Protein 1BIH (pdb70)

Structure (mmCIF, N/CA/C/O backbone):
data_1BIH
#
_entry.id   1BIH
#
_cell.length_a   85.000
_cell.length_b   90.300
_cell.length_c   143.100
_cell.angle_alpha   90.00
_cell.angle_beta   90.00
_cell.angle_gamma   90.00
#
_symmetry.space_group_name_H-M   'P 21 21 21'
#
loop_
_entity.id
_entity.type
_entity.pdbx_description
1 polymer HEMOLIN
2 non-polymer 'PHOSPHATE ION'
#
loop_
_atom_site.group_PDB
_atom_site.id
_atom_site.type_symbol
_atom_site.label_atom_id
_atom_site.label_alt_id
_atom_site.label_comp_id
_atom_site.label_asym_id
_atom_site.label_entity_id
_atom_site.label_seq_id
_atom_site.pdbx_PDB_ins_code
_atom_site.Cartn_x
_atom_site.Cartn_y
_atom_site.Cartn_z
_atom_site.occupancy
_atom_site.B_iso_or_equiv
_atom_site.auth_seq_id
_atom_site.auth_comp_id
_atom_site.auth_asym_id
_atom_site.auth_atom_id
_atom_site.pdbx_PDB_model_num
ATOM 1 N N . LYS A 1 5 ? 27.816 71.789 80.737 1.00 55.14 5 LYS A N 1
ATOM 2 C CA . LYS A 1 5 ? 28.426 73.032 81.306 1.00 55.14 5 LYS A CA 1
ATOM 3 C C . LYS A 1 5 ? 29.427 73.654 80.319 1.00 55.14 5 LYS A C 1
ATOM 4 O O . LYS A 1 5 ? 29.059 74.397 79.398 1.00 29.25 5 LYS A O 1
ATOM 10 N N . TYR A 1 6 ? 30.699 73.335 80.524 1.00 46.41 6 TYR A N 1
ATOM 11 C CA . TYR A 1 6 ? 31.783 73.840 79.685 1.00 46.41 6 TYR A CA 1
ATOM 12 C C . TYR A 1 6 ? 32.490 72.638 79.076 1.00 46.41 6 TYR A C 1
ATOM 13 O O . TYR A 1 6 ? 32.232 71.500 79.482 1.00 67.99 6 TYR A O 1
ATOM 22 N N . PRO A 1 7 ? 33.396 72.864 78.105 1.00 60.40 7 PRO A N 1
ATOM 23 C CA . PRO A 1 7 ? 34.090 71.711 77.516 1.00 60.40 7 PRO A CA 1
ATOM 24 C C . PRO A 1 7 ? 35.199 71.266 78.482 1.00 60.40 7 PRO A C 1
ATOM 25 O O . PRO A 1 7 ? 36.202 71.969 78.667 1.00 22.13 7 PRO A O 1
ATOM 29 N N . VAL A 1 8 ? 34.993 70.108 79.109 1.00 28.56 8 VAL A N 1
ATOM 30 C CA . VAL A 1 8 ? 35.945 69.548 80.064 1.00 28.56 8 VAL A CA 1
ATOM 31 C C . VAL A 1 8 ? 35.989 68.035 79.877 1.00 28.56 8 VAL A C 1
ATOM 32 O O . VAL A 1 8 ? 34.963 67.416 79.584 1.00 19.20 8 VAL A O 1
ATOM 36 N N . LEU A 1 9 ? 37.168 67.437 80.035 1.00 17.20 9 LEU A N 1
ATOM 37 C CA . LEU A 1 9 ? 37.308 65.987 79.874 1.00 17.20 9 LEU A CA 1
ATOM 38 C C . LEU A 1 9 ? 36.810 65.203 81.091 1.00 17.20 9 LEU A C 1
ATOM 39 O O . LEU A 1 9 ? 36.978 65.632 82.230 1.00 18.37 9 LEU A O 1
ATOM 44 N N . LYS A 1 10 ? 36.188 64.057 80.844 1.00 7.52 10 LYS A N 1
ATOM 45 C CA . LYS A 1 10 ? 35.700 63.198 81.921 1.00 7.52 10 LYS A CA 1
ATOM 46 C C . LYS A 1 10 ? 36.938 62.475 82.441 1.00 7.52 10 LYS A C 1
ATOM 47 O O . LYS A 1 10 ? 37.869 62.246 81.678 1.00 49.34 10 LYS A O 1
ATOM 53 N N . ASP A 1 11 ? 36.961 62.114 83.720 1.00 20.95 11 ASP A N 1
ATOM 54 C CA . ASP A 1 11 ? 38.122 61.417 84.285 1.00 20.95 11 ASP A CA 1
ATOM 55 C C . ASP A 1 11 ? 38.311 60.043 83.646 1.00 20.95 11 ASP A C 1
ATOM 56 O O . ASP A 1 11 ? 37.385 59.489 83.067 1.00 44.00 11 ASP A O 1
ATOM 61 N N . GLN A 1 12 ? 39.509 59.486 83.756 1.00 5.90 12 GLN A N 1
ATOM 62 C CA . GLN A 1 12 ? 39.779 58.192 83.149 1.00 5.90 12 GLN A CA 1
ATOM 63 C C . GLN A 1 12 ? 40.705 57.358 84.027 1.00 5.90 12 GLN A C 1
ATOM 64 O O . GLN A 1 12 ? 41.463 57.898 84.829 1.00 23.71 12 GLN A O 1
ATOM 70 N N . PRO A 1 13 ? 40.663 56.024 83.870 1.00 3.03 13 PRO A N 1
ATOM 71 C CA . PRO A 1 13 ? 41.448 55.034 84.607 1.00 3.03 13 PRO A CA 1
ATOM 72 C C . PRO A 1 13 ? 42.940 55.093 84.369 1.00 3.03 13 PRO A C 1
ATOM 73 O O . PRO A 1 13 ? 43.389 55.431 83.278 1.00 13.15 13 PRO A O 1
ATOM 77 N N . ALA A 1 14 ? 43.695 54.719 85.397 1.00 3.62 14 ALA A N 1
ATOM 78 C CA . ALA A 1 14 ? 45.148 54.708 85.357 1.00 3.62 14 ALA A CA 1
ATOM 79 C C . ALA A 1 14 ? 45.736 53.694 84.375 1.00 3.62 14 ALA A C 1
ATOM 80 O O . ALA A 1 14 ? 46.777 53.936 83.769 1.00 14.77 14 ALA A O 1
ATOM 82 N N . GLU A 1 15 ? 45.083 52.548 84.230 1.00 7.71 15 GLU A N 1
ATOM 83 C CA . GLU A 1 15 ? 45.567 51.520 83.325 1.00 7.71 15 GLU A CA 1
ATOM 84 C C . GLU A 1 15 ? 44.401 50.766 82.738 1.00 7.71 15 GLU A C 1
ATOM 85 O O . GLU A 1 15 ? 43.391 50.559 83.395 1.00 5.50 15 GLU A O 1
ATOM 91 N N . VAL A 1 16 ? 44.549 50.379 81.482 1.00 9.96 16 VAL A N 1
ATOM 92 C CA . VAL A 1 16 ? 43.521 49.654 80.758 1.00 9.96 16 VAL A CA 1
ATOM 93 C C . VAL A 1 16 ? 44.167 48.401 80.167 1.00 9.96 16 VAL A C 1
ATOM 94 O O . VAL A 1 16 ? 45.076 48.507 79.347 1.00 3.03 16 VAL A O 1
ATOM 98 N N . LEU A 1 17 ? 43.711 47.221 80.590 1.00 13.38 17 LEU A N 1
ATOM 99 C CA . LEU A 1 17 ? 44.265 45.966 80.090 1.00 13.38 17 LEU A CA 1
ATOM 100 C C . LEU A 1 17 ? 43.508 45.490 78.856 1.00 13.38 17 LEU A C 1
ATOM 101 O O . LEU A 1 17 ? 42.359 45.866 78.654 1.00 6.75 17 LEU A O 1
ATOM 106 N N . PHE A 1 18 ? 44.154 44.677 78.024 1.00 3.15 18 PHE A N 1
ATOM 107 C CA . PHE A 1 18 ? 43.510 44.152 76.833 1.00 3.15 18 PHE A CA 1
ATOM 108 C C . PHE A 1 18 ? 43.935 42.733 76.581 1.00 3.15 18 PHE A C 1
ATOM 109 O O . PHE A 1 18 ? 45.064 42.374 76.861 1.00 3.18 18 PHE A O 1
ATOM 117 N N . ARG A 1 19 ? 43.015 41.913 76.091 1.00 3.43 19 ARG A N 1
ATOM 118 C CA . ARG A 1 19 ? 43.323 40.519 75.785 1.00 3.43 19 ARG A CA 1
ATOM 119 C C . ARG A 1 19 ? 43.708 40.530 74.335 1.00 3.43 19 ARG A C 1
ATOM 120 O O . ARG A 1 19 ? 42.938 40.992 73.514 1.00 16.55 19 ARG A O 1
ATOM 128 N N . GLU A 1 20 ? 44.882 40.013 74.008 1.00 8.72 20 GLU A N 1
ATOM 129 C CA . GLU A 1 20 ? 45.330 40.028 72.620 1.00 8.72 20 GLU A CA 1
ATOM 130 C C . GLU A 1 20 ? 44.227 39.745 71.597 1.00 8.72 20 GLU A C 1
ATOM 131 O O . GLU A 1 20 ? 43.408 38.852 71.782 1.00 22.77 20 GLU A O 1
ATOM 137 N N . ASN A 1 21 ? 44.209 40.537 70.528 1.00 4.17 21 ASN A N 1
ATOM 138 C CA . ASN A 1 21 ? 43.250 40.392 69.442 1.00 4.17 21 ASN A CA 1
ATOM 139 C C . ASN A 1 21 ? 41.808 40.797 69.744 1.00 4.17 21 ASN A C 1
ATOM 140 O O . ASN A 1 21 ? 40.987 40.896 68.838 1.00 27.43 21 ASN A O 1
ATOM 145 N N . ASN A 1 22 ? 41.500 41.050 71.006 1.00 4.30 22 ASN A N 1
ATOM 146 C CA . ASN A 1 22 ? 40.153 41.433 71.414 1.00 4.30 22 ASN A CA 1
ATOM 147 C C . ASN A 1 22 ? 39.932 42.951 71.392 1.00 4.30 22 ASN A C 1
ATOM 148 O O . ASN A 1 22 ? 40.731 43.712 71.918 1.00 23.14 22 ASN A O 1
ATOM 153 N N . PRO A 1 23 ? 38.836 43.413 70.778 1.00 12.50 23 PRO A N 1
ATOM 154 C CA . PRO A 1 23 ? 38.572 44.858 70.725 1.00 12.50 23 PRO A CA 1
ATOM 155 C C . PRO A 1 23 ? 38.471 45.522 72.090 1.00 12.50 23 PRO A C 1
ATOM 156 O O . PRO A 1 23 ? 37.684 45.110 72.937 1.00 22.75 23 PRO A O 1
ATOM 160 N N . THR A 1 24 ? 39.279 46.548 72.315 1.00 13.22 24 THR A N 1
ATOM 161 C CA . THR A 1 24 ? 39.215 47.254 73.581 1.00 13.22 24 THR A CA 1
ATOM 162 C C . THR A 1 24 ? 39.316 48.747 73.332 1.00 13.22 24 THR A C 1
ATOM 163 O O . THR A 1 24 ? 39.946 49.186 72.374 1.00 5.84 24 THR A O 1
ATOM 167 N N . VAL A 1 25 ? 38.677 49.524 74.193 1.00 3.42 25 VAL A N 1
ATOM 168 C CA . VAL A 1 25 ? 38.661 50.962 74.032 1.00 3.42 25 VAL A CA 1
ATOM 169 C C . VAL A 1 25 ? 39.368 51.723 75.144 1.00 3.42 25 VAL A C 1
ATOM 170 O O . VAL A 1 25 ? 39.339 51.333 76.308 1.00 3.21 25 VAL A O 1
ATOM 174 N N . LEU A 1 26 ? 40.019 52.809 74.740 1.00 4.25 26 LEU A N 1
ATOM 175 C CA . LEU A 1 26 ? 40.730 53.729 75.618 1.00 4.25 26 LEU A CA 1
ATOM 176 C C . LEU A 1 26 ? 39.851 54.980 75.612 1.00 4.25 26 LEU A C 1
ATOM 177 O O . LEU A 1 26 ? 39.923 55.791 74.690 1.00 10.27 26 LEU A O 1
ATOM 182 N N . GLU A 1 27 ? 39.013 55.112 76.634 1.00 5.87 27 GLU A N 1
ATOM 183 C CA . GLU A 1 27 ? 38.074 56.225 76.793 1.00 5.87 27 GLU A CA 1
ATOM 184 C C . GLU A 1 27 ? 38.622 57.632 76.606 1.00 5.87 27 GLU A C 1
ATOM 185 O O . GLU A 1 27 ? 39.806 57.887 76.773 1.00 22.99 27 GLU A O 1
ATOM 191 N N . CYS A 1 28 ? 37.721 58.549 76.283 1.00 5.31 28 CYS A N 1
ATOM 192 C CA . CYS A 1 28 ? 38.050 59.959 76.116 1.00 5.31 28 CYS A CA 1
ATOM 193 C C . CYS A 1 28 ? 36.819 60.751 75.701 1.00 5.31 28 CYS A C 1
ATOM 194 O O . CYS A 1 28 ? 36.612 61.042 74.520 1.00 5.45 28 CYS A O 1
ATOM 197 N N . ILE A 1 29 ? 36.009 61.100 76.695 1.00 15.17 29 ILE A N 1
ATOM 198 C CA . ILE A 1 29 ? 34.779 61.838 76.475 1.00 15.17 29 ILE A CA 1
ATOM 199 C C . ILE A 1 29 ? 34.873 63.265 76.970 1.00 15.17 29 ILE A C 1
ATOM 200 O O . ILE A 1 29 ? 35.513 63.544 77.978 1.00 13.09 29 ILE A O 1
ATOM 205 N N . ILE A 1 30 ? 34.224 64.167 76.250 1.00 30.87 30 ILE A N 1
ATOM 206 C CA . ILE A 1 30 ? 34.217 65.577 76.611 1.00 30.87 30 ILE A CA 1
ATOM 207 C C . ILE A 1 30 ? 32.882 65.943 77.259 1.00 30.87 30 ILE A C 1
ATOM 208 O O . ILE A 1 30 ? 31.860 66.006 76.575 1.00 18.14 30 ILE A O 1
ATOM 213 N N . GLU A 1 31 ? 32.898 66.173 78.570 1.00 21.04 31 GLU A N 1
ATOM 214 C CA . GLU A 1 31 ? 31.705 66.555 79.328 1.00 21.04 31 GLU A CA 1
ATOM 215 C C . GLU A 1 31 ? 31.262 67.951 78.881 1.00 21.04 31 GLU A C 1
ATOM 216 O O . GLU A 1 31 ? 32.093 68.751 78.439 1.00 62.00 31 GLU A O 1
ATOM 222 N N . GLY A 1 32 ? 29.965 68.245 78.987 1.00 49.31 32 GLY A N 1
ATOM 223 C CA . GLY A 1 32 ? 29.481 69.563 78.602 1.00 49.31 32 GLY A CA 1
ATOM 224 C C . GLY A 1 32 ? 29.401 69.850 77.108 1.00 49.31 32 GLY A C 1
ATOM 225 O O . GLY A 1 32 ? 29.276 68.930 76.287 1.00 30.91 32 GLY A O 1
ATOM 226 N N . ASN A 1 33 ? 29.469 71.139 76.767 1.00 55.31 33 ASN A N 1
ATOM 227 C CA . ASN A 1 33 ? 29.395 71.628 75.382 1.00 55.31 33 ASN A CA 1
ATOM 228 C C . ASN A 1 33 ? 30.553 71.155 74.489 1.00 55.31 33 ASN A C 1
ATOM 229 O O . ASN A 1 33 ? 31.581 71.845 74.411 1.00 64.13 33 ASN A O 1
ATOM 234 N N . ASP A 1 34 ? 30.377 70.015 73.804 1.00 55.09 34 ASP A N 1
ATOM 235 C CA . ASP A 1 34 ? 31.429 69.453 72.937 1.00 55.09 34 ASP A CA 1
ATOM 236 C C . ASP A 1 34 ? 31.301 69.822 71.464 1.00 55.09 34 ASP A C 1
ATOM 237 O O . ASP A 1 34 ? 31.315 68.951 70.588 1.00 66.39 34 ASP A O 1
ATOM 242 N N . GLN A 1 35 ? 31.186 71.114 71.183 1.00 60.56 35 GLN A N 1
ATOM 243 C CA . GLN A 1 35 ? 31.060 71.545 69.793 1.00 60.56 35 GLN A CA 1
ATOM 244 C C . GLN A 1 35 ? 32.416 71.935 69.205 1.00 60.56 35 GLN A C 1
ATOM 245 O O . GLN A 1 35 ? 33.196 72.671 69.832 1.00 60.31 35 GLN A O 1
ATOM 251 N N . GLY A 1 36 ? 32.690 71.420 68.004 1.00 71.11 36 GLY A N 1
ATOM 252 C CA . GLY A 1 36 ? 33.935 71.729 67.309 1.00 71.11 36 GLY A CA 1
ATOM 253 C C . GLY A 1 36 ? 35.259 71.356 67.976 1.00 71.11 36 GLY A C 1
ATOM 254 O O . GLY A 1 36 ? 36.286 71.992 67.730 1.00 24.53 36 GLY A O 1
ATOM 255 N N . VAL A 1 37 ? 35.251 70.329 68.820 1.00 40.04 37 VAL A N 1
ATOM 256 C CA . VAL A 1 37 ? 36.474 69.900 69.477 1.00 40.04 37 VAL A CA 1
ATOM 257 C C . VAL A 1 37 ? 37.129 68.810 68.611 1.00 40.04 37 VAL A C 1
ATOM 258 O O . VAL A 1 37 ? 36.441 67.970 68.040 1.00 21.87 37 VAL A O 1
ATOM 262 N N . LYS A 1 38 ? 38.451 68.852 68.485 1.00 14.43 38 LYS A N 1
ATOM 263 C CA . LYS A 1 38 ? 39.176 67.855 67.706 1.00 14.43 38 LYS A CA 1
ATOM 264 C C . LYS A 1 38 ? 40.069 67.060 68.658 1.00 14.43 38 LYS A C 1
ATOM 265 O O . LYS A 1 38 ? 40.869 67.628 69.413 1.00 52.23 38 LYS A O 1
ATOM 271 N N . TYR A 1 39 ? 39.925 65.738 68.621 1.00 22.08 39 TYR A N 1
ATOM 272 C CA . TYR A 1 39 ? 40.699 64.862 69.495 1.00 22.08 39 TYR A CA 1
ATOM 273 C C . TYR A 1 39 ? 41.942 64.291 68.816 1.00 22.08 39 TYR A C 1
ATOM 274 O O . TYR A 1 39 ? 41.923 63.981 67.635 1.00 22.67 39 TYR A O 1
ATOM 283 N N . SER A 1 40 ? 43.026 64.156 69.565 1.00 3.03 40 SER A N 1
ATOM 284 C CA . SER A 1 40 ? 44.260 63.605 69.021 1.00 3.03 40 SER A CA 1
ATOM 285 C C . SER A 1 40 ? 44.958 62.811 70.098 1.00 3.03 40 SER A C 1
ATOM 286 O O . SER A 1 40 ? 45.009 63.240 71.249 1.00 38.25 40 SER A O 1
ATOM 289 N N . TRP A 1 41 ? 45.500 61.655 69.727 1.00 3.19 41 TRP A N 1
ATOM 290 C CA . TRP A 1 41 ? 46.191 60.800 70.682 1.00 3.19 41 TRP A CA 1
ATOM 291 C C . TRP A 1 41 ? 47.681 60.843 70.465 1.00 3.19 41 TRP A C 1
ATOM 292 O O . TRP A 1 41 ? 48.148 61.073 69.361 1.00 4.11 41 TRP A O 1
ATOM 303 N N . LYS A 1 42 ? 48.421 60.616 71.537 1.00 3.03 42 LYS A N 1
ATOM 304 C CA . LYS A 1 42 ? 49.874 60.587 71.488 1.00 3.03 42 LYS A CA 1
ATOM 305 C C . LYS A 1 42 ? 50.251 59.323 72.227 1.00 3.03 42 LYS A C 1
ATOM 306 O O . LYS A 1 42 ? 49.759 59.099 73.320 1.00 30.48 42 LYS A O 1
ATOM 312 N N . LYS A 1 43 ? 51.096 58.485 71.642 1.00 7.52 43 LYS A N 1
ATOM 313 C CA . LYS A 1 43 ? 51.506 57.261 72.325 1.00 7.52 43 LYS A CA 1
ATOM 314 C C . LYS A 1 43 ? 52.990 57.320 72.651 1.00 7.52 43 LYS A C 1
ATOM 315 O O . LYS A 1 43 ? 53.799 57.722 71.821 1.00 23.40 43 LYS A O 1
ATOM 321 N N . ASP A 1 44 ? 53.344 56.916 73.862 1.00 5.28 44 ASP A N 1
ATOM 322 C CA . ASP A 1 44 ? 54.733 56.924 74.274 1.00 5.28 44 ASP A CA 1
ATOM 323 C C . ASP A 1 44 ? 55.417 58.239 73.927 1.00 5.28 44 ASP A C 1
ATOM 324 O O . ASP A 1 44 ? 56.614 58.256 73.674 1.00 14.20 44 ASP A O 1
ATOM 329 N N . GLY A 1 45 ? 54.668 59.338 73.901 1.00 6.93 45 GLY A N 1
ATOM 330 C CA . GLY A 1 45 ? 55.280 60.616 73.587 1.00 6.93 45 GLY A CA 1
ATOM 331 C C . GLY A 1 45 ? 55.087 61.041 72.152 1.00 6.93 45 GLY A C 1
ATOM 332 O O . GLY A 1 45 ? 54.448 62.048 71.886 1.00 31.89 45 GLY A O 1
ATOM 333 N N . LYS A 1 46 ? 55.638 60.290 71.211 1.00 24.87 46 LYS A N 1
ATOM 334 C CA . LYS A 1 46 ? 55.468 60.664 69.818 1.00 24.87 46 LYS A CA 1
ATOM 335 C C . LYS A 1 46 ? 53.987 60.580 69.434 1.00 24.87 46 LYS A C 1
ATOM 336 O O . LYS A 1 46 ? 53.192 59.925 70.114 1.00 37.50 46 LYS A O 1
ATOM 342 N N . SER A 1 47 ? 53.612 61.267 68.359 1.00 19.00 47 SER A N 1
ATOM 343 C CA . SER A 1 47 ? 52.213 61.303 67.933 1.00 19.00 47 SER A CA 1
ATOM 344 C C . SER A 1 47 ? 51.630 60.012 67.342 1.00 19.00 47 SER A C 1
ATOM 345 O O . SER A 1 47 ? 52.260 59.337 66.529 1.00 25.58 47 SER A O 1
ATOM 348 N N . TYR A 1 48 ? 50.408 59.682 67.748 1.00 19.42 48 TYR A N 1
ATOM 349 C CA . TYR A 1 48 ? 49.742 58.478 67.261 1.00 19.42 48 TYR A CA 1
ATOM 350 C C . TYR A 1 48 ? 48.779 58.767 66.114 1.00 19.42 48 TYR A C 1
ATOM 351 O O . TYR A 1 48 ? 47.866 59.600 66.231 1.00 19.53 48 TYR A O 1
ATOM 360 N N . ASN A 1 49 ? 49.021 58.091 65.015 1.00 31.39 49 ASN A N 1
ATOM 361 C CA . ASN A 1 49 ? 48.165 58.178 63.823 1.00 31.39 49 ASN A CA 1
ATOM 362 C C . ASN A 1 49 ? 47.245 56.957 63.749 1.00 31.39 49 ASN A C 1
ATOM 363 O O . ASN A 1 49 ? 47.632 55.951 63.171 1.00 64.83 49 ASN A O 1
ATOM 368 N N . TRP A 1 50 ? 46.120 57.037 64.440 1.00 17.04 50 TRP A N 1
ATOM 369 C CA . TRP A 1 50 ? 45.222 55.886 64.481 1.00 17.04 50 TRP A CA 1
ATOM 370 C C . TRP A 1 50 ? 44.701 55.495 63.102 1.00 17.04 50 TRP A C 1
ATOM 371 O O . TRP A 1 50 ? 44.653 54.313 62.771 1.00 34.39 50 TRP A O 1
ATOM 382 N N . GLN A 1 51 ? 44.323 56.492 62.305 1.00 44.95 51 GLN A N 1
ATOM 383 C CA . GLN A 1 51 ? 43.820 56.261 60.949 1.00 44.95 51 GLN A CA 1
ATOM 384 C C . GLN A 1 51 ? 44.694 55.216 60.230 1.00 44.95 51 GLN A C 1
ATOM 385 O O . GLN A 1 51 ? 44.173 54.296 59.585 1.00 47.27 51 GLN A O 1
ATOM 391 N N . GLU A 1 52 ? 46.015 55.365 60.347 1.00 19.32 52 GLU A N 1
ATOM 392 C CA . GLU A 1 52 ? 46.978 54.447 59.721 1.00 19.32 52 GLU A CA 1
ATOM 393 C C . GLU A 1 52 ? 46.961 53.045 60.323 1.00 19.32 52 GLU A C 1
ATOM 394 O O . GLU A 1 52 ? 47.132 52.057 59.611 1.00 70.76 52 GLU A O 1
ATOM 400 N N . HIS A 1 53 ? 46.800 52.961 61.640 1.00 37.66 53 HIS A N 1
ATOM 401 C CA . HIS A 1 53 ? 46.775 51.668 62.309 1.00 37.66 53 HIS A CA 1
ATOM 402 C C . HIS A 1 53 ? 45.426 50.984 62.176 1.00 37.66 53 HIS A C 1
ATOM 403 O O . HIS A 1 53 ? 44.541 51.432 61.431 1.00 35.03 53 HIS A O 1
ATOM 410 N N . ASN A 1 54 ? 45.279 49.902 62.931 1.00 12.07 54 ASN A N 1
ATOM 411 C CA . ASN A 1 54 ? 44.062 49.115 62.936 1.00 12.07 54 ASN A CA 1
ATOM 412 C C . ASN A 1 54 ? 43.136 49.568 64.068 1.00 12.07 54 ASN A C 1
ATOM 413 O O . ASN A 1 54 ? 42.663 48.759 64.864 1.00 12.58 54 ASN A O 1
ATOM 418 N N . ALA A 1 55 ? 42.879 50.870 64.127 1.00 3.90 55 ALA A N 1
ATOM 419 C CA . ALA A 1 55 ? 42.032 51.452 65.163 1.00 3.90 55 ALA A CA 1
ATOM 420 C C . ALA A 1 55 ? 41.026 52.444 64.600 1.00 3.90 55 ALA A C 1
ATOM 421 O O . ALA A 1 55 ? 41.108 52.849 63.448 1.00 24.05 55 ALA A O 1
ATOM 423 N N . ALA A 1 56 ? 40.082 52.846 65.434 1.00 3.03 56 ALA A N 1
ATOM 424 C CA . ALA A 1 56 ? 39.059 53.784 65.022 1.00 3.03 56 ALA A CA 1
ATOM 425 C C . ALA A 1 56 ? 38.628 54.590 66.225 1.00 3.03 56 ALA A C 1
ATOM 426 O O . ALA A 1 56 ? 38.694 54.104 67.347 1.00 31.10 56 ALA A O 1
ATOM 428 N N . LEU A 1 57 ? 38.184 55.820 65.999 1.00 17.85 57 LEU A N 1
ATOM 429 C CA . LEU A 1 57 ? 37.748 56.660 67.096 1.00 17.85 57 LEU A CA 1
ATOM 430 C C . LEU A 1 57 ? 36.239 56.528 67.260 1.00 17.85 57 LEU A C 1
ATOM 431 O O . LEU A 1 57 ? 35.498 56.510 66.276 1.00 10.10 57 LEU A O 1
ATOM 436 N N . ARG A 1 58 ? 35.791 56.398 68.506 1.00 13.78 58 ARG A N 1
ATOM 437 C CA . ARG A 1 58 ? 34.368 56.283 68.789 1.00 13.78 58 ARG A CA 1
ATOM 438 C C . ARG A 1 58 ? 33.738 57.522 68.180 1.00 13.78 58 ARG A C 1
ATOM 439 O O . ARG A 1 58 ? 34.418 58.538 68.008 1.00 27.00 58 ARG A O 1
ATOM 447 N N . LYS A 1 59 ? 32.448 57.458 67.870 1.00 32.08 59 LYS A N 1
ATOM 448 C CA . LYS A 1 59 ? 31.756 58.586 67.235 1.00 32.08 59 LYS A CA 1
ATOM 449 C C . LYS A 1 59 ? 31.842 59.980 67.858 1.00 32.08 59 LYS A C 1
ATOM 450 O O . LYS A 1 59 ? 32.744 60.763 67.536 1.00 46.38 59 LYS A O 1
ATOM 456 N N . ASP A 1 60 ? 30.902 60.301 68.735 1.00 21.33 60 ASP A N 1
ATOM 457 C CA . ASP A 1 60 ? 30.888 61.625 69.345 1.00 21.33 60 ASP A CA 1
ATOM 458 C C . ASP A 1 60 ? 31.908 61.860 70.472 1.00 21.33 60 ASP A C 1
ATOM 459 O O . ASP A 1 60 ? 31.725 62.768 71.293 1.00 61.06 60 ASP A O 1
ATOM 464 N N . GLU A 1 61 ? 32.976 61.063 70.520 1.00 19.39 61 GLU A N 1
ATOM 465 C CA . GLU A 1 61 ? 33.995 61.236 71.554 1.00 19.39 61 GLU A CA 1
ATOM 466 C C . GLU A 1 61 ? 35.403 61.109 70.975 1.00 19.39 61 GLU A C 1
ATOM 467 O O . GLU A 1 61 ? 35.582 61.037 69.761 1.00 17.59 61 GLU A O 1
ATOM 473 N N . GLY A 1 62 ? 36.405 61.097 71.846 1.00 6.44 62 GLY A N 1
ATOM 474 C CA . GLY A 1 62 ? 37.773 60.969 71.384 1.00 6.44 62 GLY A CA 1
ATOM 475 C C . GLY A 1 62 ? 38.298 59.572 71.655 1.00 6.44 62 GLY A C 1
ATOM 476 O O . GLY A 1 62 ? 39.419 59.224 71.283 1.00 8.13 62 GLY A O 1
ATOM 477 N N . SER A 1 63 ? 37.473 58.768 72.320 1.00 7.31 63 SER A N 1
ATOM 478 C CA . SER A 1 63 ? 37.811 57.389 72.657 1.00 7.31 63 SER A CA 1
ATOM 479 C C . SER A 1 63 ? 38.385 56.646 71.473 1.00 7.31 63 SER A C 1
ATOM 480 O O . SER A 1 63 ? 37.768 56.571 70.415 1.00 17.01 63 SER A O 1
ATOM 483 N N . LEU A 1 64 ? 39.563 56.078 71.671 1.00 3.28 64 LEU A N 1
ATOM 484 C CA . LEU A 1 64 ? 40.233 55.328 70.628 1.00 3.28 64 LEU A CA 1
ATOM 485 C C . LEU A 1 64 ? 39.992 53.837 70.843 1.00 3.28 64 LEU A C 1
ATOM 486 O O . LEU A 1 64 ? 40.343 53.283 71.877 1.00 13.57 64 LEU A O 1
ATOM 491 N N . VAL A 1 65 ? 39.371 53.195 69.861 1.00 7.27 65 VAL A N 1
ATOM 492 C CA . VAL A 1 65 ? 39.077 51.772 69.943 1.00 7.27 65 VAL A CA 1
ATOM 493 C C . VAL A 1 65 ? 40.044 50.986 69.090 1.00 7.27 65 VAL A C 1
ATOM 494 O O . VAL A 1 65 ? 40.194 51.268 67.908 1.00 11.00 65 VAL A O 1
ATOM 498 N N . PHE A 1 66 ? 40.696 50.001 69.699 1.00 13.31 66 PHE A N 1
ATOM 499 C CA . PHE A 1 66 ? 41.629 49.138 68.991 1.00 13.31 66 PHE A CA 1
ATOM 500 C C . PHE A 1 66 ? 40.784 47.977 68.462 1.00 13.31 66 PHE A C 1
ATOM 501 O O . PHE A 1 66 ? 40.161 47.265 69.248 1.00 10.28 66 PHE A O 1
ATOM 509 N N . LEU A 1 67 ? 40.755 47.805 67.139 1.00 20.63 67 LEU A N 1
ATOM 510 C CA . LEU A 1 67 ? 39.971 46.757 66.492 1.00 20.63 67 LEU A CA 1
ATOM 511 C C . LEU A 1 67 ? 40.583 45.366 66.622 1.00 20.63 67 LEU A C 1
ATOM 512 O O . LEU A 1 67 ? 39.931 44.359 66.367 1.00 9.22 67 LEU A O 1
ATOM 517 N N . ARG A 1 68 ? 41.846 45.319 67.014 1.00 5.80 68 ARG A N 1
ATOM 518 C CA . ARG A 1 68 ? 42.548 44.065 67.209 1.00 5.80 68 ARG A CA 1
ATOM 519 C C . ARG A 1 68 ? 43.917 44.424 67.738 1.00 5.80 68 ARG A C 1
ATOM 520 O O . ARG A 1 68 ? 44.888 44.489 66.988 1.00 28.84 68 ARG A O 1
ATOM 528 N N . PRO A 1 69 ? 44.006 44.685 69.046 1.00 4.35 69 PRO A N 1
ATOM 529 C CA . PRO A 1 69 ? 45.270 45.049 69.679 1.00 4.35 69 PRO A CA 1
ATOM 530 C C . PRO A 1 69 ? 46.251 43.913 69.644 1.00 4.35 69 PRO A C 1
ATOM 531 O O . PRO A 1 69 ? 45.866 42.758 69.765 1.00 3.11 69 PRO A O 1
ATOM 535 N N . GLN A 1 70 ? 47.521 44.250 69.465 1.00 3.69 70 GLN A N 1
ATOM 536 C CA . GLN A 1 70 ? 48.584 43.261 69.428 1.00 3.69 70 GLN A CA 1
ATOM 537 C C . GLN A 1 70 ? 49.467 43.539 70.624 1.00 3.69 70 GLN A C 1
ATOM 538 O O . GLN A 1 70 ? 49.278 44.529 71.316 1.00 24.88 70 GLN A O 1
ATOM 544 N N . ALA A 1 71 ? 50.432 42.672 70.878 1.00 10.94 71 ALA A N 1
ATOM 545 C CA . ALA A 1 71 ? 51.320 42.895 72.004 1.00 10.94 71 ALA A CA 1
ATOM 546 C C . ALA A 1 71 ? 52.090 44.188 71.763 1.00 10.94 71 ALA A C 1
ATOM 547 O O . ALA A 1 71 ? 52.412 44.914 72.696 1.00 19.23 71 ALA A O 1
ATOM 549 N N . SER A 1 72 ? 52.365 44.476 70.496 1.00 11.75 72 SER A N 1
ATOM 550 C CA . SER A 1 72 ? 53.110 45.668 70.120 1.00 11.75 72 SER A CA 1
ATOM 551 C C . SER A 1 72 ? 52.306 46.958 70.268 1.00 11.75 72 SER A C 1
ATOM 552 O O . SER A 1 72 ? 52.793 48.038 69.941 1.00 45.50 72 SER A O 1
ATOM 555 N N . ASP A 1 73 ? 51.079 46.846 70.760 1.00 4.81 73 ASP A N 1
ATOM 556 C CA . ASP A 1 73 ? 50.214 48.009 70.932 1.00 4.81 73 ASP A CA 1
ATOM 557 C C . ASP A 1 73 ? 50.311 48.544 72.344 1.00 4.81 73 ASP A C 1
ATOM 558 O O . ASP A 1 73 ? 49.798 49.614 72.652 1.00 13.61 73 ASP A O 1
ATOM 563 N N . GLU A 1 74 ? 50.963 47.776 73.207 1.00 13.77 74 GLU A N 1
ATOM 564 C CA . GLU A 1 74 ? 51.146 48.160 74.600 1.00 13.77 74 GLU A CA 1
ATOM 565 C C . GLU A 1 74 ? 51.772 49.533 74.624 1.00 13.77 74 GLU A C 1
ATOM 566 O O . GLU A 1 74 ? 52.420 49.943 73.669 1.00 20.69 74 GLU A O 1
ATOM 572 N N . GLY A 1 75 ? 51.590 50.250 75.718 1.00 25.73 75 GLY A N 1
ATOM 573 C CA . GLY A 1 75 ? 52.192 51.561 75.790 1.00 25.73 75 GLY A CA 1
ATOM 574 C C . GLY A 1 75 ? 51.478 52.590 76.634 1.00 25.73 75 GLY A C 1
ATOM 575 O O . GLY A 1 75 ? 50.468 52.308 77.279 1.00 19.09 75 GLY A O 1
ATOM 576 N N . HIS A 1 76 ? 52.029 53.798 76.624 1.00 3.58 76 HIS A N 1
ATOM 577 C CA . HIS A 1 76 ? 51.476 54.909 77.362 1.00 3.58 76 HIS A CA 1
ATOM 578 C C . HIS A 1 76 ? 50.765 55.826 76.388 1.00 3.58 76 HIS A C 1
ATOM 579 O O . HIS A 1 76 ? 51.384 56.403 75.508 1.00 24.98 76 HIS A O 1
ATOM 586 N N . TYR A 1 77 ? 49.456 55.949 76.547 1.00 7.34 77 TYR A N 1
ATOM 587 C CA . TYR A 1 77 ? 48.662 56.781 75.663 1.00 7.34 77 TYR A CA 1
ATOM 588 C C . TYR A 1 77 ? 48.098 58.006 76.379 1.00 7.34 77 TYR A C 1
ATOM 589 O O . TYR A 1 77 ? 47.649 57.922 77.521 1.00 9.67 77 TYR A O 1
ATOM 598 N N . GLN A 1 78 ? 48.143 59.149 75.706 1.00 21.55 78 GLN A N 1
ATOM 599 C CA . GLN A 1 78 ? 47.599 60.376 76.261 1.00 21.55 78 GLN A CA 1
ATOM 600 C C . GLN A 1 78 ? 46.708 60.980 75.199 1.00 21.55 78 GLN A C 1
ATOM 601 O O . GLN A 1 78 ? 46.987 60.896 73.997 1.00 13.69 78 GLN A O 1
ATOM 607 N N . CYS A 1 79 ? 45.629 61.590 75.654 1.00 3.87 79 CYS A N 1
ATOM 608 C CA . CYS A 1 79 ? 44.667 62.179 74.755 1.00 3.87 79 CYS A CA 1
ATOM 609 C C . CYS A 1 79 ? 44.621 63.691 74.909 1.00 3.87 79 CYS A C 1
ATOM 610 O O . CYS A 1 79 ? 44.835 64.206 76.007 1.00 7.33 79 CYS A O 1
ATOM 613 N N . PHE A 1 80 ? 44.342 64.394 73.811 1.00 5.79 80 PHE A N 1
ATOM 614 C CA . PHE A 1 80 ? 44.255 65.850 73.820 1.00 5.79 80 PHE A CA 1
ATOM 615 C C . PHE A 1 80 ? 43.042 66.320 73.026 1.00 5.79 80 PHE A C 1
ATOM 616 O O . PHE A 1 80 ? 42.921 66.023 71.839 1.00 11.52 80 PHE A O 1
ATOM 624 N N . ALA A 1 81 ? 42.143 67.048 73.676 1.00 5.48 81 ALA A N 1
ATOM 625 C CA . ALA A 1 81 ? 40.966 67.544 72.994 1.00 5.48 81 ALA A CA 1
ATOM 626 C C . ALA A 1 81 ? 41.162 69.024 72.767 1.00 5.48 81 ALA A C 1
ATOM 627 O O . ALA A 1 81 ? 41.310 69.777 73.726 1.00 18.82 81 ALA A O 1
ATOM 629 N N . GLU A 1 82 ? 41.193 69.437 71.497 1.00 32.70 82 GLU A N 1
ATOM 630 C CA . GLU A 1 82 ? 41.347 70.857 71.167 1.00 32.70 82 GLU A CA 1
ATOM 631 C C . GLU A 1 82 ? 39.986 71.498 71.123 1.00 32.70 82 GLU A C 1
ATOM 632 O O . GLU A 1 82 ? 39.139 71.151 70.307 1.00 46.83 82 GLU A O 1
ATOM 638 N N . THR A 1 83 ? 39.774 72.446 72.014 1.00 20.66 83 THR A N 1
ATOM 639 C CA . THR A 1 83 ? 38.486 73.102 72.087 1.00 20.66 83 THR A CA 1
ATOM 640 C C . THR A 1 83 ? 38.614 74.619 71.990 1.00 20.66 83 THR A C 1
ATOM 641 O O . THR A 1 83 ? 39.722 75.164 72.018 1.00 20.28 83 THR A O 1
ATOM 645 N N . PRO A 1 84 ? 37.478 75.322 71.839 1.00 36.90 84 PRO A N 1
ATOM 646 C CA . PRO A 1 84 ? 37.533 76.783 71.743 1.00 36.90 84 PRO A CA 1
ATOM 647 C C . PRO A 1 84 ? 38.315 77.432 72.883 1.00 36.90 84 PRO A C 1
ATOM 648 O O . PRO A 1 84 ? 38.968 78.464 72.682 1.00 24.88 84 PRO A O 1
ATOM 652 N N . ALA A 1 85 ? 38.250 76.815 74.068 1.00 11.56 85 ALA A N 1
ATOM 653 C CA . ALA A 1 85 ? 38.918 77.324 75.267 1.00 11.56 85 ALA A CA 1
ATOM 654 C C . ALA A 1 85 ? 40.427 77.083 75.303 1.00 11.56 85 ALA A C 1
ATOM 655 O O . ALA A 1 85 ? 41.181 77.860 75.901 1.00 19.28 85 ALA A O 1
ATOM 657 N N . GLY A 1 86 ? 40.859 75.996 74.673 1.00 7.64 86 GLY A N 1
ATOM 658 C CA . GLY A 1 86 ? 42.270 75.658 74.650 1.00 7.64 86 GLY A CA 1
ATOM 659 C C . GLY A 1 86 ? 42.435 74.176 74.392 1.00 7.64 86 GLY A C 1
ATOM 660 O O . GLY A 1 86 ? 41.701 73.607 73.589 1.00 34.84 86 GLY A O 1
ATOM 661 N N . VAL A 1 87 ? 43.390 73.542 75.062 1.00 34.41 87 VAL A N 1
ATOM 662 C CA . VAL A 1 87 ? 43.598 72.113 74.870 1.00 34.41 87 VAL A CA 1
ATOM 663 C C . VAL A 1 87 ? 43.564 71.287 76.154 1.00 34.41 87 VAL A C 1
ATOM 664 O O . VAL A 1 87 ? 44.484 71.342 76.986 1.00 27.48 87 VAL A O 1
ATOM 668 N N . ALA A 1 88 ? 42.486 70.523 76.298 1.00 9.85 88 ALA A N 1
ATOM 669 C CA . ALA A 1 88 ? 42.300 69.660 77.445 1.00 9.85 88 ALA A CA 1
ATOM 670 C C . ALA A 1 88 ? 43.218 68.467 77.243 1.00 9.85 88 ALA A C 1
ATOM 671 O O . ALA A 1 88 ? 43.587 68.144 76.115 1.00 8.09 88 ALA A O 1
ATOM 673 N N . SER A 1 89 ? 43.587 67.817 78.335 1.00 5.67 89 SER A N 1
ATOM 674 C CA . SER A 1 89 ? 44.453 66.660 78.271 1.00 5.67 89 SER A CA 1
ATOM 675 C C . SER A 1 89 ? 43.978 65.598 79.253 1.00 5.67 89 SER A C 1
ATOM 676 O O . SER A 1 89 ? 43.4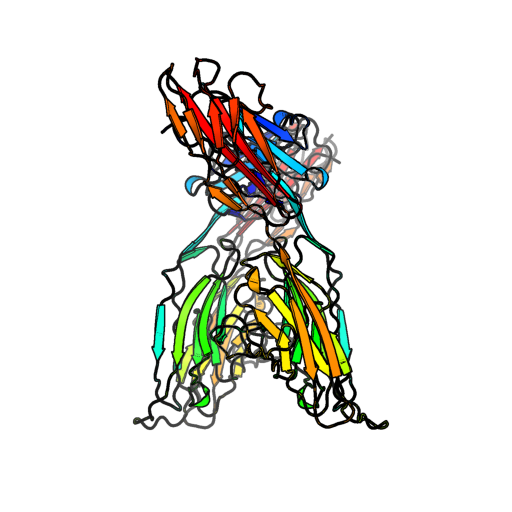27 65.897 80.309 1.00 9.02 89 SER A O 1
ATOM 679 N N . SER A 1 90 ? 44.170 64.346 78.883 1.00 19.98 90 SER A N 1
ATOM 680 C CA . SER A 1 90 ? 43.780 63.248 79.745 1.00 19.98 90 SER A CA 1
ATOM 681 C C . SER A 1 90 ? 45.038 62.886 80.508 1.00 19.98 90 SER A C 1
ATOM 682 O O . SER A 1 90 ? 46.124 63.358 80.182 1.00 3.03 90 SER A O 1
ATOM 685 N N . ARG A 1 91 ? 44.892 62.082 81.547 1.00 3.03 91 ARG A N 1
ATOM 686 C CA . ARG A 1 91 ? 46.056 61.658 82.287 1.00 3.03 91 ARG A CA 1
ATOM 687 C C . ARG A 1 91 ? 46.737 60.723 81.309 1.00 3.03 91 ARG A C 1
ATOM 688 O O . ARG A 1 91 ? 46.173 60.389 80.267 1.00 12.45 91 ARG A O 1
ATOM 696 N N . VAL A 1 92 ? 47.950 60.306 81.611 1.00 3.03 92 VAL A N 1
ATOM 697 C CA . VAL A 1 92 ? 48.601 59.383 80.716 1.00 3.03 92 VAL A CA 1
ATOM 698 C C . VAL A 1 92 ? 48.064 58.006 81.072 1.00 3.03 92 VAL A C 1
ATOM 699 O O . VAL A 1 92 ? 48.216 57.551 82.202 1.00 11.28 92 VAL A O 1
ATOM 703 N N . ILE A 1 93 ? 47.433 57.348 80.107 1.00 3.03 93 ILE A N 1
ATOM 704 C CA . ILE A 1 93 ? 46.852 56.036 80.330 1.00 3.03 93 ILE A CA 1
ATOM 705 C C . ILE A 1 93 ? 47.752 54.899 79.895 1.00 3.03 93 ILE A C 1
ATOM 706 O O . ILE A 1 93 ? 48.230 54.878 78.778 1.00 3.03 93 ILE A O 1
ATOM 711 N N . SER A 1 94 ? 47.967 53.953 80.800 1.00 3.03 94 SER A N 1
ATOM 712 C CA . SER A 1 94 ? 48.813 52.794 80.563 1.00 3.03 94 SER A CA 1
ATOM 713 C C . SER A 1 94 ? 48.025 51.662 79.913 1.00 3.03 94 SER A C 1
ATOM 714 O O . SER A 1 94 ? 47.106 51.124 80.511 1.00 16.22 94 SER A O 1
ATOM 717 N N . PHE A 1 95 ? 48.394 51.303 78.692 1.00 7.15 95 PHE A N 1
ATOM 718 C CA . PHE A 1 95 ? 47.732 50.236 77.942 1.00 7.15 95 PHE A CA 1
ATOM 719 C C . PHE A 1 95 ? 48.596 48.974 78.001 1.00 7.15 95 PHE A C 1
ATOM 720 O O . PHE A 1 95 ? 49.679 48.929 77.415 1.00 13.01 95 PHE A O 1
ATOM 728 N N . ARG A 1 96 ? 48.123 47.945 78.698 1.00 10.76 96 ARG A N 1
ATOM 729 C CA . ARG A 1 96 ? 48.884 46.710 78.832 1.00 10.76 96 ARG A CA 1
ATOM 730 C C . ARG A 1 96 ? 48.127 45.476 78.386 1.00 10.76 96 ARG A C 1
ATOM 731 O O . ARG A 1 96 ? 46.903 45.479 78.337 1.00 17.65 96 ARG A O 1
ATOM 739 N N . LYS A 1 97 ? 48.870 44.418 78.069 1.00 26.77 97 LYS A N 1
ATOM 740 C CA . LYS A 1 97 ? 48.274 43.165 77.613 1.00 26.77 97 LYS A CA 1
ATOM 741 C C . LYS A 1 97 ? 48.114 42.222 78.780 1.00 26.77 97 LYS A C 1
ATOM 742 O O . LYS A 1 97 ? 49.074 41.964 79.509 1.00 8.52 97 LYS A O 1
ATOM 748 N N . THR A 1 98 ? 46.888 41.731 78.961 1.00 10.16 98 THR A N 1
ATOM 749 C CA . THR A 1 98 ? 46.581 40.795 80.035 1.00 10.16 98 THR A CA 1
ATOM 750 C C . THR A 1 98 ? 46.619 39.371 79.491 1.00 10.16 98 THR A C 1
ATOM 751 O O . THR A 1 98 ? 46.190 39.118 78.362 1.00 6.61 98 THR A O 1
ATOM 755 N N . TYR A 1 99 ? 47.137 38.445 80.291 1.00 8.05 99 TYR A N 1
ATOM 756 C CA . TYR A 1 99 ? 47.220 37.054 79.880 1.00 8.05 99 TYR A CA 1
ATOM 757 C C . TYR A 1 99 ? 47.538 36.177 81.067 1.00 8.05 99 TYR A C 1
ATOM 758 O O . TYR A 1 99 ? 47.929 36.664 82.123 1.00 3.46 99 TYR A O 1
ATOM 767 N N . LEU A 1 100 ? 47.360 34.878 80.877 1.00 4.39 100 LEU A N 1
ATOM 768 C CA . LEU A 1 100 ? 47.666 33.883 81.894 1.00 4.39 100 LEU A CA 1
ATOM 769 C C . LEU A 1 100 ? 48.154 32.648 81.160 1.00 4.39 100 LEU A C 1
ATOM 770 O O . LEU A 1 100 ? 47.387 31.939 80.516 1.00 15.66 100 LEU A O 1
ATOM 775 N N . ILE A 1 101 ? 49.448 32.405 81.254 1.00 3.03 101 ILE A N 1
ATOM 776 C CA . ILE A 1 101 ? 50.056 31.277 80.586 1.00 3.03 101 ILE A CA 1
ATOM 777 C C . ILE A 1 101 ? 50.457 30.217 81.580 1.00 3.03 101 ILE A C 1
ATOM 778 O O . ILE A 1 101 ? 51.277 30.476 82.456 1.00 9.95 101 ILE A O 1
ATOM 783 N N . ALA A 1 102 ? 49.890 29.021 81.431 1.00 9.13 102 ALA A N 1
ATOM 784 C CA . ALA A 1 102 ? 50.194 27.911 82.324 1.00 9.13 102 ALA A CA 1
ATOM 785 C C . ALA A 1 102 ? 50.298 26.592 81.573 1.00 9.13 102 ALA A C 1
ATOM 786 O O . ALA A 1 102 ? 49.570 26.361 80.614 1.00 30.86 102 ALA A O 1
ATOM 788 N N . SER A 1 103 ? 51.215 25.730 82.007 1.00 17.46 103 SER A N 1
ATOM 789 C CA . SER A 1 103 ? 51.367 24.423 81.380 1.00 17.46 103 SER A CA 1
ATOM 790 C C . SER A 1 103 ? 50.167 23.600 81.842 1.00 17.46 103 SER A C 1
ATOM 791 O O . SER A 1 103 ? 49.640 23.831 82.937 1.00 9.79 103 SER A O 1
ATOM 794 N N . PRO A 1 104 ? 49.707 22.645 81.013 1.00 16.11 104 PRO A N 1
ATOM 795 C CA . PRO A 1 104 ? 48.565 21.776 81.337 1.00 16.11 104 PRO A CA 1
ATOM 796 C C . PRO A 1 104 ? 48.672 21.114 82.712 1.00 16.11 104 PRO A C 1
ATOM 797 O O . PRO A 1 104 ? 49.710 20.562 83.083 1.00 15.17 104 PRO A O 1
ATOM 801 N N . ALA A 1 105 ? 47.575 21.178 83.455 1.00 3.38 105 ALA A N 1
ATOM 802 C CA . ALA A 1 105 ? 47.501 20.632 84.792 1.00 3.38 105 ALA A CA 1
ATOM 803 C C . ALA A 1 105 ? 47.970 19.195 84.869 1.00 3.38 105 ALA A C 1
ATOM 804 O O . ALA A 1 105 ? 47.444 18.333 84.167 1.00 18.50 105 ALA A O 1
ATOM 806 N N . LYS A 1 106 ? 48.959 18.936 85.721 1.00 17.21 106 LYS A N 1
ATOM 807 C CA . LYS A 1 106 ? 49.463 17.577 85.907 1.00 17.21 106 LYS A CA 1
ATOM 808 C C . LYS A 1 106 ? 49.035 17.080 87.293 1.00 17.21 106 LYS A C 1
ATOM 809 O O . LYS A 1 106 ? 49.180 17.793 88.286 1.00 58.84 106 LYS A O 1
ATOM 815 N N . THR A 1 107 ? 48.477 15.875 87.363 1.00 29.22 107 THR A N 1
ATOM 816 C CA . THR A 1 107 ? 48.052 15.313 88.641 1.00 29.22 107 THR A CA 1
ATOM 817 C C . THR A 1 107 ? 49.187 14.492 89.260 1.00 29.22 107 THR A C 1
ATOM 818 O O . THR A 1 107 ? 49.742 13.615 88.596 1.00 8.28 107 THR A O 1
ATOM 822 N N . HIS A 1 108 ? 49.516 14.778 90.528 1.00 15.06 108 HIS A N 1
ATOM 823 C CA . HIS A 1 108 ? 50.592 14.101 91.268 1.00 15.06 108 HIS A CA 1
ATOM 824 C C . HIS A 1 108 ? 50.111 13.395 92.524 1.00 15.06 108 HIS A C 1
ATOM 825 O O . HIS A 1 108 ? 49.264 13.911 93.236 1.00 25.77 108 HIS A O 1
ATOM 832 N N . GLU A 1 109 ? 50.670 12.223 92.804 1.00 6.12 109 GLU A N 1
ATOM 833 C CA . GLU A 1 109 ? 50.304 11.457 93.989 1.00 6.12 109 GLU A CA 1
ATOM 834 C C . GLU A 1 109 ? 51.333 11.715 95.088 1.00 6.12 109 GLU A C 1
ATOM 835 O O . GLU A 1 109 ? 52.518 11.883 94.809 1.00 38.32 109 GLU A O 1
ATOM 841 N N . LYS A 1 110 ? 50.882 11.751 96.338 1.00 20.67 110 LYS A N 1
ATOM 842 C CA . LYS A 1 110 ? 51.782 11.989 97.457 1.00 20.67 110 LYS A CA 1
ATOM 843 C C . LYS A 1 110 ? 51.450 11.170 98.701 1.00 20.67 110 LYS A C 1
ATOM 844 O O . LYS A 1 110 ? 50.292 11.036 99.100 1.00 6.47 110 LYS A O 1
ATOM 850 N N . THR A 1 111 ? 52.494 10.600 99.288 1.00 18.96 111 THR A N 1
ATOM 851 C CA . THR A 1 111 ? 52.386 9.795 100.499 1.00 18.96 111 THR A CA 1
ATOM 852 C C . THR A 1 111 ? 53.380 10.398 101.482 1.00 18.96 111 THR A C 1
ATOM 853 O O . THR A 1 111 ? 54.524 9.954 101.564 1.00 20.65 111 THR A O 1
ATOM 857 N N . PRO A 1 112 ? 52.964 11.433 102.222 1.00 7.11 112 PRO A N 1
ATOM 858 C CA . PRO A 1 112 ? 53.830 12.090 103.193 1.00 7.11 112 PRO A CA 1
ATOM 859 C C . PRO A 1 112 ? 53.929 11.354 104.522 1.00 7.11 112 PRO A C 1
ATOM 860 O O . PRO A 1 112 ? 53.095 10.515 104.839 1.00 6.16 112 PRO A O 1
ATOM 864 N N . ILE A 1 113 ? 54.966 11.677 105.283 1.00 8.23 113 ILE A N 1
ATOM 865 C CA . ILE A 1 113 ? 55.195 11.089 106.590 1.00 8.23 113 ILE A CA 1
ATOM 866 C C . ILE A 1 113 ? 54.197 11.743 107.545 1.00 8.23 113 ILE A C 1
ATOM 867 O O . ILE A 1 113 ? 54.013 12.957 107.523 1.00 25.85 113 ILE A O 1
ATOM 872 N N . GLU A 1 114 ? 53.544 10.931 108.367 1.00 18.87 114 GLU A N 1
ATOM 873 C CA . GLU A 1 114 ? 52.565 11.418 109.332 1.00 18.87 114 GLU A CA 1
ATOM 874 C C . GLU A 1 114 ? 53.201 12.363 110.349 1.00 18.87 114 GLU A C 1
ATOM 875 O O . GLU A 1 114 ? 54.429 12.466 110.448 1.00 21.91 114 GLU A O 1
ATOM 881 N N . GLY A 1 115 ? 52.339 13.040 111.102 1.00 12.13 115 GLY A N 1
ATOM 882 C CA . GLY A 1 115 ? 52.753 13.969 112.144 1.00 12.13 115 GLY A CA 1
ATOM 883 C C . GLY A 1 115 ? 53.950 14.859 111.900 1.00 12.13 115 GLY A C 1
ATOM 884 O O . GLY A 1 115 ? 54.686 15.186 112.829 1.00 21.80 115 GLY A O 1
ATOM 885 N N . ARG A 1 116 ? 54.135 15.274 110.657 1.00 11.46 116 ARG A N 1
ATOM 886 C CA . ARG A 1 116 ? 55.257 16.113 110.310 1.00 11.46 116 ARG A CA 1
ATOM 887 C C . ARG A 1 116 ? 54.839 17.136 109.274 1.00 11.46 116 ARG A C 1
ATOM 888 O O . ARG A 1 116 ? 54.071 16.821 108.369 1.00 16.45 116 ARG A O 1
ATOM 896 N N . PRO A 1 117 ? 55.354 18.375 109.383 1.00 34.04 117 PRO A N 1
ATOM 897 C CA . PRO A 1 117 ? 55.031 19.458 108.446 1.00 34.04 117 PRO A CA 1
ATOM 898 C C . PRO A 1 117 ? 55.031 18.988 106.985 1.00 34.04 117 PRO A C 1
ATOM 899 O O . PRO A 1 117 ? 55.821 18.127 106.600 1.00 9.41 117 PRO A O 1
ATOM 903 N N . PHE A 1 118 ? 54.133 19.554 106.184 1.00 3.88 118 PHE A N 1
ATOM 904 C CA . PHE A 1 118 ? 54.013 19.195 104.778 1.00 3.88 118 PHE A CA 1
ATOM 905 C C . PHE A 1 118 ? 53.689 20.446 103.990 1.00 3.88 118 PHE A C 1
ATOM 906 O O . PHE A 1 118 ? 53.502 21.511 104.554 1.00 15.34 118 PHE A O 1
ATOM 914 N N . GLN A 1 119 ? 53.625 20.313 102.678 1.00 5.63 119 GLN A N 1
ATOM 915 C CA . GLN A 1 119 ? 53.323 21.442 101.826 1.00 5.63 119 GLN A CA 1
ATOM 916 C C . GLN A 1 119 ? 53.182 20.998 100.376 1.00 5.63 119 GLN A C 1
ATOM 917 O O . GLN A 1 119 ? 54.020 20.270 99.871 1.00 14.89 119 GLN A O 1
ATOM 923 N N . LEU A 1 120 ? 52.111 21.419 99.715 1.00 3.03 120 LEU A N 1
ATOM 924 C CA . LEU A 1 120 ? 51.907 21.069 98.323 1.00 3.03 120 LEU A CA 1
ATOM 925 C C . LEU A 1 120 ? 52.366 22.285 97.538 1.00 3.03 120 LEU A C 1
ATOM 926 O O . LEU A 1 120 ? 51.996 23.402 97.859 1.00 3.28 120 LEU A O 1
ATOM 931 N N . ASP A 1 121 ? 53.191 22.068 96.523 1.00 3.38 121 ASP A N 1
ATOM 932 C CA . ASP A 1 121 ? 53.715 23.163 95.718 1.00 3.38 121 ASP A CA 1
ATOM 933 C C . ASP A 1 121 ? 52.817 23.507 94.546 1.00 3.38 121 ASP A C 1
ATOM 934 O O . ASP A 1 121 ? 52.226 22.627 93.935 1.00 13.90 121 ASP A O 1
ATOM 939 N N . CYS A 1 122 ? 52.731 24.786 94.216 1.00 3.24 122 CYS A N 1
ATOM 940 C CA . CYS A 1 122 ? 51.908 25.196 93.097 1.00 3.24 122 CYS A CA 1
ATOM 941 C C . CYS A 1 122 ? 52.732 25.914 92.064 1.00 3.24 122 CYS A C 1
ATOM 942 O O . CYS A 1 122 ? 53.484 26.829 92.383 1.00 3.03 122 CYS A O 1
ATOM 945 N N . VAL A 1 123 ? 52.567 25.507 90.813 1.00 9.18 123 VAL A N 1
ATOM 946 C CA . VAL A 1 123 ? 53.319 26.109 89.725 1.00 9.18 123 VAL A CA 1
ATOM 947 C C . VAL A 1 123 ? 52.689 27.410 89.264 1.00 9.18 123 VAL A C 1
ATOM 948 O O . VAL A 1 123 ? 51.725 27.429 88.508 1.00 36.26 123 VAL A O 1
ATOM 952 N N . LEU A 1 124 ? 53.236 28.511 89.755 1.00 4.83 124 LEU A N 1
ATOM 953 C CA . LEU A 1 124 ? 52.724 29.824 89.397 1.00 4.83 124 LEU A CA 1
ATOM 954 C C . LEU A 1 124 ? 52.863 30.041 87.906 1.00 4.83 124 LEU A C 1
ATOM 955 O O . LEU A 1 124 ? 53.924 29.803 87.340 1.00 22.41 124 LEU A O 1
ATOM 960 N N . PRO A 1 125 ? 51.793 30.511 87.250 1.00 27.01 125 PRO A N 1
ATOM 961 C CA . PRO A 1 125 ? 51.796 30.756 85.807 1.00 27.01 125 PRO A CA 1
ATOM 962 C C . PRO A 1 125 ? 52.450 32.091 85.427 1.00 27.01 125 PRO A C 1
ATOM 963 O O . PRO A 1 125 ? 52.707 32.928 86.296 1.00 4.70 125 PRO A O 1
ATOM 967 N N . ASN A 1 126 ? 52.735 32.271 84.133 1.00 11.91 126 ASN A N 1
ATOM 968 C CA . ASN A 1 126 ? 53.307 33.526 83.627 1.00 11.91 126 ASN A CA 1
ATOM 969 C C . ASN A 1 126 ? 52.080 34.354 83.299 1.00 11.91 126 ASN A C 1
ATOM 970 O O . ASN A 1 126 ? 51.305 33.997 82.417 1.00 22.80 126 ASN A O 1
ATOM 975 N N . ALA A 1 127 ? 51.891 35.456 84.005 1.00 8.42 127 ALA A N 1
ATOM 976 C CA . ALA A 1 127 ? 50.717 36.270 83.756 1.00 8.42 127 ALA A CA 1
ATOM 977 C C . ALA A 1 127 ? 50.795 37.684 84.294 1.00 8.42 127 ALA A C 1
ATOM 978 O O . ALA A 1 127 ? 51.664 38.022 85.096 1.00 7.06 127 ALA A O 1
ATOM 980 N N . TYR A 1 128 ? 49.862 38.499 83.820 1.00 12.34 128 TYR A N 1
ATOM 981 C CA . TYR A 1 128 ? 49.724 39.883 84.234 1.00 12.34 128 TYR A CA 1
ATOM 982 C C . TYR A 1 128 ? 48.261 40.242 84.048 1.00 12.34 128 TYR A C 1
ATOM 983 O O . TYR A 1 128 ? 47.673 39.934 83.011 1.00 4.32 128 TYR A O 1
ATOM 992 N N . PRO A 1 129 ? 47.647 40.881 85.065 1.00 33.07 129 PRO A N 1
ATOM 993 C CA . PRO A 1 129 ? 48.338 41.224 86.313 1.00 33.07 129 PRO A CA 1
ATOM 994 C C . PRO A 1 129 ? 48.550 39.957 87.140 1.00 33.07 129 PRO A C 1
ATOM 995 O O . PRO A 1 129 ? 48.168 38.869 86.701 1.00 10.88 129 PRO A O 1
ATOM 999 N N . LYS A 1 130 ? 49.174 40.092 88.311 1.00 8.34 130 LYS A N 1
ATOM 1000 C CA . LYS A 1 130 ? 49.408 38.953 89.190 1.00 8.34 130 LYS A CA 1
ATOM 1001 C C . LYS A 1 130 ? 48.067 38.251 89.394 1.00 8.34 130 LYS A C 1
ATOM 1002 O O . LYS A 1 130 ? 47.087 38.889 89.772 1.00 18.89 130 LYS A O 1
ATOM 1008 N N . PRO A 1 131 ? 48.010 36.927 89.148 1.00 12.03 131 PRO A N 1
ATOM 1009 C CA . PRO A 1 131 ? 46.777 36.162 89.303 1.00 12.03 131 PRO A CA 1
ATOM 1010 C C . PRO A 1 131 ? 46.401 35.898 90.741 1.00 12.03 131 PRO A C 1
ATOM 1011 O O . PRO A 1 131 ? 47.169 36.165 91.665 1.00 15.17 131 PRO A O 1
ATOM 1015 N N . LEU A 1 132 ? 45.205 35.358 90.911 1.00 3.32 132 LEU A N 1
ATOM 1016 C CA . LEU A 1 132 ? 44.685 35.024 92.213 1.00 3.32 132 LEU A CA 1
ATOM 1017 C C . LEU A 1 132 ? 44.849 33.512 92.419 1.00 3.32 132 LEU A C 1
ATOM 1018 O O . LEU A 1 132 ? 44.209 32.727 91.716 1.00 23.98 132 LEU A O 1
ATOM 1023 N N . ILE A 1 133 ? 45.699 33.089 93.352 1.00 3.03 133 ILE A N 1
ATOM 1024 C CA . ILE A 1 133 ? 45.848 31.663 93.575 1.00 3.03 133 ILE A CA 1
ATOM 1025 C C . ILE A 1 133 ? 44.867 31.214 94.649 1.00 3.03 133 ILE A C 1
ATOM 1026 O O . ILE A 1 133 ? 44.777 31.807 95.721 1.00 5.93 133 ILE A O 1
ATOM 1031 N N . THR A 1 134 ? 44.115 30.170 94.330 1.00 6.67 134 THR A N 1
ATOM 1032 C CA . THR A 1 134 ? 43.136 29.595 95.231 1.00 6.67 134 THR A CA 1
ATOM 1033 C C . THR A 1 134 ? 43.434 28.115 95.324 1.00 6.67 134 THR A C 1
ATOM 1034 O O . THR A 1 134 ? 43.892 27.498 94.360 1.00 8.16 134 THR A O 1
ATOM 1038 N N . TRP A 1 135 ? 43.191 27.550 96.495 1.00 3.13 135 TRP A N 1
ATOM 1039 C CA . TRP A 1 135 ? 43.420 26.140 96.702 1.00 3.13 135 TRP A CA 1
ATOM 1040 C C . TRP A 1 135 ? 42.099 25.572 97.158 1.00 3.13 135 TRP A C 1
ATOM 1041 O O . TRP A 1 135 ? 41.411 26.203 97.946 1.00 3.03 135 TRP A O 1
ATOM 1052 N N . LYS A 1 136 ? 41.730 24.398 96.660 1.00 3.03 136 LYS A N 1
ATOM 1053 C CA . LYS A 1 136 ? 40.474 23.793 97.074 1.00 3.03 136 LYS A CA 1
ATOM 1054 C C . LYS A 1 136 ? 40.497 22.277 97.162 1.00 3.03 136 LYS A C 1
ATOM 1055 O O . LYS A 1 136 ? 41.261 21.618 96.475 1.00 8.47 136 LYS A O 1
ATOM 1061 N N . LYS A 1 137 ? 39.664 21.733 98.043 1.00 3.23 137 LYS A N 1
ATOM 1062 C CA . LYS A 1 137 ? 39.532 20.293 98.183 1.00 3.23 137 LYS A CA 1
ATOM 1063 C C . LYS A 1 137 ? 38.462 19.989 97.142 1.00 3.23 137 LYS A C 1
ATOM 1064 O O . LYS A 1 137 ? 37.285 20.314 97.328 1.00 20.04 137 LYS A O 1
ATOM 1070 N N . ARG A 1 138 ? 38.874 19.380 96.035 1.00 25.72 138 ARG A N 1
ATOM 1071 C CA . ARG A 1 138 ? 37.953 19.094 94.944 1.00 25.72 138 ARG A CA 1
ATOM 1072 C C . ARG A 1 138 ? 37.414 17.675 94.880 1.00 25.72 138 ARG A C 1
ATOM 1073 O O . ARG A 1 138 ? 38.149 16.728 94.592 1.00 33.53 138 ARG A O 1
ATOM 1081 N N . LEU A 1 139 ? 36.120 17.545 95.146 1.00 3.22 139 LEU A N 1
ATOM 1082 C CA . LEU A 1 139 ? 35.434 16.268 95.087 1.00 3.22 139 LEU A CA 1
ATOM 1083 C C . LEU A 1 139 ? 35.470 15.846 93.615 1.00 3.22 139 LEU A C 1
ATOM 1084 O O . LEU A 1 139 ? 35.126 16.643 92.747 1.00 3.17 139 LEU A O 1
ATOM 1089 N N . SER A 1 140 ? 35.883 14.612 93.327 1.00 4.31 140 SER A N 1
ATOM 1090 C CA . SER A 1 140 ? 35.977 14.148 91.944 1.00 4.31 140 SER A CA 1
ATOM 1091 C C . SER A 1 140 ? 34.670 13.746 91.324 1.00 4.31 140 SER A C 1
ATOM 1092 O O . SER A 1 140 ? 33.819 13.151 91.978 1.00 22.15 140 SER A O 1
ATOM 1095 N N . GLY A 1 141 ? 34.529 14.068 90.046 1.00 7.68 141 GLY A N 1
ATOM 1096 C CA . GLY A 1 141 ? 33.319 13.724 89.331 1.00 7.68 141 GLY A CA 1
ATOM 1097 C C . GLY A 1 141 ? 32.094 14.537 89.689 1.00 7.68 141 GLY A C 1
ATOM 1098 O O . GLY A 1 141 ? 31.001 14.233 89.231 1.00 10.92 141 GLY A O 1
ATOM 1099 N N . ALA A 1 142 ? 32.262 15.562 90.511 1.00 18.77 142 ALA A N 1
ATOM 1100 C CA . ALA A 1 142 ? 31.140 16.407 90.899 1.00 18.77 142 ALA A CA 1
ATOM 1101 C C . ALA A 1 142 ? 31.135 17.592 89.949 1.00 18.77 142 ALA A C 1
ATOM 1102 O O . ALA A 1 142 ? 32.050 17.741 89.145 1.00 13.54 142 ALA A O 1
ATOM 1104 N N . ASP A 1 143 ? 30.108 18.429 90.026 1.00 10.30 143 ASP A N 1
ATOM 1105 C CA . ASP A 1 143 ? 30.033 19.595 89.154 1.00 10.30 143 ASP A CA 1
ATOM 1106 C C . ASP A 1 143 ? 30.955 20.681 89.669 1.00 10.30 143 ASP A C 1
ATOM 1107 O O . ASP A 1 143 ? 31.116 20.845 90.870 1.00 16.93 143 ASP A O 1
ATOM 1112 N N . PRO A 1 144 ? 31.569 21.442 88.761 1.00 6.87 144 PRO A N 1
ATOM 1113 C CA . PRO A 1 144 ? 32.491 22.526 89.119 1.00 6.87 144 PRO A CA 1
ATOM 1114 C C . PRO A 1 144 ? 31.977 23.534 90.142 1.00 6.87 144 PRO A C 1
ATOM 1115 O O . PRO A 1 144 ? 32.754 24.044 90.947 1.00 27.82 144 PRO A O 1
ATOM 1119 N N . ASN A 1 145 ? 30.677 23.806 90.113 1.00 3.03 145 ASN A N 1
ATOM 1120 C CA . ASN A 1 145 ? 30.053 24.768 91.012 1.00 3.03 145 ASN A CA 1
ATOM 1121 C C . ASN A 1 145 ? 29.524 24.144 92.275 1.00 3.03 145 ASN A C 1
ATOM 1122 O O . ASN A 1 145 ? 28.712 24.741 92.968 1.00 16.67 145 ASN A O 1
ATOM 1127 N N . ALA A 1 146 ? 29.973 22.938 92.570 1.00 12.49 146 ALA A N 1
ATOM 1128 C CA . ALA A 1 146 ? 29.513 22.231 93.752 1.00 12.49 146 ALA A CA 1
ATOM 1129 C C . ALA A 1 146 ? 30.522 21.158 94.141 1.00 12.49 146 ALA A C 1
ATOM 1130 O O . ALA A 1 146 ? 30.146 20.019 94.405 1.00 3.03 146 ALA A O 1
ATOM 1132 N N . ASP A 1 147 ? 31.799 21.525 94.190 1.00 3.03 147 ASP A N 1
ATOM 1133 C CA . ASP A 1 147 ? 32.836 20.564 94.515 1.00 3.03 147 ASP A CA 1
ATOM 1134 C C . ASP A 1 147 ? 33.808 20.963 95.603 1.00 3.03 147 ASP A C 1
ATOM 1135 O O . ASP A 1 147 ? 34.586 20.128 96.056 1.00 14.57 147 ASP A O 1
ATOM 1140 N N . VAL A 1 148 ? 33.768 22.225 96.028 1.00 16.78 148 VAL A N 1
ATOM 1141 C CA . VAL A 1 148 ? 34.689 22.727 97.060 1.00 16.78 148 VAL A CA 1
ATOM 1142 C C . VAL A 1 148 ? 34.294 22.439 98.503 1.00 16.78 148 VAL A C 1
ATOM 1143 O O . VAL A 1 148 ? 33.125 22.346 98.837 1.00 4.14 148 VAL A O 1
ATOM 1147 N N . THR A 1 149 ? 35.285 22.294 99.362 1.00 3.03 149 THR A N 1
ATOM 1148 C CA . THR A 1 149 ? 35.015 22.038 100.757 1.00 3.03 149 THR A CA 1
ATOM 1149 C C . THR A 1 149 ? 36.077 22.741 101.591 1.00 3.03 149 THR A C 1
ATOM 1150 O O . THR A 1 149 ? 36.968 23.408 101.045 1.00 8.78 149 THR A O 1
ATOM 1154 N N . ASP A 1 150 ? 35.983 22.608 102.908 1.00 34.75 150 ASP A N 1
ATOM 1155 C CA . ASP A 1 150 ? 36.930 23.277 103.802 1.00 34.75 150 ASP A CA 1
ATOM 1156 C C . ASP A 1 150 ? 38.168 22.505 104.272 1.00 34.75 150 ASP A C 1
ATOM 1157 O O . ASP A 1 150 ? 38.167 21.272 104.406 1.00 35.39 150 ASP A O 1
ATOM 1162 N N . PHE A 1 151 ? 39.221 23.286 104.520 1.00 29.55 151 PHE A N 1
ATOM 1163 C CA . PHE A 1 151 ? 40.510 22.805 104.990 1.00 29.55 151 PHE A CA 1
ATOM 1164 C C . PHE A 1 151 ? 40.509 22.917 106.521 1.00 29.55 151 PHE A C 1
ATOM 1165 O O . PHE A 1 151 ? 39.834 23.775 107.102 1.00 9.07 151 PHE A O 1
ATOM 1173 N N . ASP A 1 152 ? 41.275 22.054 107.168 1.00 19.33 152 ASP A N 1
ATOM 1174 C CA . ASP A 1 152 ? 41.400 22.070 108.615 1.00 19.33 152 ASP A CA 1
ATOM 1175 C C . ASP A 1 152 ? 42.102 23.370 109.017 1.00 19.33 152 ASP A C 1
ATOM 1176 O O . ASP A 1 152 ? 42.435 24.188 108.159 1.00 21.41 152 ASP A O 1
ATOM 1181 N N . ARG A 1 153 ? 42.329 23.579 110.307 1.00 3.52 153 ARG A N 1
ATOM 1182 C CA . ARG A 1 153 ? 43.007 24.800 110.696 1.00 3.52 153 ARG A CA 1
ATOM 1183 C C . ARG A 1 153 ? 44.498 24.576 110.504 1.00 3.52 153 ARG A C 1
ATOM 1184 O O . ARG A 1 153 ? 45.283 25.516 110.449 1.00 25.20 153 ARG A O 1
ATOM 1192 N N . ARG A 1 154 ? 44.871 23.312 110.353 1.00 8.85 154 ARG A N 1
ATOM 1193 C CA . ARG A 1 154 ? 46.258 22.937 110.133 1.00 8.85 154 ARG A CA 1
ATOM 1194 C C . ARG A 1 154 ? 46.721 23.350 108.751 1.00 8.85 154 ARG A C 1
ATOM 1195 O O . ARG A 1 154 ? 47.910 23.463 108.501 1.00 3.40 154 ARG A O 1
ATOM 1203 N N . ILE A 1 155 ? 45.775 23.552 107.845 1.00 20.33 155 ILE A N 1
ATOM 1204 C CA . ILE A 1 155 ? 46.120 23.924 106.478 1.00 20.33 155 ILE A CA 1
ATOM 1205 C C . ILE A 1 155 ? 45.803 25.370 106.100 1.00 20.33 155 ILE A C 1
ATOM 1206 O O . ILE A 1 155 ? 44.688 25.844 106.299 1.00 13.41 155 ILE A O 1
ATOM 1211 N N . THR A 1 156 ? 46.806 26.060 105.561 1.00 3.03 156 THR A N 1
ATOM 1212 C CA . THR A 1 156 ? 46.679 27.452 105.131 1.00 3.03 156 THR A CA 1
ATOM 1213 C C . THR A 1 156 ? 47.575 27.706 103.940 1.00 3.03 156 THR A C 1
ATOM 1214 O O . THR A 1 156 ? 48.676 27.172 103.867 1.00 10.33 156 THR A O 1
ATOM 1218 N N . ALA A 1 157 ? 47.112 28.541 103.022 1.00 3.03 157 ALA A N 1
ATOM 1219 C CA . ALA A 1 157 ? 47.886 28.866 101.843 1.00 3.03 157 ALA A CA 1
ATOM 1220 C C . ALA A 1 157 ? 48.735 30.087 102.133 1.00 3.03 157 ALA A C 1
ATOM 1221 O O . ALA A 1 157 ? 48.257 31.037 102.731 1.00 3.03 157 ALA A O 1
ATOM 1223 N N . GLY A 1 158 ? 49.994 30.054 101.708 1.00 3.79 158 GLY A N 1
ATOM 1224 C CA . GLY A 1 158 ? 50.897 31.176 101.922 1.00 3.79 158 GLY A CA 1
ATOM 1225 C C . GLY A 1 158 ? 50.828 32.163 100.770 1.00 3.79 158 GLY A C 1
ATOM 1226 O O . GLY A 1 158 ? 50.231 31.849 99.745 1.00 22.18 158 GLY A O 1
ATOM 1227 N N . PRO A 1 159 ? 51.409 33.369 100.896 1.00 13.48 159 PRO A N 1
ATOM 1228 C CA . PRO A 1 159 ? 51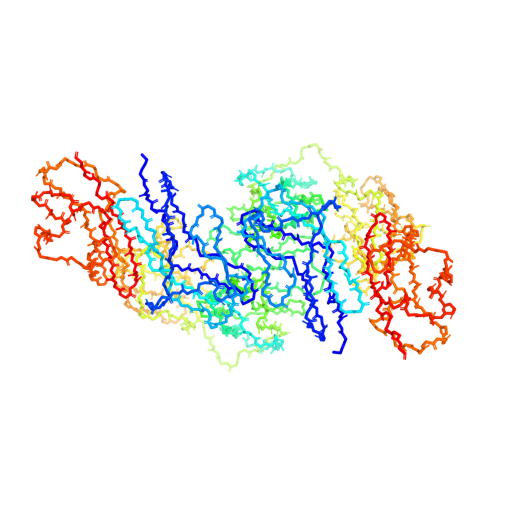.328 34.303 99.771 1.00 13.48 159 PRO A CA 1
ATOM 1229 C C . PRO A 1 159 ? 52.154 33.895 98.553 1.00 13.48 159 PRO A C 1
ATOM 1230 O O . PRO A 1 159 ? 52.158 34.593 97.543 1.00 12.60 159 PRO A O 1
ATOM 1234 N N . ASP A 1 160 ? 52.840 32.759 98.646 1.00 3.03 160 ASP A N 1
ATOM 1235 C CA . ASP A 1 160 ? 53.656 32.271 97.551 1.00 3.03 160 ASP A CA 1
ATOM 1236 C C . ASP A 1 160 ? 52.845 31.323 96.694 1.00 3.03 160 ASP A C 1
ATOM 1237 O O . ASP A 1 160 ? 53.294 30.896 95.633 1.00 9.11 160 ASP A O 1
ATOM 1242 N N . GLY A 1 161 ? 51.650 30.987 97.164 1.00 3.03 161 GLY A N 1
ATOM 1243 C CA . GLY A 1 161 ? 50.789 30.105 96.403 1.00 3.03 161 GLY A CA 1
ATOM 1244 C C . GLY A 1 161 ? 50.857 28.635 96.770 1.00 3.03 161 GLY A C 1
ATOM 1245 O O . GLY A 1 161 ? 50.295 27.802 96.068 1.00 57.85 161 GLY A O 1
ATOM 1246 N N . ASN A 1 162 ? 51.527 28.294 97.861 1.00 9.56 162 ASN A N 1
ATOM 1247 C CA . ASN A 1 162 ? 51.614 26.897 98.244 1.00 9.56 162 ASN A CA 1
ATOM 1248 C C . ASN A 1 162 ? 50.722 26.602 99.438 1.00 9.56 162 ASN A C 1
ATOM 1249 O O . ASN A 1 162 ? 50.428 27.484 100.227 1.00 19.03 162 ASN A O 1
ATOM 1254 N N . LEU A 1 163 ? 50.273 25.364 99.549 1.00 3.03 163 LEU A N 1
ATOM 1255 C CA . LEU A 1 163 ? 49.418 24.979 100.640 1.00 3.03 163 LEU A CA 1
ATOM 1256 C C . LEU A 1 163 ? 50.288 24.401 101.742 1.00 3.03 163 LEU A C 1
ATOM 1257 O O . LEU A 1 163 ? 51.078 23.506 101.497 1.00 3.54 163 LEU A O 1
ATOM 1262 N N . TYR A 1 164 ? 50.141 24.911 102.960 1.00 18.71 164 TYR A N 1
ATOM 1263 C CA . TYR A 1 164 ? 50.946 24.440 104.071 1.00 18.71 164 TYR A CA 1
ATOM 1264 C C . TYR A 1 164 ? 50.182 23.725 105.167 1.00 18.71 164 TYR A C 1
ATOM 1265 O O . TYR A 1 164 ? 49.250 24.264 105.761 1.00 3.72 164 TYR A O 1
ATOM 1274 N N . PHE A 1 165 ? 50.600 22.495 105.428 1.00 6.00 165 PHE A N 1
ATOM 1275 C CA . PHE A 1 165 ? 50.018 21.699 106.478 1.00 6.00 165 PHE A CA 1
ATOM 1276 C C . PHE A 1 165 ? 51.010 21.850 107.624 1.00 6.00 165 PHE A C 1
ATOM 1277 O O . PHE A 1 165 ? 52.192 21.578 107.449 1.00 6.62 165 PHE A O 1
ATOM 1285 N N . THR A 1 166 ? 50.546 22.306 108.783 1.00 10.91 166 THR A N 1
ATOM 1286 C CA . THR A 1 166 ? 51.419 22.460 109.941 1.00 10.91 166 THR A CA 1
ATOM 1287 C C . THR A 1 166 ? 51.979 21.077 110.240 1.00 10.91 166 THR A C 1
ATOM 1288 O O . THR A 1 166 ? 53.159 20.906 110.532 1.00 15.10 166 THR A O 1
ATOM 1292 N N . ILE A 1 167 ? 51.098 20.091 110.160 1.00 9.75 167 ILE A N 1
ATOM 1293 C CA . ILE A 1 167 ? 51.431 18.690 110.367 1.00 9.75 167 ILE A CA 1
ATOM 1294 C C . ILE A 1 167 ? 50.415 17.977 109.508 1.00 9.75 167 ILE A C 1
ATOM 1295 O O . ILE A 1 167 ? 49.245 18.361 109.496 1.00 11.81 167 ILE A O 1
ATOM 1300 N N . VAL A 1 168 ? 50.851 16.958 108.779 1.00 24.12 168 VAL A N 1
ATOM 1301 C CA . VAL A 1 168 ? 49.934 16.194 107.937 1.00 24.12 168 VAL A CA 1
ATOM 1302 C C . VAL A 1 168 ? 49.496 14.930 108.691 1.00 24.12 168 VAL A C 1
ATOM 1303 O O . VAL A 1 168 ? 50.330 14.206 109.215 1.00 11.25 168 VAL A O 1
ATOM 1307 N N . THR A 1 169 ? 48.192 14.674 108.755 1.00 3.75 169 THR A N 1
ATOM 1308 C CA . THR A 1 169 ? 47.685 13.502 109.458 1.00 3.75 169 THR A CA 1
ATOM 1309 C C . THR A 1 169 ? 46.984 12.541 108.528 1.00 3.75 169 THR A C 1
ATOM 1310 O O . THR A 1 169 ? 46.908 12.784 107.330 1.00 9.79 169 THR A O 1
ATOM 1314 N N . LYS A 1 170 ? 46.468 11.444 109.068 1.00 6.14 170 LYS A N 1
ATOM 1315 C CA . LYS A 1 170 ? 45.781 10.496 108.208 1.00 6.14 170 LYS A CA 1
ATOM 1316 C C . LYS A 1 170 ? 44.410 11.013 107.808 1.00 6.14 170 LYS A C 1
ATOM 1317 O O . LYS A 1 170 ? 43.776 10.455 106.920 1.00 52.52 170 LYS A O 1
ATOM 1323 N N . GLU A 1 171 ? 43.947 12.081 108.449 1.00 4.25 171 GLU A N 1
ATOM 1324 C CA . GLU A 1 171 ? 42.652 12.630 108.084 1.00 4.25 171 GLU A CA 1
ATOM 1325 C C . GLU A 1 171 ? 42.806 13.457 106.824 1.00 4.25 171 GLU A C 1
ATOM 1326 O O . GLU A 1 171 ? 41.820 13.869 106.227 1.00 64.15 171 GLU A O 1
ATOM 1332 N N . ASP A 1 172 ? 44.053 13.683 106.421 1.00 13.53 172 ASP A N 1
ATOM 1333 C CA . ASP A 1 172 ? 44.362 14.453 105.222 1.00 13.53 172 ASP A CA 1
ATOM 1334 C C . ASP A 1 172 ? 44.382 13.548 103.985 1.00 13.53 172 ASP A C 1
ATOM 1335 O O . ASP A 1 172 ? 44.676 13.995 102.875 1.00 15.40 172 ASP A O 1
ATOM 1340 N N . VAL A 1 173 ? 44.068 12.275 104.200 1.00 7.72 173 VAL A N 1
ATOM 1341 C CA . VAL A 1 173 ? 44.035 11.258 103.149 1.00 7.72 173 VAL A CA 1
ATOM 1342 C C . VAL A 1 173 ? 42.634 11.203 102.561 1.00 7.72 173 VAL A C 1
ATOM 1343 O O . VAL A 1 173 ? 41.664 11.488 103.246 1.00 3.10 173 VAL A O 1
ATOM 1347 N N . SER A 1 174 ? 42.526 10.829 101.295 1.00 17.83 174 SER A N 1
ATOM 1348 C CA . SER A 1 174 ? 41.225 10.727 100.645 1.00 17.83 174 SER A CA 1
ATOM 1349 C C . SER A 1 174 ? 41.405 10.101 99.270 1.00 17.83 174 SER A C 1
ATOM 1350 O O . SER A 1 174 ? 42.392 10.376 98.586 1.00 22.43 174 SER A O 1
ATOM 1353 N N . ASP A 1 175 ? 40.459 9.260 98.872 1.00 23.15 175 ASP A N 1
ATOM 1354 C CA . ASP A 1 175 ? 40.526 8.601 97.575 1.00 23.15 175 ASP A CA 1
ATOM 1355 C C . ASP A 1 175 ? 39.585 9.290 96.600 1.00 23.15 175 ASP A C 1
ATOM 1356 O O . ASP A 1 175 ? 39.502 8.898 95.440 1.00 22.85 175 ASP A O 1
ATOM 1361 N N . ILE A 1 176 ? 38.860 10.300 97.065 1.00 3.03 176 ILE A N 1
ATOM 1362 C CA . ILE A 1 176 ? 37.926 10.984 96.182 1.00 3.03 176 ILE A CA 1
ATOM 1363 C C . ILE A 1 176 ? 38.114 12.496 96.093 1.00 3.03 176 ILE A C 1
ATOM 1364 O O . ILE A 1 176 ? 37.613 13.130 95.167 1.00 3.03 176 ILE A O 1
ATOM 1369 N N . TYR A 1 177 ? 38.849 13.069 97.040 1.00 3.07 177 TYR A N 1
ATOM 1370 C CA . TYR A 1 177 ? 39.125 14.501 97.034 1.00 3.07 177 TYR A CA 1
ATOM 1371 C C . TYR A 1 177 ? 40.512 14.749 96.458 1.00 3.07 177 TYR A C 1
ATOM 1372 O O . TYR A 1 177 ? 41.433 13.977 96.700 1.00 3.05 177 TYR A O 1
ATOM 1381 N N . LYS A 1 178 ? 40.654 15.822 95.688 1.00 10.79 178 LYS A N 1
ATOM 1382 C CA . LYS A 1 178 ? 41.927 16.176 95.070 1.00 10.79 178 LYS A CA 1
ATOM 1383 C C . LYS A 1 178 ? 42.281 17.553 95.605 1.00 10.79 178 LYS A C 1
ATOM 1384 O O . LYS A 1 178 ? 41.400 18.385 95.787 1.00 14.33 178 LYS A O 1
ATOM 1390 N N . TYR A 1 179 ? 43.557 17.790 95.886 1.00 3.26 179 TYR A N 1
ATOM 1391 C CA . TYR A 1 179 ? 43.992 19.095 96.366 1.00 3.26 179 TYR A CA 1
ATOM 1392 C C . TYR A 1 179 ? 44.373 19.847 95.107 1.00 3.26 179 TYR A C 1
ATOM 1393 O O . TYR A 1 179 ? 45.439 19.637 94.541 1.00 12.64 179 TYR A O 1
ATOM 1402 N N . VAL A 1 180 ? 43.480 20.717 94.665 1.00 3.03 180 VAL A N 1
ATOM 1403 C CA . VAL A 1 180 ? 43.688 21.467 93.450 1.00 3.03 180 VAL A CA 1
ATOM 1404 C C . VAL A 1 180 ? 44.100 22.917 93.646 1.00 3.03 180 VAL A C 1
ATOM 1405 O O . VAL A 1 180 ? 43.626 23.588 94.551 1.00 22.46 180 VAL A O 1
ATOM 1409 N N . CYS A 1 181 ? 45.001 23.385 92.785 1.00 11.19 181 CYS A N 1
ATOM 1410 C CA . CYS A 1 181 ? 45.472 24.760 92.822 1.00 11.19 181 CYS A CA 1
ATOM 1411 C C . CYS A 1 181 ? 45.067 25.434 91.531 1.00 11.19 181 CYS A C 1
ATOM 1412 O O . CYS A 1 181 ? 45.458 24.998 90.454 1.00 3.16 181 CYS A O 1
ATOM 1415 N N . THR A 1 182 ? 44.288 26.502 91.640 1.00 3.03 182 THR A N 1
ATOM 1416 C CA . THR A 1 182 ? 43.821 27.214 90.463 1.00 3.03 182 THR A CA 1
ATOM 1417 C C . THR A 1 182 ? 44.202 28.681 90.479 1.00 3.03 182 THR A C 1
ATOM 1418 O O . THR A 1 182 ? 44.468 29.250 91.519 1.00 3.12 182 THR A O 1
ATOM 1422 N N . ALA A 1 183 ? 44.222 29.290 89.306 1.00 7.73 183 ALA A N 1
ATOM 1423 C CA . ALA A 1 183 ? 44.579 30.687 89.194 1.00 7.73 183 ALA A CA 1
ATOM 1424 C C . ALA A 1 183 ? 43.671 31.362 88.199 1.00 7.73 183 ALA A C 1
ATOM 1425 O O . ALA A 1 183 ? 43.275 30.769 87.207 1.00 10.93 183 ALA A O 1
ATOM 1427 N N . LYS A 1 184 ? 43.344 32.613 88.470 1.00 4.80 184 LYS A N 1
ATOM 1428 C CA . LYS A 1 184 ? 42.500 33.369 87.578 1.00 4.80 184 LYS A CA 1
ATOM 1429 C C . LYS A 1 184 ? 42.924 34.823 87.612 1.00 4.80 184 LYS A C 1
ATOM 1430 O O . LYS A 1 184 ? 43.531 35.287 88.570 1.00 9.65 184 LYS A O 1
ATOM 1436 N N . ASN A 1 185 ? 42.633 35.526 86.533 1.00 16.48 185 ASN A N 1
ATOM 1437 C CA . ASN A 1 185 ? 42.950 36.928 86.438 1.00 16.48 185 ASN A CA 1
ATOM 1438 C C . ASN A 1 185 ? 42.117 37.518 85.322 1.00 16.48 185 ASN A C 1
ATOM 1439 O O . ASN A 1 185 ? 41.277 36.828 84.754 1.00 3.04 185 ASN A O 1
ATOM 1444 N N . ALA A 1 186 ? 42.348 38.789 85.018 1.00 10.97 186 ALA A N 1
ATOM 1445 C CA . ALA A 1 186 ? 41.587 39.498 84.000 1.00 10.97 186 ALA A CA 1
ATOM 1446 C C . ALA A 1 186 ? 41.642 38.940 82.584 1.00 10.97 186 ALA A C 1
ATOM 1447 O O . ALA A 1 186 ? 40.866 39.352 81.727 1.00 10.61 186 ALA A O 1
ATOM 1449 N N . ALA A 1 187 ? 42.544 37.998 82.337 1.00 10.80 187 ALA A N 1
ATOM 1450 C CA . ALA A 1 187 ? 42.694 37.415 81.007 1.00 10.80 187 ALA A CA 1
ATOM 1451 C C . ALA A 1 187 ? 41.798 36.215 80.716 1.00 10.80 187 ALA A C 1
ATOM 1452 O O . ALA A 1 187 ? 41.636 35.822 79.565 1.00 3.03 187 ALA A O 1
ATOM 1454 N N . VAL A 1 188 ? 41.221 35.625 81.754 1.00 3.03 188 VAL A N 1
ATOM 1455 C CA . VAL A 1 188 ? 40.361 34.464 81.584 1.00 3.03 188 VAL A CA 1
ATOM 1456 C C . VAL A 1 188 ? 39.015 34.681 82.278 1.00 3.03 188 VAL A C 1
ATOM 1457 O O . VAL A 1 188 ? 38.924 35.475 83.215 1.00 15.62 188 VAL A O 1
ATOM 1461 N N . ASP A 1 189 ? 37.975 33.978 81.828 1.00 9.32 189 ASP A N 1
ATOM 1462 C CA . ASP A 1 189 ? 36.632 34.134 82.406 1.00 9.32 189 ASP A CA 1
ATOM 1463 C C . ASP A 1 189 ? 36.306 33.220 83.573 1.00 9.32 189 ASP A C 1
ATOM 1464 O O . ASP A 1 189 ? 35.433 33.535 84.387 1.00 45.04 189 ASP A O 1
ATOM 1469 N N . GLU A 1 190 ? 36.976 32.075 83.633 1.00 6.32 190 GLU A N 1
ATOM 1470 C CA . GLU A 1 190 ? 36.800 31.152 84.743 1.00 6.32 190 GLU A CA 1
ATOM 1471 C C . GLU A 1 190 ? 38.186 30.654 85.085 1.00 6.32 190 GLU A C 1
ATOM 1472 O O . GLU A 1 190 ? 39.027 30.516 84.208 1.00 53.33 190 GLU A O 1
ATOM 1478 N N . GLU A 1 191 ? 38.430 30.398 86.365 1.00 21.39 191 GLU A N 1
ATOM 1479 C CA . GLU A 1 191 ? 39.750 29.971 86.789 1.00 21.39 191 GLU A CA 1
ATOM 1480 C C . GLU A 1 191 ? 40.352 28.809 86.013 1.00 21.39 191 GLU A C 1
ATOM 1481 O O . GLU A 1 191 ? 39.651 27.957 85.484 1.00 39.24 191 GLU A O 1
ATOM 1487 N N . VAL A 1 192 ? 41.677 28.819 85.943 1.00 3.62 192 VAL A N 1
ATOM 1488 C CA . VAL A 1 192 ? 42.469 27.818 85.243 1.00 3.62 192 VAL A CA 1
ATOM 1489 C C . VAL A 1 192 ? 43.110 26.934 86.301 1.00 3.62 192 VAL A C 1
ATOM 1490 O O . VAL A 1 192 ? 43.507 27.444 87.346 1.00 10.38 192 VAL A O 1
ATOM 1494 N N . VAL A 1 193 ? 43.212 25.626 86.052 1.00 3.03 193 VAL A N 1
ATOM 1495 C CA . VAL A 1 193 ? 43.833 24.723 87.024 1.00 3.03 193 VAL A CA 1
ATOM 1496 C C . VAL A 1 193 ? 45.308 24.517 86.721 1.00 3.03 193 VAL A C 1
ATOM 1497 O O . VAL A 1 193 ? 45.673 24.105 85.627 1.00 3.03 193 VAL A O 1
ATOM 1501 N N . LEU A 1 194 ? 46.146 24.803 87.713 1.00 3.03 194 LEU A N 1
ATOM 1502 C CA . LEU A 1 194 ? 47.596 24.707 87.584 1.00 3.03 194 LEU A CA 1
ATOM 1503 C C . LEU A 1 194 ? 48.220 23.353 87.891 1.00 3.03 194 LEU A C 1
ATOM 1504 O O . LEU A 1 194 ? 49.192 22.953 87.258 1.00 16.29 194 LEU A O 1
ATOM 1509 N N . VAL A 1 195 ? 47.674 22.662 88.880 1.00 10.26 195 VAL A N 1
ATOM 1510 C CA . VAL A 1 195 ? 48.207 21.374 89.291 1.00 10.26 195 VAL A CA 1
ATOM 1511 C C . VAL A 1 195 ? 47.242 20.713 90.264 1.00 10.26 195 VAL A C 1
ATOM 1512 O O . VAL A 1 195 ? 46.551 21.398 91.009 1.00 3.03 195 VAL A O 1
ATOM 1516 N N . GLU A 1 196 ? 47.194 19.384 90.254 1.00 3.03 196 GLU A N 1
ATOM 1517 C CA . GLU A 1 196 ? 46.313 18.651 91.151 1.00 3.03 196 GLU A CA 1
ATOM 1518 C C . GLU A 1 196 ? 47.117 17.677 91.955 1.00 3.03 196 GLU A C 1
ATOM 1519 O O . GLU A 1 196 ? 48.101 17.146 91.461 1.00 15.41 196 GLU A O 1
ATOM 1525 N N . TYR A 1 197 ? 46.689 17.434 93.190 1.00 9.43 197 TYR A N 1
ATOM 1526 C CA . TYR A 1 197 ? 47.374 16.499 94.075 1.00 9.43 197 TYR A CA 1
ATOM 1527 C C . TYR A 1 197 ? 46.409 15.533 94.724 1.00 9.43 197 TYR A C 1
ATOM 1528 O O . TYR A 1 197 ? 45.252 15.853 94.957 1.00 3.03 197 TYR A O 1
ATOM 1537 N N . GLU A 1 198 ? 46.907 14.342 95.020 1.00 15.79 198 GLU A N 1
ATOM 1538 C CA . GLU A 1 198 ? 46.115 13.319 95.685 1.00 15.79 198 GLU A CA 1
ATOM 1539 C C . GLU A 1 198 ? 46.937 12.706 96.816 1.00 15.79 198 GLU A C 1
ATOM 1540 O O . GLU A 1 198 ? 47.981 12.100 96.586 1.00 19.99 198 GLU A O 1
ATOM 1546 N N . ILE A 1 199 ? 46.487 12.887 98.048 1.00 10.35 199 ILE A N 1
ATOM 1547 C CA . ILE A 1 199 ? 47.188 12.278 99.158 1.00 10.35 199 ILE A CA 1
ATOM 1548 C C . ILE A 1 199 ? 46.481 10.940 99.280 1.00 10.35 199 ILE A C 1
ATOM 1549 O O . ILE A 1 199 ? 45.307 10.891 99.636 1.00 7.11 199 ILE A O 1
ATOM 1554 N N . LYS A 1 200 ? 47.182 9.858 98.954 1.00 28.98 200 LYS A N 1
ATOM 1555 C CA . LYS A 1 200 ? 46.594 8.515 99.008 1.00 28.98 200 LYS A CA 1
ATOM 1556 C C . LYS A 1 200 ? 46.888 7.723 100.295 1.00 28.98 200 LYS A C 1
ATOM 1557 O O . LYS A 1 200 ? 46.192 6.755 100.599 1.00 21.50 200 LYS A O 1
ATOM 1563 N N . GLY A 1 201 ? 47.911 8.141 101.041 1.00 13.30 201 GLY A N 1
ATOM 1564 C CA . GLY A 1 201 ? 48.274 7.470 102.278 1.00 13.30 201 GLY A CA 1
ATOM 1565 C C . GLY A 1 201 ? 49.351 8.242 103.014 1.00 13.30 201 GLY A C 1
ATOM 1566 O O . GLY A 1 201 ? 49.784 9.290 102.542 1.00 20.88 201 GLY A O 1
ATOM 1567 N N . VAL A 1 202 ? 49.789 7.727 104.160 1.00 19.37 202 VAL A N 1
ATOM 1568 C CA . VAL A 1 202 ? 50.819 8.385 104.962 1.00 19.37 202 VAL A CA 1
ATOM 1569 C C . VAL A 1 202 ? 51.790 7.386 105.598 1.00 19.37 202 VAL A C 1
ATOM 1570 O O . VAL A 1 202 ? 51.360 6.418 106.217 1.00 9.32 202 VAL A O 1
ATOM 1574 N N . THR A 1 203 ? 53.092 7.634 105.447 1.00 24.69 203 THR A N 1
ATOM 1575 C CA . THR A 1 203 ? 54.144 6.785 106.030 1.00 24.69 203 THR A CA 1
ATOM 1576 C C . THR A 1 203 ? 54.329 7.112 107.508 1.00 24.69 203 THR A C 1
ATOM 1577 O O . THR A 1 203 ? 54.052 8.234 107.938 1.00 32.16 203 THR A O 1
ATOM 1581 N N . LYS A 1 204 ? 54.803 6.133 108.276 1.00 27.95 204 LYS A N 1
ATOM 1582 C CA . LYS A 1 204 ? 55.047 6.336 109.704 1.00 27.95 204 LYS A CA 1
ATOM 1583 C C . LYS A 1 204 ? 56.444 6.955 109.834 1.00 27.95 204 LYS A C 1
ATOM 1584 O O . LYS A 1 204 ? 57.322 6.713 108.989 1.00 51.55 204 LYS A O 1
ATOM 1590 N N . ASP A 1 205 ? 56.651 7.758 110.875 1.00 36.30 205 ASP A N 1
ATOM 1591 C CA . ASP A 1 205 ? 57.949 8.392 111.065 1.00 36.30 205 ASP A CA 1
ATOM 1592 C C . ASP A 1 205 ? 58.878 7.571 111.956 1.00 36.30 205 ASP A C 1
ATOM 1593 O O . ASP A 1 205 ? 58.609 7.359 113.151 1.00 40.96 205 ASP A O 1
ATOM 1598 N N . ASN A 1 206 ? 59.977 7.110 111.353 1.00 58.35 206 ASN A N 1
ATOM 1599 C CA . ASN A 1 206 ? 60.983 6.307 112.054 1.00 58.35 206 ASN A CA 1
ATOM 1600 C C . ASN A 1 206 ? 61.938 7.234 112.806 1.00 58.35 206 ASN A C 1
ATOM 1601 O O . ASN A 1 206 ? 62.173 7.046 113.998 1.00 62.27 206 ASN A O 1
ATOM 1606 N N . SER A 1 207 ? 62.458 8.243 112.101 1.00 50.95 207 SER A N 1
ATOM 1607 C CA . SER A 1 207 ? 63.400 9.222 112.668 1.00 50.95 207 SER A CA 1
ATOM 1608 C C . SER A 1 207 ? 62.731 10.332 113.486 1.00 50.95 207 SER A C 1
ATOM 1609 O O . SER A 1 207 ? 62.965 11.530 113.252 1.00 56.11 207 SER A O 1
ATOM 1612 N N . GLY A 1 208 ? 61.915 9.881 114.446 1.00 55.87 208 GLY A N 1
ATOM 1613 C CA . GLY A 1 208 ? 61.163 10.719 115.373 1.00 55.87 208 GLY A CA 1
ATOM 1614 C C . GLY A 1 208 ? 61.288 12.234 115.341 1.00 55.87 208 GLY A C 1
ATOM 1615 O O . GLY A 1 208 ? 62.109 12.833 116.046 1.00 65.10 208 GLY A O 1
ATOM 1616 N N . TYR A 1 209 ? 60.461 12.865 114.518 1.00 42.36 209 TYR A N 1
ATOM 1617 C CA . TYR A 1 209 ? 60.458 14.311 114.424 1.00 42.36 209 TYR A CA 1
ATOM 1618 C C . TYR A 1 209 ? 60.012 14.733 115.815 1.00 42.36 209 TYR A C 1
ATOM 1619 O O . TYR A 1 209 ? 58.982 14.258 116.304 1.00 24.67 209 TYR A O 1
ATOM 1628 N N . LYS A 1 210 ? 60.783 15.598 116.466 1.00 37.37 210 LYS A N 1
ATOM 1629 C CA . LYS A 1 210 ? 60.433 16.061 117.816 1.00 37.37 210 LYS A CA 1
ATOM 1630 C C . LYS A 1 210 ? 59.103 16.842 117.864 1.00 37.37 210 LYS A C 1
ATOM 1631 O O . LYS A 1 210 ? 58.188 16.531 118.648 1.00 54.36 210 LYS A O 1
ATOM 1637 N N . GLY A 1 211 ? 58.998 17.843 116.997 1.00 25.68 211 GLY A N 1
ATOM 1638 C CA . GLY A 1 211 ? 57.821 18.684 116.979 1.00 25.68 211 GLY A CA 1
ATOM 1639 C C . GLY A 1 211 ? 58.226 20.147 117.029 1.00 25.68 211 GLY A C 1
ATOM 1640 O O . GLY A 1 211 ? 57.366 21.021 116.979 1.00 21.28 211 GLY A O 1
ATOM 1641 N N . GLU A 1 212 ? 59.528 20.418 117.121 1.00 5.14 212 GLU A N 1
ATOM 1642 C CA . GLU A 1 212 ? 60.022 21.792 117.174 1.00 5.14 212 GLU A CA 1
ATOM 1643 C C . GLU A 1 212 ? 59.576 22.587 115.962 1.00 5.14 212 GLU A C 1
ATOM 1644 O O . GLU A 1 212 ? 59.755 22.157 114.819 1.00 60.29 212 GLU A O 1
ATOM 1650 N N . PRO A 1 213 ? 59.019 23.784 116.194 1.00 40.54 213 PRO A N 1
ATOM 1651 C CA . PRO A 1 213 ? 58.548 24.628 115.094 1.00 40.54 213 PRO A CA 1
ATOM 1652 C C . PRO A 1 213 ? 59.651 24.952 114.095 1.00 40.54 213 PRO A C 1
ATOM 1653 O O . PRO A 1 213 ? 60.715 25.444 114.474 1.00 12.68 213 PRO A O 1
ATOM 1657 N N . V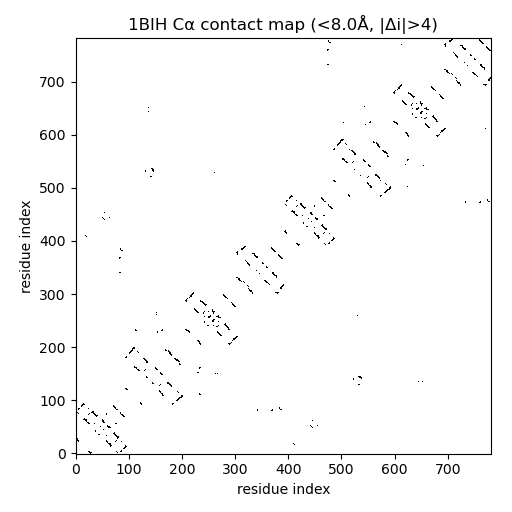AL A 1 214 ? 59.393 24.664 112.823 1.00 28.14 214 VAL A N 1
ATOM 1658 C CA . VAL A 1 214 ? 60.363 24.937 111.767 1.00 28.14 214 VAL A CA 1
ATOM 1659 C C . VAL A 1 214 ? 59.744 25.858 110.721 1.00 28.14 214 VAL A C 1
ATOM 1660 O O . VAL A 1 214 ? 58.616 25.640 110.293 1.00 37.31 214 VAL A O 1
ATOM 1664 N N . PRO A 1 215 ? 60.469 26.906 110.304 1.00 13.59 215 PRO A N 1
ATOM 1665 C CA . PRO A 1 215 ? 59.923 27.825 109.297 1.00 13.59 215 PRO A CA 1
ATOM 1666 C C . PRO A 1 215 ? 59.432 27.126 108.033 1.00 13.59 215 PRO A C 1
ATOM 1667 O O . PRO A 1 215 ? 60.164 26.366 107.420 1.00 11.63 215 PRO A O 1
ATOM 1671 N N . GLN A 1 216 ? 58.187 27.376 107.655 1.00 13.33 216 GLN A N 1
ATOM 1672 C CA . GLN A 1 216 ? 57.628 26.802 106.438 1.00 13.33 216 GLN A CA 1
ATOM 1673 C C . GLN A 1 216 ? 57.565 27.991 105.479 1.00 13.33 216 GLN A C 1
ATOM 1674 O O . GLN A 1 216 ? 57.927 27.896 104.305 1.00 3.03 216 GLN A O 1
ATOM 1680 N N . TYR A 1 217 ? 57.090 29.112 106.012 1.00 3.10 217 TYR A N 1
ATOM 1681 C CA . TYR A 1 217 ? 57.006 30.358 105.283 1.00 3.10 217 TYR A CA 1
ATOM 1682 C C . TYR A 1 217 ? 56.930 31.464 106.294 1.00 3.10 217 TYR A C 1
ATOM 1683 O O . TYR A 1 217 ? 56.258 31.350 107.310 1.00 11.07 217 TYR A O 1
ATOM 1692 N N . VAL A 1 218 ? 57.622 32.548 105.994 1.00 7.96 218 VAL A N 1
ATOM 1693 C CA . VAL A 1 218 ? 57.670 33.695 106.870 1.00 7.96 218 VAL A CA 1
ATOM 1694 C C . VAL A 1 218 ? 57.850 34.951 105.989 1.00 7.96 218 VAL A C 1
ATOM 1695 O O . VAL A 1 218 ? 58.701 34.979 105.104 1.00 10.65 218 VAL A O 1
ATOM 1699 N N . SER A 1 219 ? 57.020 35.967 106.199 1.00 3.03 219 SER A N 1
ATOM 1700 C CA . SER A 1 219 ? 57.107 37.184 105.405 1.00 3.03 219 SER A CA 1
ATOM 1701 C C . SER A 1 219 ? 58.420 37.895 105.669 1.00 3.03 219 SER A C 1
ATOM 1702 O O . SER A 1 219 ? 58.912 37.889 106.801 1.00 11.27 219 SER A O 1
ATOM 1705 N N . LYS A 1 220 ? 58.986 38.502 104.625 1.00 8.61 220 LYS A N 1
ATOM 1706 C CA . LYS A 1 220 ? 60.240 39.260 104.734 1.00 8.61 220 LYS A CA 1
ATOM 1707 C C . LYS A 1 220 ? 59.874 40.743 104.801 1.00 8.61 220 LYS A C 1
ATOM 1708 O O . LYS A 1 220 ? 58.694 41.090 104.853 1.00 41.42 220 LYS A O 1
ATOM 1714 N N . ASP A 1 221 ? 60.874 41.617 104.807 1.00 9.38 221 ASP A N 1
ATOM 1715 C CA . ASP A 1 221 ? 60.611 43.051 104.839 1.00 9.38 221 ASP A CA 1
ATOM 1716 C C . ASP A 1 221 ? 59.642 43.348 103.714 1.00 9.38 221 ASP A C 1
ATOM 1717 O O . ASP A 1 221 ? 59.677 42.682 102.690 1.00 24.75 221 ASP A O 1
ATOM 1722 N N . MET A 1 222 ? 58.771 44.330 103.883 1.00 3.44 222 MET A N 1
ATOM 1723 C CA . MET A 1 222 ? 57.857 44.628 102.805 1.00 3.44 222 MET A CA 1
ATOM 1724 C C . MET A 1 222 ? 57.372 46.056 102.776 1.00 3.44 222 MET A C 1
ATOM 1725 O O . MET A 1 222 ? 57.542 46.807 103.733 1.00 13.96 222 MET A O 1
ATOM 1730 N N . MET A 1 223 ? 56.801 46.426 101.636 1.00 4.43 223 MET A N 1
ATOM 1731 C CA . MET A 1 223 ? 56.257 47.747 101.413 1.00 4.43 223 MET A CA 1
ATOM 1732 C C . MET A 1 223 ? 54.764 47.542 101.460 1.00 4.43 223 MET A C 1
ATOM 1733 O O . MET A 1 223 ? 54.298 46.424 101.277 1.00 40.28 223 MET A O 1
ATOM 1738 N N . ALA A 1 224 ? 54.012 48.607 101.706 1.00 4.08 224 ALA A N 1
ATOM 1739 C CA . ALA A 1 224 ? 52.561 48.514 101.756 1.00 4.08 224 ALA A CA 1
ATOM 1740 C C . ALA A 1 224 ? 52.008 49.880 101.459 1.00 4.08 224 ALA A C 1
ATOM 1741 O O . ALA A 1 224 ? 52.577 50.881 101.880 1.00 3.03 224 ALA A O 1
ATOM 1743 N N . LYS A 1 225 ? 50.909 49.922 100.718 1.00 8.77 225 LYS A N 1
ATOM 1744 C CA . LYS A 1 225 ? 50.274 51.187 100.380 1.00 8.77 225 LYS A CA 1
ATOM 1745 C C . LYS A 1 225 ? 49.258 51.526 101.460 1.00 8.77 225 LYS A C 1
ATOM 1746 O O . LYS A 1 225 ? 48.498 50.672 101.897 1.00 32.39 225 LYS A O 1
ATOM 1752 N N . ALA A 1 226 ? 49.260 52.772 101.902 1.00 3.42 226 ALA A N 1
ATOM 1753 C CA . ALA A 1 226 ? 48.325 53.205 102.924 1.00 3.42 226 ALA A CA 1
ATOM 1754 C C . ALA A 1 226 ? 46.884 53.061 102.420 1.00 3.42 226 ALA A C 1
ATOM 1755 O O . ALA A 1 226 ? 46.566 53.523 1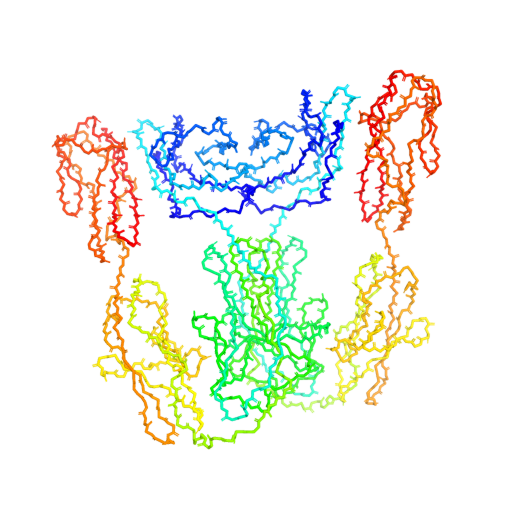01.332 1.00 29.43 226 ALA A O 1
ATOM 1757 N N . GLY A 1 227 ? 46.016 52.428 103.209 1.00 19.88 227 GLY A N 1
ATOM 1758 C CA . GLY A 1 227 ? 44.630 52.252 102.805 1.00 19.88 227 GLY A CA 1
ATOM 1759 C C . GLY A 1 227 ? 44.353 50.860 102.266 1.00 19.88 227 GLY A C 1
ATOM 1760 O O . GLY A 1 227 ? 43.200 50.430 102.170 1.00 13.34 227 GLY A O 1
ATOM 1761 N N . ASP A 1 228 ? 45.435 50.168 101.918 1.00 11.40 228 ASP A N 1
ATOM 1762 C CA . ASP A 1 228 ? 45.423 48.808 101.380 1.00 11.40 228 ASP A CA 1
ATOM 1763 C C . ASP A 1 228 ? 45.307 47.823 102.523 1.00 11.40 228 ASP A C 1
ATOM 1764 O O . ASP A 1 228 ? 45.298 48.208 103.682 1.00 37.06 228 ASP A O 1
ATOM 1769 N N . VAL A 1 229 ? 45.255 46.543 102.191 1.00 9.10 229 VAL A N 1
ATOM 1770 C CA . VAL A 1 229 ? 45.195 45.508 103.207 1.00 9.10 229 VAL A CA 1
ATOM 1771 C C . VAL A 1 229 ? 46.534 44.788 103.218 1.00 9.10 229 VAL A C 1
ATOM 1772 O O . VAL A 1 229 ? 46.982 44.296 102.189 1.00 11.52 229 VAL A O 1
ATOM 1776 N N . THR A 1 230 ? 47.176 44.731 104.376 1.00 9.81 230 THR A N 1
ATOM 1777 C CA . THR A 1 230 ? 48.455 44.052 104.483 1.00 9.81 230 THR A CA 1
ATOM 1778 C C . THR A 1 230 ? 48.335 42.774 105.284 1.00 9.81 230 THR A C 1
ATOM 1779 O O . THR A 1 230 ? 47.491 42.665 106.156 1.00 17.98 230 THR A O 1
ATOM 1783 N N . MET A 1 231 ? 49.188 41.809 104.976 1.00 6.97 231 MET A N 1
ATOM 1784 C CA . MET A 1 231 ? 49.174 40.542 105.669 1.00 6.97 231 MET A CA 1
ATOM 1785 C C . MET A 1 231 ? 50.599 40.108 105.928 1.00 6.97 231 MET A C 1
ATOM 1786 O O . MET A 1 231 ? 51.401 40.021 105.004 1.00 9.99 231 MET A O 1
ATOM 1791 N N . ILE A 1 232 ? 50.924 39.866 107.189 1.00 3.03 232 ILE A N 1
ATOM 1792 C CA . ILE A 1 232 ? 52.256 39.415 107.527 1.00 3.03 232 ILE A CA 1
ATOM 1793 C C . ILE A 1 232 ? 52.081 37.957 107.910 1.00 3.03 232 ILE A C 1
ATOM 1794 O O . ILE A 1 232 ? 51.257 37.628 108.745 1.00 3.16 232 ILE A O 1
ATOM 1799 N N . TYR A 1 233 ? 52.847 37.077 107.288 1.00 3.03 233 TYR A N 1
ATOM 1800 C CA . TYR A 1 233 ? 52.710 35.659 107.559 1.00 3.03 233 TYR A CA 1
ATOM 1801 C C . TYR A 1 233 ? 53.802 35.044 108.406 1.00 3.03 233 TYR A C 1
ATOM 1802 O O . TYR A 1 233 ? 54.965 35.396 108.269 1.00 4.91 233 TYR A O 1
ATOM 1811 N N . CYS A 1 234 ? 53.419 34.109 109.271 1.00 25.53 234 CYS A N 1
ATOM 1812 C CA . CYS A 1 234 ? 54.365 33.401 110.124 1.00 25.53 234 CYS A CA 1
ATOM 1813 C C . CYS A 1 234 ? 53.920 31.957 110.262 1.00 25.53 234 CYS A C 1
ATOM 1814 O O . CYS A 1 234 ? 53.385 31.544 111.301 1.00 20.66 234 CYS A O 1
ATOM 1817 N N . MET A 1 235 ? 54.156 31.200 109.194 1.00 9.38 235 MET A N 1
ATOM 1818 C CA . MET A 1 235 ? 53.792 29.803 109.137 1.00 9.38 235 MET A CA 1
ATOM 1819 C C . MET A 1 235 ? 54.921 28.850 109.485 1.00 9.38 235 MET A C 1
ATOM 1820 O O . MET A 1 235 ? 55.872 28.689 108.729 1.00 18.50 235 MET A O 1
ATOM 1825 N N . TYR A 1 236 ? 54.780 28.211 110.640 1.00 20.23 236 TYR A N 1
ATOM 1826 C CA . TYR A 1 236 ? 55.755 27.264 111.151 1.00 20.23 236 TYR A CA 1
ATOM 1827 C C . TYR A 1 236 ? 55.158 25.853 111.240 1.00 20.23 236 TYR A C 1
ATOM 1828 O O . TYR A 1 236 ? 53.966 25.693 111.490 1.00 4.81 236 TYR A O 1
ATOM 1837 N N . GLY A 1 237 ? 55.994 24.840 111.035 1.00 23.15 237 GLY A N 1
ATOM 1838 C CA . GLY A 1 237 ? 55.540 23.466 111.130 1.00 23.15 237 GLY A CA 1
ATOM 1839 C C . GLY A 1 237 ? 55.906 22.971 112.515 1.00 23.15 237 GLY A C 1
ATOM 1840 O O . GLY A 1 237 ? 57.090 22.798 112.814 1.00 36.64 237 GLY A O 1
ATOM 1841 N N . SER A 1 238 ? 54.901 22.750 113.359 1.00 15.28 238 SER A N 1
ATOM 1842 C CA . SER A 1 238 ? 55.130 22.307 114.732 1.00 15.28 238 SER A CA 1
ATOM 1843 C C . SER A 1 238 ? 54.180 21.212 115.211 1.00 15.28 238 SER A C 1
ATOM 1844 O O . SER A 1 238 ? 53.084 21.036 114.672 1.00 43.29 238 SER A O 1
ATOM 1847 N N . ASN A 1 239 ? 54.607 20.492 116.244 1.00 39.56 239 ASN A N 1
ATOM 1848 C CA . ASN A 1 239 ? 53.816 19.413 116.846 1.00 39.56 239 ASN A CA 1
ATOM 1849 C C . ASN A 1 239 ? 54.020 19.488 118.355 1.00 39.56 239 ASN A C 1
ATOM 1850 O O . ASN A 1 239 ? 55.107 19.156 118.851 1.00 32.90 239 ASN A O 1
ATOM 1855 N N . PRO A 1 240 ? 52.977 19.903 119.105 1.00 17.13 240 PRO A N 1
ATOM 1856 C CA . PRO A 1 240 ? 51.672 20.274 118.552 1.00 17.13 240 PRO A CA 1
ATOM 1857 C C . PRO A 1 240 ? 51.635 21.661 117.937 1.00 17.13 240 PRO A C 1
ATOM 1858 O O . PRO A 1 240 ? 52.544 22.480 118.123 1.00 41.09 240 PRO A O 1
ATOM 1862 N N . MET A 1 241 ? 50.553 21.903 117.204 1.00 40.24 241 MET A N 1
ATOM 1863 C CA . MET A 1 241 ? 50.300 23.172 116.522 1.00 40.24 241 MET A CA 1
ATOM 1864 C C . MET A 1 241 ? 50.425 24.329 117.489 1.00 40.24 241 MET A C 1
ATOM 1865 O O . MET A 1 241 ? 49.762 24.328 118.522 1.00 29.58 241 MET A O 1
ATOM 1870 N N . GLY A 1 242 ? 51.256 25.311 117.140 1.00 39.11 242 GLY A N 1
ATOM 1871 C CA . GLY A 1 242 ? 51.445 26.482 117.986 1.00 39.11 242 GLY A CA 1
ATOM 1872 C C . GLY A 1 242 ? 50.740 27.737 117.483 1.00 39.11 242 GLY A C 1
ATOM 1873 O O . GLY A 1 242 ? 50.417 27.843 116.303 1.00 19.73 242 GLY A O 1
ATOM 1874 N N . TYR A 1 243 ? 50.500 28.685 118.383 1.00 5.16 243 TYR A N 1
ATOM 1875 C CA . TYR A 1 243 ? 49.841 29.945 118.040 1.00 5.16 243 TYR A CA 1
ATOM 1876 C C . TYR A 1 243 ? 50.866 31.084 118.101 1.00 5.16 243 TYR A C 1
ATOM 1877 O O . TYR A 1 243 ? 51.277 31.493 119.182 1.00 35.28 243 TYR A O 1
ATOM 1886 N N . PRO A 1 244 ? 51.298 31.606 116.943 1.00 3.65 244 PRO A N 1
ATOM 1887 C CA . PRO A 1 244 ? 52.273 32.688 116.981 1.00 3.65 244 PRO A CA 1
ATOM 1888 C C . PRO A 1 244 ? 51.780 33.925 117.722 1.00 3.65 244 PRO A C 1
ATOM 1889 O O . PRO A 1 244 ? 50.586 34.205 117.761 1.00 3.43 244 PRO A O 1
ATOM 1893 N N . ASN A 1 245 ? 52.721 34.649 118.318 1.00 10.52 245 ASN A N 1
ATOM 1894 C CA . ASN A 1 245 ? 52.438 35.881 119.037 1.00 10.52 245 ASN A CA 1
ATOM 1895 C C . ASN A 1 245 ? 53.025 36.980 118.198 1.00 10.52 245 ASN A C 1
ATOM 1896 O O . ASN A 1 245 ? 54.097 36.809 117.636 1.00 28.46 245 ASN A O 1
ATOM 1901 N N . TYR A 1 246 ? 52.353 38.116 118.115 1.00 23.00 246 TYR A N 1
ATOM 1902 C CA . TYR A 1 246 ? 52.891 39.189 117.298 1.00 23.00 246 TYR A CA 1
ATOM 1903 C C . TYR A 1 246 ? 53.185 40.432 118.106 1.00 23.00 246 TYR A C 1
ATOM 1904 O O . TYR A 1 246 ? 52.386 40.832 118.951 1.00 7.17 246 TYR A O 1
ATOM 1913 N N . PHE A 1 247 ? 54.344 41.032 117.837 1.00 4.73 247 PHE A N 1
ATOM 1914 C CA . PHE A 1 247 ? 54.789 42.253 118.513 1.00 4.73 247 PHE A CA 1
ATOM 1915 C C . PHE A 1 247 ? 55.223 43.336 117.516 1.00 4.73 247 PHE A C 1
ATOM 1916 O O . PHE A 1 247 ? 55.922 43.048 116.546 1.00 17.15 247 PHE A O 1
ATOM 1924 N N . LYS A 1 248 ? 54.809 44.579 117.758 1.00 3.49 248 LYS A N 1
ATOM 1925 C CA . LYS A 1 248 ? 55.211 45.699 116.906 1.00 3.49 248 LYS A CA 1
ATOM 1926 C C . LYS A 1 248 ? 56.197 46.527 117.721 1.00 3.49 248 LYS A C 1
ATOM 1927 O O . LYS A 1 248 ? 55.805 47.244 118.634 1.00 8.85 248 LYS A O 1
ATOM 1933 N N . ASN A 1 249 ? 57.479 46.410 117.394 1.00 10.10 249 ASN A N 1
ATOM 1934 C CA . ASN A 1 249 ? 58.537 47.139 118.090 1.00 10.10 249 ASN A CA 1
ATOM 1935 C C . ASN A 1 249 ? 58.610 46.748 119.550 1.00 10.10 249 ASN A C 1
ATOM 1936 O O . ASN A 1 249 ? 59.117 47.504 120.365 1.00 11.47 249 ASN A O 1
ATOM 1941 N N . GLY A 1 250 ? 58.100 45.570 119.881 1.00 3.03 250 GLY A N 1
ATOM 1942 C CA . GLY A 1 250 ? 58.124 45.120 121.259 1.00 3.03 250 GLY A CA 1
ATOM 1943 C C . GLY A 1 250 ? 56.768 45.017 121.936 1.00 3.03 250 GLY A C 1
ATOM 1944 O O . GLY A 1 250 ? 56.572 44.140 122.766 1.00 15.70 250 GLY A O 1
ATOM 1945 N N . LYS A 1 251 ? 55.836 45.904 121.599 1.00 3.11 251 LYS A N 1
ATOM 1946 C CA . LYS A 1 251 ? 54.513 45.883 122.205 1.00 3.11 251 LYS A CA 1
ATOM 1947 C C . LYS A 1 251 ? 53.642 44.740 121.620 1.00 3.11 251 LYS A C 1
ATOM 1948 O O . LYS A 1 251 ? 53.837 44.333 120.482 1.00 24.34 251 LYS A O 1
ATOM 1954 N N . ASP A 1 252 ? 52.700 44.220 122.407 1.00 3.63 252 ASP A N 1
ATOM 1955 C CA . ASP A 1 252 ? 51.796 43.153 121.971 1.00 3.63 252 ASP A CA 1
ATOM 1956 C C . ASP A 1 252 ? 50.917 43.675 120.851 1.00 3.63 252 ASP A C 1
ATOM 1957 O O . ASP A 1 252 ? 50.544 44.841 120.862 1.00 49.63 252 ASP A O 1
ATOM 1962 N N . VAL A 1 253 ? 50.559 42.818 119.899 1.00 17.95 253 VAL A N 1
ATOM 1963 C CA . VAL A 1 253 ? 49.725 43.258 118.787 1.00 17.95 253 VAL A CA 1
ATOM 1964 C C . VAL A 1 253 ? 48.667 42.286 118.283 1.00 17.95 253 VAL A C 1
ATOM 1965 O O . VAL A 1 253 ? 48.067 42.534 117.241 1.00 16.33 253 VAL A O 1
ATOM 1969 N N . ASN A 1 254 ? 48.427 41.198 119.010 1.00 26.59 254 ASN A N 1
ATOM 1970 C CA . ASN A 1 254 ? 47.427 40.192 118.604 1.00 26.59 254 ASN A CA 1
ATOM 1971 C C . ASN A 1 254 ? 45.973 40.712 118.504 1.00 26.59 254 ASN A C 1
ATOM 1972 O O . ASN A 1 254 ? 45.190 40.223 117.680 1.00 32.22 254 ASN A O 1
ATOM 1977 N N . GLY A 1 255 ? 45.615 41.701 119.331 1.00 44.50 255 GLY A N 1
ATOM 1978 C CA . GLY A 1 255 ? 44.268 42.258 119.300 1.00 44.50 255 GLY A CA 1
ATOM 1979 C C . GLY A 1 255 ? 43.144 41.227 119.428 1.00 44.50 255 GLY A C 1
ATOM 1980 O O . GLY A 1 255 ? 43.303 40.192 120.092 1.00 39.26 255 GLY A O 1
ATOM 1981 N N . ASN A 1 256 ? 42.001 41.521 118.801 1.00 33.15 256 ASN A N 1
ATOM 1982 C CA . ASN A 1 256 ? 40.813 40.647 118.812 1.00 33.15 256 ASN A CA 1
ATOM 1983 C C . ASN A 1 256 ? 40.325 40.358 117.408 1.00 33.15 256 ASN A C 1
ATOM 1984 O O . ASN A 1 256 ? 40.769 40.976 116.449 1.00 77.37 256 ASN A O 1
ATOM 1989 N N . PRO A 1 257 ? 39.362 39.436 117.277 1.00 18.57 257 PRO A N 1
ATOM 1990 C CA . PRO A 1 257 ? 38.834 39.090 115.960 1.00 18.57 257 PRO A CA 1
ATOM 1991 C C . PRO A 1 257 ? 38.254 40.250 115.178 1.00 18.57 257 PRO A C 1
ATOM 1992 O O . PRO A 1 257 ? 37.951 40.104 113.996 1.00 31.65 257 PRO A O 1
ATOM 1996 N N . GLU A 1 258 ? 38.095 41.406 115.810 1.00 7.49 258 GLU A N 1
ATOM 1997 C CA . GLU A 1 258 ? 37.536 42.525 115.068 1.00 7.49 258 GLU A CA 1
ATOM 1998 C C . GLU A 1 258 ? 38.181 43.882 115.240 1.00 7.49 258 GLU A C 1
ATOM 1999 O O . GLU A 1 258 ? 37.514 44.904 115.164 1.00 55.91 258 GLU A O 1
ATOM 2005 N N . ASP A 1 259 ? 39.481 43.901 115.468 1.00 8.77 259 ASP A N 1
ATOM 2006 C CA . ASP A 1 259 ? 40.169 45.165 115.594 1.00 8.77 259 ASP A CA 1
ATOM 2007 C C . ASP A 1 259 ? 40.729 45.450 114.214 1.00 8.77 259 ASP A C 1
ATOM 2008 O O . ASP A 1 259 ? 40.535 44.660 113.300 1.00 34.73 259 ASP A O 1
ATOM 2013 N N . ARG A 1 260 ? 41.381 46.585 114.032 1.00 14.73 260 ARG A N 1
ATOM 2014 C CA . ARG A 1 260 ? 41.932 46.902 112.722 1.00 14.73 260 ARG A CA 1
ATOM 2015 C C . ARG A 1 260 ? 43.044 45.891 112.397 1.00 14.73 260 ARG A C 1
ATOM 2016 O O . ARG A 1 260 ? 43.071 45.312 111.313 1.00 6.27 260 ARG A O 1
ATOM 2024 N N . ILE A 1 261 ? 43.949 45.680 113.350 1.00 3.03 261 ILE A N 1
ATOM 2025 C CA . ILE A 1 261 ? 45.060 44.751 113.199 1.00 3.03 261 ILE A CA 1
ATOM 2026 C C . ILE A 1 261 ? 44.837 43.598 114.163 1.00 3.03 261 ILE A C 1
ATOM 2027 O O . ILE A 1 261 ? 44.663 43.826 115.361 1.00 3.03 261 ILE A O 1
ATOM 2032 N N . THR A 1 262 ? 44.846 42.367 113.644 1.00 4.09 262 THR A N 1
ATOM 2033 C CA . THR A 1 262 ? 44.646 41.168 114.468 1.00 4.09 262 THR A CA 1
ATOM 2034 C C . THR A 1 262 ? 45.161 39.870 113.867 1.00 4.09 262 THR A C 1
ATOM 2035 O O . THR A 1 262 ? 45.194 39.719 112.655 1.00 3.04 262 THR A O 1
ATOM 2039 N N . ARG A 1 263 ? 45.547 38.933 114.734 1.00 8.61 263 ARG A N 1
ATOM 2040 C CA . ARG A 1 263 ? 46.042 37.612 114.317 1.00 8.61 263 ARG A CA 1
ATOM 2041 C C . ARG A 1 263 ? 44.876 36.632 114.310 1.00 8.61 263 ARG A C 1
ATOM 2042 O O . ARG A 1 263 ? 45.034 35.463 113.966 1.00 12.48 263 ARG A O 1
ATOM 2050 N N . HIS A 1 264 ? 43.700 37.123 114.691 1.00 3.03 264 HIS A N 1
ATOM 2051 C CA . HIS A 1 264 ? 42.507 36.297 114.727 1.00 3.03 264 HIS A CA 1
ATOM 2052 C C . HIS A 1 264 ? 41.701 36.532 113.462 1.00 3.03 264 HIS A C 1
ATOM 2053 O O . HIS A 1 264 ? 40.787 37.346 113.439 1.00 9.08 264 HIS A O 1
ATOM 2060 N N . ASN A 1 265 ? 42.075 35.815 112.403 1.00 14.80 265 ASN A N 1
ATOM 2061 C CA . ASN A 1 265 ? 41.409 35.910 111.103 1.00 14.80 265 ASN A CA 1
ATOM 2062 C C . ASN A 1 265 ? 41.152 34.536 110.477 1.00 14.80 265 ASN A C 1
ATOM 2063 O O . ASN A 1 265 ? 41.174 34.389 109.250 1.00 6.09 265 ASN A O 1
ATOM 2068 N N . ARG A 1 266 ? 40.901 33.540 111.326 1.00 34.72 266 ARG A N 1
ATOM 2069 C CA . ARG A 1 266 ? 40.628 32.164 110.896 1.00 34.72 266 ARG A CA 1
ATOM 2070 C C . ARG A 1 266 ? 41.831 31.506 110.249 1.00 34.72 266 ARG A C 1
ATOM 2071 O O . ARG A 1 266 ? 41.667 30.750 109.301 1.00 17.04 266 ARG A O 1
ATOM 2079 N N . THR A 1 267 ? 43.031 31.792 110.742 1.00 3.03 267 THR A N 1
ATOM 2080 C CA . THR A 1 267 ? 44.234 31.207 110.169 1.00 3.03 267 THR A CA 1
ATOM 2081 C C . THR A 1 267 ? 45.095 30.666 111.275 1.00 3.03 267 THR A C 1
ATOM 2082 O O . THR A 1 267 ? 46.263 30.347 111.056 1.00 4.31 267 THR A O 1
ATOM 2086 N N . SER A 1 268 ? 44.511 30.587 112.468 1.00 16.82 268 SER A N 1
ATOM 2087 C CA . SER A 1 268 ? 45.198 30.083 113.653 1.00 16.82 268 SER A CA 1
ATOM 2088 C C . SER A 1 268 ? 46.471 30.833 113.992 1.00 16.82 268 SER A C 1
ATOM 2089 O O . SER A 1 268 ? 47.462 30.227 114.389 1.00 4.15 268 SER A O 1
ATOM 2092 N N . GLY A 1 269 ? 46.440 32.150 113.828 1.00 8.73 269 GLY A N 1
ATOM 2093 C CA . GLY A 1 269 ? 47.600 32.961 114.145 1.00 8.73 269 GLY A CA 1
ATOM 2094 C C . GLY A 1 269 ? 48.750 32.861 113.169 1.00 8.73 269 GLY A C 1
ATOM 2095 O O . GLY A 1 269 ? 49.853 33.339 113.452 1.00 27.62 269 GLY A O 1
ATOM 2096 N N . LYS A 1 270 ? 48.500 32.241 112.020 1.00 17.78 270 LYS A N 1
ATOM 2097 C CA . LYS A 1 270 ? 49.522 32.081 110.993 1.00 17.78 270 LYS A CA 1
ATOM 2098 C C . LYS A 1 270 ? 49.641 33.378 110.199 1.00 17.78 270 LYS A C 1
ATOM 2099 O O . LYS A 1 270 ? 50.530 33.536 109.374 1.00 3.64 270 LYS A O 1
ATOM 2105 N N . ARG A 1 271 ? 48.738 34.312 110.469 1.00 5.05 271 ARG A N 1
ATOM 2106 C CA . ARG A 1 271 ? 48.733 35.578 109.764 1.00 5.05 271 ARG A CA 1
ATOM 2107 C C . ARG A 1 271 ? 48.241 36.752 110.609 1.00 5.05 271 ARG A C 1
ATOM 2108 O O . ARG A 1 271 ? 47.244 36.652 111.317 1.00 3.23 271 ARG A O 1
ATOM 2116 N N . LEU A 1 272 ? 48.968 37.862 110.533 1.00 5.11 272 LEU A N 1
ATOM 2117 C CA . LEU A 1 272 ? 48.616 39.093 111.236 1.00 5.11 272 LEU A CA 1
ATOM 2118 C C . LEU A 1 272 ? 47.991 39.931 110.143 1.00 5.11 272 LEU A C 1
ATOM 2119 O O . LEU A 1 272 ? 48.668 40.302 109.191 1.00 3.03 272 LEU A O 1
ATOM 2124 N N . LEU A 1 273 ? 46.706 40.233 110.274 1.00 3.03 273 LEU A N 1
ATOM 2125 C CA . LEU A 1 273 ? 46.014 40.988 109.249 1.00 3.03 273 LEU A CA 1
ATOM 2126 C C . LEU A 1 273 ? 45.649 42.406 109.599 1.00 3.03 273 LEU A C 1
ATOM 2127 O O . LEU A 1 273 ? 45.087 42.662 110.648 1.00 3.35 273 LEU A O 1
ATOM 2132 N N . PHE A 1 274 ? 45.980 43.325 108.700 1.00 3.03 274 PHE A N 1
ATOM 2133 C CA . PHE A 1 274 ? 45.647 44.733 108.855 1.00 3.03 274 PHE A CA 1
ATOM 2134 C C . PHE A 1 274 ? 44.447 44.936 107.944 1.00 3.03 274 PHE A C 1
ATOM 2135 O O . PHE A 1 274 ? 44.613 44.998 106.734 1.00 5.07 274 PHE A O 1
ATOM 2143 N N . LYS A 1 275 ? 43.246 45.028 108.503 1.00 3.03 275 LYS A N 1
ATOM 2144 C CA . LYS A 1 275 ? 42.054 45.231 107.687 1.00 3.03 275 LYS A CA 1
ATOM 2145 C C . LYS A 1 275 ? 42.214 46.464 106.800 1.00 3.03 275 LYS A C 1
ATOM 2146 O O . LYS A 1 275 ? 41.582 46.566 105.757 1.00 17.27 275 LYS A O 1
ATOM 2152 N N . THR A 1 276 ? 43.060 47.393 107.227 1.00 3.03 276 THR A N 1
ATOM 2153 C CA . THR A 1 276 ? 43.335 48.616 106.488 1.00 3.03 276 THR A CA 1
ATOM 2154 C C . THR A 1 276 ? 44.639 49.175 107.050 1.00 3.03 276 THR A C 1
ATOM 2155 O O . THR A 1 276 ? 44.750 49.404 108.244 1.00 3.94 276 THR A O 1
ATOM 2159 N N . THR A 1 277 ? 45.628 49.373 106.185 1.00 11.83 277 THR A N 1
ATOM 2160 C CA . THR A 1 277 ? 46.942 49.884 106.583 1.00 11.83 277 THR A CA 1
ATOM 2161 C C . THR A 1 277 ? 47.008 51.415 106.686 1.00 11.83 277 THR A C 1
ATOM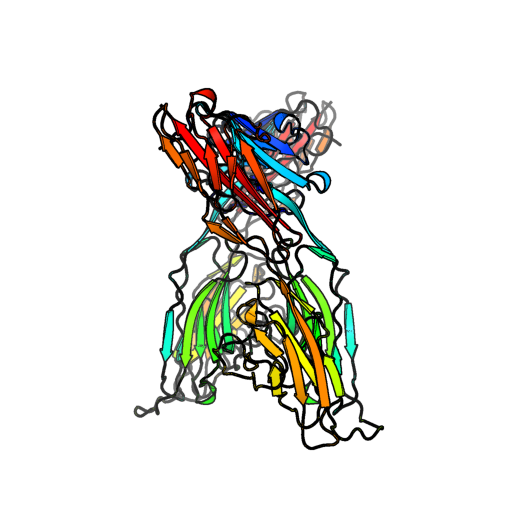 2162 O O . THR A 1 277 ? 46.473 52.127 105.842 1.00 22.18 277 THR A O 1
ATOM 2166 N N . LEU A 1 278 ? 47.667 51.911 107.730 1.00 6.77 278 LEU A N 1
ATOM 2167 C CA . LEU A 1 278 ? 47.834 53.343 107.953 1.00 6.77 278 LEU A CA 1
ATOM 2168 C C . LEU A 1 278 ? 49.313 53.619 108.131 1.00 6.77 278 LEU A C 1
ATOM 2169 O O . LEU A 1 278 ? 50.084 52.726 108.459 1.00 10.28 278 LEU A O 1
ATOM 2174 N N . PRO A 1 279 ? 49.734 54.862 107.908 1.00 9.28 279 PRO A N 1
ATOM 2175 C CA . PRO A 1 279 ? 51.140 55.253 108.047 1.00 9.28 279 PRO A CA 1
ATOM 2176 C C . PRO A 1 279 ? 51.735 54.914 109.409 1.00 9.28 279 PRO A C 1
ATOM 2177 O O . PRO A 1 279 ? 52.927 54.629 109.522 1.00 7.53 279 PRO A O 1
ATOM 2181 N N . GLU A 1 280 ? 50.896 54.957 110.439 1.00 20.63 280 GLU A N 1
ATOM 2182 C CA . GLU A 1 280 ? 51.329 54.671 111.802 1.00 20.63 280 GLU A CA 1
ATOM 2183 C C . GLU A 1 280 ? 51.676 53.204 112.042 1.00 20.63 280 GLU A C 1
ATOM 2184 O O . GLU A 1 280 ? 52.190 52.844 113.094 1.00 11.39 280 GLU A O 1
ATOM 2190 N N . ASP A 1 281 ? 51.407 52.356 111.062 1.00 3.03 281 ASP A N 1
ATOM 2191 C CA . ASP A 1 281 ? 51.694 50.947 111.220 1.00 3.03 281 ASP A CA 1
ATOM 2192 C C . ASP A 1 281 ? 53.133 50.626 110.879 1.00 3.03 281 ASP A C 1
ATOM 2193 O O . ASP A 1 281 ? 53.580 49.500 111.050 1.00 15.67 281 ASP A O 1
ATOM 2198 N N . GLU A 1 282 ? 53.867 51.625 110.410 1.00 3.03 282 GLU A N 1
ATOM 2199 C CA . GLU A 1 282 ? 55.271 51.428 110.088 1.00 3.03 282 GLU A CA 1
ATOM 2200 C C . GLU A 1 282 ? 55.997 50.994 111.353 1.00 3.03 282 GLU A C 1
ATOM 2201 O O . GLU A 1 282 ? 55.741 51.519 112.421 1.00 30.91 282 GLU A O 1
ATOM 2207 N N . GLY A 1 283 ? 56.898 50.031 111.245 1.00 9.73 283 GLY A N 1
ATOM 2208 C CA . GLY A 1 283 ? 57.623 49.589 112.420 1.00 9.73 283 GLY A CA 1
ATOM 2209 C C . GLY A 1 283 ? 58.185 48.206 112.194 1.00 9.73 283 GLY A C 1
ATOM 2210 O O . GLY A 1 283 ? 58.001 47.644 111.121 1.00 14.08 283 GLY A O 1
ATOM 2211 N N . VAL A 1 284 ? 58.878 47.659 113.188 1.00 8.68 284 VAL A N 1
ATOM 2212 C CA . VAL A 1 284 ? 59.432 46.319 113.055 1.00 8.68 284 VAL A CA 1
ATOM 2213 C C . VAL A 1 284 ? 58.538 45.335 113.767 1.00 8.68 284 VAL A C 1
ATOM 2214 O O . VAL A 1 284 ? 58.370 45.393 114.984 1.00 4.98 284 VAL A O 1
ATOM 2218 N N . TYR A 1 285 ? 57.961 44.423 113.003 1.00 11.95 285 TYR A N 1
ATOM 2219 C CA . TYR A 1 285 ? 57.072 43.432 113.573 1.00 11.95 285 TYR A CA 1
ATOM 2220 C C . TYR A 1 285 ? 57.834 42.157 113.860 1.00 11.95 285 TYR A C 1
ATOM 2221 O O . TYR A 1 285 ? 58.660 41.717 113.071 1.00 3.03 285 TYR A O 1
ATOM 2230 N N . THR A 1 286 ? 57.575 41.591 115.027 1.00 7.26 286 THR A N 1
ATOM 2231 C CA . THR A 1 286 ? 58.231 40.364 115.423 1.00 7.26 286 THR A CA 1
ATOM 2232 C C . THR A 1 286 ? 57.178 39.329 115.758 1.00 7.26 286 THR A C 1
ATOM 2233 O O . THR A 1 286 ? 56.085 39.659 116.208 1.00 18.10 286 THR A O 1
ATOM 2237 N N . CYS A 1 287 ? 57.501 38.070 115.508 1.00 10.40 287 CYS A N 1
ATOM 2238 C CA . CYS A 1 287 ? 56.575 36.981 115.792 1.00 10.40 287 CYS A CA 1
ATOM 2239 C C . CYS A 1 287 ? 57.353 35.847 116.448 1.00 10.40 287 CYS A C 1
ATOM 2240 O O . CYS A 1 287 ? 58.497 35.583 116.087 1.00 22.52 287 CYS A O 1
ATOM 2243 N N . GLU A 1 288 ? 56.715 35.184 117.406 1.00 4.47 288 GLU A N 1
ATOM 2244 C CA . GLU A 1 288 ? 57.324 34.096 118.166 1.00 4.47 288 GLU A CA 1
ATOM 2245 C C . GLU A 1 288 ? 56.428 32.866 118.187 1.00 4.47 288 GLU A C 1
ATOM 2246 O O . GLU A 1 288 ? 55.238 32.962 118.484 1.00 50.11 288 GLU A O 1
ATOM 2252 N N . VAL A 1 289 ? 57.003 31.705 117.916 1.00 11.27 289 VAL A N 1
ATOM 2253 C CA . VAL A 1 289 ? 56.238 30.477 117.935 1.00 11.27 289 VAL A CA 1
ATOM 2254 C C . VAL A 1 289 ? 56.823 29.544 118.989 1.00 11.27 289 VAL A C 1
ATOM 2255 O O . VAL A 1 289 ? 57.978 29.113 118.883 1.00 35.08 289 VAL A O 1
ATOM 2259 N N . ASP A 1 290 ? 56.038 29.259 120.023 1.00 32.45 290 ASP A N 1
ATOM 2260 C CA . ASP A 1 290 ? 56.481 28.350 121.070 1.00 32.45 290 ASP A CA 1
ATOM 2261 C C . ASP A 1 290 ? 55.441 27.256 121.252 1.00 32.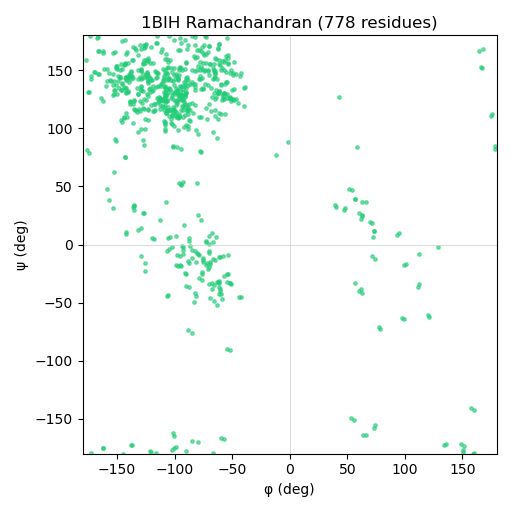45 290 ASP A C 1
ATOM 2262 O O . ASP A 1 290 ? 54.260 27.537 121.472 1.00 46.91 290 ASP A O 1
ATOM 2267 N N . ASN A 1 291 ? 55.886 26.008 121.156 1.00 16.25 291 ASN A N 1
ATOM 2268 C CA . ASN A 1 291 ? 54.994 24.860 121.289 1.00 16.25 291 ASN A CA 1
ATOM 2269 C C . ASN A 1 291 ? 55.547 23.910 122.325 1.00 16.25 291 ASN A C 1
ATOM 2270 O O . ASN A 1 291 ? 55.294 22.711 122.253 1.00 41.09 291 ASN A O 1
ATOM 2275 N N . GLY A 1 292 ? 56.311 24.428 123.277 1.00 20.02 292 GLY A N 1
ATOM 2276 C CA . GLY A 1 292 ? 56.893 23.555 124.278 1.00 20.02 292 GLY A CA 1
ATOM 2277 C C . GLY A 1 292 ? 58.096 22.834 123.692 1.00 20.02 292 GLY A C 1
ATOM 2278 O O . GLY A 1 292 ? 59.232 23.117 124.048 1.00 28.78 292 GLY A O 1
ATOM 2279 N N . VAL A 1 293 ? 57.849 21.906 122.780 1.00 5.94 293 VAL A N 1
ATOM 2280 C CA . VAL A 1 293 ? 58.917 21.152 122.136 1.00 5.94 293 VAL A CA 1
ATOM 2281 C C . VAL A 1 293 ? 60.059 22.025 121.613 1.00 5.94 293 VAL A C 1
ATOM 2282 O O . VAL A 1 293 ? 59.839 22.943 120.834 1.00 27.35 293 VAL A O 1
ATOM 2286 N N . GLY A 1 294 ? 61.280 21.733 122.042 1.00 27.57 294 GLY A N 1
ATOM 2287 C CA . GLY A 1 294 ? 62.434 22.483 121.571 1.00 27.57 294 GLY A CA 1
ATOM 2288 C C . GLY A 1 294 ? 62.519 23.963 121.903 1.00 27.57 294 GLY A C 1
ATOM 2289 O O . GLY A 1 294 ? 61.820 24.459 122.787 1.00 23.06 294 GLY A O 1
ATOM 2290 N N . LYS A 1 295 ? 63.398 24.664 121.185 1.00 40.03 295 LYS A N 1
ATOM 2291 C CA . LYS A 1 295 ? 63.615 26.102 121.366 1.00 40.03 295 LYS A CA 1
ATOM 2292 C C . LYS A 1 295 ? 62.558 26.917 120.609 1.00 40.03 295 LYS A C 1
ATOM 2293 O O . LYS A 1 295 ? 62.232 26.609 119.455 1.00 25.73 295 LYS A O 1
ATOM 2295 N N . PRO A 1 296 ? 62.037 27.993 121.234 1.00 32.52 296 PRO A N 1
ATOM 2296 C CA . PRO A 1 296 ? 61.016 28.809 120.567 1.00 32.52 296 PRO A CA 1
ATOM 2297 C C . PRO A 1 296 ? 61.664 29.574 119.437 1.00 32.52 296 PRO A C 1
ATOM 2298 O O . PRO A 1 296 ? 62.850 29.898 119.521 1.00 29.11 296 PRO A O 1
ATOM 2302 N N . GLN A 1 297 ? 60.890 29.854 118.388 1.00 16.50 297 GLN A N 1
ATOM 2303 C CA . GLN A 1 297 ? 61.401 30.578 117.227 1.00 16.50 297 GLN A CA 1
ATOM 2304 C C . GLN A 1 297 ? 60.906 32.017 117.132 1.00 16.50 297 GLN A C 1
ATOM 2305 O O . GLN A 1 297 ? 59.788 32.319 117.530 1.00 30.47 297 GLN A O 1
ATOM 2311 N N . LYS A 1 298 ? 61.751 32.892 116.591 1.00 9.70 298 LYS A N 1
ATOM 2312 C CA . LYS A 1 298 ? 61.449 34.321 116.448 1.00 9.70 298 LYS A CA 1
ATOM 2313 C C . LYS A 1 298 ? 61.712 34.803 115.020 1.00 9.70 298 LYS A C 1
ATOM 2314 O O . LYS A 1 298 ? 62.578 34.258 114.341 1.00 64.91 298 LYS A O 1
ATOM 2320 N N . HIS A 1 299 ? 60.982 35.820 114.562 1.00 10.35 299 HIS A N 1
ATOM 2321 C CA . HIS A 1 299 ? 61.200 36.366 113.216 1.00 10.35 299 HIS A CA 1
ATOM 2322 C C . HIS A 1 299 ? 60.867 37.846 113.180 1.00 10.35 299 HIS A C 1
ATOM 2323 O O . HIS A 1 299 ? 59.898 38.295 113.793 1.00 14.89 299 HIS A O 1
ATOM 2330 N N . SER A 1 300 ? 61.685 38.594 112.449 1.00 6.45 300 SER A N 1
ATOM 2331 C CA . SER A 1 300 ? 61.529 40.021 112.348 1.00 6.45 300 SER A CA 1
ATOM 2332 C C . SER A 1 300 ? 61.213 40.494 110.963 1.00 6.45 300 SER A C 1
ATOM 2333 O O . SER A 1 300 ? 61.762 40.012 109.949 1.00 32.37 300 SER A O 1
ATOM 2336 N N . LEU A 1 301 ? 60.240 41.405 110.959 1.00 31.13 301 LEU A N 1
ATOM 2337 C CA . LEU A 1 301 ? 59.830 41.970 109.712 1.00 31.13 301 LEU A CA 1
ATOM 2338 C C . LEU A 1 301 ? 59.575 43.464 109.887 1.00 31.13 301 LEU A C 1
ATOM 2339 O O . LEU A 1 301 ? 59.047 43.907 110.912 1.00 12.71 301 LEU A O 1
ATOM 2344 N N . LYS A 1 302 ? 59.982 44.242 108.893 1.00 3.32 302 LYS A N 1
ATOM 2345 C CA . LYS A 1 302 ? 59.750 45.675 108.918 1.00 3.32 302 LYS A CA 1
ATOM 2346 C C . LYS A 1 302 ? 58.684 46.041 107.882 1.00 3.32 302 LYS A C 1
ATOM 2347 O O . LYS A 1 302 ? 58.897 45.865 106.686 1.00 21.43 302 LYS A O 1
ATOM 2353 N N . LEU A 1 303 ? 57.542 46.543 108.352 1.00 15.30 303 LEU A N 1
ATOM 2354 C CA . LEU A 1 303 ? 56.448 46.951 107.479 1.00 15.30 303 LEU A CA 1
ATOM 2355 C C . LEU A 1 303 ? 56.615 48.428 107.189 1.00 15.30 303 LEU A C 1
ATOM 2356 O O . LEU A 1 303 ? 56.599 49.248 108.097 1.00 3.53 303 LEU A O 1
ATOM 2361 N N . THR A 1 304 ? 56.784 48.763 105.919 1.00 22.41 304 THR A N 1
ATOM 2362 C CA . THR A 1 304 ? 56.952 50.147 105.512 1.00 22.41 304 THR A CA 1
ATOM 2363 C C . THR A 1 304 ? 55.733 50.546 104.693 1.00 22.41 304 THR A C 1
ATOM 2364 O O . THR A 1 304 ? 55.410 49.901 103.708 1.00 11.28 304 THR A O 1
ATOM 2368 N N . VAL A 1 305 ? 55.055 51.602 105.113 1.00 15.67 305 VAL A N 1
ATOM 2369 C CA . VAL A 1 305 ? 53.878 52.082 104.417 1.00 15.67 305 VAL A CA 1
ATOM 2370 C C . VAL A 1 305 ? 54.271 53.220 103.483 1.00 15.67 305 VAL A C 1
ATOM 2371 O O . VAL A 1 305 ? 54.887 54.194 103.922 1.00 9.53 305 VAL A O 1
ATOM 2375 N N . VAL A 1 306 ? 53.931 53.093 102.203 1.00 6.44 306 VAL A N 1
ATOM 2376 C CA . VAL A 1 306 ? 54.224 54.120 101.204 1.00 6.44 306 VAL A CA 1
ATOM 2377 C C . VAL A 1 306 ? 52.886 54.530 100.630 1.00 6.44 306 VAL A C 1
ATOM 2378 O O . VAL A 1 306 ? 51.865 54.023 101.067 1.00 14.72 306 VAL A O 1
ATOM 2382 N N . SER A 1 307 ? 52.868 55.424 99.649 1.00 11.80 307 SER A N 1
ATOM 2383 C CA . SER A 1 307 ? 51.591 55.851 99.069 1.00 11.80 307 SER A CA 1
ATOM 2384 C C . SER A 1 307 ? 51.721 56.609 97.757 1.00 11.80 307 SER A C 1
ATOM 2385 O O . SER A 1 307 ? 52.688 57.340 97.550 1.00 40.40 307 SER A O 1
ATOM 2388 N N . ALA A 1 308 ? 50.737 56.440 96.877 1.00 24.41 308 ALA A N 1
ATOM 2389 C CA . ALA A 1 308 ? 50.732 57.133 95.587 1.00 24.41 308 ALA A CA 1
ATOM 2390 C C . ALA A 1 308 ? 50.340 58.575 95.862 1.00 24.41 308 ALA A C 1
ATOM 2391 O O . ALA A 1 308 ? 49.847 58.882 96.944 1.00 32.23 308 ALA A O 1
ATOM 2393 N N . PRO A 1 309 ? 50.562 59.486 94.900 1.00 13.96 309 PRO A N 1
ATOM 2394 C CA . PRO A 1 309 ? 50.172 60.867 95.184 1.00 13.96 309 PRO A CA 1
ATOM 2395 C C . PRO A 1 309 ? 48.700 60.951 95.577 1.00 13.96 309 PRO A C 1
ATOM 2396 O O . PRO A 1 309 ? 47.850 60.249 95.025 1.00 10.53 309 PRO A O 1
ATOM 2400 N N . LYS A 1 310 ? 48.415 61.795 96.558 1.00 17.00 310 LYS A N 1
ATOM 2401 C CA . LYS A 1 310 ? 47.050 61.998 97.019 1.00 17.00 310 LYS A CA 1
ATOM 2402 C C . LYS A 1 310 ? 46.763 63.496 96.898 1.00 17.00 310 LYS A C 1
ATOM 2403 O O . LYS A 1 310 ? 47.552 64.327 97.360 1.00 64.88 310 LYS A O 1
ATOM 2409 N N . TYR A 1 311 ? 45.645 63.839 96.264 1.00 14.40 311 TYR A N 1
ATOM 2410 C CA . TYR A 1 311 ? 45.279 65.241 96.080 1.00 14.40 311 TYR A CA 1
ATOM 2411 C C . TYR A 1 311 ? 44.476 65.792 97.243 1.00 14.40 311 TYR A C 1
ATOM 2412 O O . TYR A 1 311 ? 43.271 65.575 97.326 1.00 26.68 311 TYR A O 1
ATOM 2421 N N . GLU A 1 312 ? 45.143 66.515 98.134 1.00 17.39 312 GLU A N 1
ATOM 2422 C CA . GLU A 1 312 ? 44.472 67.110 99.278 1.00 17.39 312 GLU A CA 1
ATOM 2423 C C . GLU A 1 312 ? 43.554 68.226 98.785 1.00 17.39 312 GLU A C 1
ATOM 2424 O O . GLU A 1 312 ? 42.670 68.683 99.504 1.00 43.62 312 GLU A O 1
ATOM 2430 N N . GLN A 1 313 ? 43.768 68.650 97.542 1.00 42.84 313 GLN A N 1
ATOM 2431 C CA . GLN A 1 313 ? 42.984 69.718 96.930 1.00 42.84 313 GLN A CA 1
ATOM 2432 C C . GLN A 1 313 ? 42.929 69.534 95.422 1.00 42.84 313 GLN A C 1
ATOM 2433 O O . GLN A 1 313 ? 43.799 70.028 94.696 1.00 51.98 313 GLN A O 1
ATOM 2439 N N . LYS A 1 314 ? 41.908 68.815 94.962 1.00 31.58 314 LYS A N 1
ATOM 2440 C CA . LYS A 1 314 ? 41.707 68.534 93.536 1.00 31.58 314 LYS A CA 1
ATOM 2441 C C . LYS A 1 314 ? 41.429 69.827 92.764 1.00 31.58 314 LYS A C 1
ATOM 2442 O O . LYS A 1 314 ? 40.504 70.556 93.101 1.00 34.60 314 LYS A O 1
ATOM 2448 N N . PRO A 1 315 ? 42.213 70.118 91.712 1.00 19.84 315 PRO A N 1
ATOM 2449 C CA . PRO A 1 315 ? 42.006 71.341 90.925 1.00 19.84 315 PRO A CA 1
ATOM 2450 C C . PRO A 1 315 ? 40.541 71.446 90.570 1.00 19.84 315 PRO A C 1
ATOM 2451 O O . PRO A 1 315 ? 39.891 70.419 90.381 1.00 28.35 315 PRO A O 1
ATOM 2455 N N . GLU A 1 316 ? 40.015 72.666 90.480 1.00 15.79 316 GLU A N 1
ATOM 2456 C CA . GLU A 1 316 ? 38.605 72.828 90.148 1.00 15.79 316 GLU A CA 1
ATOM 2457 C C . GLU A 1 316 ? 38.335 72.449 88.689 1.00 15.79 316 GLU A C 1
ATOM 2458 O O . GLU A 1 316 ? 39.176 72.657 87.813 1.00 36.46 316 GLU A O 1
ATOM 2464 N N . LYS A 1 317 ? 37.162 71.889 88.426 1.00 32.93 317 LYS A N 1
ATOM 2465 C CA . LYS A 1 317 ? 36.828 71.490 87.068 1.00 32.93 317 LYS A CA 1
ATOM 2466 C C . LYS A 1 317 ? 36.838 72.700 86.152 1.00 32.93 317 LYS A C 1
ATOM 2467 O O . LYS A 1 317 ? 37.267 72.620 84.999 1.00 49.98 317 LYS A O 1
ATOM 2473 N N . VAL A 1 318 ? 36.362 73.824 86.680 1.00 44.61 318 VAL A N 1
ATOM 2474 C CA . VAL A 1 318 ? 36.301 75.079 85.925 1.00 44.61 318 VAL A CA 1
ATOM 2475 C C . VAL A 1 318 ? 36.348 76.310 86.841 1.00 44.61 318 VAL A C 1
ATOM 2476 O O . VAL A 1 318 ? 35.846 76.294 87.971 1.00 16.26 318 VAL A O 1
ATOM 2480 N N . ILE A 1 319 ? 36.965 77.370 86.329 1.00 31.51 319 ILE A N 1
ATOM 2481 C CA . ILE A 1 319 ? 37.093 78.640 87.031 1.00 31.51 319 ILE A CA 1
ATOM 2482 C C . ILE A 1 319 ? 36.853 79.739 85.998 1.00 31.51 319 ILE A C 1
ATOM 2483 O O . ILE A 1 319 ? 37.557 79.810 84.986 1.00 9.53 319 ILE A O 1
ATOM 2488 N N . VAL A 1 320 ? 35.846 80.572 86.248 1.00 25.56 320 VAL A N 1
ATOM 2489 C CA . VAL A 1 320 ? 35.523 81.687 85.365 1.00 25.56 320 VAL A CA 1
ATOM 2490 C C . VAL A 1 320 ? 35.938 82.981 86.067 1.00 25.56 320 VAL A C 1
ATOM 2491 O O . VAL A 1 320 ? 35.493 83.271 87.183 1.00 41.07 320 VAL A O 1
ATOM 2495 N N . VAL A 1 321 ? 36.788 83.756 85.409 1.00 33.43 321 VAL A N 1
ATOM 2496 C CA . VAL A 1 321 ? 37.270 84.995 85.982 1.00 33.43 321 VAL A CA 1
ATOM 2497 C C . VAL A 1 321 ? 37.138 86.122 84.968 1.00 33.43 321 VAL A C 1
ATOM 2498 O O . VAL A 1 321 ? 36.969 85.873 83.771 1.00 17.90 321 VAL A O 1
ATOM 2502 N N . LYS A 1 322 ? 37.216 87.358 85.451 1.00 28.18 322 LYS A N 1
ATOM 2503 C CA . LYS A 1 322 ? 37.110 88.520 84.581 1.00 28.18 322 LYS A CA 1
ATOM 2504 C C . LYS A 1 322 ? 38.494 89.080 84.297 1.00 28.18 322 LYS A C 1
ATOM 2505 O O . LYS A 1 322 ? 39.336 89.166 85.199 1.00 31.90 322 LYS A O 1
ATOM 2507 N N . GLN A 1 323 ? 38.727 89.440 83.035 1.00 34.78 323 GLN A N 1
ATOM 2508 C CA . GLN A 1 323 ? 40.004 90.023 82.629 1.00 34.78 323 GLN A CA 1
ATOM 2509 C C . GLN A 1 323 ? 40.368 91.063 83.683 1.00 34.78 323 GLN A C 1
ATOM 2510 O O . GLN A 1 323 ? 39.607 92.003 83.939 1.00 45.36 323 GLN A O 1
ATOM 2516 N N . GLY A 1 324 ? 41.523 90.885 84.308 1.00 36.53 324 GLY A N 1
ATOM 2517 C CA . GLY A 1 324 ? 41.931 91.818 85.339 1.00 36.53 324 GLY A CA 1
ATOM 2518 C C . GLY A 1 324 ? 42.116 91.132 86.679 1.00 36.53 324 GLY A C 1
ATOM 2519 O O . GLY A 1 324 ? 43.219 91.150 87.224 1.00 32.52 324 GLY A O 1
ATOM 2520 N N . GLN A 1 325 ? 41.055 90.521 87.212 1.00 56.37 325 GLN A N 1
ATOM 2521 C CA . GLN A 1 325 ? 41.163 89.839 88.501 1.00 56.37 325 GLN A CA 1
ATOM 2522 C C . GLN A 1 325 ? 42.322 88.835 88.465 1.00 56.37 325 GLN A C 1
ATOM 2523 O O . GLN A 1 325 ? 42.786 88.448 87.382 1.00 44.73 325 GLN A O 1
ATOM 2529 N N . ASP A 1 326 ? 42.807 88.435 89.644 1.00 37.34 326 ASP A N 1
ATOM 2530 C CA . ASP A 1 326 ? 43.885 87.449 89.717 1.00 37.34 326 ASP A CA 1
ATOM 2531 C C . ASP A 1 326 ? 43.240 86.122 90.092 1.00 37.34 326 ASP A C 1
ATOM 2532 O O . ASP A 1 326 ? 42.436 86.042 91.030 1.00 34.59 326 ASP A O 1
ATOM 2537 N N . VAL A 1 327 ? 43.587 85.084 89.342 1.00 19.77 327 VAL A N 1
ATOM 2538 C CA . VAL A 1 327 ? 43.036 83.766 89.583 1.00 19.77 327 VAL A CA 1
ATOM 2539 C C . VAL A 1 327 ? 44.056 82.899 90.305 1.00 19.77 327 VAL A C 1
ATOM 2540 O O . VAL A 1 327 ? 45.268 83.064 90.138 1.00 8.70 327 VAL A O 1
ATOM 2544 N N . THR A 1 328 ? 43.549 81.995 91.138 1.00 33.17 328 THR A N 1
ATOM 2545 C CA . THR A 1 328 ? 44.403 81.081 91.883 1.00 33.17 328 THR A CA 1
ATOM 2546 C C . THR A 1 328 ? 43.888 79.671 91.661 1.00 33.17 328 THR A C 1
ATOM 2547 O O . THR A 1 328 ? 42.910 79.262 92.285 1.00 30.07 328 THR A O 1
ATOM 2551 N N . ILE A 1 329 ? 44.517 78.933 90.752 1.00 30.49 329 ILE A N 1
ATOM 2552 C CA . ILE A 1 329 ? 44.094 77.561 90.522 1.00 30.49 329 ILE A CA 1
ATOM 2553 C C . ILE A 1 329 ? 44.665 76.763 91.687 1.00 30.49 329 ILE A C 1
ATOM 2554 O O . ILE A 1 329 ? 45.887 76.579 91.808 1.00 27.44 329 ILE A O 1
ATOM 2559 N N . PRO A 1 330 ? 43.780 76.296 92.585 1.00 55.96 330 PRO A N 1
ATOM 2560 C CA . PRO A 1 330 ? 44.236 75.530 93.744 1.00 55.96 330 PRO A CA 1
ATOM 2561 C C . PRO A 1 330 ? 44.779 74.143 93.397 1.00 55.96 330 PRO A C 1
ATOM 2562 O O . PRO A 1 330 ? 44.422 73.559 92.364 1.00 13.06 330 PRO A O 1
ATOM 2566 N N . CYS A 1 331 ? 45.649 73.632 94.266 1.00 8.53 331 CYS A N 1
ATOM 2567 C CA . CYS A 1 331 ? 46.230 72.317 94.068 1.00 8.53 331 CYS A CA 1
ATOM 2568 C C . CYS A 1 331 ? 47.285 71.956 95.097 1.00 8.53 331 CYS A C 1
ATOM 2569 O O . CYS A 1 331 ? 48.373 72.530 95.107 1.00 27.13 331 CYS A O 1
ATOM 2572 N N . LYS A 1 332 ? 46.958 71.000 95.960 1.00 32.16 332 LYS A N 1
ATOM 2573 C CA . LYS A 1 332 ? 47.885 70.546 96.991 1.00 32.16 332 LYS A CA 1
ATOM 2574 C C . LYS A 1 332 ? 47.966 69.039 96.869 1.00 32.16 332 LYS A C 1
ATOM 2575 O O . LYS A 1 332 ? 46.933 68.372 96.777 1.00 48.28 332 LYS A O 1
ATOM 2581 N N . VAL A 1 333 ? 49.183 68.499 96.854 1.00 44.92 333 VAL A N 1
ATOM 2582 C CA . VAL A 1 333 ? 49.355 67.047 96.743 1.00 44.92 333 VAL A CA 1
ATOM 2583 C C . VAL A 1 333 ? 50.293 66.529 97.832 1.00 44.92 333 VAL A C 1
ATOM 2584 O O . VAL A 1 333 ? 51.253 67.204 98.207 1.00 37.26 333 VAL A O 1
ATOM 2588 N N . THR A 1 334 ? 49.999 65.347 98.362 1.00 11.83 334 THR A N 1
ATOM 2589 C CA . THR A 1 334 ? 50.843 64.755 99.386 1.00 11.83 334 THR A CA 1
ATOM 2590 C C . THR A 1 334 ? 51.234 63.373 98.873 1.00 11.83 334 THR A C 1
ATOM 2591 O O . THR A 1 334 ? 50.729 62.931 97.841 1.00 28.29 334 THR A O 1
ATOM 2595 N N . GLY A 1 335 ? 52.140 62.698 99.572 1.00 13.73 335 GLY A N 1
ATOM 2596 C CA . GLY A 1 335 ? 52.557 61.378 99.139 1.00 13.73 335 GLY A CA 1
ATOM 2597 C C . GLY A 1 335 ? 53.836 60.938 99.816 1.00 13.73 335 GLY A C 1
ATOM 2598 O O . GLY A 1 335 ? 54.522 61.750 100.444 1.00 31.72 335 GLY A O 1
ATOM 2599 N N . LEU A 1 336 ? 54.158 59.652 99.699 1.00 32.25 336 LEU A N 1
ATOM 2600 C CA . LEU A 1 336 ? 55.375 59.119 100.299 1.00 32.25 336 LEU A CA 1
ATOM 2601 C C . LEU A 1 336 ? 56.012 58.072 99.397 1.00 32.25 336 LEU A C 1
ATOM 2602 O O . LEU A 1 336 ? 55.421 57.020 99.162 1.00 52.59 336 LEU A O 1
ATOM 2607 N N . PRO A 1 337 ? 57.208 58.360 98.845 1.00 3.34 337 PRO A N 1
ATOM 2608 C CA . PRO A 1 337 ? 57.963 59.605 99.022 1.00 3.34 337 PRO A CA 1
ATOM 2609 C C . PRO A 1 337 ? 57.139 60.764 98.495 1.00 3.34 337 PRO A C 1
ATOM 2610 O O . PRO A 1 337 ? 56.090 60.546 97.899 1.00 37.33 337 PRO A O 1
ATOM 2614 N N . ALA A 1 338 ? 57.605 61.990 98.704 1.00 19.45 338 ALA A N 1
ATOM 2615 C CA . ALA A 1 338 ? 56.869 63.166 98.237 1.00 19.45 338 ALA A CA 1
ATOM 2616 C C . ALA A 1 338 ? 56.699 63.178 96.723 1.00 19.45 338 ALA A C 1
ATOM 2617 O O . ALA A 1 338 ? 57.656 62.998 95.966 1.00 32.65 338 ALA A O 1
ATOM 2619 N N . PRO A 1 339 ? 55.474 63.424 96.256 1.00 8.79 339 PRO A N 1
ATOM 2620 C CA . PRO A 1 339 ? 55.281 63.436 94.807 1.00 8.79 339 PRO A CA 1
ATOM 2621 C C . PRO A 1 339 ? 55.904 64.698 94.255 1.00 8.79 339 PRO A C 1
ATOM 2622 O O . PRO A 1 339 ? 56.208 65.618 95.012 1.00 14.13 339 PRO A O 1
ATOM 2626 N N . ASN A 1 340 ? 56.122 64.749 92.949 1.00 19.66 340 ASN A N 1
ATOM 2627 C CA . ASN A 1 340 ? 56.669 65.962 92.381 1.00 19.66 340 ASN A CA 1
ATOM 2628 C C . ASN A 1 340 ? 55.686 66.505 91.350 1.00 19.66 340 ASN A C 1
ATOM 2629 O O . ASN A 1 340 ? 55.306 65.832 90.388 1.00 46.68 340 ASN A O 1
ATOM 2634 N N . VAL A 1 341 ? 55.232 67.727 91.617 1.00 20.72 341 VAL A N 1
ATOM 2635 C CA . VAL A 1 341 ? 54.253 68.408 90.781 1.00 20.72 341 VAL A CA 1
ATOM 2636 C C . VAL A 1 341 ? 54.845 69.100 89.565 1.00 20.72 341 VAL A C 1
ATOM 2637 O O . VAL A 1 341 ? 55.870 69.766 89.653 1.00 5.85 341 VAL A O 1
ATOM 2641 N N . VAL A 1 342 ? 54.184 68.920 88.427 1.00 23.62 342 VAL A N 1
ATOM 2642 C CA . VAL A 1 342 ? 54.594 69.534 87.170 1.00 23.62 342 VAL A CA 1
ATOM 2643 C C . VAL A 1 342 ? 53.343 70.201 86.590 1.00 23.62 342 VAL A C 1
ATOM 2644 O O . VAL A 1 342 ? 52.307 69.557 86.392 1.00 16.60 342 VAL A O 1
ATOM 2648 N N . TRP A 1 343 ? 53.436 71.504 86.341 1.00 28.88 343 TRP A N 1
ATOM 2649 C CA . TRP A 1 343 ? 52.306 72.271 85.815 1.00 28.88 343 TRP A CA 1
ATOM 2650 C C . TRP A 1 343 ? 52.334 72.428 84.306 1.00 28.88 343 TRP A C 1
ATOM 2651 O O . TRP A 1 343 ? 53.394 72.440 83.681 1.00 18.11 343 TRP A O 1
ATOM 2662 N N . SER A 1 344 ? 51.151 72.562 83.727 1.00 16.03 344 SER A N 1
ATOM 2663 C CA . SER A 1 344 ? 51.033 72.717 82.295 1.00 16.03 344 SER A CA 1
ATOM 2664 C C . SER A 1 344 ? 49.904 73.683 81.988 1.00 16.03 344 SER A C 1
ATOM 2665 O O . SER A 1 344 ? 48.988 73.877 82.792 1.00 32.83 344 SER A O 1
ATOM 2668 N N . HIS A 1 345 ? 49.991 74.304 80.822 1.00 31.44 345 HIS A N 1
ATOM 2669 C CA . HIS A 1 345 ? 48.974 75.229 80.370 1.00 31.44 345 HIS A CA 1
ATOM 2670 C C . HIS A 1 345 ? 48.732 74.864 78.920 1.00 31.44 345 HIS A C 1
ATOM 2671 O O . HIS A 1 345 ? 49.626 74.952 78.083 1.00 20.84 345 HIS A O 1
ATOM 2678 N N . ASN A 1 346 ? 47.523 74.422 78.623 1.00 27.50 346 ASN A N 1
ATOM 2679 C CA . ASN A 1 346 ? 47.207 74.020 77.266 1.00 27.50 346 ASN A CA 1
ATOM 2680 C C . ASN A 1 346 ? 48.194 72.986 76.729 1.00 27.50 346 ASN A C 1
ATOM 2681 O O . ASN A 1 346 ? 48.697 73.110 75.611 1.00 20.92 346 ASN A O 1
ATOM 2686 N N . ALA A 1 347 ? 48.467 71.978 77.558 1.00 11.30 347 ALA A N 1
ATOM 2687 C CA . ALA A 1 347 ? 49.359 70.867 77.234 1.00 11.30 347 ALA A CA 1
ATOM 2688 C C . ALA A 1 347 ? 50.858 71.156 77.129 1.00 11.30 347 ALA A C 1
ATOM 2689 O O . ALA A 1 347 ? 51.589 70.367 76.538 1.00 26.65 347 ALA A O 1
ATOM 2691 N N . LYS A 1 348 ? 51.322 72.264 77.698 1.00 8.69 348 LYS A N 1
ATOM 2692 C CA . LYS A 1 348 ? 52.746 72.595 77.644 1.00 8.69 348 LYS A CA 1
ATOM 2693 C C . LYS A 1 348 ? 53.214 73.227 78.946 1.00 8.69 348 LYS A C 1
ATOM 2694 O O . LYS A 1 348 ? 52.405 73.661 79.768 1.00 49.23 348 LYS A O 1
ATOM 2700 N N . PRO A 1 349 ? 54.533 73.269 79.163 1.00 22.74 349 PRO A N 1
ATOM 2701 C CA . PRO A 1 349 ? 55.122 73.853 80.377 1.00 22.74 349 PRO A CA 1
ATOM 2702 C C . PRO A 1 349 ? 54.822 75.350 80.560 1.00 22.74 349 PRO A C 1
ATOM 2703 O O . PRO A 1 349 ? 54.570 76.060 79.582 1.00 26.98 349 PRO A O 1
ATOM 2707 N N . LEU A 1 350 ? 54.853 75.825 81.807 1.00 50.65 350 LEU A N 1
ATOM 2708 C CA . LEU A 1 350 ? 54.574 77.237 82.100 1.00 50.65 350 LEU A CA 1
ATOM 2709 C C . LEU A 1 350 ? 55.564 78.179 81.390 1.00 50.65 350 LEU A C 1
ATOM 2710 O O . LEU A 1 350 ? 56.274 77.746 80.478 1.00 32.10 350 LEU A O 1
ATOM 2715 N N . SER A 1 351 ? 55.604 79.461 81.772 1.00 92.37 351 SER A N 1
ATOM 2716 C CA . SER A 1 351 ? 56.544 80.399 81.132 1.00 92.37 351 SER A CA 1
ATOM 2717 C C . SER A 1 351 ? 56.948 81.674 81.923 1.00 92.37 351 SER A C 1
ATOM 2718 O O . SER A 1 351 ? 57.116 82.764 81.339 1.00 74.89 351 SER A O 1
ATOM 2721 N N . GLY A 1 352 ? 57.125 81.530 83.242 1.00 73.49 352 GLY A N 1
ATOM 2722 C CA . GLY A 1 352 ? 57.556 82.647 84.075 1.00 73.49 352 GLY A CA 1
ATOM 2723 C C . GLY A 1 352 ? 56.645 83.856 84.104 1.00 73.49 352 GLY A C 1
ATOM 2724 O O . GLY A 1 352 ? 56.454 84.466 85.164 1.00 27.37 352 GLY A O 1
ATOM 2725 N N . GLY A 1 353 ? 56.094 84.209 82.946 1.00 72.79 353 GLY A N 1
ATOM 2726 C CA . GLY A 1 353 ? 55.197 85.346 82.860 1.00 72.79 353 GLY A CA 1
ATOM 2727 C C . GLY A 1 353 ? 53.956 85.201 83.739 1.00 72.79 353 GLY A C 1
ATOM 2728 O O . GLY A 1 353 ? 53.091 84.340 83.487 1.00 65.67 353 GLY A O 1
ATOM 2729 N N . ARG A 1 354 ? 53.887 86.055 84.766 1.00 47.25 354 ARG A N 1
ATOM 2730 C CA . ARG A 1 354 ? 52.791 86.127 85.748 1.00 47.25 354 ARG A CA 1
ATOM 2731 C C . ARG A 1 354 ? 52.428 84.873 86.549 1.00 47.25 354 ARG A C 1
ATOM 2732 O O . ARG A 1 354 ? 52.000 84.983 87.699 1.00 50.60 354 ARG A O 1
ATOM 2740 N N . ALA A 1 355 ? 52.574 83.692 85.960 1.00 74.29 355 ALA A N 1
ATOM 2741 C CA . ALA A 1 355 ? 52.247 82.470 86.686 1.00 74.29 355 ALA A CA 1
ATOM 2742 C C . ALA A 1 355 ? 53.255 82.251 87.828 1.00 74.29 355 ALA A C 1
ATOM 2743 O O . ALA A 1 355 ? 54.458 82.052 87.599 1.00 44.60 355 ALA A O 1
ATOM 2745 N N . THR A 1 356 ? 52.747 82.322 89.059 1.00 77.87 356 THR A N 1
ATOM 2746 C CA . THR A 1 356 ? 53.553 82.111 90.270 1.00 77.87 356 THR A CA 1
ATOM 2747 C C . THR A 1 356 ? 53.132 80.768 90.893 1.00 77.87 356 THR A C 1
ATOM 2748 O O . THR A 1 356 ? 51.945 80.536 91.178 1.00 44.15 356 THR A O 1
ATOM 2752 N N . VAL A 1 357 ? 54.106 79.885 91.101 1.00 40.18 357 VAL A N 1
ATOM 2753 C CA . VAL A 1 357 ? 53.810 78.573 91.661 1.00 40.18 357 VAL A CA 1
ATOM 2754 C C . VAL A 1 357 ? 54.014 78.462 93.168 1.00 40.18 357 VAL A C 1
ATOM 2755 O O . VAL A 1 357 ? 55.139 78.479 93.662 1.00 20.14 357 VAL A O 1
ATOM 2759 N N . THR A 1 358 ? 52.902 78.349 93.888 1.00 54.71 358 THR A N 1
ATOM 2760 C CA . THR A 1 358 ? 52.905 78.190 95.342 1.00 54.71 358 THR A CA 1
ATOM 2761 C C . THR A 1 358 ? 52.678 76.698 95.592 1.00 54.71 358 THR A C 1
ATOM 2762 O O . THR A 1 358 ? 52.453 75.931 94.640 1.00 20.29 358 THR A O 1
ATOM 2766 N N . ASP A 1 359 ? 52.718 76.269 96.852 1.00 61.32 359 ASP A N 1
ATOM 2767 C CA . ASP A 1 359 ? 52.493 74.849 97.117 1.00 61.32 359 ASP A CA 1
ATOM 2768 C C . ASP A 1 359 ? 51.016 74.469 97.238 1.00 61.32 359 ASP A C 1
ATOM 2769 O O . ASP A 1 359 ? 50.669 73.289 97.206 1.00 58.89 359 ASP A O 1
ATOM 2774 N N . SER A 1 360 ? 50.149 75.476 97.329 1.00 40.14 360 SER A N 1
ATOM 2775 C CA . SER A 1 360 ? 48.706 75.256 97.422 1.00 40.14 360 SER A CA 1
ATOM 2776 C C . SER A 1 360 ? 48.013 75.564 96.083 1.00 40.14 360 SER A C 1
ATOM 2777 O O . SER A 1 360 ? 46.779 75.555 95.990 1.00 74.04 360 SER A O 1
ATOM 2780 N N . GLY A 1 361 ? 48.805 75.837 95.047 1.00 33.78 361 GLY A N 1
ATOM 2781 C CA . GLY A 1 361 ? 48.227 76.146 93.751 1.00 33.78 361 GLY A CA 1
ATOM 2782 C C . GLY A 1 361 ? 49.065 77.067 92.879 1.00 33.78 361 GLY A C 1
ATOM 2783 O O . GLY A 1 361 ? 50.204 77.412 93.207 1.00 17.93 361 GLY A O 1
ATOM 2784 N N . LEU A 1 362 ? 48.479 77.462 91.753 1.00 29.91 362 LEU A N 1
ATOM 2785 C CA . LEU A 1 362 ? 49.116 78.334 90.771 1.00 29.91 362 LEU A CA 1
ATOM 2786 C C . LEU A 1 362 ? 48.448 79.693 90.836 1.00 29.91 362 LEU A C 1
ATOM 2787 O O . LEU A 1 362 ? 47.221 79.784 90.885 1.00 9.58 362 LEU A O 1
ATOM 2792 N N . VAL A 1 363 ? 49.246 80.754 90.823 1.00 22.53 363 VAL A N 1
ATOM 2793 C CA . VAL A 1 363 ? 48.675 82.091 90.894 1.00 22.53 363 VAL A CA 1
ATOM 2794 C C . VAL A 1 363 ? 49.065 83.006 89.729 1.00 22.53 363 VAL A C 1
ATOM 2795 O O . VAL A 1 363 ? 50.226 83.326 89.516 1.00 11.47 363 VAL A O 1
ATOM 2799 N N . ILE A 1 364 ? 48.067 83.392 88.951 1.00 22.84 364 ILE A N 1
ATOM 2800 C CA . ILE A 1 364 ? 48.273 84.295 87.827 1.00 22.84 364 ILE A CA 1
ATOM 2801 C C . ILE A 1 364 ? 47.687 85.629 88.295 1.00 22.84 364 ILE A C 1
ATOM 2802 O O . ILE A 1 364 ? 46.514 85.704 88.685 1.00 33.42 364 ILE A O 1
ATOM 2807 N N . LYS A 1 365 ? 48.506 86.677 88.271 1.00 32.55 365 LYS A N 1
ATOM 2808 C CA . LYS A 1 365 ? 48.062 87.987 88.733 1.00 32.55 365 LYS A CA 1
ATOM 2809 C C . LYS A 1 365 ? 47.319 88.816 87.675 1.00 32.55 365 LYS A C 1
ATOM 2810 O O . LYS A 1 365 ? 46.082 88.931 87.717 1.00 45.42 365 LYS A O 1
ATOM 2816 N N . GLY A 1 366 ? 48.059 89.388 86.728 1.00 34.84 366 GLY A N 1
ATOM 2817 C CA . GLY A 1 366 ? 47.411 90.183 85.700 1.00 34.84 366 GLY A CA 1
ATOM 2818 C C . GLY A 1 366 ? 46.738 89.315 84.650 1.00 34.84 366 GLY A C 1
ATOM 2819 O O . GLY A 1 366 ? 47.287 89.128 83.561 1.00 35.58 366 GLY A O 1
ATOM 2820 N N . VAL A 1 367 ? 45.550 88.790 84.949 1.00 50.06 367 VAL A N 1
ATOM 2821 C CA . VAL A 1 367 ? 44.889 87.923 83.980 1.00 50.06 367 VAL A CA 1
ATOM 2822 C C . VAL A 1 367 ? 44.488 88.639 82.692 1.00 50.06 367 VAL A C 1
ATOM 2823 O O . VAL A 1 367 ? 43.602 89.508 82.668 1.00 52.43 367 VAL A O 1
ATOM 2827 N N . LYS A 1 368 ? 45.191 88.270 81.624 1.00 62.56 368 LYS A N 1
ATOM 2828 C CA . LYS A 1 368 ? 44.938 88.799 80.287 1.00 62.56 368 LYS A CA 1
ATOM 2829 C C . LYS A 1 368 ? 44.120 87.735 79.521 1.00 62.56 368 LYS A C 1
ATOM 2830 O O . LYS A 1 368 ? 43.564 86.801 80.121 1.00 39.11 368 LYS A O 1
ATOM 2832 N N . ASN A 1 369 ? 44.051 87.861 78.201 1.00 28.45 369 ASN A N 1
ATOM 2833 C CA . ASN A 1 369 ? 43.288 86.901 77.423 1.00 28.45 369 ASN A CA 1
ATOM 2834 C C . ASN A 1 369 ? 44.065 85.626 77.131 1.00 28.45 369 ASN A C 1
ATOM 2835 O O . ASN A 1 369 ? 43.519 84.522 77.213 1.00 47.27 369 ASN A O 1
ATOM 2840 N N . GLY A 1 370 ? 45.341 85.781 76.789 1.00 45.60 370 GLY A N 1
ATOM 2841 C CA . GLY A 1 370 ? 46.167 84.625 76.473 1.00 45.60 370 GLY A CA 1
ATOM 2842 C C . GLY A 1 370 ? 46.446 83.728 77.662 1.00 45.60 370 GLY A C 1
ATOM 2843 O O . GLY A 1 370 ? 47.281 82.826 77.574 1.00 43.20 370 GLY A O 1
ATOM 2844 N N . ASP A 1 371 ? 45.750 83.974 78.774 1.00 40.28 371 ASP A N 1
ATOM 2845 C CA . ASP A 1 371 ? 45.929 83.186 79.987 1.00 40.28 371 ASP A CA 1
ATOM 2846 C C . ASP A 1 371 ? 44.841 82.133 80.080 1.00 40.28 371 ASP A C 1
ATOM 2847 O O . ASP A 1 371 ? 44.972 81.157 80.810 1.00 29.11 371 ASP A O 1
ATOM 2852 N N . LYS A 1 372 ? 43.771 82.325 79.320 1.00 20.43 372 LYS A N 1
ATOM 2853 C CA . LYS A 1 372 ? 42.677 81.371 79.330 1.00 20.43 372 LYS A CA 1
ATOM 2854 C C . LYS A 1 372 ? 43.193 80.014 78.870 1.00 20.43 372 LYS A C 1
ATOM 2855 O O . LYS A 1 372 ? 44.202 79.934 78.157 1.00 37.01 372 LYS A O 1
ATOM 2861 N N . GLY A 1 373 ? 42.506 78.956 79.301 1.00 39.83 373 GLY A N 1
ATOM 2862 C CA . GLY A 1 373 ? 42.900 77.606 78.935 1.00 39.83 373 GLY A CA 1
ATOM 2863 C C . GLY A 1 373 ? 42.917 76.604 80.081 1.00 39.83 373 GLY A C 1
ATOM 2864 O O . GLY A 1 373 ? 42.485 76.901 81.200 1.00 43.28 373 GLY A O 1
ATOM 2865 N N . TYR A 1 374 ? 43.431 75.410 79.795 1.00 10.58 374 TYR A N 1
ATOM 2866 C CA . TYR A 1 374 ? 43.495 74.345 80.781 1.00 10.58 374 TYR A CA 1
ATOM 2867 C C . TYR A 1 374 ? 44.840 74.308 81.487 1.00 10.58 374 TYR A C 1
ATOM 2868 O O . TYR A 1 374 ? 45.895 74.307 80.842 1.00 9.30 374 TYR A O 1
ATOM 2877 N N . TYR A 1 375 ? 44.796 74.294 82.817 1.00 22.83 375 TYR A N 1
ATOM 2878 C CA . TYR A 1 375 ? 46.007 74.238 83.629 1.00 22.83 375 TYR A CA 1
ATOM 2879 C C . TYR A 1 375 ? 46.054 72.870 84.304 1.00 22.83 375 TYR A C 1
ATOM 2880 O O . TYR A 1 375 ? 45.154 72.514 85.070 1.00 4.47 375 TYR A O 1
ATOM 2889 N N . GLY A 1 376 ? 47.100 72.103 84.013 1.00 9.67 376 GLY A N 1
ATOM 2890 C CA . GLY A 1 376 ? 47.207 70.769 84.571 1.00 9.67 376 GLY A CA 1
ATOM 2891 C C . GLY A 1 376 ? 48.241 70.567 85.656 1.00 9.67 376 GLY A C 1
ATOM 2892 O O . GLY A 1 376 ? 49.392 70.993 85.541 1.00 24.40 376 GLY A O 1
ATOM 2893 N N . CYS A 1 377 ? 47.812 69.894 86.718 1.00 25.66 377 CYS A N 1
ATOM 2894 C CA . CYS A 1 377 ? 48.661 69.589 87.859 1.00 25.66 377 CYS A CA 1
ATOM 2895 C C . CYS A 1 377 ? 48.980 68.096 87.818 1.00 25.66 377 CYS A C 1
ATOM 2896 O O . CYS A 1 377 ? 48.093 67.262 87.978 1.00 14.16 377 CYS A O 1
ATOM 2899 N N . ARG A 1 378 ? 50.247 67.762 87.595 1.00 8.43 378 ARG A N 1
ATOM 2900 C CA . ARG A 1 378 ? 50.667 66.371 87.535 1.00 8.43 378 ARG A CA 1
ATOM 2901 C C . ARG A 1 378 ? 51.443 66.003 88.776 1.00 8.43 378 ARG A C 1
ATOM 2902 O O . ARG A 1 378 ? 52.509 66.543 89.016 1.00 22.64 378 ARG A O 1
ATOM 2910 N N . ALA A 1 379 ? 50.902 65.086 89.564 1.00 3.06 379 ALA A N 1
ATOM 2911 C CA . ALA A 1 379 ? 51.568 64.623 90.772 1.00 3.06 379 ALA A CA 1
ATOM 2912 C C . ALA A 1 379 ? 52.150 63.241 90.449 1.00 3.06 379 ALA A C 1
ATOM 2913 O O . ALA A 1 379 ? 51.456 62.411 89.870 1.00 28.47 379 ALA A O 1
ATOM 2915 N N . THR A 1 380 ? 53.407 62.990 90.820 1.00 5.65 380 THR A N 1
ATOM 2916 C CA . THR A 1 380 ? 54.049 61.711 90.520 1.00 5.65 380 THR A CA 1
ATOM 2917 C C . THR A 1 380 ? 55.123 61.259 91.505 1.00 5.65 380 THR A C 1
ATOM 2918 O O . THR A 1 380 ? 55.764 62.065 92.157 1.00 20.37 380 THR A O 1
ATOM 2922 N N . ASN A 1 381 ? 55.294 59.951 91.609 1.00 11.37 381 ASN A N 1
ATOM 2923 C CA . ASN A 1 381 ? 56.322 59.336 92.439 1.00 11.37 381 ASN A CA 1
ATOM 2924 C C . ASN A 1 381 ? 56.352 57.889 91.975 1.00 11.37 381 ASN A C 1
ATOM 2925 O O . ASN A 1 381 ? 55.571 57.525 91.089 1.00 27.27 381 ASN A O 1
ATOM 2930 N N . GLU A 1 382 ? 57.233 57.064 92.541 1.00 28.63 382 GLU A N 1
ATOM 2931 C CA . GLU A 1 382 ? 57.338 55.673 92.088 1.00 28.63 382 GLU A CA 1
ATOM 2932 C C . GLU A 1 382 ? 56.137 54.786 92.370 1.00 28.63 382 GLU A C 1
ATOM 2933 O O . GLU A 1 382 ? 56.153 53.601 92.043 1.00 47.14 382 GLU A O 1
ATOM 2939 N N . HIS A 1 383 ? 55.088 55.349 92.952 1.00 32.02 383 HIS A N 1
ATOM 2940 C CA . HIS A 1 383 ? 53.922 54.548 93.269 1.00 32.02 383 HIS A CA 1
ATOM 2941 C C . HIS A 1 383 ? 52.665 54.994 92.559 1.00 32.02 383 HIS A C 1
ATOM 2942 O O . HIS A 1 383 ? 51.594 54.443 92.796 1.00 9.84 383 HIS A O 1
ATOM 2949 N N . GLY A 1 384 ? 52.796 55.979 91.676 1.00 16.23 384 GLY A N 1
ATOM 2950 C CA . GLY A 1 384 ? 51.635 56.459 90.953 1.00 16.23 384 GLY A CA 1
ATOM 2951 C C . GLY A 1 384 ? 51.809 57.769 90.221 1.00 16.23 384 GLY A C 1
ATOM 2952 O O . GLY A 1 384 ? 52.613 58.608 90.588 1.00 3.03 384 GLY A O 1
ATOM 2953 N N . ASP A 1 385 ? 51.033 57.930 89.164 1.00 3.03 385 ASP A N 1
ATOM 2954 C CA . ASP A 1 385 ? 51.068 59.133 88.371 1.00 3.03 385 ASP A CA 1
ATOM 2955 C C . ASP A 1 385 ? 49.623 59.569 88.202 1.00 3.03 385 ASP A C 1
ATOM 2956 O O . ASP A 1 385 ? 48.808 58.853 87.621 1.00 20.55 385 ASP A O 1
ATOM 2961 N N . LYS A 1 386 ? 49.303 60.736 88.737 1.00 3.03 386 LYS A N 1
ATOM 2962 C CA . LYS A 1 386 ? 47.958 61.253 88.630 1.00 3.03 386 LYS A CA 1
ATOM 2963 C C . LYS A 1 386 ? 47.967 62.610 87.925 1.00 3.03 386 LYS A C 1
ATOM 2964 O O . LYS A 1 386 ? 48.984 63.294 87.906 1.00 18.35 386 LYS A O 1
ATOM 2970 N N . TYR A 1 387 ? 46.835 62.975 87.324 1.00 11.48 387 TYR A N 1
ATOM 2971 C CA . TYR A 1 387 ? 46.696 64.249 86.607 1.00 11.48 387 TYR A CA 1
ATOM 2972 C C . TYR A 1 387 ? 45.249 64.756 86.597 1.00 11.48 387 TYR A C 1
ATOM 2973 O O . TYR A 1 387 ? 44.323 64.020 86.250 1.00 7.43 387 TYR A O 1
ATOM 2982 N N . PHE A 1 388 ? 45.080 66.022 86.984 1.00 5.33 388 PHE A N 1
ATOM 2983 C CA . PHE A 1 388 ? 43.784 66.694 87.032 1.00 5.33 388 PHE A CA 1
ATOM 2984 C C . PHE A 1 388 ? 44.004 68.118 86.542 1.00 5.33 388 PHE A C 1
ATOM 2985 O O . PHE A 1 388 ? 44.917 68.793 86.991 1.00 13.28 388 PHE A O 1
ATOM 2993 N N . GLU A 1 389 ? 43.175 68.583 85.622 1.00 4.64 389 GLU A N 1
ATOM 2994 C CA . GLU A 1 389 ? 43.377 69.918 85.100 1.00 4.64 389 GLU A CA 1
ATOM 2995 C C . GLU A 1 389 ? 42.160 70.805 85.194 1.00 4.64 389 GLU A C 1
ATOM 2996 O O . GLU A 1 389 ? 41.022 70.358 85.032 1.00 6.51 389 GLU A O 1
ATOM 3002 N N . THR A 1 390 ? 42.415 72.081 85.445 1.00 16.87 390 THR A N 1
ATOM 3003 C CA . THR A 1 390 ? 41.341 73.037 85.566 1.00 16.87 390 THR A CA 1
ATOM 3004 C C . THR A 1 390 ? 41.330 73.979 84.359 1.00 16.87 390 THR A C 1
ATOM 3005 O O . THR A 1 390 ? 42.378 74.442 83.892 1.00 8.53 390 THR A O 1
ATOM 3009 N N . LEU A 1 391 ? 40.133 74.207 83.828 1.00 8.05 391 LEU A N 1
ATOM 3010 C CA . LEU A 1 391 ? 39.940 75.079 82.678 1.00 8.05 391 LEU A CA 1
ATOM 3011 C C . LEU A 1 391 ? 39.721 76.482 83.203 1.00 8.05 391 LEU A C 1
ATOM 3012 O O . LEU A 1 391 ? 38.738 76.734 83.896 1.00 21.78 391 LEU A O 1
ATOM 3017 N N . VAL A 1 392 ? 40.632 77.394 82.885 1.00 36.04 392 VAL A N 1
ATOM 3018 C CA . VAL A 1 392 ? 40.487 78.777 83.326 1.00 36.04 392 VAL A CA 1
ATOM 3019 C C . VAL A 1 392 ? 39.859 79.591 82.188 1.00 36.04 392 VAL A C 1
ATOM 3020 O O . VAL A 1 392 ? 40.538 79.993 81.235 1.00 24.91 392 VAL A O 1
ATOM 3024 N N . GLN A 1 393 ? 38.549 79.802 82.284 1.00 25.08 393 GLN A N 1
ATOM 3025 C CA . GLN A 1 393 ? 37.819 80.582 81.290 1.00 25.08 393 GLN A CA 1
ATOM 3026 C C . GLN A 1 393 ? 37.683 82.010 81.793 1.00 25.08 393 GLN A C 1
ATOM 3027 O O . GLN A 1 393 ? 37.001 82.281 82.782 1.00 46.49 393 GLN A O 1
ATOM 3033 N N . VAL A 1 394 ? 38.356 82.919 81.108 1.00 44.15 394 VAL A N 1
ATOM 3034 C CA . VAL A 1 394 ? 38.318 84.328 81.454 1.00 44.15 394 VAL A CA 1
ATOM 3035 C C . VAL A 1 394 ? 37.486 85.031 80.378 1.00 44.15 394 VAL A C 1
ATOM 3036 O O . VAL A 1 394 ? 37.242 84.468 79.306 1.00 16.03 394 VAL A O 1
ATOM 3040 N N . ASN A 1 395 ? 37.047 86.251 80.681 1.00 45.26 395 ASN A N 1
ATOM 3041 C CA . ASN A 1 395 ? 36.259 87.069 79.758 1.00 45.26 395 ASN A CA 1
ATOM 3042 C C . ASN A 1 395 ? 35.974 88.406 80.434 1.00 45.26 395 ASN A C 1
ATOM 3043 O O . ASN A 1 395 ? 34.860 88.563 81.012 1.00 38.86 395 ASN A O 1
ATOM 3049 N N . LYS B 1 5 ? 45.427 27.991 46.695 1.00 61.69 5 LYS B N 1
ATOM 3050 C CA . LYS B 1 5 ? 44.937 29.080 47.594 1.00 61.69 5 LYS B CA 1
ATOM 3051 C C . LYS B 1 5 ? 44.067 30.100 46.842 1.00 61.69 5 LYS B C 1
ATOM 3052 O O . LYS B 1 5 ? 44.561 31.045 46.202 1.00 25.83 5 LYS B O 1
ATOM 3058 N N . TYR B 1 6 ? 42.756 29.871 46.921 1.00 67.86 6 TYR B N 1
ATOM 3059 C CA . TYR B 1 6 ? 41.756 30.748 46.310 1.00 67.86 6 TYR B CA 1
ATOM 3060 C C . TYR B 1 6 ? 41.016 31.427 47.468 1.00 67.86 6 TYR B C 1
ATOM 3061 O O . TYR B 1 6 ? 41.151 31.022 48.634 1.00 45.47 6 TYR B O 1
ATOM 3070 N N . PRO B 1 7 ? 40.214 32.459 47.161 1.00 28.55 7 PRO B N 1
ATOM 3071 C CA . PRO B 1 7 ? 39.468 33.158 48.212 1.00 28.55 7 PRO B CA 1
ATOM 3072 C C . PRO B 1 7 ? 38.360 32.259 48.769 1.00 28.55 7 PRO B C 1
ATOM 3073 O O . PRO B 1 7 ? 37.479 31.807 48.033 1.00 19.64 7 PRO B O 1
ATOM 3077 N N . VAL B 1 8 ? 38.418 32.001 50.071 1.00 37.30 8 VAL B N 1
ATOM 3078 C CA . VAL B 1 8 ? 37.444 31.158 50.749 1.00 37.30 8 VAL B CA 1
ATOM 3079 C C . VAL B 1 8 ? 37.221 31.755 52.156 1.00 37.30 8 VAL B C 1
ATOM 3080 O O . VAL B 1 8 ? 38.185 32.138 52.812 1.00 17.24 8 VAL B O 1
ATOM 3084 N N . LEU B 1 9 ? 35.972 31.860 52.613 1.00 10.76 9 LEU B N 1
ATOM 3085 C CA . LEU B 1 9 ? 35.704 32.410 53.947 1.00 10.76 9 LEU B CA 1
ATOM 3086 C C . LEU B 1 9 ? 36.020 31.405 55.057 1.00 10.76 9 LEU B C 1
ATOM 3087 O O . LEU B 1 9 ? 35.796 30.203 54.902 1.00 2.83 9 LEU B O 1
ATOM 3092 N N . LYS B 1 10 ? 36.541 31.896 56.178 1.00 17.80 10 LYS B N 1
ATOM 3093 C CA . LYS B 1 10 ? 36.844 31.031 57.316 1.00 17.80 10 LYS B CA 1
ATOM 3094 C C . LYS B 1 10 ? 35.506 30.821 58.035 1.00 17.80 10 LYS B C 1
ATOM 3095 O O . LYS B 1 10 ? 34.634 31.692 57.984 1.00 20.36 10 LYS B O 1
ATOM 3101 N N . ASP B 1 11 ? 35.335 29.670 58.682 1.00 7.37 11 ASP B N 1
ATOM 3102 C CA . ASP B 1 11 ? 34.084 29.357 59.384 1.00 7.37 11 ASP B CA 1
ATOM 3103 C C . ASP B 1 11 ? 33.819 30.359 60.513 1.00 7.37 11 ASP B C 1
ATOM 3104 O O . ASP B 1 11 ? 34.739 31.021 60.983 1.00 38.84 11 ASP B O 1
ATOM 3109 N N . GLN B 1 12 ? 32.567 30.475 60.947 1.00 3.71 12 GLN B N 1
ATOM 3110 C CA . GLN B 1 12 ? 32.224 31.415 62.004 1.00 3.71 12 GLN B CA 1
ATOM 3111 C C . GLN B 1 12 ? 31.160 30.845 62.935 1.00 3.71 12 GLN B C 1
ATOM 3112 O O . GLN B 1 12 ? 30.389 29.974 62.548 1.00 19.94 12 GLN B O 1
ATOM 3118 N N . PRO B 1 13 ? 31.116 31.331 64.186 1.00 17.79 13 PRO B N 1
ATOM 3119 C CA . PRO B 1 13 ? 30.169 30.914 65.224 1.00 17.79 13 PRO B CA 1
ATOM 3120 C C . PRO B 1 13 ? 28.709 31.266 64.947 1.00 17.79 13 PRO B C 1
ATOM 3121 O O . PRO B 1 13 ? 28.400 32.269 64.298 1.00 6.38 13 PRO B O 1
ATOM 3125 N N . ALA B 1 14 ? 27.818 30.433 65.476 1.00 27.59 14 ALA B N 1
ATOM 3126 C CA . ALA B 1 14 ? 26.381 30.595 65.287 1.00 27.59 14 ALA B CA 1
ATOM 3127 C C . ALA B 1 14 ? 25.786 31.829 65.953 1.00 27.59 14 ALA B C 1
ATOM 3128 O O . ALA B 1 14 ? 24.829 32.415 65.446 1.00 7.04 14 ALA B O 1
ATOM 3130 N N . GLU B 1 15 ? 26.348 32.218 67.090 1.00 2.02 15 GLU B N 1
ATOM 3131 C CA . GLU B 1 15 ? 25.847 33.368 67.817 1.00 2.02 15 GLU B CA 1
ATOM 3132 C C . GLU B 1 15 ? 26.992 34.060 68.504 1.00 2.02 15 GLU B C 1
ATOM 3133 O O . GLU B 1 15 ? 27.910 33.414 68.978 1.00 5.31 15 GLU B O 1
ATOM 3139 N N . VAL B 1 16 ? 26.927 35.383 68.542 1.00 15.94 16 VAL B N 1
ATOM 3140 C CA . VAL B 1 16 ? 27.948 36.217 69.171 1.00 15.94 16 VAL B CA 1
ATOM 3141 C C . VAL B 1 16 ? 27.242 37.140 70.167 1.00 15.94 16 VAL B C 1
ATOM 3142 O O . VAL B 1 16 ? 26.420 37.961 69.767 1.00 12.30 16 VAL B O 1
ATOM 3146 N N . LEU B 1 17 ? 27.550 37.006 71.456 1.00 14.49 17 LEU B N 1
ATOM 3147 C CA . LEU B 1 17 ? 26.922 37.850 72.469 1.00 14.49 17 LEU B CA 1
ATOM 3148 C C . LEU B 1 17 ? 27.738 39.125 72.694 1.00 14.49 17 LEU B C 1
ATOM 3149 O O . LEU B 1 17 ? 28.928 39.165 72.393 1.00 5.26 17 LEU B O 1
ATOM 3154 N N . PHE B 1 18 ? 27.093 40.168 73.209 1.00 2.00 18 PHE B N 1
ATOM 3155 C CA . PHE B 1 18 ? 27.784 41.418 73.470 1.00 2.00 18 PHE B CA 1
ATOM 3156 C C . PHE B 1 18 ? 27.261 42.048 74.733 1.00 2.00 18 PHE B C 1
ATOM 3157 O O . PHE B 1 18 ? 26.079 41.940 75.026 1.00 5.79 18 PHE B O 1
ATOM 3165 N N . ARG B 1 19 ? 28.151 42.681 75.495 1.00 6.46 19 ARG B N 1
ATOM 3166 C CA . ARG B 1 19 ? 27.770 43.351 76.735 1.00 6.46 19 ARG B CA 1
ATOM 3167 C C . ARG B 1 19 ? 27.513 44.766 76.301 1.00 6.46 19 ARG B C 1
ATOM 3168 O O 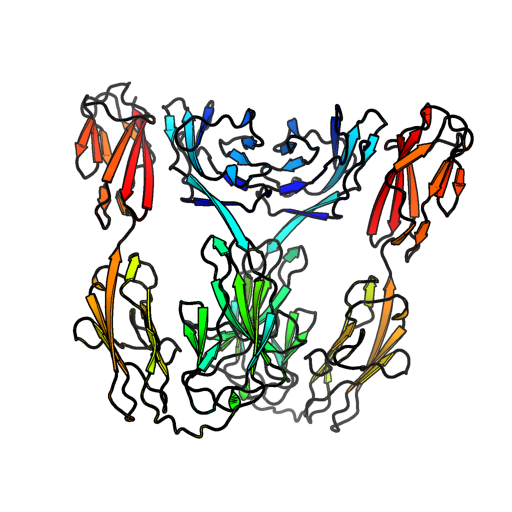. ARG B 1 19 ? 28.382 45.382 75.700 1.00 17.23 19 ARG B O 1
ATOM 3176 N N . GLU B 1 20 ? 26.329 45.289 76.590 1.00 15.72 20 GLU B N 1
ATOM 3177 C CA . GLU B 1 20 ? 25.999 46.649 76.181 1.00 15.72 20 GLU B CA 1
ATOM 3178 C C . GLU B 1 20 ? 27.160 47.641 76.324 1.00 15.72 20 GLU B C 1
ATOM 3179 O O . GLU B 1 20 ? 27.868 47.647 77.336 1.00 26.95 20 GLU B O 1
ATOM 3185 N N . ASN B 1 21 ? 27.356 48.465 75.293 1.00 6.34 21 ASN B N 1
ATOM 3186 C CA . ASN B 1 21 ? 28.409 49.490 75.279 1.00 6.34 21 ASN B CA 1
ATOM 3187 C C . ASN B 1 21 ? 29.836 48.994 75.084 1.00 6.34 21 ASN B C 1
ATOM 3188 O O . ASN B 1 21 ? 30.736 49.788 74.842 1.00 42.12 21 ASN B O 1
ATOM 3193 N N . ASN B 1 22 ? 30.048 47.693 75.197 1.00 3.37 22 ASN B N 1
ATOM 3194 C CA . ASN B 1 22 ? 31.379 47.120 75.083 1.00 3.37 22 ASN B CA 1
ATOM 3195 C C . ASN B 1 22 ? 31.743 46.731 73.653 1.00 3.37 22 ASN B C 1
ATOM 3196 O O . ASN B 1 22 ? 30.958 46.089 72.965 1.00 42.75 22 ASN B O 1
ATOM 3201 N N . PRO B 1 23 ? 32.926 47.142 73.170 1.00 2.00 23 PRO B N 1
ATOM 3202 C CA . PRO B 1 23 ? 33.339 46.794 71.805 1.00 2.00 23 PRO B CA 1
ATOM 3203 C C . PRO B 1 23 ? 33.363 45.290 71.543 1.00 2.00 23 PRO B C 1
ATOM 3204 O O . PRO B 1 23 ? 34.012 44.530 72.248 1.00 3.23 23 PRO B O 1
ATOM 3208 N N . THR B 1 24 ? 32.657 44.876 70.506 1.00 9.65 24 THR B N 1
ATOM 3209 C CA . THR B 1 24 ? 32.550 43.477 70.146 1.00 9.65 24 THR B CA 1
ATOM 3210 C C . THR B 1 24 ? 32.685 43.319 68.644 1.00 9.65 24 THR B C 1
ATOM 3211 O O . THR B 1 24 ? 32.214 44.155 67.895 1.00 8.81 24 THR B O 1
ATOM 3215 N N . VAL B 1 25 ? 33.305 42.237 68.197 1.00 2.00 25 VAL B N 1
ATOM 3216 C CA . VAL B 1 25 ? 33.470 42.027 66.773 1.00 2.00 25 VAL B CA 1
ATOM 3217 C C . VAL B 1 25 ? 32.750 40.803 66.244 1.00 2.00 25 VAL B C 1
ATOM 3218 O O . VAL B 1 25 ? 32.670 39.774 66.905 1.00 2.00 25 VAL B O 1
ATOM 3222 N N . LEU B 1 26 ? 32.218 40.948 65.036 1.00 23.10 26 LEU B N 1
ATOM 3223 C CA . LEU B 1 26 ? 31.535 39.876 64.317 1.00 23.10 26 LEU B CA 1
ATOM 3224 C C . LEU B 1 26 ? 32.529 39.536 63.202 1.00 23.10 26 LEU B C 1
ATOM 3225 O O . LEU B 1 26 ? 32.598 40.235 62.188 1.00 10.17 26 LEU B O 1
ATOM 3230 N N . GLU B 1 27 ? 33.307 38.476 63.404 1.00 11.05 27 GLU B N 1
ATOM 3231 C CA . GLU B 1 27 ? 34.336 38.077 62.451 1.00 11.05 27 GLU B CA 1
ATOM 3232 C C . GLU B 1 27 ? 33.936 37.825 60.999 1.00 11.05 27 GLU B C 1
ATOM 3233 O O . GLU B 1 27 ? 32.765 37.633 60.670 1.00 32.50 27 GLU B O 1
ATOM 3239 N N . CYS B 1 28 ? 34.939 37.839 60.132 1.00 2.00 28 CYS B N 1
ATOM 3240 C CA . CYS B 1 28 ? 34.742 37.614 58.713 1.00 2.00 28 CYS B CA 1
ATOM 3241 C C . CYS B 1 28 ? 36.070 37.748 58.002 1.00 2.00 28 CYS B C 1
ATOM 3242 O O . CYS B 1 28 ? 36.411 38.806 57.478 1.00 14.93 28 CYS B O 1
ATOM 3245 N N . ILE B 1 29 ? 36.808 36.647 57.994 1.00 16.18 29 ILE B N 1
ATOM 3246 C CA . ILE B 1 29 ? 38.136 36.569 57.400 1.00 16.18 29 ILE B CA 1
ATOM 3247 C C . ILE B 1 29 ? 38.135 35.742 56.126 1.00 16.18 29 ILE B C 1
ATOM 3248 O O . ILE B 1 29 ? 37.433 34.742 56.029 1.00 33.32 29 ILE B O 1
ATOM 3253 N N . ILE B 1 30 ? 38.932 36.153 55.152 1.00 18.49 30 ILE B N 1
ATOM 3254 C CA . ILE B 1 30 ? 39.016 35.405 53.913 1.00 18.49 30 ILE B CA 1
ATOM 3255 C C . ILE B 1 30 ? 40.329 34.634 53.874 1.00 18.49 30 ILE B C 1
ATOM 3256 O O . ILE B 1 30 ? 41.403 35.233 53.764 1.00 12.89 30 ILE B O 1
ATOM 3261 N N . GLU B 1 31 ? 40.233 33.307 53.977 1.00 8.29 31 GLU B N 1
ATOM 3262 C CA . GLU B 1 31 ? 41.405 32.424 53.931 1.00 8.29 31 GLU B CA 1
ATOM 3263 C C . GLU B 1 31 ? 41.971 32.457 52.510 1.00 8.29 31 GLU B C 1
ATOM 3264 O O . GLU B 1 31 ? 41.248 32.745 51.550 1.00 55.40 31 GLU B O 1
ATOM 3270 N N . GLY B 1 32 ? 43.260 32.165 52.375 1.00 70.26 32 GLY B N 1
ATOM 3271 C CA . GLY B 1 32 ? 43.877 32.170 51.055 1.00 70.26 32 GLY B CA 1
ATOM 3272 C C . GLY B 1 32 ? 44.117 33.541 50.417 1.00 70.26 32 GLY B C 1
ATOM 3273 O O . GLY B 1 32 ? 44.196 34.572 51.120 1.00 16.52 32 GLY B O 1
ATOM 3274 N N . ASN B 1 33 ? 44.232 33.558 49.082 1.00 19.86 33 ASN B N 1
ATOM 3275 C CA . ASN B 1 33 ? 44.491 34.810 48.373 1.00 19.86 33 ASN B CA 1
ATOM 3276 C C . ASN B 1 33 ? 43.359 35.821 48.425 1.00 19.86 33 ASN B C 1
ATOM 3277 O O . ASN B 1 33 ? 42.419 35.786 47.624 1.00 47.35 33 ASN B O 1
ATOM 3282 N N . ASP B 1 34 ? 43.484 36.748 49.366 1.00 39.40 34 ASP B N 1
ATOM 3283 C CA . ASP B 1 34 ? 42.481 37.784 49.579 1.00 39.40 34 ASP B CA 1
ATOM 3284 C C . ASP B 1 34 ? 42.788 39.095 48.848 1.00 39.40 34 ASP B C 1
ATOM 3285 O O . ASP B 1 34 ? 42.798 40.174 49.460 1.00 45.21 34 ASP B O 1
ATOM 3290 N N . GLN B 1 35 ? 43.040 39.019 47.545 1.00 50.35 35 GLN B N 1
ATOM 3291 C CA . GLN B 1 35 ? 43.319 40.250 46.837 1.00 50.35 35 GLN B CA 1
ATOM 3292 C C . GLN B 1 35 ? 42.083 40.804 46.125 1.00 50.35 35 GLN B C 1
ATOM 3293 O O . GLN B 1 35 ? 41.342 40.053 45.472 1.00 51.85 35 GLN B O 1
ATOM 3299 N N . GLY B 1 36 ? 41.860 42.115 46.316 1.00 52.04 36 GLY B N 1
ATOM 3300 C CA . GLY B 1 36 ? 40.745 42.839 45.709 1.00 52.04 36 GLY B CA 1
ATOM 3301 C C . GLY B 1 36 ? 39.332 42.424 46.090 1.00 52.04 36 GLY B C 1
ATOM 3302 O O . GLY B 1 36 ? 38.390 42.638 45.324 1.00 38.01 36 GLY B O 1
ATOM 3303 N N . VAL B 1 37 ? 39.165 41.829 47.264 1.00 26.44 37 VAL B N 1
ATOM 3304 C CA . VAL B 1 37 ? 37.837 41.403 47.672 1.00 26.44 37 VAL B CA 1
ATOM 3305 C C . VAL B 1 37 ? 37.184 42.545 48.423 1.00 26.44 37 VAL B C 1
ATOM 3306 O O . VAL B 1 37 ? 37.846 43.258 49.159 1.00 14.69 37 VAL B O 1
ATOM 3310 N N . LYS B 1 38 ? 35.888 42.726 48.204 1.00 9.66 38 LYS B N 1
ATOM 3311 C CA . LYS B 1 38 ? 35.120 43.775 48.864 1.00 9.66 38 LYS B CA 1
ATOM 3312 C C . LYS B 1 38 ? 34.096 43.126 49.798 1.00 9.66 38 LYS B C 1
ATOM 3313 O O . LYS B 1 38 ? 33.294 42.285 49.378 1.00 49.28 38 LYS B O 1
ATOM 3319 N N . TYR B 1 39 ? 34.122 43.518 51.065 1.00 13.07 39 TYR B N 1
ATOM 3320 C CA . TYR B 1 39 ? 33.214 42.952 52.049 1.00 13.07 39 TYR B CA 1
ATOM 3321 C C . TYR B 1 39 ? 31.984 43.820 52.280 1.00 13.07 39 TYR B C 1
ATOM 3322 O O . TYR B 1 39 ? 32.073 45.036 52.280 1.00 2.53 39 TYR B O 1
ATOM 3331 N N . SER B 1 40 ? 30.835 43.191 52.479 1.00 2.61 40 SER B N 1
ATOM 3332 C CA . SER B 1 40 ? 29.602 43.924 52.715 1.00 2.61 40 SER B CA 1
ATOM 3333 C C . SER B 1 40 ? 28.735 43.134 53.680 1.00 2.61 40 SER B C 1
ATOM 3334 O O . SER B 1 40 ? 28.633 41.913 53.582 1.00 26.38 40 SER B O 1
ATOM 3337 N N . TRP B 1 41 ? 28.110 43.839 54.612 1.00 19.85 41 TRP B N 1
ATOM 3338 C CA . TRP B 1 41 ? 27.265 43.205 55.608 1.00 19.85 41 TRP B CA 1
ATOM 3339 C C . TRP B 1 41 ? 25.795 43.498 55.365 1.00 19.85 41 TRP B C 1
ATOM 3340 O O . TRP B 1 41 ? 25.442 44.545 54.832 1.00 10.80 41 TRP B O 1
ATOM 3351 N N . LYS B 1 42 ? 24.942 42.563 55.754 1.00 6.03 42 LYS B N 1
ATOM 3352 C CA . LYS B 1 42 ? 23.511 42.745 55.629 1.00 6.03 42 LYS B CA 1
ATOM 3353 C C . LYS B 1 42 ? 22.932 42.347 56.973 1.00 6.03 42 LYS B C 1
ATOM 3354 O O . LYS B 1 42 ? 23.273 41.293 57.500 1.00 25.22 42 LYS B O 1
ATOM 3360 N N . LYS B 1 43 ? 22.087 43.189 57.555 1.00 6.27 43 LYS B N 1
ATOM 3361 C CA . LYS B 1 43 ? 21.484 42.845 58.842 1.00 6.27 43 LYS B CA 1
ATOM 3362 C C . LYS B 1 43 ? 19.994 42.626 58.689 1.00 6.27 43 LYS B C 1
ATOM 3363 O O . LYS B 1 43 ? 19.306 43.396 58.029 1.00 18.47 43 LYS B O 1
ATOM 3369 N N . ASP B 1 44 ? 19.496 41.574 59.319 1.00 24.41 44 ASP B N 1
ATOM 3370 C CA . ASP B 1 44 ? 18.079 41.266 59.257 1.00 24.41 44 ASP B CA 1
ATOM 3371 C C . ASP B 1 44 ? 17.553 41.323 57.838 1.00 24.41 44 ASP B C 1
ATOM 3372 O O . ASP B 1 44 ? 16.395 41.664 57.622 1.00 18.68 44 ASP B O 1
ATOM 3377 N N . GLY B 1 45 ? 18.400 40.997 56.867 1.00 12.72 45 GLY B N 1
ATOM 3378 C CA . GLY B 1 45 ? 17.951 41.015 55.489 1.00 12.72 45 GLY B CA 1
ATOM 3379 C C . GLY B 1 45 ? 18.323 42.285 54.762 1.00 12.72 45 GLY B C 1
ATOM 3380 O O . GLY B 1 45 ? 19.073 42.241 53.801 1.00 44.37 45 GLY B O 1
ATOM 3381 N N . LYS B 1 46 ? 17.793 43.418 55.206 1.00 3.29 46 LYS B N 1
ATOM 3382 C CA . LYS B 1 46 ? 18.105 44.710 54.590 1.00 3.29 46 LYS B CA 1
ATOM 3383 C C . LYS B 1 46 ? 19.622 44.964 54.650 1.00 3.29 46 LYS B C 1
ATOM 3384 O O . LYS B 1 46 ? 20.314 44.395 55.493 1.00 46.55 46 LYS B O 1
ATOM 3390 N N . SER B 1 47 ? 20.140 45.824 53.779 1.00 20.61 47 SER B N 1
ATOM 3391 C CA . SER B 1 47 ? 21.574 46.103 53.773 1.00 20.61 47 SER B CA 1
ATOM 3392 C C . SER B 1 47 ? 22.076 46.972 54.932 1.00 20.61 47 SER B C 1
ATOM 3393 O O . SER B 1 47 ? 21.450 47.966 55.307 1.00 39.12 47 SER B O 1
ATOM 3396 N N . TYR B 1 48 ? 23.228 46.591 55.484 1.00 39.21 48 TYR B N 1
ATOM 3397 C CA . TYR B 1 48 ? 23.832 47.318 56.598 1.00 39.21 48 TYR B CA 1
ATOM 3398 C C . TYR B 1 48 ? 24.914 48.284 56.146 1.00 39.21 48 TYR B C 1
ATOM 3399 O O . TYR B 1 48 ? 25.881 47.896 55.481 1.00 12.86 48 TYR B O 1
ATOM 3408 N N . ASN B 1 49 ? 24.714 49.522 56.511 0.00 12.00 49 ASN B N 1
ATOM 3409 C CA . ASN B 1 49 ? 25.670 50.600 56.222 0.00 12.00 49 ASN B CA 1
ATOM 3410 C C . ASN B 1 49 ? 26.498 50.914 57.472 0.00 12.00 49 ASN B C 1
ATOM 3411 O O . ASN B 1 49 ? 26.103 51.767 58.247 0.00 61.00 49 ASN B O 1
ATOM 3416 N N . TRP B 1 50 ? 27.560 50.152 57.683 1.00 24.33 50 TRP B N 1
ATOM 3417 C CA . TRP B 1 50 ? 28.369 50.358 58.883 1.00 24.33 50 TRP B CA 1
ATOM 3418 C C . TRP B 1 50 ? 28.940 51.763 58.979 1.00 24.33 50 TRP B C 1
ATOM 3419 O O . TRP B 1 50 ? 28.876 52.400 60.033 1.00 36.45 50 TRP B O 1
ATOM 3430 N N . GLN B 1 51 ? 29.510 52.236 57.875 1.00 44.06 51 GLN B N 1
ATOM 3431 C CA . GLN B 1 51 ? 30.095 53.572 57.813 1.00 44.06 51 GLN B CA 1
ATOM 3432 C C . GLN B 1 51 ? 29.196 54.598 58.515 1.00 44.06 51 GLN B C 1
ATOM 3433 O O . GLN B 1 51 ? 29.680 55.414 59.309 1.00 63.86 51 GLN B O 1
ATOM 3439 N N . GLU B 1 52 ? 27.892 54.534 58.246 1.00 24.01 52 GLU B N 1
ATOM 3440 C CA . GLU B 1 52 ? 26.936 55.453 58.856 1.00 24.01 52 GLU B CA 1
ATOM 3441 C C . GLU B 1 52 ? 26.725 55.222 60.359 1.00 24.01 52 GLU B C 1
ATOM 3442 O O . GLU B 1 52 ? 26.511 56.169 61.106 1.00 68.22 52 GLU B O 1
ATOM 3448 N N . HIS B 1 53 ? 26.782 53.978 60.815 1.00 43.67 53 HIS B N 1
ATOM 3449 C CA . HIS B 1 53 ? 26.595 53.740 62.240 1.00 43.67 53 HIS B CA 1
ATOM 3450 C C . HIS B 1 53 ? 27.891 53.906 63.008 1.00 43.67 53 HIS B C 1
ATOM 3451 O O . HIS B 1 53 ? 28.877 54.415 62.468 1.00 50.63 53 HIS B O 1
ATOM 3458 N N . ASN B 1 54 ? 27.876 53.483 64.271 1.00 28.90 54 ASN B N 1
ATOM 3459 C CA . ASN B 1 54 ? 29.045 53.582 65.137 1.00 28.90 54 ASN B CA 1
ATOM 3460 C C . ASN B 1 54 ? 29.874 52.296 65.088 1.00 28.90 54 ASN B C 1
ATOM 3461 O O . ASN B 1 54 ? 30.178 51.689 66.114 1.00 7.09 54 ASN B O 1
ATOM 3466 N N . ALA B 1 55 ? 30.240 51.888 63.884 1.00 2.00 55 ALA B N 1
ATOM 3467 C CA . ALA B 1 55 ? 31.010 50.677 63.704 1.00 2.00 55 ALA B CA 1
ATOM 3468 C C . ALA B 1 55 ? 32.137 50.894 62.709 1.00 2.00 55 ALA B C 1
ATOM 3469 O O . ALA B 1 55 ? 32.202 51.920 62.027 1.00 19.70 55 ALA B O 1
ATOM 3471 N N . ALA B 1 56 ? 33.031 49.917 62.629 1.00 14.55 56 ALA B N 1
ATOM 3472 C CA . ALA B 1 56 ? 34.153 49.987 61.708 1.00 14.55 56 ALA B CA 1
ATOM 3473 C C . ALA B 1 56 ? 34.562 48.572 61.304 1.00 14.55 56 ALA B C 1
ATOM 3474 O O . ALA B 1 56 ? 34.332 47.609 62.036 1.00 24.40 56 ALA B O 1
ATOM 3476 N N . LEU B 1 57 ? 35.151 48.450 60.123 1.00 6.59 57 LEU B N 1
ATOM 3477 C CA . LEU B 1 57 ? 35.587 47.159 59.607 1.00 6.59 57 LEU B CA 1
ATOM 3478 C C . LEU B 1 57 ? 37.041 46.918 59.976 1.00 6.59 57 LEU B C 1
ATOM 3479 O O . LEU B 1 57 ? 37.877 47.809 59.816 1.00 21.58 57 LEU B O 1
ATOM 3484 N N . ARG B 1 58 ? 37.348 45.719 60.466 1.00 10.66 58 ARG B N 1
ATOM 3485 C CA . ARG B 1 58 ? 38.724 45.398 60.821 1.00 10.66 58 ARG B CA 1
ATOM 3486 C C . ARG B 1 58 ? 39.517 45.638 59.547 1.00 10.66 58 ARG B C 1
ATOM 3487 O O . ARG B 1 58 ? 38.944 45.630 58.454 1.00 13.30 58 ARG B O 1
ATOM 3495 N N . LYS B 1 59 ? 40.824 45.842 59.679 1.00 26.99 59 LYS B N 1
ATOM 3496 C CA . LYS B 1 59 ? 41.664 46.142 58.522 1.00 26.99 59 LYS B CA 1
ATOM 3497 C C . LYS B 1 59 ? 41.649 45.190 57.332 1.00 26.99 59 LYS B C 1
ATOM 3498 O O . LYS B 1 59 ? 40.855 45.363 56.395 1.00 46.40 59 LYS B O 1
ATOM 3504 N N . ASP B 1 60 ? 42.531 44.198 57.347 1.00 38.27 60 ASP B N 1
ATOM 3505 C CA . ASP B 1 60 ? 42.614 43.267 56.221 1.00 38.27 60 ASP B CA 1
ATOM 3506 C C . ASP B 1 60 ? 41.549 42.146 56.193 1.00 38.27 60 ASP B C 1
ATOM 3507 O O . ASP B 1 60 ? 41.763 41.081 55.595 1.00 46.95 60 ASP B O 1
ATOM 3512 N N . GLU B 1 61 ? 40.398 42.398 56.818 1.00 11.34 61 GLU B N 1
ATOM 3513 C CA . GLU B 1 61 ? 39.314 41.421 56.847 1.00 11.34 61 GLU B CA 1
ATOM 3514 C C . GLU B 1 61 ? 37.964 42.101 56.626 1.00 11.34 61 GLU B C 1
ATOM 3515 O O . GLU B 1 61 ? 37.907 43.297 56.329 1.00 10.68 61 GLU B O 1
ATOM 3521 N N . GLY B 1 62 ? 36.884 41.337 56.776 1.00 2.09 62 GLY B N 1
ATOM 3522 C CA . GLY B 1 62 ? 35.555 41.888 56.594 1.00 2.09 62 GLY B CA 1
ATOM 3523 C C . GLY B 1 62 ? 34.874 42.034 57.934 1.00 2.09 62 GLY B C 1
ATOM 3524 O O . GLY B 1 62 ? 33.769 42.579 58.052 1.00 22.08 62 GLY B O 1
ATOM 3525 N N . SER B 1 63 ? 35.555 41.543 58.957 1.00 12.48 63 SER B N 1
ATOM 3526 C CA . SER B 1 63 ? 35.038 41.604 60.304 1.00 12.48 63 SER B CA 1
ATOM 3527 C C . SER B 1 63 ? 34.558 43.000 60.701 1.00 12.48 63 SER B C 1
ATOM 3528 O O . SER B 1 63 ? 35.283 43.995 60.611 1.00 7.28 63 SER B O 1
ATOM 3531 N N . LEU B 1 64 ? 33.305 43.036 61.139 1.00 25.41 64 LEU B N 1
ATOM 3532 C CA . LEU B 1 64 ? 32.609 44.248 61.556 1.00 25.41 64 LEU B CA 1
ATOM 3533 C C . LEU B 1 64 ? 32.727 44.445 63.061 1.00 25.41 64 LEU B C 1
ATOM 3534 O O . LEU B 1 64 ? 32.211 43.635 63.823 1.00 5.16 64 LEU B O 1
ATOM 3539 N N . VAL B 1 65 ? 33.392 45.517 63.484 1.00 2.00 65 VAL B N 1
ATOM 3540 C CA . VAL B 1 65 ? 33.550 45.810 64.909 1.00 2.00 65 VAL B CA 1
ATOM 3541 C C . VAL B 1 65 ? 32.573 46.891 65.358 1.00 2.00 65 VAL B C 1
ATOM 3542 O O . VAL B 1 65 ? 32.534 47.964 64.780 1.00 2.00 65 VAL B O 1
ATOM 3546 N N . PHE B 1 66 ? 31.780 46.613 66.381 1.00 2.00 66 PHE B N 1
ATOM 3547 C CA . PHE B 1 66 ? 30.856 47.612 66.891 1.00 2.00 66 PHE B CA 1
ATOM 3548 C C . PHE B 1 66 ? 31.627 48.347 67.979 1.00 2.00 66 PHE B C 1
ATOM 3549 O O . PHE B 1 66 ? 32.082 47.734 68.944 1.00 10.03 66 PHE B O 1
ATOM 3557 N N . LEU B 1 67 ? 31.784 49.660 67.818 1.00 22.06 67 LEU B N 1
ATOM 3558 C CA . LEU B 1 67 ? 32.525 50.471 68.794 1.00 22.06 67 LEU B CA 1
ATOM 3559 C C . LEU B 1 67 ? 31.763 50.748 70.087 1.00 22.06 67 LEU B C 1
ATOM 3560 O O . LEU B 1 67 ? 32.335 51.218 71.075 1.00 12.11 67 LEU B O 1
ATOM 3565 N N . ARG B 1 68 ? 30.466 50.480 70.069 1.00 9.77 68 ARG B N 1
ATOM 3566 C CA . ARG B 1 68 ? 29.630 50.664 71.240 1.00 9.77 68 ARG B CA 1
ATOM 3567 C C . ARG B 1 68 ? 28.254 50.139 70.896 1.00 9.77 68 ARG B C 1
ATOM 3568 O O . ARG B 1 68 ? 27.348 50.907 70.569 1.00 36.58 68 ARG B O 1
ATOM 3576 N N . PRO B 1 69 ? 28.093 48.805 70.928 1.00 4.58 69 PRO B N 1
ATOM 3577 C CA . PRO B 1 69 ? 26.813 48.174 70.618 1.00 4.58 69 PRO B CA 1
ATOM 3578 C C . PRO B 1 69 ? 25.722 48.569 71.597 1.00 4.58 69 PRO B C 1
ATOM 3579 O O . PRO B 1 69 ? 25.975 48.728 72.789 1.00 11.34 69 PRO B O 1
ATOM 3583 N N . GLN B 1 70 ? 24.510 48.744 71.085 1.00 2.00 70 GLN B N 1
ATOM 3584 C CA . GLN B 1 70 ? 23.384 49.098 71.925 1.00 2.00 70 GLN B CA 1
ATOM 3585 C C . GLN B 1 70 ? 22.419 47.947 71.834 1.00 2.00 70 GLN B C 1
ATOM 3586 O O . GLN B 1 70 ? 22.637 47.020 71.060 1.00 29.04 70 GLN B O 1
ATOM 3592 N N . ALA B 1 71 ? 21.357 47.989 72.628 1.00 22.65 71 ALA B N 1
ATOM 3593 C CA . ALA B 1 71 ? 20.378 46.910 72.593 1.00 22.65 71 ALA B CA 1
ATOM 3594 C C . ALA B 1 71 ? 19.755 46.849 71.200 1.00 22.65 71 ALA B C 1
ATOM 3595 O O . ALA B 1 71 ? 19.421 45.773 70.706 1.00 10.25 71 ALA B O 1
ATOM 3597 N N . SER B 1 72 ? 19.635 48.014 70.568 1.00 24.52 72 SER B N 1
ATOM 3598 C CA . SER B 1 72 ? 19.053 48.142 69.230 1.00 24.52 72 SER B CA 1
ATOM 3599 C C . SER B 1 72 ? 19.953 47.612 68.121 1.00 24.52 72 SER B C 1
ATOM 3600 O O . SER B 1 72 ? 19.610 47.701 66.945 1.00 31.01 72 SER B O 1
ATOM 3603 N N . ASP B 1 73 ? 21.104 47.065 68.494 1.00 14.73 73 ASP B N 1
ATOM 3604 C CA . ASP B 1 73 ? 22.030 46.536 67.504 1.00 14.73 73 ASP B CA 1
ATOM 3605 C C . ASP B 1 73 ? 21.879 45.036 67.366 1.00 14.73 73 ASP B C 1
ATOM 3606 O O . ASP B 1 73 ? 22.443 44.424 66.460 1.00 22.37 73 ASP B O 1
ATOM 3611 N N . GLU B 1 74 ? 21.098 44.454 68.270 1.00 10.48 74 GLU B N 1
ATOM 3612 C CA . GLU B 1 74 ? 20.833 43.024 68.257 1.00 10.48 74 GLU B CA 1
ATOM 3613 C C . GLU B 1 74 ? 20.325 42.674 66.860 1.00 10.48 74 GLU B C 1
ATOM 3614 O O . GLU B 1 74 ? 19.799 43.544 66.161 1.00 27.08 74 GLU B O 1
ATOM 3620 N N . GLY B 1 75 ? 20.483 41.421 66.442 1.00 8.19 75 GLY B N 1
ATOM 3621 C CA . GLY B 1 75 ? 19.996 41.054 65.126 1.00 8.19 75 GLY B CA 1
ATOM 3622 C C . GLY B 1 75 ? 20.727 39.941 64.419 1.00 8.19 75 GLY B C 1
ATOM 3623 O O . GLY B 1 75 ? 21.665 39.358 64.953 1.00 2.00 75 GLY B O 1
ATOM 3624 N N . HIS B 1 76 ? 20.278 39.650 63.202 1.00 15.44 76 HIS B N 1
ATOM 3625 C CA . HIS B 1 76 ? 20.875 38.602 62.391 1.00 15.44 76 HIS B CA 1
ATOM 3626 C C . HIS B 1 76 ? 21.739 39.256 61.324 1.00 15.44 76 HIS B C 1
ATOM 3627 O O . HIS B 1 76 ? 21.247 39.995 60.476 1.00 29.83 76 HIS B O 1
ATOM 3634 N N . TYR B 1 77 ? 23.040 39.001 61.394 1.00 16.45 77 TYR B N 1
ATOM 3635 C CA . TYR B 1 77 ? 23.991 39.583 60.453 1.00 16.45 77 TYR B CA 1
ATOM 3636 C C . TYR B 1 77 ? 24.581 38.543 59.519 1.00 16.45 77 TYR B C 1
ATOM 3637 O O . TYR B 1 77 ? 24.901 37.431 59.928 1.00 6.03 77 TYR B O 1
ATOM 3646 N N . GLN B 1 78 ? 24.721 38.920 58.257 1.00 2.54 78 GLN B N 1
ATOM 3647 C CA . GLN B 1 78 ? 25.277 38.040 57.256 1.00 2.54 78 GLN B CA 1
ATOM 3648 C C . GLN B 1 78 ? 26.327 38.834 56.518 1.00 2.54 78 GLN B C 1
ATOM 3649 O O . GLN B 1 78 ? 26.157 40.025 56.269 1.00 2.09 78 GLN B O 1
ATOM 3655 N N . CYS B 1 79 ? 27.416 38.170 56.164 1.00 17.53 79 CYS B N 1
ATOM 3656 C CA . CYS B 1 79 ? 28.487 38.839 55.461 1.00 17.53 79 CYS B CA 1
ATOM 3657 C C . CYS B 1 79 ? 28.691 38.269 54.068 1.00 17.53 79 CYS B C 1
ATOM 3658 O O . CYS B 1 79 ? 28.454 37.082 53.840 1.00 17.83 79 CYS B O 1
ATOM 3661 N N . PHE B 1 80 ? 29.122 39.123 53.140 1.00 3.25 80 PHE B N 1
ATOM 3662 C CA . PHE B 1 80 ? 29.374 38.717 51.753 1.00 3.25 80 PHE B CA 1
ATOM 3663 C C . PHE B 1 80 ? 30.677 39.288 51.254 1.00 3.25 80 PHE B C 1
ATOM 3664 O O . PHE B 1 80 ? 30.876 40.499 51.256 1.00 15.18 80 PHE B O 1
ATOM 3672 N N . ALA B 1 81 ? 31.560 38.410 50.808 1.00 9.67 81 ALA B N 1
ATOM 3673 C CA . ALA B 1 81 ? 32.848 38.829 50.291 1.00 9.67 81 ALA B CA 1
ATOM 3674 C C . ALA B 1 81 ? 32.818 38.696 48.785 1.00 9.67 81 ALA B C 1
ATOM 3675 O O . ALA B 1 81 ? 32.693 37.594 48.256 1.00 2.04 81 ALA B O 1
ATOM 3677 N N . GLU B 1 82 ? 32.923 39.829 48.106 1.00 17.34 82 GLU B N 1
ATOM 3678 C CA . GLU B 1 82 ? 32.926 39.886 46.651 1.00 17.34 82 GLU B CA 1
ATOM 3679 C C . GLU B 1 82 ? 34.347 39.613 46.165 1.00 17.34 82 GLU B C 1
ATOM 3680 O O . GLU B 1 82 ? 35.245 40.415 46.387 1.00 31.61 82 GLU B O 1
ATOM 3686 N N . THR B 1 83 ? 34.556 38.489 45.498 1.00 20.49 83 THR B N 1
ATOM 3687 C CA . THR B 1 83 ? 35.891 38.159 45.038 1.00 20.49 83 THR B CA 1
ATOM 3688 C C . THR B 1 83 ? 35.916 37.866 43.541 1.00 20.49 83 THR B C 1
ATOM 3689 O O . THR B 1 83 ? 34.872 37.780 42.898 1.00 12.56 83 THR B O 1
ATOM 3693 N N . PRO B 1 84 ? 37.116 37.770 42.955 1.00 28.79 84 PRO B N 1
ATOM 3694 C CA . PRO B 1 84 ? 37.224 37.479 41.526 1.00 28.79 84 PRO B CA 1
ATOM 3695 C C . PRO B 1 84 ? 36.413 36.240 41.087 1.00 28.79 84 PRO B C 1
ATOM 3696 O O . PRO B 1 84 ? 35.885 36.203 39.967 1.00 34.15 84 PRO B O 1
ATOM 3700 N N . ALA B 1 85 ? 36.309 35.241 41.967 1.00 18.04 85 ALA B N 1
ATOM 3701 C CA . ALA B 1 85 ? 35.575 34.006 41.660 1.00 18.04 85 ALA B CA 1
ATOM 3702 C C . ALA B 1 85 ? 34.045 34.124 41.770 1.00 18.04 85 ALA B C 1
ATOM 3703 O O . ALA B 1 85 ? 33.303 33.428 41.076 1.00 20.51 85 ALA B O 1
ATOM 3705 N N . GLY B 1 86 ? 33.579 35.010 42.641 1.00 29.75 86 GLY B N 1
ATOM 3706 C CA . GLY B 1 86 ? 32.149 35.197 42.815 1.00 29.75 86 GLY B CA 1
ATOM 3707 C C . GLY B 1 86 ? 31.864 35.870 44.147 1.00 29.75 86 GLY B C 1
ATOM 3708 O O . GLY B 1 86 ? 32.616 36.751 44.572 1.00 29.95 86 GLY B O 1
ATOM 3709 N N . VAL B 1 87 ? 30.784 35.472 44.813 1.00 26.99 87 VAL B N 1
ATOM 3710 C CA . VAL B 1 87 ? 30.451 36.060 46.108 1.00 26.99 87 VAL B CA 1
ATOM 3711 C C . VAL B 1 87 ? 30.327 35.019 47.215 1.00 26.99 87 VAL B C 1
ATOM 3712 O O . VAL B 1 87 ? 29.365 34.245 47.259 1.00 14.59 87 VAL B O 1
ATOM 3716 N N . ALA B 1 88 ? 31.312 34.994 48.104 1.00 23.42 88 ALA B N 1
ATOM 3717 C CA . ALA B 1 88 ? 31.272 34.069 49.220 1.00 23.42 88 ALA B CA 1
ATOM 3718 C C . ALA B 1 88 ? 30.297 34.658 50.244 1.00 23.42 88 ALA B C 1
ATOM 3719 O O . ALA B 1 88 ? 30.021 35.869 50.242 1.00 27.70 88 ALA B O 1
ATOM 3721 N N . SER B 1 89 ? 29.757 33.798 51.101 1.00 31.48 89 SER B N 1
ATOM 3722 C CA . SER B 1 89 ? 28.806 34.223 52.124 1.00 31.48 89 SER B CA 1
ATOM 3723 C C . SER B 1 89 ? 29.109 33.534 53.424 1.00 31.48 89 SER B C 1
ATOM 3724 O O . SER B 1 89 ? 29.593 32.402 53.453 1.00 33.98 89 SER B O 1
ATOM 3727 N N . SER B 1 90 ? 28.825 34.221 54.513 1.00 20.45 90 SER B N 1
ATOM 3728 C CA . SER B 1 90 ? 29.050 33.636 55.815 1.00 20.45 90 SER B CA 1
ATOM 3729 C C . SER B 1 90 ? 27.696 33.093 56.212 1.00 20.45 90 SER B C 1
ATOM 3730 O O . SER B 1 90 ? 26.688 33.382 55.560 1.00 5.41 90 SER B O 1
ATOM 3733 N N . ARG B 1 91 ? 27.667 32.282 57.257 1.00 10.48 91 ARG B N 1
ATOM 3734 C CA . ARG B 1 91 ? 26.392 31.770 57.717 1.00 10.48 91 ARG B CA 1
ATOM 3735 C C . ARG B 1 91 ? 25.724 32.997 58.312 1.00 10.48 91 ARG B C 1
ATOM 3736 O O . ARG B 1 91 ? 26.353 34.045 58.438 1.00 17.90 91 ARG B O 1
ATOM 3744 N N . VAL B 1 92 ? 24.454 32.905 58.662 1.00 7.11 92 VAL B N 1
ATOM 3745 C CA . VAL B 1 92 ? 23.850 34.075 59.249 1.00 7.11 92 VAL B CA 1
ATOM 3746 C C . VAL B 1 92 ? 24.197 34.015 60.726 1.00 7.11 92 VAL B C 1
ATOM 3747 O O . VAL B 1 92 ? 23.906 33.040 61.415 1.00 10.42 92 VAL B O 1
ATOM 3751 N N . ILE B 1 93 ? 24.861 35.065 61.193 1.00 8.33 93 ILE B N 1
ATOM 3752 C CA . ILE B 1 93 ? 25.293 35.157 62.575 1.00 8.33 93 ILE B CA 1
ATOM 3753 C C . ILE B 1 93 ? 24.297 35.913 63.439 1.00 8.33 93 ILE B C 1
ATOM 3754 O O . ILE B 1 93 ? 23.887 37.021 63.105 1.00 12.64 93 ILE B O 1
ATOM 3759 N N . SER B 1 94 ? 23.918 35.305 64.558 1.00 14.01 94 SER B N 1
ATOM 3760 C CA . SER B 1 94 ? 22.980 35.915 65.497 1.00 14.01 94 SER B CA 1
ATOM 3761 C C . SER B 1 94 ? 23.724 36.773 66.526 1.00 14.01 94 SER B C 1
ATOM 3762 O O . SER B 1 94 ? 24.533 36.259 67.292 1.00 17.67 94 SER B O 1
ATOM 3765 N N . PHE B 1 95 ? 23.447 38.076 66.526 1.00 14.36 95 PHE B N 1
ATOM 3766 C CA . PHE B 1 95 ? 24.081 39.034 67.439 1.00 14.36 95 PHE B CA 1
ATOM 3767 C C . PHE B 1 95 ? 23.102 39.374 68.577 1.00 14.36 95 PHE B C 1
ATOM 3768 O O . PHE B 1 95 ? 22.077 40.023 68.350 1.00 2.07 95 PHE B O 1
ATOM 3776 N N . ARG B 1 96 ? 23.407 38.928 69.797 1.00 12.73 96 ARG B N 1
ATOM 3777 C CA . ARG B 1 96 ? 22.528 39.188 70.936 1.00 12.73 96 ARG B CA 1
ATOM 3778 C C . ARG B 1 96 ? 23.221 39.900 72.072 1.00 12.73 96 ARG B C 1
ATOM 3779 O O . ARG B 1 96 ? 24.441 39.877 72.184 1.00 27.86 96 ARG B O 1
ATOM 3787 N N . LYS B 1 97 ? 22.417 40.513 72.931 1.00 13.29 97 LYS B N 1
ATOM 3788 C CA . LYS B 1 97 ? 22.921 41.241 74.077 1.00 13.29 97 LYS B CA 1
ATOM 3789 C C . LYS B 1 97 ? 22.845 40.358 75.307 1.00 13.29 97 LYS B C 1
ATOM 3790 O O . LYS B 1 97 ? 21.826 39.730 75.577 1.00 9.23 97 LYS B O 1
ATOM 3796 N N . THR B 1 98 ? 23.932 40.314 76.057 1.00 3.80 98 THR B N 1
ATOM 3797 C CA . THR B 1 98 ? 23.982 39.520 77.272 1.00 3.80 98 THR B CA 1
ATOM 3798 C C . THR B 1 98 ? 23.773 40.428 78.476 1.00 3.80 98 THR B C 1
ATOM 3799 O O . THR B 1 98 ? 24.184 41.592 78.474 1.00 2.00 98 THR B O 1
ATOM 3803 N N . TYR B 1 99 ? 23.121 39.890 79.498 1.00 14.56 99 TYR B N 1
ATOM 3804 C CA . TYR B 1 99 ? 22.843 40.656 80.702 1.00 14.56 99 TYR B CA 1
ATOM 3805 C C . TYR B 1 99 ? 22.414 39.732 81.814 1.00 14.56 99 TYR B C 1
ATOM 3806 O O . TYR B 1 99 ? 22.091 38.567 81.584 1.00 12.28 99 TYR B O 1
ATOM 3815 N N . LEU B 1 100 ? 22.413 40.282 83.021 1.00 21.66 100 LEU B N 1
ATOM 3816 C CA . LEU B 1 100 ? 21.989 39.569 84.212 1.00 21.66 100 LEU B CA 1
ATOM 3817 C C . LEU B 1 100 ? 21.318 40.594 85.120 1.00 21.66 100 LEU B C 1
ATOM 3818 O O . LEU B 1 100 ? 21.983 41.440 85.725 1.00 4.72 100 LEU B O 1
ATOM 3823 N N . ILE B 1 101 ? 19.994 40.542 85.192 1.00 26.52 101 ILE B N 1
ATOM 3824 C CA . ILE B 1 101 ? 19.287 41.473 86.047 1.00 26.52 101 ILE B CA 1
ATOM 3825 C C . ILE B 1 101 ? 18.688 40.765 87.242 1.00 26.52 101 ILE B C 1
ATOM 3826 O O . ILE B 1 101 ? 17.920 39.811 87.096 1.00 23.89 101 ILE B O 1
ATOM 3831 N N . ALA B 1 102 ? 19.066 41.245 88.426 1.00 27.78 102 ALA B N 1
ATOM 3832 C CA . ALA B 1 102 ? 18.604 40.678 89.682 1.00 27.78 102 ALA B CA 1
ATOM 3833 C C . ALA B 1 102 ? 18.315 41.761 90.706 1.00 27.78 102 ALA B C 1
ATOM 3834 O O . ALA B 1 102 ? 19.007 42.769 90.761 1.00 9.79 102 ALA B O 1
ATOM 3836 N N . SER B 1 103 ? 17.287 41.551 91.516 1.00 31.41 103 SER B N 1
ATOM 3837 C CA . SER B 1 103 ? 16.957 42.514 92.559 1.00 31.41 103 SER B CA 1
ATOM 3838 C C . SER B 1 103 ? 18.007 42.334 93.656 1.00 31.41 103 SER B C 1
ATOM 3839 O O . SER B 1 103 ? 18.540 41.234 93.833 1.00 41.98 103 SER B O 1
ATOM 3842 N N . PRO B 1 104 ? 18.341 43.413 94.383 1.00 23.80 104 PRO B N 1
ATOM 3843 C CA . PRO B 1 104 ? 19.338 43.355 95.465 1.00 23.80 104 PRO B CA 1
ATOM 3844 C C . PRO B 1 104 ? 19.115 42.192 96.433 1.00 23.80 104 PRO B C 1
ATOM 3845 O O . PRO B 1 104 ? 17.990 41.947 96.901 1.00 39.10 104 PRO B O 1
ATOM 3849 N N . ALA B 1 105 ? 20.198 41.485 96.737 1.00 28.32 105 ALA B N 1
ATOM 3850 C CA . ALA B 1 105 ? 20.128 40.331 97.620 1.00 28.32 105 ALA B CA 1
ATOM 3851 C C . ALA B 1 105 ? 19.484 40.643 98.961 1.00 28.32 105 ALA B C 1
ATOM 3852 O O . ALA B 1 105 ? 19.896 41.576 99.666 1.00 45.41 105 ALA B O 1
ATOM 3854 N N . LYS B 1 106 ? 18.465 39.854 99.297 1.00 17.68 106 LYS B N 1
ATOM 3855 C CA . LYS B 1 106 ? 17.742 40.005 100.553 1.00 17.68 106 LYS B CA 1
ATOM 3856 C C . LYS B 1 106 ? 18.108 38.845 101.463 1.00 17.68 106 LYS B C 1
ATOM 3857 O O . LYS B 1 106 ? 18.028 37.700 101.036 1.00 52.45 106 LYS B O 1
ATOM 3863 N N . THR B 1 107 ? 18.507 39.121 102.703 1.00 14.65 107 THR B N 1
ATOM 3864 C CA . THR B 1 107 ? 18.857 38.048 103.634 1.00 14.65 107 THR B CA 1
ATOM 3865 C C . THR B 1 107 ? 17.606 37.636 104.418 1.00 14.65 107 THR B C 1
ATOM 3866 O O . THR B 1 107 ? 16.908 38.489 104.959 1.00 21.65 107 THR B O 1
ATOM 3870 N N . HIS B 1 108 ? 17.319 36.334 104.461 1.00 10.26 108 HIS B N 1
ATOM 3871 C CA . HIS B 1 108 ? 16.146 35.804 105.168 1.00 10.26 108 HIS B CA 1
ATOM 3872 C C . HIS B 1 108 ? 16.521 34.798 106.251 1.00 10.26 108 HIS B C 1
ATOM 3873 O O . HIS B 1 108 ? 17.436 34.001 106.065 1.00 28.16 108 HIS B O 1
ATOM 3880 N N . GLU B 1 109 ? 15.802 34.820 107.370 1.00 16.96 109 GLU B N 1
ATOM 3881 C CA . GLU B 1 109 ? 16.065 33.886 108.461 1.00 16.96 109 GLU B CA 1
ATOM 3882 C C . GLU B 1 109 ? 15.080 32.729 108.375 1.00 16.96 109 GLU B C 1
ATOM 3883 O O . GLU B 1 109 ? 13.938 32.915 107.955 1.00 53.12 109 GLU B O 1
ATOM 3889 N N . LYS B 1 110 ? 15.516 31.535 108.764 1.00 24.96 110 LYS B N 1
ATOM 3890 C CA . LYS B 1 110 ? 14.641 30.374 108.704 1.00 24.96 110 LYS B CA 1
ATOM 3891 C C . LYS B 1 110 ? 14.838 29.400 109.864 1.00 24.96 110 LYS B C 1
ATOM 3892 O O . LYS B 1 110 ? 15.967 29.082 110.254 1.00 20.40 110 LYS B O 1
ATOM 3898 N N . THR B 1 111 ? 13.721 28.960 110.435 1.00 43.00 111 THR B N 1
ATOM 3899 C CA . THR B 1 111 ? 13.733 27.993 111.528 1.00 43.00 111 THR B CA 1
ATOM 3900 C C . THR B 1 111 ? 12.781 26.876 111.093 1.00 43.00 111 THR B C 1
ATOM 3901 O O . THR B 1 111 ? 11.571 26.900 111.366 1.00 27.78 111 THR B O 1
ATOM 3905 N N . PRO B 1 112 ? 13.337 25.873 110.396 1.00 30.69 112 PRO B N 1
ATOM 3906 C CA . PRO B 1 112 ? 12.572 24.733 109.892 1.00 30.69 112 PRO B CA 1
ATOM 3907 C C . PRO B 1 112 ? 12.343 23.650 110.938 1.00 30.69 112 PRO B C 1
ATOM 3908 O O . PRO B 1 112 ? 13.047 23.582 111.952 1.00 17.54 112 PRO B O 1
ATOM 3912 N N . ILE B 1 113 ? 11.349 22.807 110.675 1.00 11.63 113 ILE B N 1
ATOM 3913 C CA . ILE B 1 113 ? 11.019 21.700 111.559 1.00 11.63 113 ILE B CA 1
ATOM 3914 C C . ILE B 1 113 ? 12.090 20.638 111.332 1.00 11.63 113 ILE B C 1
ATOM 3915 O O . ILE B 1 113 ? 12.430 20.330 110.189 1.00 30.64 113 ILE B O 1
ATOM 3920 N N . GLU B 1 114 ? 12.629 20.096 112.418 1.00 9.49 114 GLU B N 1
ATOM 3921 C CA . GLU B 1 114 ? 13.670 19.078 112.333 1.00 9.49 114 GLU B CA 1
ATOM 3922 C C . GLU B 1 114 ? 13.181 17.807 111.634 1.00 9.49 114 GLU B C 1
ATOM 3923 O O . GLU B 1 114 ? 11.987 17.635 111.389 1.00 41.86 114 GLU B O 1
ATOM 3929 N N . GLY B 1 115 ? 14.128 16.933 111.314 1.00 13.71 115 GLY B N 1
ATOM 3930 C CA . GLY B 1 115 ? 13.841 15.666 110.660 1.00 13.71 115 GLY B CA 1
ATOM 3931 C C . GLY B 1 115 ? 12.789 15.637 109.574 1.00 13.71 115 GLY B C 1
ATOM 3932 O O . GLY B 1 115 ? 12.107 14.635 109.398 1.00 19.45 115 GLY B O 1
ATOM 3933 N N . ARG B 1 116 ? 12.663 16.719 108.826 1.00 27.80 116 ARG B N 1
ATOM 3934 C CA . ARG B 1 116 ? 11.666 16.781 107.764 1.00 27.80 116 ARG B CA 1
ATOM 3935 C C . ARG B 1 116 ? 12.235 17.512 106.547 1.00 27.80 116 ARG B C 1
ATOM 3936 O O . ARG B 1 116 ? 12.962 18.503 106.703 1.00 57.27 116 ARG B O 1
ATOM 3944 N N . PRO B 1 117 ? 11.901 17.046 105.321 1.00 27.44 117 PRO B N 1
ATOM 3945 C CA . PRO B 1 117 ? 12.388 17.673 104.092 1.00 27.44 117 PRO B CA 1
ATOM 3946 C C . PRO B 1 117 ? 12.342 19.192 104.169 1.00 27.44 117 PRO B C 1
ATOM 3947 O O . PRO B 1 117 ? 11.470 19.770 104.827 1.00 10.55 117 PRO B O 1
ATOM 3951 N N . PHE B 1 118 ? 13.292 19.831 103.496 1.00 20.70 118 PHE B N 1
ATOM 3952 C CA . PHE B 1 118 ? 13.399 21.282 103.499 1.00 20.70 118 PHE B CA 1
ATOM 3953 C C . PHE B 1 118 ? 13.896 21.715 102.133 1.00 20.70 118 PHE B C 1
ATOM 3954 O O . PHE B 1 118 ? 14.212 20.878 101.290 1.00 9.54 118 PHE B O 1
ATOM 3962 N N . GLN B 1 119 ? 13.962 23.023 101.922 1.00 2.06 119 GLN B N 1
ATOM 3963 C CA . GLN B 1 119 ? 14.426 23.563 100.660 1.00 2.06 119 GLN B CA 1
ATOM 3964 C C . GLN B 1 119 ? 14.509 25.082 100.720 1.00 2.06 119 GLN B C 1
ATOM 3965 O O . GLN B 1 119 ? 13.581 25.741 101.175 1.00 8.46 119 GLN B O 1
ATOM 3971 N N . LEU B 1 120 ? 15.634 25.633 100.282 1.00 3.92 120 LEU B N 1
ATOM 3972 C CA . LEU B 1 120 ? 15.826 27.075 100.268 1.00 3.92 120 LEU B CA 1
ATOM 3973 C C . LEU B 1 120 ? 15.528 27.486 98.837 1.00 3.92 120 LEU B C 1
ATOM 3974 O O . LEU B 1 120 ? 16.036 26.876 97.895 1.00 17.19 120 LEU B O 1
ATOM 3979 N N . ASP B 1 121 ? 14.693 28.506 98.670 1.00 37.18 121 ASP B N 1
ATOM 3980 C CA . ASP B 1 121 ? 14.338 28.973 97.330 1.00 37.18 121 ASP B CA 1
ATOM 3981 C C . ASP B 1 121 ? 15.273 30.045 96.810 1.00 37.18 121 ASP B C 1
ATOM 3982 O O . ASP B 1 121 ? 15.730 30.905 97.562 1.00 24.13 121 ASP B O 1
ATOM 3987 N N . CYS B 1 122 ? 15.550 29.998 95.515 1.00 14.47 122 CYS B N 1
ATOM 3988 C CA . CYS B 1 122 ? 16.428 30.979 94.927 1.00 14.47 122 CYS B CA 1
ATOM 3989 C C . CYS B 1 122 ? 15.705 31.764 93.858 1.00 14.47 122 CYS B C 1
ATOM 3990 O O . CYS B 1 122 ? 15.053 31.191 92.984 1.00 36.36 122 CYS B O 1
ATOM 3993 N N . VAL B 1 123 ? 15.848 33.081 93.936 1.00 22.26 123 VAL B N 1
ATOM 3994 C CA . VAL B 1 123 ? 15.235 34.007 93.002 1.00 22.26 123 VAL B CA 1
ATOM 3995 C C . VAL B 1 123 ? 16.030 34.096 91.701 1.00 22.26 123 VAL B C 1
ATOM 3996 O O . VAL B 1 123 ? 16.984 34.854 91.609 1.00 2.32 123 VAL B O 1
ATOM 4000 N N . LEU B 1 124 ? 15.641 33.317 90.699 1.00 3.91 124 LEU B N 1
ATOM 4001 C CA . LEU B 1 124 ? 16.334 33.327 89.419 1.00 3.91 124 LEU B CA 1
ATOM 4002 C C . LEU B 1 124 ? 16.235 34.701 88.779 1.00 3.91 124 LEU B C 1
ATOM 4003 O O . LEU B 1 124 ? 15.153 35.257 88.699 1.00 16.04 124 LEU B O 1
ATOM 4008 N N . PRO B 1 125 ? 17.370 35.278 88.332 1.00 2.95 125 PRO B N 1
ATOM 4009 C CA . PRO B 1 125 ? 17.318 36.596 87.710 1.00 2.95 125 PRO B CA 1
ATOM 4010 C C . PRO B 1 125 ? 16.917 36.551 86.245 1.00 2.95 125 PRO B C 1
ATOM 4011 O O . PRO B 1 125 ? 16.795 35.480 85.648 1.00 8.73 125 PRO B O 1
ATOM 4015 N N . ASN B 1 126 ? 16.697 37.735 85.686 1.00 6.81 126 ASN B N 1
ATOM 4016 C CA . ASN B 1 126 ? 16.318 37.910 84.292 1.00 6.81 126 ASN B CA 1
ATOM 4017 C C . ASN B 1 126 ? 17.642 38.009 83.553 1.00 6.81 126 ASN B C 1
ATOM 4018 O O . ASN B 1 126 ? 18.366 38.985 83.741 1.00 39.91 126 ASN B O 1
ATOM 4023 N N . ALA B 1 127 ? 17.974 37.017 82.727 1.00 16.57 127 ALA B N 1
ATOM 4024 C CA . ALA B 1 127 ? 19.251 37.066 82.030 1.00 16.57 127 ALA B CA 1
ATOM 4025 C C . ALA B 1 127 ? 19.383 36.165 80.823 1.00 16.57 127 ALA B C 1
ATOM 4026 O O . ALA B 1 127 ? 18.584 35.264 80.607 1.00 16.05 127 ALA B O 1
ATOM 4028 N N . TYR B 1 128 ? 20.412 36.445 80.037 1.00 7.81 128 TYR B N 1
ATOM 4029 C CA . TYR B 1 128 ? 20.735 35.660 78.864 1.00 7.81 128 TYR B CA 1
ATOM 4030 C C . TYR B 1 128 ? 22.238 35.776 78.653 1.00 7.81 128 TYR B C 1
ATOM 4031 O O . TYR B 1 128 ? 22.792 36.875 78.730 1.00 12.52 128 TYR B O 1
ATOM 4040 N N . PRO B 1 129 ? 22.920 34.640 78.414 1.00 2.00 129 PRO B N 1
ATOM 4041 C CA . PRO B 1 129 ? 22.288 33.321 78.353 1.00 2.00 129 PRO B CA 1
ATOM 4042 C C . PRO B 1 129 ? 21.887 32.871 79.747 1.00 2.00 129 PRO B C 1
ATOM 4043 O O . PRO B 1 129 ? 22.124 33.591 80.713 1.00 12.15 129 PRO B O 1
ATOM 4047 N N . LYS B 1 130 ? 21.273 31.695 79.850 1.00 4.05 130 LYS B N 1
ATOM 4048 C CA . LYS B 1 130 ? 20.863 31.179 81.145 1.00 4.05 130 LYS B CA 1
ATOM 4049 C C . LYS B 1 130 ? 22.097 31.187 82.026 1.00 4.05 130 LYS B C 1
ATOM 4050 O O . LYS B 1 130 ? 23.144 30.663 81.642 1.00 41.87 130 LYS B O 1
ATOM 4056 N N . PRO B 1 131 ? 21.984 31.761 83.233 1.00 18.17 131 PRO B N 1
ATOM 4057 C CA . PRO B 1 131 ? 23.101 31.850 84.176 1.00 18.17 131 PRO B CA 1
ATOM 4058 C C . PRO B 1 131 ? 23.410 30.553 84.891 1.00 18.17 131 PRO B C 1
ATOM 4059 O O . PRO B 1 131 ? 22.656 29.583 84.798 1.00 9.38 131 PRO B O 1
ATOM 4063 N N . LEU B 1 132 ? 24.533 30.534 85.599 1.00 7.49 132 LEU B N 1
ATOM 4064 C CA . LEU B 1 132 ? 24.895 29.351 86.355 1.00 7.49 132 LEU B CA 1
ATOM 4065 C C . LEU B 1 132 ? 24.561 29.600 87.816 1.00 7.49 132 LEU B C 1
ATOM 4066 O O . LEU B 1 132 ? 25.090 30.523 88.438 1.00 2.96 132 LEU B O 1
ATOM 4071 N N . ILE B 1 133 ? 23.664 28.791 88.362 1.00 2.91 133 ILE B N 1
ATOM 4072 C CA . ILE B 1 133 ? 23.313 28.946 89.761 1.00 2.91 133 ILE B CA 1
ATOM 4073 C C . ILE B 1 133 ? 24.211 28.077 90.621 1.00 2.91 133 ILE B C 1
ATOM 4074 O O . ILE B 1 133 ? 24.353 26.883 90.391 1.00 2.00 133 ILE B O 1
ATOM 4079 N N . THR B 1 134 ? 24.831 28.704 91.606 1.00 3.91 134 THR B N 1
ATOM 4080 C CA . THR B 1 134 ? 25.708 28.023 92.534 1.00 3.91 134 THR B CA 1
ATOM 4081 C C . THR B 1 134 ? 25.198 28.325 93.934 1.00 3.91 134 THR B C 1
ATOM 4082 O O . THR B 1 134 ? 24.666 29.395 94.203 1.00 9.36 134 THR B O 1
ATOM 4086 N N . TRP B 1 135 ? 25.342 27.363 94.824 1.00 10.56 135 TRP B N 1
ATOM 4087 C CA . TRP B 1 135 ? 24.903 27.541 96.192 1.00 10.56 135 TRP B CA 1
ATOM 4088 C C . TRP B 1 135 ? 26.141 27.297 97.038 1.00 10.56 135 TRP B C 1
ATOM 4089 O O . TRP B 1 135 ? 26.930 26.406 96.735 1.00 6.81 135 TRP B O 1
ATOM 4100 N N . LYS B 1 136 ? 26.321 28.081 98.092 1.00 16.27 136 LYS B N 1
ATOM 4101 C CA . LYS B 1 136 ? 27.498 27.921 98.931 1.00 16.27 136 LYS B CA 1
ATOM 4102 C C . LYS B 1 136 ? 27.267 28.246 100.403 1.00 16.27 136 LYS B C 1
ATOM 4103 O O . LYS B 1 136 ? 26.411 29.056 100.747 1.00 15.67 136 LYS B O 1
ATOM 4109 N N . LYS B 1 137 ? 28.028 27.579 101.266 1.00 17.25 137 LYS B N 1
ATOM 4110 C CA . LYS B 1 137 ? 27.984 27.822 102.704 1.00 17.25 137 LYS B CA 1
ATOM 4111 C C . LYS B 1 137 ? 28.990 28.974 102.830 1.00 17.25 137 LYS B C 1
ATOM 4112 O O . LYS B 1 137 ? 30.198 28.768 102.701 1.00 14.35 137 LYS B O 1
ATOM 4118 N N . ARG B 1 138 ? 28.490 30.183 103.059 1.00 14.79 138 ARG B N 1
ATOM 4119 C CA . ARG B 1 138 ? 29.338 31.373 103.165 1.00 14.79 138 ARG B CA 1
ATOM 4120 C C . ARG B 1 138 ? 29.667 31.811 104.585 1.00 14.79 138 ARG B C 1
ATOM 4121 O O . ARG B 1 138 ? 28.801 32.316 105.312 1.00 60.17 138 ARG B O 1
ATOM 4129 N N . LEU B 1 139 ? 30.926 31.630 104.974 1.00 45.25 139 LEU B N 1
ATOM 4130 C CA . LEU B 1 139 ? 31.364 32.037 106.301 1.00 45.25 139 LEU B CA 1
ATOM 4131 C C . LEU B 1 139 ? 31.314 33.553 106.287 1.00 45.25 139 LEU B C 1
ATOM 4132 O O . LEU B 1 139 ? 31.760 34.179 105.319 1.00 38.21 139 LEU B O 1
ATOM 4137 N N . SER B 1 140 ? 30.758 34.145 107.343 1.00 42.77 140 SER B N 1
ATOM 4138 C CA . SER B 1 140 ? 30.654 35.606 107.415 1.00 42.77 140 SER B CA 1
ATOM 4139 C C . SER B 1 140 ? 31.969 36.302 107.775 1.00 42.77 140 SER B C 1
ATOM 4140 O O . SER B 1 140 ? 32.670 35.872 108.691 1.00 22.50 140 SER B O 1
ATOM 4143 N N . GLY B 1 141 ? 32.299 37.366 107.036 1.00 54.09 141 GLY B N 1
ATOM 4144 C CA . GLY B 1 141 ? 33.509 38.157 107.269 1.00 54.09 141 GLY B CA 1
ATOM 4145 C C . GLY B 1 141 ? 34.848 37.490 107.568 1.00 54.09 141 GLY B C 1
ATOM 4146 O O . GLY B 1 141 ? 34.958 36.679 108.496 1.00 20.52 141 GLY B O 1
ATOM 4147 N N . ALA B 1 142 ? 35.868 37.859 106.786 1.00 34.10 142 ALA B N 1
ATOM 4148 C CA . ALA B 1 142 ? 37.240 37.342 106.928 1.00 34.10 142 ALA B CA 1
ATOM 4149 C C . ALA B 1 142 ? 37.376 35.810 106.799 1.00 34.10 142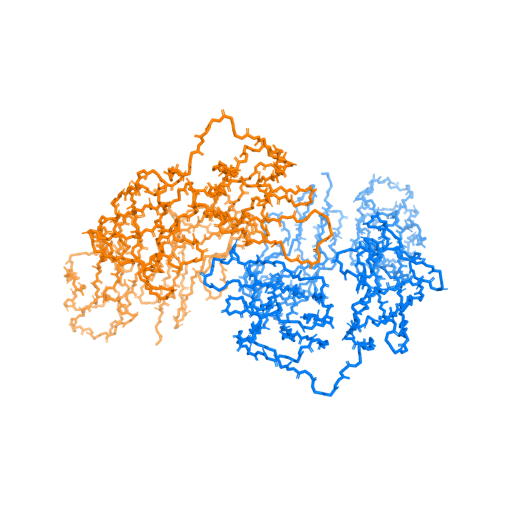 ALA B C 1
ATOM 4150 O O . ALA B 1 142 ? 37.407 35.087 107.802 1.00 19.52 142 ALA B O 1
ATOM 4152 N N . ASP B 1 143 ? 37.465 35.328 105.560 1.00 14.06 143 ASP B N 1
ATOM 4153 C CA . ASP B 1 143 ? 37.589 33.902 105.287 1.00 14.06 143 ASP B CA 1
ATOM 4154 C C . ASP B 1 143 ? 38.652 33.714 104.228 1.00 14.06 143 ASP B C 1
ATOM 4155 O O . ASP B 1 143 ? 38.426 33.982 103.048 1.00 18.23 143 ASP B O 1
ATOM 4160 N N . PRO B 1 144 ? 39.838 33.251 104.648 1.00 26.52 144 PRO B N 1
ATOM 4161 C CA . PRO B 1 144 ? 41.010 32.989 103.801 1.00 26.52 144 PRO B CA 1
ATOM 4162 C C . PRO B 1 144 ? 40.812 31.875 102.773 1.00 26.52 144 PRO B C 1
ATOM 4163 O O . PRO B 1 144 ? 41.614 31.729 101.852 1.00 35.00 144 PRO B O 1
ATOM 4167 N N . ASN B 1 145 ? 39.748 31.094 102.930 1.00 21.67 145 ASN B N 1
ATOM 4168 C CA . ASN B 1 145 ? 39.485 29.983 102.024 1.00 21.67 145 ASN B CA 1
ATOM 4169 C C . ASN B 1 145 ? 38.415 30.286 100.995 1.00 21.67 145 ASN B C 1
ATOM 4170 O O . ASN B 1 145 ? 37.892 31.400 100.923 1.00 45.29 145 ASN B O 1
ATOM 4175 N N . ALA B 1 146 ? 38.108 29.265 100.201 1.00 27.99 146 ALA B N 1
ATOM 4176 C CA . ALA B 1 146 ? 37.091 29.347 99.167 1.00 27.99 146 ALA B CA 1
ATOM 4177 C C . ALA B 1 146 ? 35.772 28.962 99.827 1.00 27.99 146 ALA B C 1
ATOM 4178 O O . ALA B 1 146 ? 35.745 28.064 100.670 1.00 33.88 146 ALA B O 1
ATOM 4180 N N . ASP B 1 147 ? 34.686 29.639 99.458 1.00 3.66 147 ASP B N 1
ATOM 4181 C CA . ASP B 1 147 ? 33.379 29.339 100.029 1.00 3.66 147 ASP B CA 1
ATOM 4182 C C . ASP B 1 147 ? 33.080 27.870 99.786 1.00 3.66 147 ASP B C 1
ATOM 4183 O O . ASP B 1 147 ? 33.351 27.357 98.712 1.00 24.54 147 ASP B O 1
ATOM 4188 N N . VAL B 1 148 ? 32.534 27.191 100.784 1.00 2.00 148 VAL B N 1
ATOM 4189 C CA . VAL B 1 148 ? 32.233 25.770 100.665 1.00 2.00 148 VAL B CA 1
ATOM 4190 C C . VAL B 1 148 ? 31.030 25.472 99.763 1.00 2.00 148 VAL B C 1
ATOM 4191 O O . VAL B 1 148 ? 29.918 25.881 100.068 1.00 9.11 148 VAL B O 1
ATOM 4195 N N . THR B 1 149 ? 31.246 24.759 98.657 1.00 2.00 149 THR B N 1
ATOM 4196 C CA . THR B 1 149 ? 30.146 24.418 97.746 1.00 2.00 149 THR B CA 1
ATOM 4197 C C . THR B 1 149 ? 29.830 22.929 97.715 1.00 2.00 149 THR B C 1
ATOM 4198 O O . THR B 1 149 ? 29.224 22.437 96.775 1.00 2.13 149 THR B O 1
ATOM 4202 N N . ASP B 1 150 ? 30.242 22.231 98.766 1.00 2.00 150 ASP B N 1
ATOM 4203 C CA . ASP B 1 150 ? 30.025 20.803 98.925 1.00 2.00 150 ASP B CA 1
ATOM 4204 C C . ASP B 1 150 ? 29.336 20.583 100.279 1.00 2.00 150 ASP B C 1
ATOM 4205 O O . ASP B 1 150 ? 29.988 20.584 101.321 1.00 16.73 150 ASP B O 1
ATOM 4210 N N . PHE B 1 151 ? 28.017 20.401 100.249 1.00 9.34 151 PHE B N 1
ATOM 4211 C CA . PHE B 1 151 ? 27.193 20.204 101.454 1.00 9.34 151 PHE B CA 1
ATOM 4212 C C . PHE B 1 151 ? 27.025 18.726 101.875 1.00 9.34 151 PHE B C 1
ATOM 4213 O O . PHE B 1 151 ? 27.591 17.840 101.242 1.00 10.06 151 PHE B O 1
ATOM 4221 N N . ASP B 1 152 ? 26.257 18.455 102.936 1.00 17.29 152 ASP B N 1
ATOM 4222 C CA . ASP B 1 152 ? 26.048 17.069 103.357 1.00 17.29 152 ASP B CA 1
ATOM 4223 C C . ASP B 1 152 ? 25.528 16.315 102.142 1.00 17.29 152 ASP B C 1
ATOM 4224 O O . ASP B 1 152 ? 25.334 16.905 101.091 1.00 26.78 152 ASP B O 1
ATOM 4229 N N . ARG B 1 153 ? 25.313 15.012 102.279 1.00 2.06 153 ARG B N 1
ATOM 4230 C CA . ARG B 1 153 ? 24.796 14.198 101.182 1.00 2.06 153 ARG B CA 1
ATOM 4231 C C . ARG B 1 153 ? 23.322 14.500 101.090 1.00 2.06 153 ARG B C 1
ATOM 4232 O O . ARG B 1 153 ? 22.697 14.307 100.055 1.00 63.30 153 ARG B O 1
ATOM 4240 N N . ARG B 1 154 ? 22.768 14.957 102.201 1.00 8.93 154 ARG B N 1
ATOM 4241 C CA . ARG B 1 154 ? 21.357 15.267 102.269 1.00 8.93 154 ARG B CA 1
ATOM 4242 C C . ARG B 1 154 ? 20.981 16.496 101.458 1.00 8.93 154 ARG B C 1
ATOM 4243 O O . ARG B 1 154 ? 19.816 16.692 101.099 1.00 16.77 154 ARG B O 1
ATOM 4251 N N . ILE B 1 155 ? 21.966 17.322 101.152 1.00 22.09 155 ILE B N 1
ATOM 4252 C CA . ILE B 1 155 ? 21.700 18.538 100.409 1.00 22.09 155 ILE B CA 1
ATOM 4253 C C . ILE B 1 155 ? 22.195 18.515 98.959 1.00 22.09 155 ILE B C 1
ATOM 4254 O O . ILE B 1 155 ? 23.355 18.206 98.696 1.00 11.83 155 ILE B O 1
ATOM 4259 N N . THR B 1 156 ? 21.304 18.842 98.026 1.00 8.83 156 THR B N 1
ATOM 4260 C CA . THR B 1 156 ? 21.635 18.884 96.607 1.00 8.83 156 THR B CA 1
ATOM 4261 C C . THR B 1 156 ? 20.786 19.950 95.928 1.00 8.83 156 THR B C 1
ATOM 4262 O O . THR B 1 156 ? 19.635 20.163 96.292 1.00 2.29 156 THR B O 1
ATOM 4266 N N . ALA B 1 157 ? 21.360 20.625 94.942 1.00 7.71 157 ALA B N 1
ATOM 4267 C CA . ALA B 1 157 ? 20.635 21.652 94.217 1.00 7.71 157 ALA B CA 1
ATOM 4268 C C . ALA B 1 157 ? 19.961 21.020 93.015 1.00 7.71 157 ALA B C 1
ATOM 4269 O O . ALA B 1 157 ? 20.551 20.184 92.335 1.00 3.24 157 ALA B O 1
ATOM 4271 N N . GLY B 1 158 ? 18.717 21.423 92.773 1.00 19.07 158 GLY B N 1
ATOM 4272 C CA . GLY B 1 158 ? 17.952 20.913 91.648 1.00 19.07 158 GLY B CA 1
ATOM 4273 C C . GLY B 1 158 ? 18.187 21.753 90.406 1.00 19.07 158 GLY B C 1
ATOM 4274 O O . GLY B 1 158 ? 18.793 22.824 90.490 1.00 19.70 158 GLY B O 1
ATOM 4275 N N . PRO B 1 159 ? 17.694 21.317 89.236 1.00 30.42 159 PRO B N 1
ATOM 4276 C CA . PRO B 1 159 ? 17.900 22.087 88.002 1.00 30.42 159 PRO B CA 1
ATOM 4277 C C . PRO B 1 159 ? 17.098 23.389 87.977 1.00 30.42 159 PRO B C 1
ATOM 4278 O O . PRO B 1 159 ? 17.230 24.199 87.066 1.00 7.42 159 PRO B O 1
ATOM 4282 N N . ASP B 1 160 ? 16.267 23.582 88.990 1.00 2.00 160 ASP B N 1
ATOM 4283 C CA . ASP B 1 160 ? 15.441 24.773 89.076 1.00 2.00 160 ASP B CA 1
ATOM 4284 C C . ASP B 1 160 ? 16.128 25.857 89.884 1.00 2.00 160 ASP B C 1
ATOM 4285 O O . ASP B 1 160 ? 15.619 26.969 90.005 1.00 2.12 160 ASP B O 1
ATOM 4290 N N . GLY B 1 161 ? 17.278 25.528 90.454 1.00 2.00 161 GLY B N 1
ATOM 4291 C CA . GLY B 1 161 ? 18.011 26.514 91.217 1.00 2.00 161 GLY B CA 1
ATOM 4292 C C . GLY B 1 161 ? 17.748 26.556 92.705 1.00 2.00 161 GLY B C 1
ATOM 4293 O O . GLY B 1 161 ? 18.227 27.460 93.382 1.00 28.39 161 GLY B O 1
ATOM 4294 N N . ASN B 1 162 ? 17.001 25.590 93.229 1.00 17.97 162 ASN B N 1
ATOM 4295 C CA . ASN B 1 162 ? 16.704 25.553 94.663 1.00 17.97 162 ASN B CA 1
ATOM 4296 C C . ASN B 1 162 ? 17.561 24.514 95.363 1.00 17.97 162 ASN B C 1
ATOM 4297 O O . ASN B 1 162 ? 17.972 23.529 94.754 1.00 13.14 162 ASN B O 1
ATOM 4302 N N . LEU B 1 163 ? 17.836 24.735 96.644 1.00 11.57 163 LEU B N 1
ATOM 4303 C CA . LEU B 1 163 ? 18.635 23.788 97.406 1.00 11.57 163 LEU B CA 1
ATOM 4304 C C . LEU B 1 163 ? 17.676 22.864 98.129 1.00 11.57 163 LEU B C 1
ATOM 4305 O O . LEU B 1 163 ? 16.768 23.329 98.810 1.00 2.12 163 LEU B O 1
ATOM 4310 N N . TYR B 1 164 ? 17.878 21.559 97.979 1.00 2.07 164 TYR B N 1
ATOM 4311 C CA . TYR B 1 164 ? 17.007 20.573 98.597 1.00 2.07 164 TYR B CA 1
ATOM 4312 C C . TYR B 1 164 ? 17.639 19.745 99.690 1.00 2.07 164 TYR B C 1
ATOM 4313 O O . TYR B 1 164 ? 18.603 19.019 99.453 1.00 11.58 164 TYR B O 1
ATOM 4322 N N . PHE B 1 165 ? 17.062 19.838 100.883 1.00 16.67 165 PHE B N 1
ATOM 4323 C CA . PHE B 1 165 ? 17.512 19.063 102.032 1.00 16.67 165 PHE B CA 1
ATOM 4324 C C . PHE B 1 165 ? 16.540 17.876 102.058 1.00 16.67 165 PHE B C 1
ATOM 4325 O O . PHE B 1 165 ? 15.330 18.085 102.131 1.00 6.23 165 PHE B O 1
ATOM 4333 N N . THR B 1 166 ? 17.044 16.646 101.974 1.00 6.28 166 THR B N 1
ATOM 4334 C CA . THR B 1 166 ? 16.153 15.487 101.992 1.00 6.28 166 THR B CA 1
ATOM 4335 C C . THR B 1 166 ? 15.423 15.533 103.319 1.00 6.28 166 THR B C 1
ATOM 4336 O O . THR B 1 166 ? 14.230 15.239 103.402 1.00 15.67 166 THR B O 1
ATOM 4340 N N . ILE B 1 167 ? 16.167 15.902 104.354 1.00 23.46 167 ILE B N 1
ATOM 4341 C CA . ILE B 1 167 ? 15.638 16.072 105.701 1.00 23.46 167 ILE B CA 1
ATOM 4342 C C . ILE B 1 167 ? 16.589 17.089 106.310 1.00 23.46 167 ILE B C 1
ATOM 4343 O O . ILE B 1 167 ? 17.800 17.017 106.098 1.00 7.08 167 ILE B O 1
ATOM 4348 N N . VAL B 1 168 ? 16.035 18.058 107.028 1.00 19.85 168 VAL B N 1
ATOM 4349 C CA . VAL B 1 168 ? 16.837 19.095 107.659 1.00 19.85 168 VAL B CA 1
ATOM 4350 C C . VAL B 1 168 ? 17.091 18.726 109.122 1.00 19.85 168 VAL B C 1
ATOM 4351 O O . VAL B 1 168 ? 16.160 18.406 109.853 1.00 24.92 168 VAL B O 1
ATOM 4355 N N . THR B 1 169 ? 18.354 18.765 109.541 1.00 18.81 169 THR B N 1
ATOM 4356 C CA . THR B 1 169 ? 18.733 18.417 110.912 1.00 18.81 169 THR B CA 1
ATOM 4357 C C . THR B 1 169 ? 19.306 19.601 111.683 1.00 18.81 169 THR B C 1
ATOM 4358 O O . THR B 1 169 ? 19.427 20.698 111.148 1.00 12.22 169 THR B O 1
ATOM 4362 N N . LYS B 1 170 ? 19.665 19.367 112.943 1.00 18.57 170 LYS B N 1
ATOM 4363 C CA . LYS B 1 170 ? 20.222 20.426 113.783 1.00 18.57 170 LYS B CA 1
ATOM 4364 C C . LYS B 1 170 ? 21.619 20.746 113.307 1.00 18.57 170 LYS B C 1
ATOM 4365 O O . LYS B 1 170 ? 22.183 21.775 113.662 1.00 38.51 170 LYS B O 1
ATOM 4371 N N . GLU B 1 171 ? 22.174 19.846 112.507 1.00 10.34 171 GLU B N 1
ATOM 4372 C CA . GLU B 1 171 ? 23.516 20.014 111.967 1.00 10.34 171 GLU B CA 1
ATOM 4373 C C . GLU B 1 171 ? 23.511 21.078 110.891 1.00 10.34 171 GLU B C 1
ATOM 4374 O O . GLU B 1 171 ? 24.557 21.591 110.507 1.00 34.35 171 GLU B O 1
ATOM 4380 N N . ASP B 1 172 ? 22.326 21.380 110.380 1.00 12.18 172 ASP B N 1
ATOM 4381 C CA . ASP B 1 172 ? 22.198 22.361 109.311 1.00 12.18 172 ASP B CA 1
ATOM 4382 C C . ASP B 1 172 ? 22.050 23.767 109.853 1.00 12.18 172 ASP B C 1
ATOM 4383 O O . ASP B 1 172 ? 21.830 24.710 109.098 1.00 9.05 172 ASP B O 1
ATOM 4388 N N . VAL B 1 173 ? 22.173 23.906 111.169 1.00 13.12 173 VAL B N 1
ATOM 4389 C CA . VAL B 1 173 ? 22.059 25.210 111.788 1.00 13.12 173 VAL B CA 1
ATOM 4390 C C . VAL B 1 173 ? 23.443 25.791 111.954 1.00 13.12 173 VAL B C 1
ATOM 4391 O O . VAL B 1 173 ? 24.421 25.055 112.036 1.00 2.59 173 VAL B O 1
ATOM 4395 N N . SER B 1 174 ? 23.525 27.115 111.971 1.00 13.18 174 SER B N 1
ATOM 4396 C CA . SER B 1 174 ? 24.799 27.798 112.140 1.00 13.18 174 SER B CA 1
ATOM 4397 C C . SER B 1 174 ? 24.552 29.272 112.294 1.00 13.18 174 SER B C 1
ATOM 4398 O O . SER B 1 174 ? 23.642 29.811 111.673 1.00 29.74 174 SER B O 1
ATOM 4401 N N . ASP B 1 175 ? 25.358 29.929 113.121 1.00 9.76 175 ASP B N 1
ATOM 4402 C CA . ASP B 1 175 ? 25.195 31.359 113.334 1.00 9.76 175 ASP B CA 1
ATOM 4403 C C . ASP B 1 175 ? 26.287 32.122 112.617 1.00 9.76 175 ASP B C 1
ATOM 4404 O O . ASP B 1 175 ? 26.386 33.330 112.752 1.00 47.67 175 ASP B O 1
ATOM 4409 N N . ILE B 1 176 ? 27.104 31.419 111.845 1.00 18.05 176 ILE B N 1
ATOM 4410 C CA . ILE B 1 176 ? 28.182 32.072 111.123 1.00 18.05 176 ILE B CA 1
ATOM 4411 C C . ILE B 1 176 ? 28.176 31.797 109.603 1.00 18.05 176 ILE B C 1
ATOM 4412 O O . ILE B 1 176 ? 28.719 32.583 108.815 1.00 15.75 176 ILE B O 1
ATOM 4417 N N . TYR B 1 177 ? 27.553 30.692 109.195 1.00 17.16 177 TYR B N 1
ATOM 4418 C CA . TYR B 1 177 ? 27.478 30.332 107.776 1.00 17.16 177 TYR B CA 1
ATOM 4419 C C . TYR B 1 177 ? 26.151 30.830 107.246 1.00 17.16 177 TYR B C 1
ATOM 4420 O O . TYR B 1 177 ? 25.143 30.821 107.964 1.00 35.80 177 TYR B O 1
ATOM 4429 N N . LYS B 1 178 ? 26.146 31.250 105.989 1.00 15.73 178 LYS B N 1
ATOM 4430 C CA . LYS B 1 178 ? 24.920 31.702 105.350 1.00 15.73 178 LYS B CA 1
ATOM 4431 C C . LYS B 1 178 ? 24.745 30.848 104.103 1.00 15.73 178 LYS B C 1
ATOM 4432 O O . LYS B 1 178 ? 25.728 30.515 103.449 1.00 26.95 178 LYS B O 1
ATOM 4438 N N . TYR B 1 179 ? 23.513 30.451 103.795 1.00 10.74 179 TYR B N 1
ATOM 4439 C CA . TYR B 1 179 ? 23.272 29.661 102.594 1.00 10.74 179 TYR B CA 1
ATOM 4440 C C . TYR B 1 179 ? 23.006 30.690 101.508 1.00 10.74 179 TYR B C 1
ATOM 4441 O O . TYR B 1 179 ? 21.937 31.293 101.442 1.00 5.12 179 TYR B O 1
ATOM 4450 N N . VAL B 1 180 ? 24.017 30.903 100.676 1.00 21.93 180 VAL B N 1
ATOM 4451 C CA . VAL B 1 180 ? 23.955 31.870 99.590 1.00 21.93 180 VAL B CA 1
ATOM 4452 C C . VAL B 1 180 ? 23.700 31.269 98.211 1.00 21.93 180 VAL B C 1
ATOM 4453 O O . VAL B 1 180 ? 24.229 30.210 97.863 1.00 17.19 180 VAL B O 1
ATOM 4457 N N . CYS B 1 181 ? 22.891 31.960 97.421 1.00 14.05 181 CYS B N 1
ATOM 4458 C CA . CYS B 1 181 ? 22.587 31.515 96.076 1.00 14.05 181 CYS B CA 1
ATOM 4459 C C . CYS B 1 181 ? 23.106 32.580 95.129 1.00 14.05 181 CYS B C 1
ATOM 4460 O O . CYS B 1 181 ? 22.690 33.728 95.214 1.00 9.99 181 CYS B O 1
ATOM 4463 N N . THR B 1 182 ? 24.016 32.206 94.236 1.00 13.14 182 THR B N 1
ATOM 4464 C CA . THR B 1 182 ? 24.591 33.157 93.291 1.00 13.14 182 THR B CA 1
ATOM 4465 C C . THR B 1 182 ? 24.402 32.739 91.846 1.00 13.14 182 THR B C 1
ATOM 4466 O O . THR B 1 182 ? 24.208 31.571 91.547 1.00 15.20 182 THR B O 1
ATOM 4470 N N . ALA B 1 183 ? 24.474 33.707 90.945 1.00 10.83 183 ALA B N 1
ATOM 4471 C CA . ALA B 1 183 ? 24.314 33.435 89.529 1.00 10.83 183 ALA B CA 1
ATOM 4472 C C . ALA B 1 183 ? 25.326 34.235 88.749 1.00 10.83 183 ALA B C 1
ATOM 4473 O O . ALA B 1 183 ? 25.647 35.363 89.102 1.00 2.00 183 ALA B O 1
ATOM 4475 N N . LYS B 1 184 ? 25.828 33.639 87.680 1.00 19.54 184 LYS B N 1
ATOM 4476 C CA . LYS B 1 184 ? 26.805 34.294 86.831 1.00 19.54 184 LYS B CA 1
ATOM 4477 C C . LYS B 1 184 ? 26.552 33.898 85.391 1.00 19.54 184 LYS B C 1
ATOM 4478 O O . LYS B 1 184 ? 25.980 32.851 85.121 1.00 8.10 184 LYS B O 1
ATOM 4484 N N . ASN B 1 185 ? 26.961 34.753 84.471 1.00 3.83 185 ASN B N 1
ATOM 4485 C CA . ASN B 1 185 ? 26.819 34.461 83.068 1.00 3.83 185 ASN B CA 1
ATOM 4486 C C . ASN B 1 185 ? 27.748 35.390 82.313 1.00 3.83 185 ASN B C 1
ATOM 4487 O O . ASN B 1 185 ? 28.511 36.125 82.934 1.00 9.77 185 ASN B O 1
ATOM 4492 N N . ALA B 1 186 ? 27.702 35.348 80.986 1.00 2.53 186 ALA B N 1
ATOM 4493 C CA . ALA B 1 186 ? 28.587 36.158 80.161 1.00 2.53 186 ALA B CA 1
ATOM 4494 C C . ALA B 1 186 ? 28.476 37.666 80.308 1.00 2.53 186 ALA B C 1
ATOM 4495 O O . ALA B 1 186 ? 29.322 38.394 79.805 1.00 2.28 186 ALA B O 1
ATOM 4497 N N . ALA B 1 187 ? 27.453 38.140 81.006 1.00 2.09 187 ALA B N 1
ATOM 4498 C CA . ALA B 1 187 ? 27.250 39.569 81.173 1.00 2.09 187 ALA B CA 1
ATOM 4499 C C . ALA B 1 187 ? 27.961 40.183 82.360 1.00 2.09 187 ALA B C 1
ATOM 4500 O O . ALA B 1 187 ? 28.074 41.395 82.446 1.00 13.40 187 ALA B O 1
ATOM 4502 N N . VAL B 1 188 ? 28.440 39.354 83.275 1.00 2.00 188 VAL B N 1
ATOM 4503 C CA . VAL B 1 188 ? 29.118 39.840 84.466 1.00 2.00 188 VAL B CA 1
ATOM 4504 C C . VAL B 1 188 ? 30.471 39.163 84.615 1.00 2.00 188 VAL B C 1
ATOM 4505 O O . VAL B 1 188 ? 30.656 38.066 84.109 1.00 2.03 188 VAL B O 1
ATOM 4509 N N . ASP B 1 189 ? 31.407 39.804 85.315 1.00 30.19 189 ASP B N 1
ATOM 4510 C CA . ASP B 1 189 ? 32.752 39.239 85.495 1.00 30.19 189 ASP B CA 1
ATOM 4511 C C . ASP B 1 189 ? 32.941 38.370 86.734 1.00 30.19 189 ASP B C 1
ATOM 4512 O O . ASP B 1 189 ? 33.850 37.525 86.771 1.00 46.40 189 ASP B O 1
ATOM 4517 N N . GLU B 1 190 ? 32.110 38.597 87.751 1.00 3.50 190 GLU B N 1
ATOM 4518 C CA . GLU B 1 190 ? 32.156 37.817 88.979 1.00 3.50 190 GLU B CA 1
ATOM 4519 C C . GLU B 1 190 ? 30.718 37.579 89.353 1.00 3.50 190 GLU B C 1
ATOM 4520 O O . GLU B 1 190 ? 29.872 38.434 89.129 1.00 40.67 190 GLU B O 1
ATOM 4526 N N . GLU B 1 191 ? 30.444 36.410 89.917 1.00 20.44 191 GLU B N 1
ATOM 4527 C CA . GLU B 1 191 ? 29.090 36.033 90.303 1.00 20.44 191 GLU B CA 1
ATOM 4528 C C . GLU B 1 191 ? 28.322 37.110 91.064 1.00 20.44 191 GLU B C 1
ATOM 4529 O O . GLU B 1 191 ? 28.900 37.883 91.823 1.00 22.39 191 GLU B O 1
ATOM 4535 N N . VAL B 1 192 ? 27.009 37.140 90.841 1.00 10.83 192 VAL B N 1
ATOM 4536 C CA . VAL B 1 192 ? 26.091 38.070 91.496 1.00 10.83 192 VAL B CA 1
ATOM 4537 C C . VAL B 1 192 ? 25.312 37.268 92.542 1.00 10.83 192 VAL B C 1
ATOM 4538 O O . VAL B 1 192 ? 24.953 36.119 92.299 1.00 11.33 192 VAL B O 1
ATOM 4542 N N . VAL B 1 193 ? 25.053 37.865 93.698 1.00 2.06 193 VAL B N 1
ATOM 4543 C CA . VAL B 1 193 ? 24.312 37.188 94.759 1.00 2.06 193 VAL B CA 1
ATOM 4544 C C . VAL B 1 193 ? 22.811 37.467 94.671 1.00 2.06 193 VAL B C 1
ATOM 4545 O O . VAL B 1 193 ? 22.391 38.621 94.725 1.00 6.32 193 VAL B O 1
ATOM 4549 N N . LEU B 1 194 ? 22.012 36.408 94.554 1.00 13.65 194 LEU B N 1
ATOM 4550 C CA . LEU B 1 194 ? 20.558 36.534 94.420 1.00 13.65 194 LEU B CA 1
ATOM 4551 C C . LEU B 1 194 ? 19.754 36.547 95.716 1.00 13.65 194 LEU B C 1
ATOM 4552 O O . LEU B 1 194 ? 18.740 37.230 95.810 1.00 18.42 194 LEU B O 1
ATOM 4557 N N . VAL B 1 195 ? 20.188 35.784 96.709 1.00 18.64 195 VAL B N 1
ATOM 4558 C CA . VAL B 1 195 ? 19.472 35.732 97.978 1.00 18.64 195 VAL B CA 1
ATOM 4559 C C . VAL B 1 195 ? 20.333 35.006 99.003 1.00 18.64 195 VAL B C 1
ATOM 4560 O O . VAL B 1 195 ? 21.105 34.125 98.647 1.00 12.47 195 VAL B O 1
ATOM 4564 N N . GLU B 1 196 ? 20.211 35.390 100.268 1.00 10.85 196 GLU B N 1
ATOM 4565 C CA . GLU B 1 196 ? 20.980 34.774 101.340 1.00 10.85 196 GLU B CA 1
ATOM 4566 C C . GLU B 1 196 ? 20.035 34.200 102.376 1.00 10.85 196 GLU B C 1
ATOM 4567 O O . GLU B 1 196 ? 18.991 34.789 102.640 1.00 9.40 196 GLU B O 1
ATOM 4573 N N . TYR B 1 197 ? 20.405 33.066 102.967 1.00 2.21 197 TYR B N 1
ATOM 4574 C CA . TYR B 1 197 ? 19.584 32.414 103.984 1.00 2.21 197 TYR B CA 1
ATOM 4575 C C . TYR B 1 197 ? 20.378 32.089 105.228 1.00 2.21 197 TYR B C 1
ATOM 4576 O O . TYR B 1 197 ? 21.569 31.803 105.160 1.00 9.43 197 TYR B O 1
ATOM 4585 N N . GLU B 1 198 ? 19.705 32.111 106.366 1.00 5.09 198 GLU B N 1
ATOM 4586 C CA . GLU B 1 198 ? 20.340 31.793 107.632 1.00 5.09 198 GLU B CA 1
ATOM 4587 C C . GLU B 1 198 ? 19.464 30.828 108.397 1.00 5.09 198 GLU B C 1
ATOM 4588 O O . GLU B 1 198 ? 18.357 31.183 108.787 1.00 48.21 198 GLU B O 1
ATOM 4594 N N . ILE B 1 199 ? 19.932 29.610 108.612 1.00 11.83 199 ILE B N 1
ATOM 4595 C CA . ILE B 1 199 ? 19.137 28.685 109.388 1.00 11.83 199 ILE B CA 1
ATOM 4596 C C . ILE B 1 199 ? 19.654 28.898 110.807 1.00 11.83 199 ILE B C 1
ATOM 4597 O O . ILE B 1 199 ? 20.804 28.558 111.109 1.00 12.94 199 ILE B O 1
ATOM 4602 N N . LYS B 1 200 ? 18.822 29.506 111.661 1.00 27.92 200 LYS B N 1
ATOM 4603 C CA . LYS B 1 200 ? 19.227 29.802 113.041 1.00 27.92 200 LYS B CA 1
ATOM 4604 C C . LYS B 1 200 ? 18.809 28.769 114.090 1.00 27.92 200 LYS B C 1
ATOM 4605 O O . LYS B 1 200 ? 19.367 28.741 115.185 1.00 36.55 200 LYS B O 1
ATOM 4611 N N . GLY B 1 201 ? 17.838 27.924 113.751 1.00 8.67 201 GLY B N 1
ATOM 4612 C CA . GLY B 1 201 ? 17.386 26.892 114.665 1.00 8.67 201 GLY B CA 1
ATOM 4613 C C . GLY B 1 201 ? 16.386 25.974 113.988 1.00 8.67 201 GLY B C 1
ATOM 4614 O O . GLY B 1 201 ? 16.073 26.154 112.813 1.00 21.99 201 GLY B O 1
ATOM 4615 N N . VAL B 1 202 ? 15.894 24.972 114.710 1.00 27.86 202 VAL B N 1
ATOM 4616 C CA . VAL B 1 202 ? 14.896 24.052 114.148 1.00 27.86 202 VAL B CA 1
ATOM 4617 C C . VAL B 1 202 ? 13.822 23.628 115.172 1.00 27.86 202 VAL B C 1
ATOM 4618 O O . VAL B 1 202 ? 14.126 23.243 116.309 1.00 27.85 202 VAL B O 1
ATOM 4622 N N . THR B 1 203 ? 12.559 23.722 114.766 1.00 21.57 203 THR B N 1
ATOM 4623 C CA . THR B 1 203 ? 11.456 23.352 115.646 1.00 21.57 203 THR B CA 1
ATOM 4624 C C . THR B 1 203 ? 11.228 21.835 115.603 1.00 21.57 203 THR B C 1
ATOM 4625 O O . THR B 1 203 ? 11.698 21.159 114.677 1.00 52.38 203 THR B O 1
ATOM 4629 N N . LYS B 1 204 ? 10.515 21.289 116.591 1.00 53.78 204 LYS B N 1
ATOM 4630 C CA . LYS B 1 204 ? 10.291 19.845 116.614 1.00 53.78 204 LYS B CA 1
ATOM 4631 C C . LYS B 1 204 ? 9.002 19.403 115.932 1.00 53.78 204 LYS B C 1
ATOM 4632 O O . LYS B 1 204 ? 7.927 19.961 116.174 1.00 47.81 204 LYS B O 1
ATOM 4638 N N . ASP B 1 205 ? 9.140 18.393 115.067 1.00 57.85 205 ASP B N 1
ATOM 4639 C CA . ASP B 1 205 ? 8.030 17.835 114.285 1.00 57.85 205 ASP B CA 1
ATOM 4640 C C . ASP B 1 205 ? 6.855 17.344 115.114 1.00 57.85 205 ASP B C 1
ATOM 4641 O O . ASP B 1 205 ? 6.953 16.343 115.847 1.00 57.59 205 ASP B O 1
ATOM 4646 N N . ASN B 1 206 ? 5.738 18.052 114.977 1.00 66.47 206 ASN B N 1
ATOM 4647 C CA . ASN B 1 206 ? 4.519 17.700 115.704 1.00 66.47 206 ASN B CA 1
ATOM 4648 C C . ASN B 1 206 ? 3.476 17.090 114.763 1.00 66.47 206 ASN B C 1
ATOM 4649 O O . ASN B 1 206 ? 2.273 17.336 114.904 1.00 71.86 206 ASN B O 1
ATOM 4654 N N . SER B 1 207 ? 3.959 16.304 113.799 1.00 75.37 207 SER B N 1
ATOM 4655 C CA . SER B 1 207 ? 3.101 15.630 112.822 1.00 75.37 207 SER B CA 1
ATOM 4656 C C . SER B 1 207 ? 3.815 14.367 112.356 1.00 75.37 207 SER B C 1
ATOM 4657 O O . SER B 1 207 ? 4.150 14.250 111.164 1.00 57.53 207 SER B O 1
ATOM 4660 N N . GLY B 1 208 ? 4.047 13.451 113.311 1.00 57.65 208 GLY B N 1
ATOM 4661 C CA . GLY B 1 208 ? 4.720 12.174 113.069 1.00 57.65 208 GLY B CA 1
ATOM 4662 C C . GLY B 1 208 ? 4.966 11.701 111.631 1.00 57.65 208 GLY B C 1
ATOM 4663 O O . GLY B 1 208 ? 4.239 10.828 111.112 1.00 33.70 208 GLY B O 1
ATOM 4664 N N . TYR B 1 209 ? 5.982 12.284 110.985 1.00 38.85 209 TYR B N 1
ATOM 4665 C CA . TYR B 1 209 ? 6.361 11.914 109.625 1.00 38.85 209 TYR B CA 1
ATOM 4666 C C . TYR B 1 209 ? 7.329 10.749 109.868 1.00 38.85 209 TYR B C 1
ATOM 4667 O O . TYR B 1 209 ? 8.350 10.913 110.544 1.00 35.72 209 TYR B O 1
ATOM 4676 N N . LYS B 1 210 ? 7.003 9.573 109.328 1.00 37.85 210 LYS B N 1
ATOM 4677 C CA . LYS B 1 210 ? 7.812 8.374 109.563 1.00 37.85 210 LYS B CA 1
ATOM 4678 C C . LYS B 1 210 ? 9.031 8.048 108.671 1.00 37.85 210 LYS B C 1
ATOM 4679 O O . LYS B 1 210 ? 9.709 7.039 108.906 1.00 56.09 210 LYS B O 1
ATOM 4685 N N . GLY B 1 211 ? 9.307 8.873 107.660 1.00 25.93 211 GLY B N 1
ATOM 4686 C CA . GLY B 1 211 ? 10.472 8.651 106.817 1.00 25.93 211 GLY B CA 1
ATOM 4687 C C . GLY B 1 211 ? 10.199 8.247 105.381 1.00 25.93 211 GLY B C 1
ATOM 4688 O O . GLY B 1 211 ? 11.127 8.186 104.562 1.00 45.98 211 GLY B O 1
ATOM 4689 N N . GLU B 1 212 ? 8.934 7.972 105.069 1.00 28.00 212 GLU B N 1
ATOM 4690 C CA . GLU B 1 212 ? 8.545 7.563 103.716 1.00 28.00 212 GLU B CA 1
ATOM 4691 C C . GLU B 1 212 ? 8.973 8.603 102.693 1.00 28.00 212 GLU B C 1
ATOM 4692 O O . GLU B 1 212 ? 8.702 9.793 102.852 1.00 34.66 212 GLU B O 1
ATOM 4698 N N . PRO B 1 213 ? 9.655 8.163 101.625 1.00 2.98 213 PRO B N 1
ATOM 4699 C CA . PRO B 1 213 ? 10.099 9.108 100.596 1.00 2.98 213 PRO B CA 1
ATOM 4700 C C . PRO B 1 213 ? 8.937 9.887 99.982 1.00 2.98 213 PRO B C 1
ATOM 4701 O O . PRO B 1 213 ? 7.939 9.307 99.548 1.00 31.12 213 PRO B O 1
ATOM 4705 N N . VAL B 1 214 ? 9.069 11.209 99.972 1.00 25.71 214 VAL B N 1
ATOM 4706 C CA . VAL B 1 214 ? 8.053 12.093 99.407 1.00 25.71 214 VAL B CA 1
ATOM 4707 C C . VAL B 1 214 ? 8.701 12.923 98.289 1.00 25.71 214 VAL B C 1
ATOM 4708 O O . VAL B 1 214 ? 9.802 13.460 98.452 1.00 19.73 214 VAL B O 1
ATOM 4712 N N . PRO B 1 215 ? 8.030 13.043 97.137 1.00 5.53 215 PRO B N 1
ATOM 4713 C CA . PRO B 1 215 ? 8.647 13.823 96.065 1.00 5.53 215 PRO B CA 1
ATOM 4714 C C . PRO B 1 215 ? 8.936 15.260 96.449 1.00 5.53 215 PRO B C 1
ATOM 4715 O O . PRO B 1 215 ? 8.072 15.958 96.975 1.00 23.64 215 PRO B O 1
ATOM 4719 N N . GLN B 1 216 ? 10.173 15.685 96.204 1.00 6.24 216 GLN B N 1
ATOM 4720 C CA . GLN B 1 216 ? 10.592 17.047 96.487 1.00 6.24 216 GLN B CA 1
ATOM 4721 C C . GLN B 1 216 ? 10.684 17.710 95.139 1.00 6.24 216 GLN B C 1
ATOM 4722 O O . GLN B 1 216 ? 10.248 18.843 94.949 1.00 9.16 216 GLN B O 1
ATOM 4728 N N . TYR B 1 217 ? 11.259 16.967 94.204 1.00 4.39 217 TYR B N 1
ATOM 4729 C CA . TYR B 1 217 ? 11.409 17.403 92.828 1.00 4.39 217 TYR B CA 1
ATOM 4730 C C . TYR B 1 217 ? 11.617 16.180 91.956 1.00 4.39 217 TYR B C 1
ATOM 4731 O O . TYR B 1 217 ? 12.380 15.289 92.311 1.00 22.53 217 TYR B O 1
ATOM 4740 N N . VAL B 1 218 ? 10.937 16.145 90.816 1.00 6.88 218 VAL B N 1
ATOM 4741 C CA . VAL B 1 218 ? 11.058 15.052 89.872 1.00 6.88 218 VAL B CA 1
ATOM 4742 C C . VAL B 1 218 ? 10.893 15.628 88.475 1.00 6.88 218 VAL B C 1
ATOM 4743 O O . VAL B 1 218 ? 9.987 16.416 88.221 1.00 2.00 218 VAL B O 1
ATOM 4747 N N . SER B 1 219 ? 11.789 15.254 87.571 1.00 2.60 219 SER B N 1
ATOM 4748 C CA . SER B 1 219 ? 11.740 15.740 86.200 1.00 2.60 219 SER B CA 1
ATOM 4749 C C . SER B 1 219 ? 10.511 15.212 85.482 1.00 2.60 219 SER B C 1
ATOM 4750 O O . SER B 1 219 ? 10.118 14.071 85.687 1.00 18.29 219 SER B O 1
ATOM 4753 N N . LYS B 1 220 ? 9.906 16.049 84.645 1.00 29.05 220 LYS B N 1
ATOM 4754 C CA . LYS B 1 220 ? 8.724 15.660 83.877 1.00 29.05 220 LYS B CA 1
ATOM 4755 C C . LYS B 1 220 ? 9.208 15.286 82.479 1.00 29.05 220 LYS B C 1
ATOM 4756 O O . LYS B 1 220 ? 10.420 15.245 82.242 1.00 31.48 220 LYS B O 1
ATOM 4762 N N . ASP B 1 221 ? 8.278 15.012 81.559 1.00 9.43 221 ASP B N 1
ATOM 4763 C CA . ASP B 1 221 ? 8.666 14.655 80.189 1.00 9.43 221 ASP B CA 1
ATOM 4764 C C . ASP B 1 221 ? 9.547 15.783 79.697 1.00 9.43 221 ASP B C 1
ATOM 4765 O O . ASP B 1 221 ? 9.372 16.925 80.102 1.00 22.15 221 ASP B O 1
ATOM 4770 N N . MET B 1 222 ? 10.500 15.481 78.833 1.00 5.15 222 MET B N 1
ATOM 4771 C CA . MET B 1 222 ? 11.353 16.544 78.340 1.00 5.15 222 MET B CA 1
ATOM 4772 C C . MET B 1 222 ? 11.905 16.286 76.960 1.00 5.15 222 MET B C 1
ATOM 4773 O O . MET B 1 222 ? 11.839 15.177 76.445 1.00 20.48 222 MET B O 1
ATOM 4778 N N . MET B 1 223 ? 12.429 17.342 76.356 1.00 7.15 223 MET B N 1
ATOM 4779 C CA . MET B 1 223 ? 13.041 17.261 75.040 1.00 7.15 223 MET B CA 1
ATOM 4780 C C . MET B 1 223 ? 14.526 17.422 75.327 1.00 7.15 223 MET B C 1
ATOM 4781 O O . MET B 1 223 ? 14.898 17.922 76.392 1.00 34.19 223 MET B O 1
ATOM 4786 N N . ALA B 1 224 ? 15.372 16.984 74.405 1.00 2.00 224 ALA B N 1
ATOM 4787 C CA . ALA B 1 224 ? 16.805 17.101 74.594 1.00 2.00 224 ALA B CA 1
ATOM 4788 C C . ALA B 1 224 ? 17.444 17.110 73.230 1.00 2.00 224 ALA B C 1
ATOM 4789 O O . ALA B 1 224 ? 17.001 16.399 72.341 1.00 2.00 224 ALA B O 1
ATOM 4791 N N . LYS B 1 225 ? 18.470 17.932 73.053 1.00 2.00 225 LYS B N 1
ATOM 4792 C CA . LYS B 1 225 ? 19.157 18.002 71.772 1.00 2.00 225 LYS B CA 1
ATOM 4793 C C . LYS B 1 225 ? 20.263 16.958 71.757 1.00 2.00 225 LYS B C 1
ATOM 4794 O O . LYS B 1 225 ? 20.982 16.787 72.742 1.00 20.66 225 LYS B O 1
ATOM 4800 N N . ALA B 1 226 ? 20.400 16.250 70.645 1.00 6.00 226 ALA B N 1
ATOM 4801 C CA . ALA B 1 226 ? 21.432 15.231 70.547 1.00 6.00 226 ALA B CA 1
ATOM 4802 C C . ALA B 1 226 ? 22.794 15.896 70.635 1.00 6.00 226 ALA B C 1
ATOM 4803 O O . ALA B 1 226 ? 23.032 16.904 69.971 1.00 19.70 226 ALA B O 1
ATOM 4805 N N . GLY B 1 227 ? 23.681 15.339 71.457 1.00 13.64 227 GLY B N 1
ATOM 4806 C CA . GLY B 1 227 ? 25.018 15.896 71.603 1.00 13.64 227 GLY B CA 1
ATOM 4807 C C . GLY B 1 227 ? 25.169 16.767 72.836 1.00 13.64 227 GLY B C 1
ATOM 4808 O O . GLY B 1 227 ? 26.287 17.057 73.277 1.00 9.60 227 GLY B O 1
ATOM 4809 N N . ASP B 1 228 ? 24.028 17.183 73.382 1.00 10.71 228 ASP B N 1
ATOM 4810 C CA . ASP B 1 228 ? 23.963 18.015 74.582 1.00 10.71 228 ASP B CA 1
ATOM 4811 C C . ASP B 1 228 ? 24.035 17.118 75.825 1.00 10.71 228 ASP B C 1
ATOM 4812 O O . ASP B 1 228 ? 24.134 15.889 75.719 1.00 49.73 228 ASP B O 1
ATOM 4817 N N . VAL B 1 229 ? 23.992 17.727 77.005 1.00 7.02 229 VAL B N 1
ATOM 4818 C CA . VAL B 1 229 ? 24.024 16.941 78.228 1.00 7.02 229 VAL B CA 1
ATOM 4819 C C . VAL B 1 229 ? 22.649 17.026 78.871 1.00 7.02 229 VAL B C 1
ATOM 4820 O O . VAL B 1 229 ? 22.131 18.115 79.090 1.00 2.00 229 VAL B O 1
ATOM 4824 N N . THR B 1 230 ? 22.053 15.863 79.135 1.00 19.01 230 THR B N 1
ATOM 4825 C CA . THR B 1 230 ? 20.725 15.784 79.745 1.00 19.01 230 THR B CA 1
ATOM 4826 C C . THR B 1 230 ? 20.813 15.294 81.184 1.00 19.01 230 THR B C 1
ATOM 4827 O O . THR B 1 230 ? 21.690 14.510 81.520 1.00 14.10 230 THR B O 1
ATOM 4831 N N . MET B 1 231 ? 19.900 15.772 82.025 1.00 2.00 231 MET B N 1
ATOM 4832 C CA . MET B 1 231 ? 19.855 15.387 83.426 1.00 2.00 231 MET B CA 1
ATOM 4833 C C . MET B 1 231 ? 18.424 15.103 83.818 1.00 2.00 231 MET B C 1
ATOM 4834 O O . MET B 1 231 ? 17.549 15.943 83.638 1.00 10.82 231 MET B O 1
ATOM 4839 N N . ILE B 1 232 ? 18.187 13.913 84.346 1.00 2.00 232 ILE B N 1
ATOM 4840 C CA . ILE B 1 232 ? 16.863 13.524 84.796 1.00 2.00 232 ILE B CA 1
ATOM 4841 C C . ILE B 1 232 ? 16.966 13.544 86.307 1.00 2.00 232 ILE B C 1
ATOM 4842 O O . ILE B 1 232 ? 17.807 12.872 86.863 1.00 6.57 232 ILE B O 1
ATOM 4847 N N . TYR B 1 233 ? 16.119 14.299 86.983 1.00 2.00 233 TYR B N 1
ATOM 4848 C CA . TYR B 1 233 ? 16.208 14.371 88.432 1.00 2.00 233 TYR B CA 1
ATOM 4849 C C . TYR B 1 233 ? 15.114 13.606 89.159 1.00 2.00 233 TYR B C 1
ATOM 4850 O O . TYR B 1 233 ? 13.972 13.569 88.715 1.00 2.93 233 TYR B O 1
ATOM 4859 N N . CYS B 1 234 ? 15.474 12.998 90.285 1.00 21.18 234 CYS B N 1
ATOM 4860 C CA . CYS B 1 234 ? 14.520 12.258 91.111 1.00 21.18 234 CYS B CA 1
ATOM 4861 C C . CYS B 1 234 ? 14.852 12.476 92.566 1.00 21.18 234 CYS B C 1
ATOM 4862 O O . CYS B 1 234 ? 15.397 11.598 93.235 1.00 9.78 234 CYS B O 1
ATOM 4865 N N . MET B 1 235 ? 14.500 13.663 93.045 1.00 27.26 235 MET B N 1
ATOM 4866 C CA . MET B 1 235 ? 14.772 14.073 94.412 1.00 27.26 235 MET B CA 1
ATOM 4867 C C . MET B 1 235 ? 13.614 13.861 95.374 1.00 27.26 235 MET B C 1
ATOM 4868 O O . MET B 1 235 ? 12.606 14.565 95.316 1.00 9.02 235 MET B O 1
ATOM 4873 N N . TYR B 1 236 ? 13.783 12.900 96.271 1.00 8.38 236 TYR B N 1
ATOM 4874 C CA . TYR B 1 236 ? 12.766 12.583 97.258 1.00 8.38 236 TYR B CA 1
ATOM 4875 C C . TYR B 1 236 ? 13.279 12.845 98.671 1.00 8.38 236 TYR B C 1
ATOM 4876 O O . TYR B 1 236 ? 14.473 12.707 98.940 1.00 23.70 236 TYR B O 1
ATOM 4885 N N . GLY B 1 237 ? 12.376 13.218 99.572 1.00 19.19 237 GLY B N 1
ATOM 4886 C CA . GLY B 1 237 ? 12.753 13.457 100.959 1.00 19.19 237 GLY B CA 1
ATOM 4887 C C . GLY B 1 237 ? 12.465 12.189 101.743 1.00 19.19 237 GLY B C 1
ATOM 4888 O O . GLY B 1 237 ? 11.305 11.829 101.940 1.00 22.31 237 GLY B O 1
ATOM 4889 N N . SER B 1 238 ? 13.516 11.509 102.192 1.00 18.89 238 SER B N 1
ATOM 4890 C CA . SER B 1 238 ? 13.364 10.237 102.907 1.00 18.89 238 SER B CA 1
ATOM 4891 C C . SER B 1 238 ? 14.248 10.119 104.142 1.00 18.89 238 SER B C 1
ATOM 4892 O O . SER B 1 238 ? 15.271 10.813 104.262 1.00 23.97 238 SER B O 1
ATOM 4895 N N . ASN B 1 239 ? 13.849 9.224 105.046 1.00 9.99 239 ASN B N 1
ATOM 4896 C CA . ASN B 1 239 ? 14.589 8.954 106.279 1.00 9.99 239 ASN B CA 1
ATOM 4897 C C . ASN B 1 239 ? 14.469 7.465 106.560 1.00 9.99 239 ASN B C 1
ATOM 4898 O O . ASN B 1 239 ? 13.404 6.986 106.953 1.00 20.91 239 ASN B O 1
ATOM 4903 N N . PRO B 1 240 ? 15.569 6.712 106.387 1.00 9.77 240 PRO B N 1
ATOM 4904 C CA . PRO B 1 240 ? 16.887 7.187 105.963 1.00 9.77 240 PRO B CA 1
ATOM 4905 C C . PRO B 1 240 ? 16.969 7.530 104.482 1.00 9.77 240 PRO B C 1
ATOM 4906 O O . PRO B 1 240 ? 16.127 7.111 103.683 1.00 20.75 240 PRO B O 1
ATOM 4910 N N . MET B 1 241 ? 18.005 8.284 104.127 1.00 33.63 241 MET B N 1
ATOM 4911 C CA . MET B 1 241 ? 18.215 8.700 102.755 1.00 33.63 241 MET B CA 1
ATOM 4912 C C . MET B 1 241 ? 18.305 7.479 101.839 1.00 33.63 241 MET B C 1
ATOM 4913 O O . MET B 1 241 ? 19.043 6.520 102.124 1.00 29.20 241 MET B O 1
ATOM 4918 N N . GLY B 1 242 ? 17.533 7.524 100.751 1.00 53.39 242 GLY B N 1
ATOM 4919 C CA . GLY B 1 242 ? 17.507 6.430 99.792 1.00 53.39 242 GLY B CA 1
ATOM 4920 C C . GLY B 1 242 ? 18.237 6.710 98.481 1.00 53.39 242 GLY B C 1
ATOM 4921 O O . GLY B 1 242 ? 18.432 7.867 98.090 1.00 12.05 242 GLY B O 1
ATOM 4922 N N . TYR B 1 243 ? 18.641 5.641 97.798 1.00 7.11 243 TYR B N 1
ATOM 4923 C CA . TYR B 1 243 ? 19.345 5.762 96.532 1.00 7.11 243 TYR B CA 1
ATOM 4924 C C . TYR B 1 243 ? 18.444 5.339 95.395 1.00 7.11 243 TYR B C 1
ATOM 4925 O O . TYR B 1 243 ? 18.195 4.151 95.218 1.00 26.92 243 TYR B O 1
ATOM 4934 N N . PRO B 1 244 ? 17.930 6.304 94.614 1.00 20.40 244 PRO B N 1
ATOM 4935 C CA . PRO B 1 244 ? 17.049 5.940 93.503 1.00 20.40 244 PRO B CA 1
ATOM 4936 C C . PRO B 1 244 ? 17.687 4.970 92.513 1.00 20.40 244 PRO B C 1
ATOM 4937 O O . PRO B 1 244 ? 18.910 4.944 92.338 1.00 6.18 244 PRO B O 1
ATOM 4941 N N . ASN B 1 245 ? 16.827 4.160 91.899 1.00 23.56 245 ASN B N 1
ATOM 4942 C CA . ASN B 1 245 ? 17.206 3.173 90.900 1.00 23.56 245 ASN B CA 1
ATOM 4943 C C . ASN B 1 245 ? 16.664 3.718 89.591 1.00 23.56 245 ASN B C 1
ATOM 4944 O O . ASN B 1 245 ? 15.565 4.259 89.559 1.00 26.71 245 ASN B O 1
ATOM 4949 N N . TYR B 1 246 ? 17.414 3.570 88.512 1.00 19.75 246 TYR B N 1
ATOM 4950 C CA . TYR B 1 246 ? 16.960 4.094 87.239 1.00 19.75 246 TYR B CA 1
ATOM 4951 C C . TYR B 1 246 ? 16.782 3.005 86.191 1.00 19.75 246 TYR B C 1
ATOM 4952 O O . TYR B 1 246 ? 17.663 2.157 86.035 1.00 9.37 246 TYR B O 1
ATOM 4961 N N . PHE B 1 247 ? 15.644 3.039 85.484 1.00 15.28 247 PHE B N 1
ATOM 4962 C CA . PHE B 1 247 ? 15.315 2.068 84.437 1.00 15.28 247 PHE B CA 1
ATOM 4963 C C . PHE B 1 247 ? 14.897 2.750 83.139 1.00 15.28 247 PHE B C 1
ATOM 4964 O O . PHE B 1 247 ? 14.124 3.701 83.160 1.00 20.28 247 PHE B O 1
ATOM 4972 N N . LYS B 1 248 ? 15.404 2.267 82.009 1.00 13.28 248 LYS B N 1
ATOM 4973 C CA . LYS B 1 248 ? 15.036 2.815 80.701 1.00 13.28 248 LYS B CA 1
ATOM 4974 C C . LYS B 1 248 ? 14.160 1.768 80.023 1.00 13.28 248 LYS B C 1
ATOM 4975 O O . LYS B 1 248 ? 14.654 0.750 79.540 1.00 2.30 248 LYS B O 1
ATOM 4981 N N . ASN B 1 249 ? 12.851 2.008 80.012 1.00 34.47 249 ASN B N 1
ATOM 4982 C CA . ASN B 1 249 ? 11.904 1.080 79.393 1.00 34.47 249 ASN B CA 1
ATOM 4983 C C . ASN B 1 249 ? 11.926 -0.281 80.097 1.00 34.47 249 ASN B C 1
ATOM 4984 O O . ASN B 1 249 ? 11.576 -1.304 79.508 1.00 31.59 249 ASN B O 1
ATOM 4989 N N . GLY B 1 250 ? 12.339 -0.292 81.357 1.00 17.38 250 GLY B N 1
ATOM 4990 C CA . GLY B 1 250 ? 12.377 -1.546 82.085 1.00 17.38 250 GLY B CA 1
ATOM 4991 C C . GLY B 1 250 ? 13.762 -2.077 82.422 1.00 17.38 250 GLY B C 1
ATOM 4992 O O . GLY B 1 250 ? 13.945 -2.669 83.484 1.00 23.40 250 GLY B O 1
ATOM 4993 N N . LYS B 1 251 ? 14.739 -1.896 81.534 1.00 15.37 251 LYS B N 1
ATOM 4994 C CA . LYS B 1 251 ? 16.095 -2.373 81.821 1.00 15.37 251 LYS B CA 1
ATOM 4995 C C . LYS B 1 251 ? 16.834 -1.445 82.804 1.00 15.37 251 LYS B C 1
ATOM 4996 O O . LYS B 1 251 ? 16.537 -0.252 82.898 1.00 48.84 251 LYS B O 1
ATOM 5002 N N . ASP B 1 252 ? 17.783 -2.001 83.551 1.00 14.66 252 ASP B N 1
ATOM 5003 C CA . ASP B 1 252 ? 18.552 -1.217 84.513 1.00 14.66 252 ASP B CA 1
ATOM 5004 C C . ASP B 1 252 ? 19.405 -0.178 83.780 1.00 14.66 252 ASP B C 1
ATOM 5005 O O . ASP B 1 252 ? 19.847 -0.414 82.649 1.00 37.72 252 ASP B O 1
ATOM 5010 N N . VAL B 1 253 ? 19.654 0.965 84.422 1.00 22.49 253 VAL B N 1
ATOM 5011 C CA . VAL B 1 253 ? 20.439 2.025 83.784 1.00 22.49 253 VAL B CA 1
ATOM 5012 C C . VAL B 1 253 ? 21.401 2.808 84.680 1.00 22.49 253 VAL B C 1
ATOM 5013 O O . VAL B 1 253 ? 21.964 3.808 84.246 1.00 26.35 253 VAL B O 1
ATOM 5017 N N . ASN B 1 254 ? 21.608 2.367 85.913 1.00 10.84 254 ASN B N 1
ATOM 5018 C CA . ASN B 1 254 ? 22.499 3.087 86.818 1.00 10.84 254 ASN B CA 1
ATOM 5019 C C . ASN B 1 254 ? 23.954 3.194 86.349 1.00 10.84 254 ASN B C 1
ATOM 5020 O O . ASN B 1 254 ? 24.627 4.187 86.635 1.00 14.98 254 ASN B O 1
ATOM 5025 N N . GLY B 1 255 ? 24.439 2.176 85.643 1.00 3.41 255 GLY B N 1
ATOM 5026 C CA . GLY B 1 255 ? 25.809 2.203 85.160 1.00 3.41 255 GLY B CA 1
ATOM 5027 C C . GLY B 1 255 ? 26.857 2.403 86.238 1.00 3.41 255 GLY B C 1
ATOM 5028 O O . GLY B 1 255 ? 26.664 2.013 87.382 1.00 15.55 255 GLY B O 1
ATOM 5029 N N . ASN B 1 256 ? 27.975 3.017 85.871 1.00 2.00 256 ASN B N 1
ATOM 5030 C CA . ASN B 1 256 ? 29.060 3.258 86.805 1.00 2.00 256 ASN B CA 1
ATOM 5031 C C . ASN B 1 256 ? 29.481 4.726 86.755 1.00 2.00 256 ASN B C 1
ATOM 5032 O O . ASN B 1 256 ? 29.057 5.461 85.876 1.00 32.98 256 ASN B O 1
ATOM 5037 N N . PRO B 1 257 ? 30.301 5.179 87.711 1.00 31.09 257 PRO B N 1
ATOM 5038 C CA . PRO B 1 257 ? 30.739 6.578 87.732 1.00 31.09 257 PRO B CA 1
ATOM 5039 C C . PRO B 1 257 ? 31.378 7.135 86.459 1.00 31.09 257 PRO B C 1
ATOM 5040 O O . PRO B 1 257 ? 31.592 8.347 86.353 1.00 9.64 257 PRO B O 1
ATOM 5044 N N . GLU B 1 258 ? 31.658 6.276 85.484 1.00 8.72 258 GLU B N 1
ATOM 5045 C CA . GLU B 1 258 ? 32.285 6.756 84.260 1.00 8.72 258 GLU B CA 1
ATOM 5046 C C . GLU B 1 258 ? 31.717 6.225 82.952 1.00 8.72 258 GLU B C 1
ATOM 5047 O O . GLU B 1 258 ? 32.438 6.110 81.967 1.00 43.07 258 GLU B O 1
ATOM 5053 N N . ASP B 1 259 ? 30.429 5.901 82.942 1.00 32.11 259 ASP B N 1
ATOM 5054 C CA . ASP B 1 259 ? 29.757 5.420 81.734 1.00 32.11 259 ASP B CA 1
ATOM 5055 C C . ASP B 1 259 ? 29.205 6.682 81.078 1.00 32.11 259 ASP B C 1
ATOM 5056 O O . ASP B 1 259 ? 29.314 7.774 81.647 1.00 19.95 259 ASP B O 1
ATOM 5061 N N . ARG B 1 260 ? 28.603 6.552 79.897 1.00 39.34 260 ARG B N 1
ATOM 5062 C CA . ARG B 1 260 ? 28.030 7.734 79.264 1.00 39.34 260 ARG B CA 1
ATOM 5063 C C . ARG B 1 260 ? 26.820 8.162 80.090 1.00 39.34 260 ARG B C 1
ATOM 5064 O O . ARG B 1 260 ? 26.665 9.338 80.402 1.00 6.51 260 ARG B O 1
ATOM 5072 N N . ILE B 1 261 ? 25.980 7.199 80.459 1.00 2.00 261 ILE B N 1
ATOM 5073 C CA . ILE B 1 261 ? 24.807 7.474 81.273 1.00 2.00 261 ILE B CA 1
ATOM 5074 C C . ILE B 1 261 ? 24.998 6.806 82.632 1.00 2.00 261 ILE B C 1
ATOM 5075 O O . ILE B 1 261 ? 25.289 5.607 82.695 1.00 6.28 261 ILE B O 1
ATOM 5080 N N . THR B 1 262 ? 24.851 7.579 83.713 1.00 27.97 262 THR B N 1
ATOM 5081 C CA . THR B 1 262 ? 25.010 7.052 85.080 1.00 27.97 262 THR B CA 1
ATOM 5082 C C . THR B 1 262 ? 24.401 7.905 86.188 1.00 27.97 262 THR B C 1
ATOM 5083 O O . THR B 1 262 ? 24.310 9.128 86.071 1.00 7.68 262 THR B O 1
ATOM 5087 N N . ARG B 1 263 ? 24.000 7.242 87.269 1.00 4.52 263 ARG B N 1
ATOM 5088 C CA . ARG B 1 263 ? 23.404 7.913 88.421 1.00 4.52 263 ARG B CA 1
ATOM 5089 C C . ARG B 1 263 ? 24.492 8.252 89.425 1.00 4.52 263 ARG B C 1
ATOM 5090 O O . ARG B 1 263 ? 24.233 8.858 90.469 1.00 8.56 263 ARG B O 1
ATOM 5098 N N . HIS B 1 264 ? 25.717 7.848 89.102 1.00 4.46 264 HIS B N 1
ATOM 5099 C CA . HIS B 1 264 ? 26.874 8.103 89.958 1.00 4.46 264 HIS B CA 1
ATOM 5100 C C . HIS B 1 264 ? 27.582 9.374 89.499 1.00 4.46 264 HIS B C 1
ATOM 5101 O O . HIS B 1 264 ? 28.565 9.317 88.765 1.00 15.43 264 HIS B O 1
ATOM 5108 N N . ASN B 1 265 ? 27.067 10.519 89.933 1.00 23.51 265 ASN B N 1
ATOM 5109 C CA . ASN B 1 265 ? 27.637 11.812 89.569 1.00 23.51 265 ASN B CA 1
ATOM 5110 C C . ASN B 1 265 ? 27.743 12.740 90.786 1.00 23.51 265 ASN B C 1
ATOM 5111 O O . ASN B 1 265 ? 27.603 13.955 90.669 1.00 11.61 265 ASN B O 1
ATOM 5116 N N . ARG B 1 266 ? 28.000 12.144 91.948 1.00 25.88 266 ARG B N 1
ATOM 5117 C CA . ARG B 1 266 ? 28.142 12.859 93.209 1.00 25.88 266 ARG B CA 1
ATOM 5118 C C . ARG B 1 266 ? 26.878 13.598 93.639 1.00 25.88 266 ARG B C 1
ATOM 5119 O O . ARG B 1 266 ? 26.947 14.691 94.193 1.00 10.62 266 ARG B O 1
ATOM 5127 N N . THR B 1 267 ? 25.722 12.993 93.377 1.00 4.85 267 THR B N 1
ATOM 5128 C CA . THR B 1 267 ? 24.437 13.572 93.777 1.00 4.85 267 THR B CA 1
ATOM 5129 C C . THR B 1 267 ? 23.630 12.527 94.512 1.00 4.85 267 THR B C 1
ATOM 5130 O O . THR B 1 267 ? 22.433 12.692 94.704 1.00 11.59 267 THR B O 1
ATOM 5134 N N . SER B 1 268 ? 24.296 11.447 94.906 1.00 13.55 268 SER B N 1
ATOM 5135 C CA . SER B 1 268 ? 23.671 10.355 95.643 1.00 13.55 268 SER B CA 1
ATOM 5136 C C . SER B 1 268 ? 22.474 9.742 94.916 1.00 13.55 268 SER B C 1
ATOM 5137 O O . SER B 1 268 ? 21.472 9.394 95.534 1.00 9.20 268 SER B O 1
ATOM 5140 N N . GLY B 1 269 ? 22.584 9.607 93.600 1.00 14.76 269 GLY B N 1
ATOM 5141 C CA . GLY B 1 269 ? 21.508 9.010 92.828 1.00 14.76 269 GLY B CA 1
ATOM 5142 C C . GLY B 1 269 ? 20.284 9.882 92.646 1.00 14.76 269 GLY B C 1
ATOM 5143 O O . GLY B 1 269 ? 19.244 9.402 92.203 1.00 15.61 269 GLY B O 1
ATOM 5144 N N . LYS B 1 270 ? 20.398 11.162 92.991 1.00 4.76 270 LYS B N 1
ATOM 5145 C CA . LYS B 1 270 ? 19.283 12.083 92.845 1.00 4.76 270 LYS B CA 1
ATOM 5146 C C . LYS B 1 270 ? 19.227 12.558 91.410 1.00 4.76 270 LYS B C 1
ATOM 5147 O O . LYS B 1 270 ? 18.294 13.239 91.013 1.00 5.57 270 LYS B O 1
ATOM 5153 N N . ARG B 1 271 ? 20.224 12.169 90.627 1.00 7.95 271 ARG B N 1
ATOM 5154 C CA . ARG B 1 271 ? 20.299 12.562 89.229 1.00 7.95 271 ARG B CA 1
ATOM 5155 C C . ARG B 1 271 ? 20.910 11.513 88.293 1.00 7.95 271 ARG B C 1
ATOM 5156 O O . ARG B 1 271 ? 21.946 10.923 88.584 1.00 2.23 271 ARG B O 1
ATOM 5164 N N . LEU B 1 272 ? 20.248 11.284 87.166 1.00 7.96 272 LEU B N 1
ATOM 5165 C CA . LEU B 1 272 ? 20.743 10.360 86.161 1.00 7.96 272 LEU B CA 1
ATOM 5166 C C . LEU B 1 272 ? 21.337 11.277 85.112 1.00 7.96 272 LEU B C 1
ATOM 5167 O O . LEU B 1 272 ? 20.620 12.049 84.484 1.00 7.88 272 LEU B O 1
ATOM 5172 N N . LEU B 1 273 ? 22.647 11.192 84.926 1.00 2.00 273 LEU B N 1
ATOM 5173 C CA . LEU B 1 273 ? 23.342 12.066 83.995 1.00 2.00 273 LEU B CA 1
ATOM 5174 C C . LEU B 1 273 ? 23.805 11.442 82.698 1.00 2.00 273 LEU B C 1
ATOM 5175 O O . LEU B 1 273 ? 24.453 10.401 82.703 1.00 2.00 273 LEU B O 1
ATOM 5180 N N . PHE B 1 274 ? 23.472 12.089 81.586 1.00 7.00 274 PHE B N 1
ATOM 5181 C CA . PHE B 1 274 ? 23.919 11.633 80.280 1.00 7.00 274 PHE B CA 1
ATOM 5182 C C . PHE B 1 274 ? 25.054 12.587 79.919 1.00 7.00 274 PHE B C 1
ATOM 5183 O O . PHE B 1 274 ? 24.795 13.735 79.561 1.00 4.14 274 PHE B O 1
ATOM 5191 N N . LYS B 1 275 ? 26.300 12.125 80.020 1.00 21.08 275 LYS B N 1
ATOM 5192 C CA . LYS B 1 275 ? 27.458 12.963 79.690 1.00 21.08 275 LYS B CA 1
ATOM 5193 C C . LYS B 1 275 ? 27.310 13.547 78.273 1.00 21.08 275 LYS B C 1
ATOM 5194 O O . LYS B 1 275 ? 27.875 14.589 77.953 1.00 6.08 275 LYS B O 1
ATOM 5200 N N . THR B 1 276 ? 26.551 12.858 77.428 1.00 13.60 276 THR B N 1
ATOM 5201 C CA . THR B 1 276 ? 26.268 13.313 76.073 1.00 13.60 276 THR B CA 1
ATOM 5202 C C . THR B 1 276 ? 25.079 12.503 75.585 1.00 13.60 276 THR B C 1
ATOM 5203 O O . THR B 1 276 ? 25.081 11.266 75.638 1.00 7.64 276 THR B O 1
ATOM 5207 N N . THR B 1 277 ? 24.048 13.210 75.139 1.00 8.23 277 THR B N 1
ATOM 5208 C CA . THR B 1 277 ? 22.825 12.572 74.664 1.00 8.23 277 THR B CA 1
ATOM 5209 C C . THR B 1 277 ? 22.866 12.129 73.203 1.00 8.23 277 THR B C 1
ATOM 5210 O O . THR B 1 277 ? 23.380 12.835 72.347 1.00 5.37 277 THR B O 1
ATOM 5214 N N . LEU B 1 278 ? 22.302 10.954 72.939 1.00 5.59 278 LEU B N 1
ATOM 5215 C CA . LEU B 1 278 ? 22.255 10.359 71.603 1.00 5.59 278 LEU B CA 1
ATOM 5216 C C . LEU B 1 278 ? 20.805 10.036 71.269 1.00 5.59 278 LEU B C 1
ATOM 5217 O O . LEU B 1 278 ? 19.983 9.879 72.164 1.00 7.66 278 LEU B O 1
ATOM 5222 N N . PRO B 1 279 ? 20.464 9.954 69.976 1.00 18.21 279 PRO B N 1
ATOM 5223 C CA . PRO B 1 279 ? 19.081 9.631 69.617 1.00 18.21 279 PRO B CA 1
ATOM 5224 C C . PRO B 1 279 ? 18.590 8.300 70.207 1.00 18.21 279 PRO B C 1
ATOM 5225 O O . PRO B 1 279 ? 17.397 8.133 70.446 1.00 6.44 279 PRO B O 1
ATOM 5229 N N . GLU B 1 280 ? 19.514 7.371 70.456 1.00 14.92 280 GLU B N 1
ATOM 5230 C CA . GLU B 1 280 ? 19.194 6.056 71.040 1.00 14.92 280 GLU B CA 1
ATOM 5231 C C . GLU B 1 280 ? 18.698 6.138 72.485 1.00 14.92 280 GLU B C 1
ATOM 5232 O O . GLU B 1 280 ? 18.184 5.160 73.034 1.00 38.08 280 GLU B O 1
ATOM 5238 N N . ASP B 1 281 ? 18.865 7.300 73.104 1.00 9.52 281 ASP B N 1
ATOM 5239 C CA . ASP B 1 281 ? 18.459 7.486 74.488 1.00 9.52 281 ASP B CA 1
ATOM 5240 C C . ASP B 1 281 ? 16.978 7.728 74.624 1.00 9.52 281 ASP B C 1
ATOM 5241 O O . ASP B 1 281 ? 16.456 7.761 75.727 1.00 8.58 281 ASP B O 1
ATOM 5246 N N . GLU B 1 282 ? 16.296 7.913 73.506 1.00 2.00 282 GLU B N 1
ATOM 5247 C CA . GLU B 1 282 ? 14.865 8.145 73.553 1.00 2.00 282 GLU B CA 1
ATOM 5248 C C . GLU B 1 282 ? 14.212 6.940 74.209 1.00 2.00 282 GLU B C 1
ATOM 5249 O O . GLU B 1 282 ? 14.580 5.803 73.928 1.00 31.34 282 GLU B O 1
ATOM 5255 N N . GLY B 1 283 ? 13.249 7.182 75.089 1.00 2.00 283 GLY B N 1
ATOM 5256 C CA . GLY B 1 283 ? 12.578 6.085 75.758 1.00 2.00 283 GLY B CA 1
ATOM 5257 C C . GLY B 1 283 ? 11.905 6.569 77.017 1.00 2.00 283 GLY B C 1
ATOM 5258 O O . GLY B 1 283 ? 11.956 7.753 77.330 1.00 7.49 283 GLY B O 1
ATOM 5259 N N . VAL B 1 284 ? 11.268 5.660 77.740 1.00 13.66 284 VAL B N 1
ATOM 5260 C CA . VAL B 1 284 ? 10.586 6.019 78.977 1.00 13.66 284 VAL B CA 1
ATOM 5261 C C . VAL B 1 284 ? 11.467 5.654 80.157 1.00 13.66 284 VAL B C 1
ATOM 5262 O O . VAL B 1 284 ? 11.746 4.477 80.396 1.00 2.21 284 VAL B O 1
ATOM 5266 N N . TYR B 1 285 ? 11.911 6.670 80.888 1.00 14.04 285 TYR B N 1
ATOM 5267 C CA . TYR B 1 285 ? 12.757 6.436 82.047 1.00 14.04 285 TYR B CA 1
ATOM 5268 C C . TYR B 1 285 ? 11.918 6.354 83.298 1.00 14.04 285 TYR B C 1
ATOM 5269 O O . TYR B 1 285 ? 10.995 7.151 83.498 1.00 8.65 285 TYR B O 1
ATOM 5278 N N . THR B 1 286 ? 12.233 5.371 84.130 1.00 2.18 286 THR B N 1
ATOM 5279 C CA . THR B 1 286 ? 11.522 5.159 85.379 1.00 2.18 286 THR B CA 1
ATOM 5280 C C . THR B 1 286 ? 12.519 5.189 86.519 1.00 2.18 286 THR B C 1
ATOM 5281 O O . THR B 1 286 ? 13.657 4.758 86.371 1.00 17.87 286 THR B O 1
ATOM 5285 N N . CYS B 1 287 ? 12.093 5.702 87.661 1.00 3.83 287 CYS B N 1
ATOM 5286 C CA . CYS B 1 287 ? 12.978 5.743 88.800 1.00 3.83 287 CYS B CA 1
ATOM 5287 C C . CYS B 1 287 ? 12.174 5.334 90.021 1.00 3.83 287 CYS B C 1
ATOM 5288 O O . CYS B 1 287 ? 10.991 5.655 90.109 1.00 13.14 287 CYS B O 1
ATOM 5291 N N . GLU B 1 288 ? 12.805 4.590 90.931 1.00 6.93 288 GLU B N 1
ATOM 5292 C CA . GLU B 1 288 ? 12.145 4.140 92.147 1.00 6.93 288 GLU B CA 1
ATOM 5293 C C . GLU B 1 288 ? 12.977 4.378 93.394 1.00 6.93 288 GLU B C 1
ATOM 5294 O O . GLU B 1 288 ? 14.178 4.111 93.422 1.00 42.94 288 GLU B O 1
ATOM 5300 N N . VAL B 1 289 ? 12.325 4.895 94.428 1.00 15.90 289 VAL B N 1
ATOM 5301 C CA . VAL B 1 289 ? 13.005 5.174 95.681 1.00 15.90 289 VAL B CA 1
ATOM 5302 C C . VAL B 1 289 ? 12.427 4.320 96.798 1.00 15.90 289 VAL B C 1
ATOM 5303 O O . VAL B 1 289 ? 11.251 4.453 97.146 1.00 7.54 289 VAL B O 1
ATOM 5307 N N . ASP B 1 290 ? 13.254 3.430 97.343 1.00 30.58 290 ASP B N 1
ATOM 5308 C CA . ASP B 1 290 ? 12.841 2.581 98.461 1.00 30.58 290 ASP B CA 1
ATOM 5309 C C . ASP B 1 290 ? 13.815 2.748 99.616 1.00 30.58 290 ASP B C 1
ATOM 5310 O O . ASP B 1 290 ? 15.024 2.554 99.458 1.00 33.37 290 ASP B O 1
ATOM 5315 N N . ASN B 1 291 ? 13.276 3.105 100.775 1.00 20.68 291 ASN B N 1
ATOM 5316 C CA . ASN B 1 291 ? 14.082 3.312 101.969 1.00 20.68 291 ASN B CA 1
ATOM 5317 C C . ASN B 1 291 ? 13.526 2.479 103.109 1.00 20.68 291 ASN B C 1
ATOM 5318 O O . ASN B 1 291 ? 13.678 2.836 104.272 1.00 30.28 291 ASN B O 1
ATOM 5323 N N . GLY B 1 292 ? 12.870 1.378 102.784 1.00 29.13 292 GLY B N 1
ATOM 5324 C CA . GLY B 1 292 ? 12.309 0.554 103.830 1.00 29.13 292 GLY B CA 1
ATOM 5325 C C . GLY B 1 292 ? 11.022 1.184 104.320 1.00 29.13 292 GLY B C 1
ATOM 5326 O O . GLY B 1 292 ? 9.935 0.684 104.021 1.00 57.29 292 GLY B O 1
ATOM 5327 N N . VAL B 1 293 ? 11.133 2.289 105.055 1.00 33.13 293 VAL B N 1
ATOM 5328 C CA . VAL B 1 293 ? 9.953 2.974 105.591 1.00 33.13 293 VAL B CA 1
ATOM 5329 C C . VAL B 1 293 ? 8.852 3.233 104.552 1.00 33.13 293 VAL B C 1
ATOM 5330 O O . VAL B 1 293 ? 9.089 3.835 103.496 1.00 34.56 293 VAL B O 1
ATOM 5334 N N . GLY B 1 294 ? 7.648 2.766 104.859 1.00 35.76 294 GLY B N 1
ATOM 5335 C CA . GLY B 1 294 ? 6.524 2.972 103.968 1.00 35.76 294 GLY B CA 1
ATOM 5336 C C . GLY B 1 294 ? 6.567 2.281 102.617 1.00 35.76 294 GLY B C 1
ATOM 5337 O O . GLY B 1 294 ? 7.340 1.345 102.382 1.00 36.67 294 GLY B O 1
ATOM 5338 N N . LYS B 1 295 ? 5.712 2.758 101.718 1.00 66.46 295 LYS B N 1
ATOM 5339 C CA . LYS B 1 295 ? 5.620 2.201 100.382 1.00 66.46 295 LYS B CA 1
ATOM 5340 C C . LYS B 1 295 ? 6.636 2.864 99.446 1.00 66.46 295 LYS B C 1
ATOM 5341 O O . LYS B 1 295 ? 6.859 4.082 99.504 1.00 29.32 295 LYS B O 1
ATOM 5343 N N . PRO B 1 296 ? 7.299 2.053 98.604 1.00 43.76 296 PRO B N 1
ATOM 5344 C CA . PRO B 1 296 ? 8.290 2.551 97.643 1.00 43.76 296 PRO B CA 1
ATOM 5345 C C . PRO B 1 296 ? 7.613 3.458 96.605 1.00 43.76 296 PRO B C 1
ATOM 5346 O O . PRO B 1 296 ? 6.446 3.237 96.246 1.00 16.41 296 PRO B O 1
ATOM 5350 N N . GLN B 1 297 ? 8.347 4.467 96.127 1.00 45.67 297 GLN B N 1
ATOM 5351 C CA . GLN B 1 297 ? 7.824 5.411 95.140 1.00 45.67 297 GLN B CA 1
ATOM 5352 C C . GLN B 1 297 ? 8.405 5.192 93.735 1.00 45.67 297 GLN B C 1
ATOM 5353 O O . GLN B 1 297 ? 9.564 4.801 93.583 1.00 35.18 297 GLN B O 1
ATOM 5359 N N . LYS B 1 298 ? 7.580 5.463 92.724 1.00 18.17 298 LYS B N 1
ATOM 5360 C CA . LYS B 1 298 ? 7.929 5.288 91.310 1.00 18.17 298 LYS B CA 1
ATOM 5361 C C . LYS B 1 298 ? 7.626 6.559 90.490 1.00 18.17 298 LYS B C 1
ATOM 5362 O O . LYS B 1 298 ? 6.699 7.304 90.822 1.00 28.34 298 LYS B O 1
ATOM 5368 N N . HIS B 1 299 ? 8.387 6.806 89.420 1.00 18.74 299 HIS B N 1
ATOM 5369 C CA . HIS B 1 299 ? 8.135 7.971 88.570 1.00 18.74 299 HIS B CA 1
ATOM 5370 C C . HIS B 1 299 ? 8.600 7.740 87.143 1.00 18.74 299 HIS B C 1
ATOM 5371 O O . HIS B 1 299 ? 9.649 7.135 86.929 1.00 12.92 299 HIS B O 1
ATOM 5378 N N . SER B 1 300 ? 7.811 8.224 86.177 1.00 16.36 300 SER B N 1
ATOM 5379 C CA . SER B 1 300 ? 8.126 8.098 84.738 1.00 16.36 300 SER B CA 1
ATOM 5380 C C . SER B 1 300 ? 8.027 9.459 83.975 1.00 16.36 300 SER B C 1
ATOM 5381 O O . SER B 1 300 ? 7.516 10.415 84.502 1.00 21.75 300 SER B O 1
ATOM 5384 N N . LEU B 1 301 ? 8.431 9.548 82.711 1.00 38.47 301 LEU B N 1
ATOM 5385 C CA . LEU B 1 301 ? 8.454 10.787 81.916 1.00 38.47 301 LEU B CA 1
ATOM 5386 C C . LEU B 1 301 ? 8.930 10.339 80.529 1.00 38.47 301 LEU B C 1
ATOM 5387 O O . LEU B 1 301 ? 9.531 9.274 80.410 1.00 2.42 301 LEU B O 1
ATOM 5392 N N . LYS B 1 302 ? 8.662 11.117 79.484 1.00 40.51 302 LYS B N 1
ATOM 5393 C CA . LYS B 1 302 ? 9.116 10.723 78.153 1.00 40.51 302 LYS B CA 1
ATOM 5394 C C . LYS B 1 302 ? 10.246 11.617 77.665 1.00 40.51 302 LYS B C 1
ATOM 5395 O O . LYS B 1 302 ? 10.083 12.838 77.525 1.00 49.64 302 LYS B O 1
ATOM 5401 N N . LEU B 1 303 ? 11.402 10.997 77.434 1.00 4.26 303 LEU B N 1
ATOM 5402 C CA . LEU B 1 303 ? 12.567 11.712 76.935 1.00 4.26 303 LEU B CA 1
ATOM 5403 C C . LEU B 1 303 ? 12.595 11.597 75.417 1.00 4.26 303 LEU B C 1
ATOM 5404 O O . LEU B 1 303 ? 12.666 10.507 74.851 1.00 2.00 303 LEU B O 1
ATOM 5409 N N . THR B 1 304 ? 12.528 12.736 74.755 1.00 2.00 304 THR B N 1
ATOM 5410 C CA . THR B 1 304 ? 12.549 12.743 73.316 1.00 2.00 304 THR B CA 1
ATOM 5411 C C . THR B 1 304 ? 13.838 13.397 72.858 1.00 2.00 304 THR B C 1
ATOM 5412 O O . THR B 1 304 ? 14.172 14.503 73.281 1.00 15.25 304 THR B O 1
ATOM 5416 N N . VAL B 1 305 ? 14.588 12.698 72.018 1.00 2.00 305 VAL B N 1
ATOM 5417 C CA . VAL B 1 305 ? 15.827 13.268 71.539 1.00 2.00 305 VAL B CA 1
ATOM 5418 C C . VAL B 1 305 ? 15.631 13.827 70.136 1.00 2.00 305 VAL B C 1
ATOM 5419 O O . VAL B 1 305 ? 15.078 13.174 69.251 1.00 15.57 305 VAL B O 1
ATOM 5423 N N . VAL B 1 306 ? 16.054 15.078 69.974 1.00 9.52 306 VAL B N 1
ATOM 5424 C CA . VAL B 1 306 ? 15.955 15.806 68.717 1.00 9.52 306 VAL B CA 1
ATOM 5425 C C . VAL B 1 306 ? 17.382 16.174 68.341 1.00 9.52 306 VAL B C 1
ATOM 5426 O O . VAL B 1 306 ? 18.312 15.818 69.054 1.00 2.00 306 VAL B O 1
ATOM 5430 N N . SER B 1 307 ? 17.573 16.884 67.238 1.00 10.74 307 SER B N 1
ATOM 5431 C CA . SER B 1 307 ? 18.926 17.248 66.835 1.00 10.74 307 SER B CA 1
ATOM 5432 C C . SER B 1 307 ? 18.981 18.337 65.775 1.00 10.74 307 SER B C 1
ATOM 5433 O O . SER B 1 307 ? 18.110 18.415 64.914 1.00 7.46 307 SER B O 1
ATOM 5436 N N . ALA B 1 308 ? 20.008 19.176 65.836 1.00 2.00 308 ALA B N 1
ATOM 5437 C CA . ALA B 1 308 ? 20.156 20.227 64.843 1.00 2.00 308 ALA B CA 1
ATOM 5438 C C . ALA B 1 308 ? 20.690 19.577 63.569 1.00 2.00 308 ALA B C 1
ATOM 5439 O O . ALA B 1 308 ? 21.119 18.426 63.594 1.00 15.96 308 ALA B O 1
ATOM 5441 N N . PRO B 1 309 ? 20.646 20.289 62.431 1.00 2.24 309 PRO B N 1
ATOM 5442 C CA . PRO B 1 309 ? 21.159 19.662 61.216 1.00 2.24 309 PRO B CA 1
ATOM 5443 C C . PRO B 1 309 ? 22.583 19.160 61.395 1.00 2.24 309 PRO B C 1
ATOM 5444 O O . PRO B 1 309 ? 23.411 19.813 62.023 1.00 2.95 309 PRO B O 1
ATOM 5448 N N . LYS B 1 310 ? 22.851 17.985 60.844 1.00 10.45 310 LYS B N 1
ATOM 5449 C CA . LYS B 1 310 ? 24.157 17.365 60.929 1.00 10.45 310 LYS B CA 1
ATOM 5450 C C . LYS B 1 310 ? 24.611 17.111 59.504 1.00 10.45 310 LYS B C 1
ATOM 5451 O O . LYS B 1 310 ? 23.877 16.508 58.733 1.00 33.88 310 LYS B O 1
ATOM 5457 N N . TYR B 1 311 ? 25.810 17.567 59.149 1.00 10.83 311 TYR B N 1
ATOM 5458 C CA . TYR B 1 311 ? 26.313 17.369 57.792 1.00 10.83 311 TYR B CA 1
ATOM 5459 C C . TYR B 1 311 ? 27.058 16.058 57.620 1.00 10.83 311 TYR B C 1
ATOM 5460 O O . TYR B 1 311 ? 28.215 15.939 58.017 1.00 6.51 311 TYR B O 1
ATOM 5469 N N . GLU B 1 312 ? 26.386 15.077 57.026 1.00 16.44 312 GLU B N 1
ATOM 5470 C CA . GLU B 1 312 ? 26.979 13.768 56.767 1.00 16.44 312 GLU B CA 1
ATOM 5471 C C . GLU B 1 312 ? 28.040 13.902 55.704 1.00 16.44 312 GLU B C 1
ATOM 5472 O O . GLU B 1 312 ? 28.872 13.014 55.522 1.00 48.49 312 GLU B O 1
ATOM 5478 N N . GLN B 1 313 ? 27.979 15.021 54.991 1.00 34.98 313 GLN B N 1
ATOM 5479 C CA . GLN B 1 313 ? 28.898 15.307 53.905 1.00 34.98 313 GLN B CA 1
ATOM 5480 C C . GLN B 1 313 ? 29.106 16.803 53.736 1.00 34.98 313 GLN B C 1
ATOM 5481 O O . GLN B 1 313 ? 28.385 17.445 52.975 1.00 56.62 313 GLN B O 1
ATOM 5487 N N . LYS B 1 314 ? 30.090 17.356 54.436 1.00 37.00 314 LYS B N 1
ATOM 5488 C CA . LYS B 1 314 ? 30.341 18.784 54.349 1.00 37.00 314 LYS B CA 1
ATOM 5489 C C . LYS B 1 314 ? 30.852 19.174 52.969 1.00 37.00 314 LYS B C 1
ATOM 5490 O O . LYS B 1 314 ? 31.812 18.591 52.462 1.00 57.76 314 LYS B O 1
ATOM 5496 N N . PRO B 1 315 ? 30.195 20.154 52.329 1.00 35.81 315 PRO B N 1
ATOM 5497 C CA . PRO B 1 315 ? 30.623 20.598 50.996 1.00 35.81 315 PRO B CA 1
ATOM 5498 C C . PRO B 1 315 ? 32.127 20.853 51.008 1.00 35.81 315 PRO B C 1
ATOM 5499 O O . PRO B 1 315 ? 32.684 21.282 52.023 1.00 26.13 315 PRO B O 1
ATOM 5503 N N . GLU B 1 316 ? 32.794 20.584 49.893 1.00 23.85 316 GLU B N 1
ATOM 5504 C CA . GLU B 1 316 ? 34.232 20.794 49.866 1.00 23.85 316 GLU B CA 1
ATOM 5505 C C . GLU B 1 316 ? 34.573 22.285 49.873 1.00 23.85 316 GLU B C 1
ATOM 5506 O O . GLU B 1 316 ? 33.812 23.118 49.369 1.00 55.40 316 GLU B O 1
ATOM 5512 N N . LYS B 1 317 ? 35.713 22.619 50.470 1.00 36.97 317 LYS B N 1
ATOM 5513 C CA . LYS B 1 317 ? 36.125 24.011 50.550 1.00 36.97 317 LYS B CA 1
ATOM 5514 C C . LYS B 1 317 ? 36.322 24.583 49.155 1.00 36.97 317 LYS B C 1
ATOM 5515 O O . LYS B 1 317 ? 36.019 25.743 48.905 1.00 42.45 317 LYS B O 1
ATOM 5521 N N . VAL B 1 318 ? 36.827 23.755 48.246 1.00 41.05 318 VAL B N 1
ATOM 5522 C CA . VAL B 1 318 ? 37.029 24.179 46.866 1.00 41.05 318 VAL B CA 1
ATOM 5523 C C . VAL B 1 318 ? 37.072 22.990 45.904 1.00 41.05 318 VAL B C 1
ATOM 5524 O O . VAL B 1 318 ? 37.491 21.875 46.266 1.00 9.48 318 VAL B O 1
ATOM 5528 N N . ILE B 1 319 ? 36.592 23.250 44.687 1.00 43.59 319 ILE B N 1
ATOM 5529 C CA . ILE B 1 319 ? 36.562 22.267 43.607 1.00 43.59 319 ILE B CA 1
ATOM 5530 C C . ILE B 1 319 ? 36.975 22.991 42.336 1.00 43.59 319 ILE B C 1
ATOM 5531 O O . ILE B 1 319 ? 36.377 24.007 41.958 1.00 10.88 319 ILE B O 1
ATOM 5536 N N . VAL B 1 320 ? 38.023 22.484 41.697 1.00 51.73 320 VAL B N 1
ATOM 5537 C CA . VAL B 1 320 ? 38.474 23.065 40.443 1.00 51.73 320 VAL B CA 1
ATOM 5538 C C . VAL B 1 320 ? 38.191 22.058 39.320 1.00 51.73 320 VAL B C 1
ATOM 5539 O O . VAL B 1 320 ? 38.587 20.883 39.382 1.00 21.45 320 VAL B O 1
ATOM 5543 N N . VAL B 1 321 ? 37.453 22.504 38.310 1.00 50.46 321 VAL B N 1
ATOM 5544 C CA . VAL B 1 321 ? 37.162 21.621 37.195 1.00 50.46 321 VAL B CA 1
ATOM 5545 C C . VAL B 1 321 ? 37.398 22.349 35.895 1.00 50.46 321 VAL B C 1
ATOM 5546 O O . VAL B 1 321 ? 37.594 23.571 35.875 1.00 21.07 321 VAL B O 1
ATOM 5550 N N . LYS B 1 322 ? 37.417 21.579 34.815 1.00 57.81 322 LYS B N 1
ATOM 5551 C CA . LYS B 1 322 ? 37.666 22.116 33.489 1.00 57.81 322 LYS B CA 1
ATOM 5552 C C . LYS B 1 322 ? 36.384 22.337 32.691 1.00 57.81 322 LYS B C 1
ATOM 5553 O O . LYS B 1 322 ? 35.484 21.482 32.674 1.00 28.65 322 LYS B O 1
ATOM 5555 N N . GLN B 1 323 ? 36.309 23.504 32.053 1.00 36.45 323 GLN B N 1
ATOM 5556 C CA . GLN B 1 323 ? 35.176 23.861 31.219 1.00 36.45 323 GLN B CA 1
ATOM 5557 C C . GLN B 1 323 ? 34.799 22.578 30.464 1.00 36.45 323 GLN B C 1
ATOM 5558 O O . GLN B 1 323 ? 35.624 22.021 29.742 1.00 58.04 323 GLN B O 1
ATOM 5564 N N . GLY B 1 324 ? 33.577 22.087 30.651 1.00 29.13 324 GLY B N 1
ATOM 5565 C CA . GLY B 1 324 ? 33.177 20.883 29.954 1.00 29.13 324 GLY B CA 1
ATOM 5566 C C . GLY B 1 324 ? 32.781 19.797 30.920 1.00 29.13 324 GLY B C 1
ATOM 5567 O O . GLY B 1 324 ? 31.625 19.361 30.928 1.00 59.58 324 GLY B O 1
ATOM 5568 N N . GLN B 1 325 ? 33.720 19.356 31.751 1.00 46.55 325 GLN B N 1
ATOM 5569 C CA . GLN B 1 325 ? 33.399 18.294 32.706 1.00 46.55 325 GLN B CA 1
ATOM 5570 C C . GLN B 1 325 ? 32.181 18.663 33.535 1.00 46.55 325 GLN B C 1
ATOM 5571 O O . GLN B 1 325 ? 31.784 19.832 33.596 1.00 44.44 325 GLN B O 1
ATOM 5577 N N . ASP B 1 326 ? 31.593 17.651 34.165 1.00 49.49 326 ASP B N 1
ATOM 5578 C CA . ASP B 1 326 ? 30.423 17.842 35.020 1.00 49.49 326 ASP B CA 1
ATOM 5579 C C . ASP B 1 326 ? 30.880 17.811 36.468 1.00 49.49 326 ASP B C 1
ATOM 5580 O O . ASP B 1 326 ? 31.584 16.889 36.879 1.00 54.36 326 ASP B O 1
ATOM 5585 N N . VAL B 1 327 ? 30.490 18.820 37.237 1.00 31.28 327 VAL B N 1
ATOM 5586 C CA . VAL B 1 327 ? 30.878 18.872 38.633 1.00 31.28 327 VAL B CA 1
ATOM 5587 C C . VAL B 1 327 ? 29.732 18.416 39.490 1.00 31.28 327 VAL B C 1
ATOM 5588 O O . VAL B 1 327 ? 28.560 18.559 39.130 1.00 18.26 327 VAL B O 1
ATOM 5592 N N . THR B 1 328 ? 30.086 17.867 40.639 1.00 38.96 328 THR B N 1
ATOM 5593 C CA . THR B 1 328 ? 29.098 17.410 41.595 1.00 38.96 328 THR B CA 1
ATOM 5594 C C . THR B 1 328 ? 29.462 17.937 42.987 1.00 38.96 328 THR B C 1
ATOM 5595 O O . THR B 1 328 ? 30.313 17.361 43.669 1.00 33.68 328 THR B O 1
ATOM 5599 N N . ILE B 1 329 ? 28.847 19.052 43.384 1.00 36.22 329 ILE B N 1
ATOM 5600 C CA . ILE B 1 329 ? 29.088 19.638 44.700 1.00 36.22 329 ILE B CA 1
ATOM 5601 C C . ILE B 1 329 ? 28.404 18.704 45.689 1.00 36.22 329 ILE B C 1
ATOM 5602 O O . ILE B 1 329 ? 27.182 18.670 45.769 1.00 11.33 329 ILE B O 1
ATOM 5607 N N . PRO B 1 330 ? 29.181 17.939 46.462 1.00 17.01 330 PRO B N 1
ATOM 5608 C CA . PRO B 1 330 ? 28.524 17.038 47.406 1.00 17.01 330 PRO B CA 1
ATOM 5609 C C . PRO B 1 330 ? 27.911 17.762 48.599 1.00 17.01 330 PRO B C 1
ATOM 5610 O O . PRO B 1 330 ? 28.314 18.877 48.943 1.00 15.13 330 PRO B O 1
ATOM 5614 N N . CYS B 1 331 ? 26.912 17.120 49.202 1.00 19.69 331 CYS B N 1
ATOM 5615 C CA . CYS B 1 331 ? 26.231 17.633 50.390 1.00 19.69 331 CYS B CA 1
ATOM 5616 C C . CYS B 1 331 ? 25.044 16.796 50.857 1.00 19.69 331 CYS B C 1
ATOM 5617 O O . CYS B 1 331 ? 24.019 16.707 50.180 1.00 11.26 331 CYS B O 1
ATOM 5620 N N . LYS B 1 332 ? 25.197 16.180 52.020 1.00 4.68 332 LYS B N 1
ATOM 5621 C CA . LYS B 1 332 ? 24.133 15.375 52.590 1.00 4.68 332 LYS B CA 1
ATOM 5622 C C . LYS B 1 332 ? 23.951 15.854 54.016 1.00 4.68 332 LYS B C 1
ATOM 5623 O O . LYS B 1 332 ? 24.917 16.013 54.754 1.00 32.86 332 LYS B O 1
ATOM 5629 N N . VAL B 1 333 ? 22.703 16.078 54.399 1.00 21.86 333 VAL B N 1
ATOM 5630 C CA . VAL B 1 333 ? 22.382 16.559 55.727 1.00 21.86 333 VAL B CA 1
ATOM 5631 C C . VAL B 1 333 ? 21.317 15.683 56.381 1.00 21.86 333 VAL B C 1
ATOM 5632 O O . VAL B 1 333 ? 20.413 15.203 55.710 1.00 23.99 333 VAL B O 1
ATOM 5636 N N . THR B 1 334 ? 21.426 15.461 57.687 1.00 14.09 334 THR B N 1
ATOM 5637 C CA . THR B 1 334 ? 20.434 14.668 58.403 1.00 14.09 334 THR B CA 1
ATOM 5638 C C . THR B 1 334 ? 19.961 15.546 59.543 1.00 14.09 334 THR B C 1
ATOM 5639 O O . THR B 1 334 ? 20.527 16.610 59.773 1.00 38.56 334 THR B O 1
ATOM 5643 N N . GLY B 1 335 ? 18.927 15.116 60.252 1.00 5.47 335 GLY B N 1
ATOM 5644 C CA . GLY B 1 335 ? 18.440 15.908 61.365 1.00 5.47 335 GLY B CA 1
ATOM 5645 C C . GLY B 1 335 ? 17.104 15.410 61.848 1.00 5.47 335 GLY B C 1
ATOM 5646 O O . GLY B 1 335 ? 16.475 14.602 61.174 1.00 13.36 335 GLY B O 1
ATOM 5647 N N . LEU B 1 336 ? 16.669 15.896 63.007 1.00 2.00 336 LEU B N 1
ATOM 5648 C CA . LEU B 1 336 ? 15.396 15.493 63.589 1.00 2.00 336 LEU B CA 1
ATOM 5649 C C . LEU B 1 336 ? 14.747 16.688 64.281 1.00 2.00 336 LEU B C 1
ATOM 5650 O O . LEU B 1 336 ? 15.250 17.153 65.301 1.00 22.16 336 LEU B O 1
ATOM 5655 N N . PRO B 1 337 ? 13.645 17.226 63.721 1.00 2.00 337 PRO B N 1
ATOM 5656 C CA . PRO B 1 337 ? 12.973 16.802 62.491 1.00 2.00 337 PRO B CA 1
ATOM 5657 C C . PRO B 1 337 ? 13.936 16.963 61.337 1.00 2.00 337 PRO B C 1
ATOM 5658 O O . PRO B 1 337 ? 15.008 17.524 61.509 1.00 7.37 337 PRO B O 1
ATOM 5662 N N . ALA B 1 338 ? 13.562 16.483 60.161 1.00 9.83 338 ALA B N 1
ATOM 5663 C CA . ALA B 1 338 ? 14.450 16.582 59.017 1.00 9.83 338 ALA B CA 1
ATOM 5664 C C . ALA B 1 338 ? 14.757 18.031 58.647 1.00 9.83 338 ALA B C 1
ATOM 5665 O O . ALA B 1 338 ? 13.858 18.879 58.545 1.00 24.07 338 ALA B O 1
ATOM 5667 N N . PRO B 1 339 ? 16.044 18.349 58.472 1.00 20.50 339 PRO B N 1
ATOM 5668 C CA . PRO B 1 339 ? 16.344 19.734 58.110 1.00 20.50 339 PRO B CA 1
ATOM 5669 C C . PRO B 1 339 ? 15.894 19.991 56.673 1.00 20.50 339 PRO B C 1
ATOM 5670 O O . PRO B 1 339 ? 15.608 19.062 55.922 1.00 13.34 339 PRO B O 1
ATOM 5674 N N . ASN B 1 340 ? 15.831 21.257 56.301 1.00 2.00 340 ASN B N 1
ATOM 5675 C CA . ASN B 1 340 ? 15.405 21.639 54.979 1.00 2.00 340 ASN B CA 1
ATOM 5676 C C . ASN B 1 340 ? 16.554 22.348 54.285 1.00 2.00 340 ASN B C 1
ATOM 5677 O O . ASN B 1 340 ? 16.954 23.418 54.719 1.00 13.42 340 ASN B O 1
ATOM 5682 N N . VAL B 1 341 ? 17.074 21.746 53.213 1.00 9.33 341 VAL B N 1
ATOM 5683 C CA . VAL B 1 341 ? 18.197 22.286 52.439 1.00 9.33 341 VAL B CA 1
ATOM 5684 C C . VAL B 1 341 ? 17.808 23.354 51.410 1.00 9.33 341 VAL B C 1
ATOM 5685 O O . VAL B 1 341 ? 16.861 23.177 50.645 1.00 6.33 341 VAL B O 1
ATOM 5689 N N . VAL B 1 342 ? 18.561 24.453 51.400 1.00 2.00 342 VAL B N 1
ATOM 5690 C CA . VAL B 1 342 ? 18.345 25.569 50.488 1.00 2.00 342 VAL B CA 1
ATOM 5691 C C . VAL B 1 342 ? 19.676 25.850 49.826 1.00 2.00 342 VAL B C 1
ATOM 5692 O O . VAL B 1 342 ? 20.652 26.139 50.507 1.00 4.70 342 VAL B O 1
ATOM 5696 N N . TRP B 1 343 ? 19.715 25.775 48.502 1.00 22.85 343 TRP B N 1
ATOM 5697 C CA . TRP B 1 343 ? 20.947 26.003 47.756 1.00 22.85 343 TRP B CA 1
ATOM 5698 C C . TRP B 1 343 ? 21.081 27.432 47.228 1.00 22.85 343 TRP B C 1
ATOM 5699 O O . TRP B 1 343 ? 20.088 28.106 46.922 1.00 2.00 343 TRP B O 1
ATOM 5710 N N . SER B 1 344 ? 22.322 27.887 47.116 1.00 31.13 344 SER B N 1
ATOM 5711 C CA . SER B 1 344 ? 22.589 29.224 46.623 1.00 31.13 344 SER B CA 1
ATOM 5712 C C . SER B 1 344 ? 23.805 29.194 45.719 1.00 31.13 344 SER B C 1
ATOM 5713 O O . SER B 1 344 ? 24.634 28.281 45.809 1.00 18.52 344 SER B O 1
ATOM 5716 N N . HIS B 1 345 ? 23.885 30.185 44.834 1.00 31.09 345 HIS B N 1
ATOM 5717 C CA . HIS B 1 345 ? 25.003 30.337 43.905 1.00 31.09 345 HIS B CA 1
ATOM 5718 C C . HIS B 1 345 ? 25.369 31.807 43.974 1.00 31.09 345 HIS B C 1
ATOM 5719 O O . HIS B 1 345 ? 24.564 32.651 43.603 1.00 13.82 345 HIS B O 1
ATOM 5726 N N . ASN B 1 346 ? 26.567 32.119 44.449 1.00 14.06 346 ASN B N 1
ATOM 5727 C CA . ASN B 1 346 ? 26.977 33.512 44.564 1.00 14.06 346 ASN B CA 1
ATOM 5728 C C . ASN B 1 346 ? 25.938 34.344 45.314 1.00 14.06 346 ASN B C 1
ATOM 5729 O O . ASN B 1 346 ? 25.544 35.420 44.865 1.00 24.44 346 ASN B O 1
ATOM 5734 N N . ALA B 1 347 ? 25.488 33.815 46.453 1.00 27.33 347 ALA B N 1
ATOM 5735 C CA . ALA B 1 347 ? 24.528 34.487 47.330 1.00 27.33 347 ALA B CA 1
ATOM 5736 C C . ALA B 1 347 ? 23.082 34.605 46.856 1.00 27.33 347 ALA B C 1
ATOM 5737 O O . ALA B 1 347 ? 22.333 35.427 47.385 1.00 11.74 347 ALA B O 1
ATOM 5739 N N . LYS B 1 348 ? 22.680 33.797 45.877 1.00 11.55 348 LYS B N 1
ATOM 5740 C CA . LYS B 1 348 ? 21.303 33.852 45.370 1.00 11.55 348 LYS B CA 1
ATOM 5741 C C . LYS B 1 348 ? 20.776 32.462 45.062 1.00 11.55 348 LYS B C 1
ATOM 5742 O O . LYS B 1 348 ? 21.555 31.514 44.975 1.00 37.49 348 LYS B O 1
ATOM 5748 N N . PRO B 1 349 ? 19.447 32.327 44.877 1.00 12.09 349 PRO B N 1
ATOM 5749 C CA . PRO B 1 349 ? 18.814 31.033 44.572 1.00 12.09 349 PRO B CA 1
ATOM 5750 C C . PRO B 1 349 ? 19.220 30.469 43.205 1.00 12.09 349 PRO B C 1
ATOM 5751 O O . PRO B 1 349 ? 19.603 31.218 42.306 1.00 8.66 349 PRO B O 1
ATOM 5755 N N . LEU B 1 350 ? 19.127 29.152 43.052 1.00 5.72 350 LEU B N 1
ATOM 5756 C CA . LEU B 1 350 ? 19.494 28.499 41.801 1.00 5.72 350 LEU B CA 1
ATOM 5757 C C . LEU B 1 350 ? 18.713 29.042 40.599 1.00 5.72 350 LEU B C 1
ATOM 5758 O O . LEU B 1 350 ? 18.064 30.081 40.713 1.00 7.79 350 LEU B O 1
ATOM 5763 N N . SER B 1 351 ? 18.765 28.347 39.451 1.00 85.62 351 SER B N 1
ATOM 5764 C CA . SER B 1 351 ? 18.048 28.799 38.230 1.00 85.62 351 SER B CA 1
ATOM 5765 C C . SER B 1 351 ? 17.606 27.733 37.178 1.00 85.62 351 SER B C 1
ATOM 5766 O O . SER B 1 351 ? 17.555 28.019 35.973 1.00 31.74 351 SER B O 1
ATOM 5769 N N . GLY B 1 352 ? 17.285 26.521 37.624 1.00 50.58 352 GLY B N 1
ATOM 5770 C CA . GLY B 1 352 ? 16.840 25.486 36.702 1.00 50.58 352 GLY B CA 1
ATOM 5771 C C . GLY B 1 352 ? 17.874 25.091 35.667 1.00 50.58 352 GLY B C 1
ATOM 5772 O O . GLY B 1 352 ? 18.039 23.904 35.370 1.00 45.75 352 GLY B O 1
ATOM 5773 N N . GLY B 1 353 ? 18.566 26.079 35.109 1.00 32.38 353 GLY B N 1
ATOM 5774 C CA . GLY B 1 353 ? 19.590 25.800 34.121 1.00 32.38 353 GLY B CA 1
ATOM 5775 C C . GLY B 1 353 ? 20.747 24.939 34.619 1.00 32.38 353 GLY B C 1
ATOM 5776 O O . GLY B 1 353 ? 21.548 25.335 35.489 1.00 2.00 353 GLY B O 1
ATOM 5777 N N . ARG B 1 354 ? 20.811 23.736 34.054 1.00 87.89 354 ARG B N 1
ATOM 5778 C CA . ARG B 1 354 ? 21.860 22.750 34.348 1.00 87.89 354 ARG B CA 1
ATOM 5779 C C . ARG B 1 354 ? 21.984 22.224 35.778 1.00 87.89 354 ARG B C 1
ATOM 5780 O O . ARG B 1 354 ? 22.285 21.029 35.976 1.00 65.49 354 ARG B O 1
ATOM 5788 N N . ALA B 1 355 ? 21.782 23.098 36.765 1.00 13.66 355 ALA B N 1
ATOM 5789 C CA . ALA B 1 355 ? 21.879 22.669 38.154 1.00 13.66 355 ALA B CA 1
ATOM 5790 C C . ALA B 1 355 ? 20.779 21.658 38.488 1.00 13.66 355 ALA B C 1
ATOM 5791 O O . ALA B 1 355 ? 19.590 21.983 38.443 1.00 36.77 355 ALA B O 1
ATOM 5793 N N . THR B 1 356 ? 21.191 20.432 38.806 1.00 20.87 356 THR B N 1
ATOM 5794 C CA . THR B 1 356 ? 20.283 19.354 39.163 1.00 20.87 356 THR B CA 1
ATOM 5795 C C . THR B 1 356 ? 20.497 19.054 40.661 1.00 20.87 356 THR B C 1
ATOM 5796 O O . THR B 1 356 ? 21.620 18.786 41.105 1.00 11.32 356 THR B O 1
ATOM 5800 N N . VAL B 1 357 ? 19.423 19.118 41.438 1.00 3.77 357 VAL B N 1
ATOM 5801 C CA . VAL B 1 357 ? 19.521 18.890 42.867 1.00 3.77 357 VAL B CA 1
ATOM 5802 C C . VAL B 1 357 ? 19.180 17.479 43.329 1.00 3.77 357 VAL B C 1
ATOM 5803 O O . VAL B 1 357 ? 18.036 17.070 43.298 1.00 6.87 357 VAL B O 1
ATOM 5807 N N . THR B 1 358 ? 20.184 16.731 43.755 1.00 9.38 358 THR B N 1
ATOM 5808 C CA . THR B 1 358 ? 19.940 15.397 44.267 1.00 9.38 358 THR B CA 1
ATOM 5809 C C . THR B 1 358 ? 20.082 15.486 45.787 1.00 9.38 358 THR B C 1
ATOM 5810 O O . THR B 1 358 ? 20.347 16.563 46.322 1.00 34.61 358 THR B O 1
ATOM 5814 N N . ASP B 1 359 ? 19.889 14.371 46.481 1.00 40.85 359 ASP B N 1
ATOM 5815 C CA . ASP B 1 359 ? 19.971 14.339 47.948 1.00 40.85 359 ASP B CA 1
ATOM 5816 C C . ASP B 1 359 ? 21.408 14.369 48.488 1.00 40.85 359 ASP B C 1
ATOM 5817 O O . ASP B 1 359 ? 21.651 14.783 49.628 1.00 48.60 359 ASP B O 1
ATOM 5822 N N . SER B 1 360 ? 22.346 13.909 47.663 1.00 8.06 360 SER B N 1
ATOM 5823 C CA . SER B 1 360 ? 23.751 13.829 48.036 1.00 8.06 360 SER B CA 1
ATOM 5824 C C . SER B 1 360 ? 24.572 15.005 47.514 1.00 8.06 360 SER B C 1
ATOM 5825 O O . SER B 1 360 ? 25.802 15.007 47.622 1.00 28.42 360 SER B O 1
ATOM 5828 N N . GLY B 1 361 ? 23.896 15.998 46.943 1.00 2.11 361 GLY B N 1
ATOM 5829 C CA . GLY B 1 361 ? 24.608 17.143 46.415 1.00 2.11 361 GLY B CA 1
ATOM 5830 C C . GLY B 1 361 ? 23.954 17.793 45.214 1.00 2.11 361 GLY B C 1
ATOM 5831 O O . GLY B 1 361 ? 22.842 17.457 44.836 1.00 2.18 361 GLY B O 1
ATOM 5832 N N . LEU B 1 362 ? 24.674 18.735 44.618 1.00 37.26 362 LEU B N 1
ATOM 5833 C CA . LEU B 1 362 ? 24.225 19.494 43.454 1.00 37.26 362 LEU B CA 1
ATOM 5834 C C . LEU B 1 362 ? 25.010 19.048 42.223 1.00 37.26 362 LEU B C 1
ATOM 5835 O O . LEU B 1 362 ? 26.228 18.880 42.282 1.00 14.68 362 LEU B O 1
ATOM 5840 N N . VAL B 1 363 ? 24.325 18.865 41.104 1.00 6.52 363 VAL B N 1
ATOM 5841 C CA . VAL B 1 363 ? 25.010 18.428 39.898 1.00 6.52 363 VAL B CA 1
ATOM 5842 C C . VAL B 1 363 ? 24.832 19.340 38.712 1.00 6.52 363 VAL B C 1
ATOM 5843 O O . VAL B 1 363 ? 23.721 19.515 38.225 1.00 19.06 363 VAL B O 1
ATOM 5847 N N . ILE B 1 364 ? 25.940 19.911 38.251 1.00 29.20 364 ILE B N 1
ATOM 5848 C CA . ILE B 1 364 ? 25.947 20.792 37.088 1.00 29.20 364 ILE B CA 1
ATOM 5849 C C . ILE B 1 364 ? 26.590 19.955 35.996 1.00 29.20 364 ILE B C 1
ATOM 5850 O O . ILE B 1 364 ? 27.708 19.462 36.184 1.00 24.11 364 ILE B O 1
ATOM 5855 N N . LYS B 1 365 ? 25.904 19.787 34.865 1.00 28.63 365 LYS B N 1
ATOM 5856 C CA . LYS B 1 365 ? 26.452 18.970 33.780 1.00 28.63 365 LYS B CA 1
ATOM 5857 C C . LYS B 1 365 ? 27.337 19.738 32.804 1.00 28.63 365 LYS B C 1
ATOM 5858 O O . LYS B 1 365 ? 28.558 19.585 32.816 1.00 35.74 365 LYS B O 1
ATOM 5864 N N . GLY B 1 366 ? 26.737 20.562 31.954 1.00 56.47 366 GLY B N 1
ATOM 5865 C CA . GLY B 1 366 ? 27.546 21.306 31.007 1.00 56.47 366 GLY B CA 1
ATOM 5866 C C . GLY B 1 366 ? 28.228 22.489 31.669 1.00 56.47 366 GLY B C 1
ATOM 5867 O O . GLY B 1 366 ? 27.749 23.623 31.538 1.00 69.24 366 GLY B O 1
ATOM 5868 N N . VAL B 1 367 ? 29.342 22.255 32.365 1.00 40.37 367 VAL B N 1
ATOM 5869 C CA . VAL B 1 367 ? 30.032 23.360 33.047 1.00 40.37 367 VAL B CA 1
ATOM 5870 C C . VAL B 1 367 ? 30.555 24.441 32.093 1.00 40.37 367 VAL B C 1
ATOM 5871 O O . VAL B 1 367 ? 31.517 24.215 31.360 1.00 38.65 367 VAL B O 1
ATOM 5875 N N . LYS B 1 368 ? 29.911 25.608 32.096 1.00 49.24 368 LYS B N 1
ATOM 5876 C CA . LYS B 1 368 ? 30.352 26.725 31.264 1.00 49.24 368 LYS B CA 1
ATOM 5877 C C . LYS B 1 368 ? 31.120 27.677 32.208 1.00 49.24 368 LYS B C 1
ATOM 5878 O O . LYS B 1 368 ? 31.532 27.280 33.315 1.00 17.76 368 LYS B O 1
ATOM 5880 N N . ASN B 1 369 ? 31.314 28.924 31.787 1.00 61.00 369 ASN B N 1
ATOM 5881 C CA . ASN B 1 369 ? 32.043 29.884 32.615 1.00 61.00 369 ASN B CA 1
ATOM 5882 C C . ASN B 1 369 ? 31.160 30.508 33.696 1.00 61.00 369 ASN B C 1
ATOM 5883 O O . ASN B 1 369 ? 31.573 30.627 34.858 1.00 70.24 369 ASN B O 1
ATOM 5888 N N . GLY B 1 370 ? 29.947 30.901 33.310 1.00 55.68 370 GLY B N 1
ATOM 5889 C CA . GLY B 1 370 ? 29.029 31.523 34.252 1.00 55.68 370 GLY B CA 1
ATOM 5890 C C . GLY B 1 370 ? 28.592 30.615 35.390 1.00 55.68 370 GLY B C 1
ATOM 5891 O O . GLY B 1 370 ? 27.729 30.990 36.188 1.00 21.56 370 GLY B O 1
ATOM 5892 N N . ASP B 1 371 ? 29.186 29.426 35.470 1.00 28.17 371 ASP B N 1
ATOM 5893 C CA . ASP B 1 371 ? 28.848 28.460 36.515 1.00 28.17 371 ASP B CA 1
ATOM 5894 C C . ASP B 1 371 ? 29.808 28.605 37.689 1.00 28.17 371 ASP B C 1
ATOM 5895 O O . ASP B 1 371 ? 29.522 28.138 38.794 1.00 46.87 371 ASP B O 1
ATOM 5900 N N . LYS B 1 372 ? 30.949 29.247 37.442 1.00 31.03 372 LYS B N 1
ATOM 5901 C CA . LYS B 1 372 ? 31.960 29.447 38.479 1.00 31.03 372 LYS B CA 1
ATOM 5902 C C . LYS B 1 372 ? 31.361 30.212 39.642 1.00 31.03 372 LYS B C 1
ATOM 5903 O O . LYS B 1 372 ? 30.415 30.990 39.460 1.00 49.14 372 LYS B O 1
ATOM 5909 N N . GLY B 1 373 ? 31.905 29.987 40.836 1.00 34.47 373 GLY B N 1
ATOM 5910 C CA . GLY B 1 373 ? 31.410 30.682 42.010 1.00 34.47 373 GLY B CA 1
ATOM 5911 C C . GLY B 1 373 ? 31.221 29.833 43.251 1.00 34.47 373 GLY B C 1
ATOM 5912 O O . GLY B 1 373 ? 31.610 28.665 43.307 1.00 2.00 373 GLY B O 1
ATOM 5913 N N . TYR B 1 374 ? 30.610 30.447 44.257 1.00 26.25 374 TYR B N 1
ATOM 5914 C CA . TYR B 1 374 ? 30.342 29.795 45.531 1.00 26.25 374 TYR B CA 1
ATOM 5915 C C . TYR B 1 374 ? 28.948 29.195 45.559 1.00 26.25 374 TYR B C 1
ATOM 5916 O O . TYR B 1 374 ? 27.965 29.878 45.276 1.00 10.58 374 TYR B O 1
ATOM 5925 N N . TYR B 1 375 ? 28.873 27.919 45.913 1.00 9.88 375 TYR B N 1
ATOM 5926 C CA . TYR B 1 375 ? 27.604 27.217 46.010 1.00 9.88 375 TYR B CA 1
ATOM 5927 C C . TYR B 1 375 ? 27.359 26.894 47.479 1.00 9.88 375 TYR B C 1
ATOM 5928 O O . TYR B 1 375 ? 28.125 26.154 48.094 1.00 13.61 375 TYR B O 1
ATOM 5937 N N . GLY B 1 376 ? 26.294 27.463 48.040 1.00 14.75 376 GLY B N 1
ATOM 5938 C CA . GLY B 1 376 ? 25.998 27.254 49.449 1.00 14.75 376 GLY B CA 1
ATOM 5939 C C . GLY B 1 376 ? 24.855 26.327 49.805 1.00 14.75 376 GLY B C 1
ATOM 5940 O O . GLY B 1 376 ? 23.760 26.412 49.246 1.00 20.39 376 GLY B O 1
ATOM 5941 N N . CYS B 1 377 ? 25.127 25.443 50.756 1.00 2.28 377 CYS B N 1
ATOM 5942 C CA . CYS B 1 377 ? 24.153 24.476 51.235 1.00 2.28 377 CYS B CA 1
ATOM 5943 C C . CYS B 1 377 ? 23.698 24.896 52.619 1.00 2.28 377 CYS B C 1
ATOM 5944 O O . CYS B 1 377 ? 24.480 24.863 53.569 1.00 5.81 377 CYS B O 1
ATOM 5947 N N . ARG B 1 378 ? 22.434 25.283 52.735 1.00 2.00 378 ARG B N 1
ATOM 5948 C CA . ARG B 1 378 ? 21.895 25.715 54.013 1.00 2.00 378 ARG B CA 1
ATOM 5949 C C . ARG B 1 378 ? 20.966 24.665 54.592 1.00 2.00 378 ARG B C 1
ATOM 5950 O O . ARG B 1 378 ? 19.944 24.371 54.005 1.00 15.28 378 ARG B O 1
ATOM 5958 N N . ALA B 1 379 ? 21.328 24.087 55.731 1.00 5.59 379 ALA B N 1
ATOM 5959 C CA . ALA B 1 379 ? 20.478 23.095 56.381 1.00 5.59 379 ALA B CA 1
ATOM 5960 C C . ALA B 1 379 ? 19.825 23.793 57.573 1.00 5.59 379 ALA B C 1
ATOM 5961 O O . ALA B 1 379 ? 20.492 24.505 58.314 1.00 3.39 379 ALA B O 1
ATOM 5963 N N . THR B 1 380 ? 18.524 23.598 57.761 1.00 11.95 380 THR B N 1
ATOM 5964 C CA . THR B 1 380 ? 17.810 24.249 58.859 1.00 11.95 380 THR B CA 1
ATOM 5965 C C . THR B 1 380 ? 16.623 23.468 59.402 1.00 11.95 380 THR B C 1
ATOM 5966 O O . THR B 1 380 ? 16.014 22.668 58.698 1.00 12.53 380 THR B O 1
ATOM 5970 N N . ASN B 1 381 ? 16.309 23.711 60.667 1.00 13.72 381 ASN B N 1
ATOM 5971 C CA . ASN B 1 381 ? 15.155 23.124 61.341 1.00 13.72 381 ASN B CA 1
ATOM 5972 C C . ASN B 1 381 ? 15.033 23.926 62.623 1.00 13.72 381 ASN B C 1
ATOM 5973 O O . ASN B 1 381 ? 15.857 24.819 62.856 1.00 13.00 381 ASN B O 1
ATOM 5978 N N . GLU B 1 382 ? 14.032 23.658 63.454 1.00 9.07 382 GLU B N 1
ATOM 5979 C CA . GLU B 1 382 ? 13.888 24.486 64.644 1.00 9.07 382 GLU B CA 1
ATOM 5980 C C . GLU B 1 382 ? 14.950 24.322 65.718 1.00 9.07 382 GLU B C 1
ATOM 5981 O O . GLU B 1 382 ? 14.840 24.909 66.787 1.00 32.87 382 GLU B O 1
ATOM 5987 N N . HIS B 1 383 ? 15.996 23.555 65.445 1.00 5.51 383 HIS B N 1
ATOM 5988 C CA . HIS B 1 383 ? 17.031 23.386 66.449 1.00 5.51 383 HIS B CA 1
ATOM 5989 C C . HIS B 1 383 ? 18.382 23.863 65.977 1.00 5.51 383 HIS B C 1
ATOM 5990 O O . HIS B 1 383 ? 19.378 23.713 66.681 1.00 18.81 383 HIS B O 1
ATOM 5997 N N . GLY B 1 384 ? 18.416 24.459 64.793 1.00 9.43 384 GLY B N 1
ATOM 5998 C CA . GLY B 1 384 ? 19.677 24.944 64.280 1.00 9.43 384 GLY B CA 1
ATOM 5999 C C . GLY B 1 384 ? 19.689 25.334 62.823 1.00 9.43 384 GLY B C 1
ATOM 6000 O O . GLY B 1 384 ? 18.941 24.821 62.006 1.00 2.00 384 GLY B O 1
ATOM 6001 N N . ASP B 1 385 ? 20.572 26.268 62.510 1.00 13.68 385 ASP B N 1
ATOM 6002 C CA . ASP B 1 385 ? 20.755 26.771 61.160 1.00 13.68 385 ASP B CA 1
ATOM 6003 C C . ASP B 1 385 ? 22.254 26.718 60.851 1.00 13.68 385 ASP B C 1
ATOM 6004 O O . ASP B 1 385 ? 23.063 27.411 61.471 1.00 9.79 385 ASP B O 1
ATOM 6009 N N . LYS B 1 386 ? 22.619 25.879 59.894 1.00 13.29 386 LYS B N 1
ATOM 6010 C CA . LYS B 1 386 ? 24.005 25.732 59.507 1.00 13.29 386 LYS B CA 1
ATOM 6011 C C . LYS B 1 386 ? 24.172 26.114 58.039 1.00 13.29 386 LYS B C 1
ATOM 6012 O O . LYS B 1 386 ? 23.217 26.065 57.271 1.00 12.35 386 LYS B O 1
ATOM 6018 N N . TYR B 1 387 ? 25.388 26.505 57.663 1.00 11.49 387 TYR B N 1
ATOM 6019 C CA . TYR B 1 387 ? 25.698 26.891 56.285 1.00 11.49 387 TYR B CA 1
ATOM 6020 C C . TYR B 1 387 ? 27.170 26.665 55.947 1.00 11.49 387 TYR B C 1
ATOM 6021 O O . TYR B 1 387 ? 28.053 27.103 56.680 1.00 30.82 387 TYR B O 1
ATOM 6030 N N . PHE B 1 388 ? 27.425 25.973 54.841 1.00 6.05 388 PHE B N 1
ATOM 6031 C CA . PHE B 1 388 ? 28.784 25.699 54.376 1.00 6.05 388 PHE B CA 1
ATOM 6032 C C . PHE B 1 388 ? 28.759 25.840 52.864 1.00 6.05 388 PHE B C 1
ATOM 6033 O O . PHE B 1 388 ? 27.877 25.304 52.205 1.00 24.35 388 PHE B O 1
ATOM 6041 N N . GLU B 1 389 ? 29.716 26.563 52.302 1.00 21.43 389 GLU B N 1
ATOM 6042 C CA . GLU B 1 389 ? 29.708 26.768 50.861 1.00 21.43 389 GLU B CA 1
ATOM 6043 C C . GLU B 1 389 ? 30.973 26.338 50.149 1.00 21.43 389 GLU B C 1
ATOM 6044 O O . GLU B 1 389 ? 32.078 26.502 50.669 1.00 13.74 389 GLU B O 1
ATOM 6050 N N . THR B 1 390 ? 30.788 25.803 48.944 1.00 3.29 390 THR B N 1
ATOM 6051 C CA . THR B 1 390 ? 31.881 25.334 48.113 1.00 3.29 390 THR B CA 1
ATOM 6052 C C . THR B 1 390 ? 32.119 26.296 46.969 1.00 3.29 390 THR B C 1
ATOM 6053 O O . THR B 1 390 ? 31.190 26.694 46.283 1.00 10.00 390 THR B O 1
ATOM 6057 N N . LEU B 1 391 ? 33.373 26.668 46.768 1.00 34.25 391 LEU B N 1
ATOM 6058 C CA . LEU B 1 391 ? 33.722 27.559 45.678 1.00 34.25 391 LEU B CA 1
ATOM 6059 C C . LEU B 1 391 ? 34.047 26.674 44.477 1.00 34.25 391 LEU B C 1
ATOM 6060 O O . LEU B 1 391 ? 34.968 25.835 44.527 1.00 22.00 391 LEU B O 1
ATOM 6065 N N . VAL B 1 392 ? 33.279 26.827 43.406 1.00 23.39 392 VAL B N 1
ATOM 6066 C CA . VAL B 1 392 ? 33.557 26.028 42.230 1.00 23.39 392 VAL B CA 1
ATOM 6067 C C . VAL B 1 392 ? 34.329 26.889 41.237 1.00 23.39 392 VAL B C 1
ATOM 6068 O O . VAL B 1 392 ? 33.763 27.758 40.553 1.00 15.06 392 VAL B O 1
ATOM 6072 N N . GLN B 1 393 ? 35.640 26.655 41.196 1.00 36.40 393 GLN B N 1
ATOM 6073 C CA . GLN B 1 393 ? 36.520 27.377 40.288 1.00 36.40 393 GLN B CA 1
ATOM 6074 C C . GLN B 1 393 ? 36.772 26.511 39.068 1.00 36.40 393 GLN B C 1
ATOM 6075 O O . GLN B 1 393 ? 37.370 25.431 39.151 1.00 52.54 393 GLN B O 1
ATOM 6081 N N . VAL B 1 394 ? 36.273 26.973 37.934 1.00 69.60 394 VAL B N 1
ATOM 6082 C CA . VAL B 1 394 ? 36.484 26.243 36.701 1.00 69.60 394 VAL B CA 1
ATOM 6083 C C . VAL B 1 394 ? 37.406 27.088 35.834 1.00 69.60 394 VAL B C 1
ATOM 6084 O O . VAL B 1 394 ? 37.651 28.273 36.123 1.00 58.28 394 VAL B O 1
ATOM 6088 N N . ASN B 1 395 ? 37.938 26.453 34.797 1.00 82.29 395 ASN B N 1
ATOM 6089 C CA . ASN B 1 395 ? 38.853 27.093 33.862 1.00 82.29 395 ASN B CA 1
ATOM 6090 C C . ASN B 1 395 ? 39.173 26.064 32.767 1.00 82.29 395 ASN B C 1
ATOM 6091 O O . ASN B 1 395 ? 40.249 25.407 32.853 1.00 40.75 395 ASN B O 1
#

InterPro domains:
  IPR003598 Immunoglobulin subtype 2 [SM00408] (37-104)
  IPR003598 Immunoglobulin subtype 2 [SM00408] (131-206)
  IPR003598 Immunoglobulin subtype 2 [SM00408] (243-312)
  IPR003598 Immunoglobulin subtype 2 [SM00408] (340-402)
  IPR003599 Immunoglobulin domain subtype [SM00409] (31-113)
  IPR003599 Immunoglobulin domain subtype [SM00409] (125-216)
  IPR003599 Immunoglobulin domain subtype [SM00409] (237-324)
  IPR003599 Immunoglobulin domain subtype [SM00409] (334-413)
  IPR007110 Immunoglobulin-like domain [PS50835] (25-112)
  IPR007110 Immunoglobulin-like domain [PS50835] (122-211)
  IPR007110 Immunoglobulin-like domain [PS50835] (233-322)
  IPR007110 Immunoglobulin-like domain [PS50835] (327-413)
  IPR013098 Immunoglobulin I-set [PF07679] (237-323)
  IPR013098 Immunoglobulin I-set [PF07679] (327-412)
  IPR013783 Immunoglobulin-like fold [G3DSA:2.60.40.10] (19-119)
  IPR013783 Immunoglobulin-like fold [G3DSA:2.60.40.10] (120-225)
  IPR013783 Immunoglobulin-like fold [G3DSA:2.60.40.10] (226-325)
  IPR013783 Immunoglobulin-like fold [G3DSA:2.60.40.10] (326-413)
  IPR036179 Immunoglobulin-like domain superfamily [SSF48726] (25-109)
  IPR036179 Immunoglobulin-like domain superfamily [SSF48726] (127-207)

Nearest PDB structures (foldseek):
  1bih-assembly1_B  TM=9.873E-01  e=2.331E-76  Hyalophora cecropia
  5k70-assembly2_B  TM=7.268E-01  e=6.048E-29  Mus musculus
  5k70-assembly4_D  TM=7.277E-01  e=1.754E-28  Mus musculus
  5k6x-assembly1_A  TM=6.601E-01  e=6.694E-29  Mus musculus
  5k6x-assembly1_B  TM=6.416E-01  e=3.224E-28  Mus musculus

Foldseek 3Di:
DDFFWDAADQEDEDAAFDKDKGDTATPDDQPPKDKFKAWPHHGDDVVPPQWDADPSGRIIIRNGDHQVNWTWMKMWIQDPQFIYIYFTYGYHYWDWAADPADEEEDAEAFFWKDKADFDQTDTPPRWDKDKFFAFPPDDPVPGGDDDDLQWDADPVRMIIGLGDHFVNADPGTKTWIWIDDPNDDDIDTHYIYHYHYYHYDPPDDQFAWDFPDFDAADEAEFFDKDKTFTRTRGVVDWAKWKDFQRHGFQDDCDDQWHLNDSNRNRMIIRVGHHQVSFGKMKIWTDDPGDDIDMDIYTYHYWHWKDWPDFFDQEDEEEQQAKDWGFTAIQTVVGWDKFKDFSRHHDDPQQWDDDRGTTIRHRRDQVRFGKMKIWTGDVVDIDIHIYGYHYD/DFWFWDAADQEDEDAAFDKDKGFIATPDDPPPKDKFKAWPHHGDDQVPPQWDADPSGRMIIRNGDHQVNWTWMKMWIQDPQFIYIYFTYGYHYWDWDADPADEEEDAAAFFAKDKADFDQTDTPPRWDKAKFFAFPPDDPDDTHRQDDLQWDADPNRMIIRLGDHQVNADPGTKTWIWIDDPNDDDIDTHYIYHYHYYHHDPDPDPFAWDFPDFDAADEEEFFDKDKTFTRTRGVVDWAKWKDFQRHGFQDDCDDQWHLNDSNRNRMIIRVGHHQVSWGKMKIWTDDPPDDIDMDIHTYGYWYWKDWPDAFDSEAEEEQQAKDWGFTAIQTVVGWDKFKDFSRHHDDPQQWDDDRGTIIRGRRHSVRFGKMKIWTGDVVDIDIHIYGYHYD

CATH classification: 2.60.40.10 (+3 more: 2.60.40.10, 2.60.40.10, 2.60.40.10)

Sequence (782 aa):
KYPVLKDQPAEVLFRENNPTVLECIIEGNDQGVKYSWKKDGKSYNWQEHNAALRKDEGSLVFLRPQASDEGHYQCFAETPAGVASSRVISFRKTYLIASPAKTHEKTPIEGRPFQLDCVLPNAYPKPLITWKKRLSGADPNADVTDFDRRITAGPDGNLYFTIVTKEDVSDIYKYVCTAKNAAVDEEVVLVEYEIKGVTKDNSGYKGEPVPQYVSKDMMAKAGDVTMIYCMYGSNPMGYPNYFKNGKDVNGNPEDRITRHNRTSGKRLLFKTTLPEDEGVYTCEVDNGVGKPQKHSLKLTVVSAPKYEQKPEKVIVVKQGQDVTIPCKVTGLPAPNVVWSHNAKPLSGGRATVTDSGLVIKGVKNGDKGYYGCRATNEHGDKYFETLVQVNKYPVLKDQPAEVLFRENNPTVLECIIEGNDQGVKYSWKKDGKSYNWQEHNAALRKDEGSLVFLRPQASDEGHYQCFAETPAGVASSRVISFRKTYLIASPAKTHEKTPIEGRPFQLDCVLPNAYPKPLITWKKRLSGADPNADVTDFDRRITAGPDGNLYFTIVTKEDVSDIYKYVCTAKNAAVDEEVVLVEYEIKGVTKDNSGYKGEPVPQYVSKDMMAKAGDVTMIYCMYGSNPMGYPNYFKNGKDVNGNPEDRITRHNRTSGKRLLFKTTLPEDEGVYTCEVDNGVGKPQKHSLKLTVVSAPKYEQKPEKVIVVKQGQDVTIPCKVTGLPAPNVVWSHNAKPLSGGRATVTDSGLVIKGVKNGDKGYYGCRATNEHGDKYFETLVQVN

Solvent-accessible surface area: 37104 Å² total; per-residue (Å²): 203,66,11,10,12,81,72,28,69,57,63,25,57,3,84,66,50,65,6,17,23,0,67,2,49,8,79,37,87,52,114,76,22,151,31,54,3,89,44,93,50,172,66,14,68,43,128,127,81,36,12,16,36,9,120,117,26,0,0,0,0,4,6,84,0,68,49,93,20,59,15,101,0,37,0,29,0,97,11,112,8,15,27,0,7,0,35,37,0,21,0,75,40,6,73,20,103,34,79,120,45,147,70,72,114,74,88,8,54,57,26,61,30,31,67,1,75,10,74,83,17,109,26,53,39,168,18,126,46,37,11,24,30,43,13,30,64,21,49,105,33,43,6,8,22,79,24,80,132,24,8,7,41,8,79,42,5,21,1,8,0,2,20,0,24,128,120,4,48,18,107,70,50,50,0,2,0,1,0,42,14,48,17,31,105,105,43,46,39,3,2,31,13,46,1,92,19,35,73,170,49,148,98,52,28,136,0,35,3,65,71,38,55,29,6,156,104,60,110,12,95,41,54,66,88,4,73,5,17,2,1,13,0,1,53,84,61,13,110,4,57,2,45,30,93,58,130,104,24,16,41,79,97,147,52,73,22,0,33,59,4,78,3,13,0,6,18,0,14,0,77,49,0,65,91,118,2,76,10,60,3,24,3,60,2,88,17,64,46,53,72,81,57,142,35,68,3,97,0,28,7,8,28,29,2,126,25,90,99,129,12,97,94,35,32,80,12,44,99,46,94,82,5,73,0,42,7,85,24,51,24,88,50,82,21,98,66,83,22,19,39,24,46,133,116,46,100,69,42,104,18,71,88,60,132,72,1,0,28,3,120,40,3,48,88,72,8,53,0,2,5,0,0,83,0,41,21,140,47,24,41,57,22,41,23,0,0,1,22,5,108,202,80,15,18,14,73,87,23,77,56,63,25,54,3,79,80,57,67,6,17,22,0,68,1,39,10,72,28,87,57,133,71,20,154,35,56,3,82,21,74,55,125,77,13,68,80,100,124,94,38,9,13,34,10,113,114,19,0,0,0,0,4,6,79,0,80,52,92,24,62,15,103,0,46,0,25,0,105,13,106,6,14,32,0,7,0,32,32,1,20,1,70,50,6,70,17,113,36,89,124,46,140,64,59,100,78,78,11,68,36,28,62,36,32,68,1,76,13,92,106,20,103,24,52,41,182,20,95,30,16,9,23,43,97,31,62,59,52,50,57,51,19,25,17,12,33,31,78,110,29,15,18,41,8,71,44,5,20,2,7,0,4,20,1,24,138,140,6,42,19,135,71,56,46,3,3,0,2,0,44,11,47,21,33,106,109,48,49,42,4,6,40,16,53,1,112,22,25,61,142,44,148,61,75,42,166,0,60,7,51,85,34,50,35,2,163,94,54,134,12,81,30,56,69,84,10,75,2,13,1,1,16,0,2,65,83,60,12,102,3,50,2,47,38,90,57,138,94,21,18,31,86,75,118,62,86,25,0,32,59,8,82,13,4,0,5,5,0,25,0,96,46,0,61,64,120,5,78,12,47,2,22,4,47,2,88,16,62,47,48,69,82,62,135,46,56,6,108,1,50,3,12,18,23,2,136,24,102,84,121,9,81,91,58,26,70,21,45,102,46,97,81,5,75,0,22,6,82,26,56,16,93,64,85,22,96,60,77,19,20,38,37,43,131,110,50,101,72,50,107,19,72,90,60,134,61,1,0,28,4,133,40,4,41,87,69,15,61,0,2,4,0,0,86,0,39,24,134,43,25,42,57,26,29,26,0,0,2,28,8,124

Radius of gyration: 33.37 Å; Cα contacts (8 Å, |Δi|>4): 2093; chains: 2; bounding box: 60×94×94 Å

Organism: Hyalophora cecropia (NCBI:txid7123)

Secondary structure (DSSP, 8-state):
---EEPP--SEEEEETTS-EEE---EES--SS-EEEEEESSSBP-TTTTTEEE-TTS-PEEESS--GGG-EEEEEEEEETTEEEEPPPEEEEEEEEE-PPPEEEEE-PBTTEEEEE-----EEES--EEEEEEEETTS-GGG------TTEEE-TTS-EEEEEE-GGG--SSEEEEEEEE-TT-SS-EEEEEEEE---B--SS------EEEEE--SEEEETTS-EEEEEEEE-SS----EEEETTEE----TTSSEES-SSSTTSEEEESS--GGG-EEEEEEE--SSSS-EEEEEEEEEEEEEEEEEPPPSEEEE-TTSPEEEE-EEEEESPP--EEEETTEE--SSSEEEETTEEEESS--STT-EEEEEEEEETTEEEEEEEEEEE-/---EEPP--SEEEEETTS-EEE---EES---S-EEEEEESSSBP-TTTTTEEE-SSS--EEESS--GGG-EEEEEEEEETTEEEEPPPEEEEEEEEE-PPPEEEEE-PBTTEEEEE-----EEESPPEEEEEEEESS--SSPPB----TTEEE-TTS-EEEEEE-GGG--SSEEEEEEEE-TT-SS-EEEEEEEE---B---S------EEEEE--SEEEETTS-EEEEEEEE-SS----EEEETTEE----TTSSEES-SSSTTSEEEESS--GGG-EEEEEEE--SSS--EEEEEEEEEEEEEEEEEPPPSEEEE-TTSPEEEE-EEEEESPP--EEEETTEE--SSSEEEETTEEEESS--STT-EEEEEEEEETTEEEEEEEEEEE-

B-factor: mean 21.02, std 16.65, range [2.0, 92.37]